Protein AF-0000000068007502 (afdb_homodimer)

Nearest PDB structures (foldseek):
  5hoo-assembly1_A  TM=5.703E-01  e=1.582E-09  Drosophila mauritiana
  4u7b-assembly2_G-2  TM=5.783E-01  e=4.873E-09  Drosophila mauritiana
  3hot-assembly1_B  TM=5.689E-01  e=5.722E-09  Drosophila mauritiana
  4r79-assembly1_B  TM=4.985E-01  e=1.031E-09  Drosophila mauritiana
  3hot-assembly1_A  TM=5.523E-01  e=9.776E-09  Drosophila mauritiana

InterPro domains:
  IPR004875 DDE superfamily endonuclease domain [PF03184] (246-371)
  IPR007889 DNA binding HTH domain, Psq-type [PF05225] (48-89)
  IPR009057 Homedomain-like superfamily [SSF46689] (43-99)
  IPR013083 Zinc finger, RING/FYVE/PHD-type [G3DSA:3.30.40.10] (518-594)
  IPR036397 Ribonuclease H superfamily [G3DSA:3.30.420.10] (182-373)
  IPR050863 Centromere and Transposable Element-Derived Protein [PTHR19303] (55-436)

Sequence (1198 aa):
MSMSTQSLTQSFSCLSQRRTCRFISKELEVQPQMPRNYKRKSTRGNWTPQQLTQAKDAVDSGISLKAASKTFGIPRSTLRDHVLGKVAKSKLGSRETVFTPEQEAELLLHLHDLEARFYGVTMDDARALAFELAEQNKITHPFNKKKKKAGREWLTGFLKRNPTLSFRKPEPTSAARARGFNKVSVNSFFDMYEVAIEQKRFRPERIYNVDETAISTVPPNKKKIAARKGKKQVGIISSAERGETTTVVMSMSASGRYLPPFVVFPRTRMSDALKQGAPTGTKFACNPSGYMTVEMFDTFFDHFIEHAHASESDPVLLLVDGHSSHTKNLAVTTKARKNNVTILSLPPHCSNKLQPLDVSFMAPFKANYSNAADVFLRSNPGQVIGQYNTMQLMGTAFEKTATISTAVNGFKKCGLWPCDRTVFDENSFAPSLVTDQELPNATTESTPASQENIADPSTASGAINGSMDESQKSAESSFTIPPSSILPLPKMTGPRVTKRKRRVEKAEDITSDDYRQSLIDAKATKDIASIKKSKKAATKRTSKRQKVESALEDSLCDRCGDCFSNSCNGDGWIICTTCKKWIHNQCYEGSDLICFFCSMSMSTQSLTQSFSCLSQRRTCRFISKELEVQPQMPRNYKRKSTRGNWTPQQLTQAKDAVDSGISLKAASKTFGIPRSTLRDHVLGKVAKSKLGSRETVFTPEQEAELLLHLHDLEARFYGVTMDDARALAFELAEQNKITHPFNKKKKKAGREWLTGFLKRNPTLSFRKPEPTSAARARGFNKVSVNSFFDMYEVAIEQKRFRPERIYNVDETAISTVPPNKKKIAARKGKKQVGIISSAERGETTTVVMSMSASGRYLPPFVVFPRTRMSDALKQGAPTGTKFACNPSGYMTVEMFDTFFDHFIEHAHASESDPVLLLVDGHSSHTKNLAVTTKARKNNVTILSLPPHCSNKLQPLDVSFMAPFKANYSNAADVFLRSNPGQVIGQYNTMQLMGTAFEKTATISTAVNGFKKCGLWPCDRTVFDENSFAPSLVTDQELPNATTESTPASQENIADPSTASGAINGSMDESQKSAESSFTIPPSSILPLPKMTGPRVTKRKRRVEKAEDITSDDYRQSLIDAKATKDIASIKKSKKAATKRTSKRQKVESALEDSLCDRCGDCFSNSCNGDGWIICTTCKKWIHNQCYEGSDLICFFCS

Solvent-accessible surface area (backbone atoms only — not comparable to full-atom values): 67661 Å² total; per-residue (Å²): 139,82,81,74,80,74,76,80,73,79,74,79,76,76,74,74,78,76,73,77,72,73,75,69,74,70,68,71,68,66,63,74,71,67,64,90,71,79,69,81,80,65,76,72,82,72,60,50,71,64,43,49,52,50,32,44,50,42,39,73,74,67,44,51,61,65,59,35,18,66,73,54,66,38,59,48,71,58,49,50,33,53,66,69,60,64,49,59,82,64,67,84,64,86,77,67,74,74,60,52,73,62,39,47,51,52,50,50,51,49,46,44,52,29,21,47,43,23,56,37,43,34,70,67,50,51,24,28,49,52,32,49,48,30,59,75,52,68,44,78,67,90,51,42,73,88,79,46,25,38,51,69,64,56,53,52,51,53,37,68,77,37,67,53,45,40,73,41,72,46,42,79,34,23,49,62,37,37,49,38,36,26,67,67,55,53,48,53,39,46,55,53,49,53,50,54,39,62,74,69,59,63,48,50,76,32,33,34,41,46,52,76,46,74,46,47,39,39,57,84,68,68,70,44,20,40,35,58,57,85,60,89,75,50,48,27,66,31,26,48,88,69,60,55,52,31,27,38,36,46,40,37,15,42,63,27,50,69,53,58,40,37,36,27,36,53,27,85,71,89,56,74,66,43,55,44,53,43,54,78,77,50,45,80,48,58,30,67,81,9,62,89,44,53,69,52,46,45,54,47,49,53,55,47,47,66,72,66,58,45,29,86,92,48,46,29,40,39,39,33,59,57,48,57,55,64,66,72,29,65,69,48,35,53,52,26,57,75,41,35,33,46,38,38,30,37,45,43,56,29,49,76,60,60,29,32,57,59,61,43,41,49,61,57,28,52,52,38,28,27,49,42,49,51,54,48,41,68,74,35,41,86,54,64,54,44,71,58,48,45,25,37,31,46,24,54,12,46,66,73,48,72,40,44,64,39,32,30,50,13,24,38,69,36,15,65,41,73,76,32,88,73,68,66,56,73,62,70,33,35,31,19,58,30,64,64,66,81,73,74,77,74,74,75,74,77,66,82,72,77,78,80,78,86,70,83,83,74,88,76,76,76,72,76,72,73,62,76,66,76,65,63,67,75,58,77,54,75,40,90,57,43,65,57,76,77,57,56,73,68,53,44,87,65,79,76,82,70,78,76,89,66,78,78,73,59,49,41,54,49,52,38,69,68,47,46,50,51,50,52,50,49,52,48,48,50,52,47,47,50,50,48,47,52,49,46,47,50,50,41,47,55,44,40,50,44,45,60,50,50,60,72,47,50,33,43,16,88,80,79,63,47,42,49,73,78,42,76,92,55,64,57,52,41,56,14,78,75,80,62,48,50,32,43,41,80,81,50,74,69,88,71,52,45,44,83,84,67,96,139,78,82,76,81,76,76,84,72,78,75,78,75,77,77,74,78,75,73,77,71,73,75,70,74,70,70,71,69,67,64,74,72,68,63,91,70,79,69,82,79,65,76,72,82,73,59,49,73,63,43,51,52,50,33,44,51,42,39,74,73,67,44,51,60,65,58,35,17,66,73,56,65,39,58,48,71,58,49,50,32,53,66,70,59,64,47,62,81,65,68,83,65,85,76,67,72,73,61,52,74,64,39,47,51,52,51,48,52,50,46,44,51,29,22,47,42,23,57,36,43,33,70,68,51,49,23,28,49,50,34,49,49,31,60,75,52,68,43,79,68,91,49,42,74,88,78,46,25,39,51,71,63,56,54,54,50,53,37,68,78,36,69,54,47,40,72,43,70,45,43,79,34,24,49,62,38,37,48,37,36,28,68,65,56,52,50,54,40,45,55,54,48,51,48,54,38,61,74,69,60,63,50,50,76,32,32,32,40,47,50,75,46,75,47,48,40,39,58,83,69,65,69,44,20,40,33,58,57,86,59,88,76,51,48,26,66,31,27,47,87,69,59,56,51,30,28,38,37,46,38,38,16,42,62,28,52,68,54,58,40,38,37,28,37,51,27,83,69,87,55,74,67,44,55,45,54,44,54,79,77,49,44,79,49,59,31,66,82,10,62,90,44,53,69,52,45,45,56,48,49,54,55,46,47,66,73,67,58,45,29,85,93,47,48,30,39,38,38,35,59,57,48,56,56,65,66,72,30,65,70,48,34,53,51,25,57,75,42,34,33,46,37,37,31,38,44,44,54,28,49,75,58,59,30,30,56,60,60,42,42,48,61,57,29,51,52,38,28,26,50,41,48,51,52,48,41,69,75,35,41,85,56,64,55,45,73,58,46,46,24,36,32,46,25,55,12,45,66,73,47,71,39,44,65,39,31,31,49,13,22,38,67,36,16,65,40,74,74,33,89,72,67,65,56,73,63,71,32,36,32,16,59,28,64,62,66,80,70,74,77,73,76,75,74,76,66,79,72,75,74,81,71,83,70,85,81,75,88,75,75,77,74,76,72,74,63,75,65,77,66,63,69,75,59,74,55,76,39,91,58,42,65,56,75,78,57,55,72,67,52,42,90,66,79,76,83,68,80,74,88,64,78,78,73,61,48,41,52,48,50,36,70,67,46,46,50,51,51,52,50,50,52,50,48,49,52,49,46,50,51,48,47,52,48,47,46,48,50,41,43,52,43,39,48,46,43,57,51,50,59,72,44,50,32,42,16,87,81,79,62,47,42,50,75,78,42,75,91,55,64,58,52,40,55,12,78,75,79,62,45,52,32,42,41,79,82,50,74,68,89,70,52,45,44,84,86,66,96

Organism: Aedes aegypti (NCBI:txid7159)

Structure (mmCIF, N/CA/C/O backbone):
data_AF-0000000068007502-model_v1
#
loop_
_entity.id
_entity.type
_entity.pdbx_description
1 polymer 'Uncharacterized protein'
#
loop_
_atom_site.group_PDB
_atom_site.id
_atom_site.type_symbol
_atom_site.label_atom_id
_atom_site.label_alt_id
_atom_site.label_comp_id
_atom_site.label_asym_id
_atom_site.label_entity_id
_atom_site.label_seq_id
_atom_site.pdbx_PDB_ins_code
_atom_site.Cartn_x
_atom_site.Cartn_y
_atom_site.Cartn_z
_atom_site.occupancy
_atom_site.B_iso_or_equiv
_atom_site.auth_seq_id
_atom_site.auth_comp_id
_atom_site.auth_asym_id
_atom_site.auth_atom_id
_atom_site.pdbx_PDB_model_num
ATOM 1 N N . MET A 1 1 ? 44.062 75.938 18.203 1 22.42 1 MET A N 1
ATOM 2 C CA . MET A 1 1 ? 43.594 76.25 16.859 1 22.42 1 MET A CA 1
ATOM 3 C C . MET A 1 1 ? 42.281 75.625 16.547 1 22.42 1 MET A C 1
ATOM 5 O O . MET A 1 1 ? 42 74.5 17.016 1 22.42 1 MET A O 1
ATOM 9 N N . SER A 1 2 ? 41.25 76.375 16.062 1 23.06 2 SER A N 1
ATOM 10 C CA . SER A 1 2 ? 39.812 76.688 15.945 1 23.06 2 SER A CA 1
ATOM 11 C C . SER A 1 2 ? 39.125 75.75 14.922 1 23.06 2 SER A C 1
ATOM 13 O O . SER A 1 2 ? 38.031 76.062 14.484 1 23.06 2 SER A O 1
ATOM 15 N N . MET A 1 3 ? 39.906 74.688 14.461 1 25.66 3 MET A N 1
ATOM 16 C CA . MET A 1 3 ? 39.562 74.188 13.148 1 25.66 3 MET A CA 1
ATOM 17 C C . MET A 1 3 ? 38.125 73.688 13.109 1 25.66 3 MET A C 1
ATOM 19 O O . MET A 1 3 ? 37.688 72.938 13.984 1 25.66 3 MET A O 1
ATOM 23 N N . SER A 1 4 ? 37.312 74.438 12.453 1 24.44 4 SER A N 1
ATOM 24 C CA . SER A 1 4 ? 35.906 74.688 12.172 1 24.44 4 SER A CA 1
ATOM 25 C C . SER A 1 4 ? 35.219 73.438 11.57 1 24.44 4 SER A C 1
ATOM 27 O O . SER A 1 4 ? 35.656 72.938 10.57 1 24.44 4 SER A O 1
ATOM 29 N N . THR A 1 5 ? 34.656 72.5 12.422 1 25.56 5 THR A N 1
ATOM 30 C CA . THR A 1 5 ? 34.031 71.188 12.414 1 25.56 5 THR A CA 1
ATOM 31 C C . THR A 1 5 ? 32.812 71.188 11.484 1 25.56 5 THR A C 1
ATOM 33 O O . THR A 1 5 ? 31.688 71.25 11.945 1 25.56 5 THR A O 1
ATOM 36 N N . GLN A 1 6 ? 32.844 72.062 10.359 1 22.16 6 GLN A N 1
ATOM 37 C CA . GLN A 1 6 ? 31.625 72.438 9.664 1 22.16 6 GLN A CA 1
ATOM 38 C C . GLN A 1 6 ? 30.953 71.188 9.047 1 22.16 6 GLN A C 1
ATOM 40 O O . GLN A 1 6 ? 31.391 70.688 8.008 1 22.16 6 GLN A O 1
ATOM 45 N N . SER A 1 7 ? 30.859 70.062 9.742 1 23.52 7 SER A N 1
ATOM 46 C CA . SER A 1 7 ? 30.5 68.812 9.156 1 23.52 7 SER A CA 1
ATOM 47 C C . SER A 1 7 ? 29.156 68.875 8.438 1 23.52 7 SER A C 1
ATOM 49 O O . SER A 1 7 ? 28.188 69.438 8.977 1 23.52 7 SER A O 1
ATOM 51 N N . LEU A 1 8 ? 29.125 68.875 7.039 1 23.27 8 LEU A N 1
ATOM 52 C CA . LEU A 1 8 ? 28.297 69.062 5.855 1 23.27 8 LEU A CA 1
ATOM 53 C C . LEU A 1 8 ? 27.031 68.188 5.922 1 23.27 8 LEU A C 1
ATOM 55 O O . LEU A 1 8 ? 27.125 67 6.027 1 23.27 8 LEU A O 1
ATOM 59 N N . THR A 1 9 ? 25.875 68.625 6.512 1 23.88 9 THR A N 1
ATOM 60 C CA . THR A 1 9 ? 24.516 68.188 6.781 1 23.88 9 THR A CA 1
ATOM 61 C C . THR A 1 9 ? 23.781 67.875 5.484 1 23.88 9 THR A C 1
ATOM 63 O O . THR A 1 9 ? 22.562 67.688 5.48 1 23.88 9 THR A O 1
ATOM 66 N N . GLN A 1 10 ? 24.531 67.625 4.34 1 21.27 10 GLN A N 1
ATOM 67 C CA . GLN A 1 10 ? 23.766 67.75 3.113 1 21.27 10 GLN A CA 1
ATOM 68 C C . GLN A 1 10 ? 22.531 66.875 3.148 1 21.27 10 GLN A C 1
ATOM 70 O O . GLN A 1 10 ? 22.641 65.688 3.424 1 21.27 10 GLN A O 1
ATOM 75 N N . SER A 1 11 ? 21.359 67.438 3.408 1 23.36 11 SER A N 1
ATOM 76 C CA . SER A 1 11 ? 19.953 67.062 3.49 1 23.36 11 SER A CA 1
ATOM 77 C C . SER A 1 11 ? 19.484 66.375 2.207 1 23.36 11 SER A C 1
ATOM 79 O O . SER A 1 11 ? 19.469 67 1.144 1 23.36 11 SER A O 1
ATOM 81 N N . PHE A 1 12 ? 20.016 65.188 1.856 1 22.59 12 PHE A N 1
ATOM 82 C CA . PHE A 1 12 ? 19.734 64.438 0.621 1 22.59 12 PHE A CA 1
ATOM 83 C C . PHE A 1 12 ? 18.234 64.312 0.39 1 22.59 12 PHE A C 1
ATOM 85 O O . PHE A 1 12 ? 17.516 63.75 1.215 1 22.59 12 PHE A O 1
ATOM 92 N N . SER A 1 13 ? 17.578 65.375 -0.09 1 22.84 13 SER A N 1
ATOM 93 C CA . SER A 1 13 ? 16.188 65.5 -0.505 1 22.84 13 SER A CA 1
ATOM 94 C C . SER A 1 13 ? 15.742 64.438 -1.443 1 22.84 13 SER A C 1
ATOM 96 O O . SER A 1 13 ? 16.109 64.375 -2.621 1 22.84 13 SER A O 1
ATOM 98 N N . CYS A 1 14 ? 16.016 63.156 -1.185 1 21.91 14 CYS A N 1
ATOM 99 C CA . CYS A 1 14 ? 15.672 62.125 -2.137 1 21.91 14 CYS A CA 1
ATOM 100 C C . CYS A 1 14 ? 14.195 62.188 -2.51 1 21.91 14 CYS A C 1
ATOM 102 O O . CYS A 1 14 ? 13.328 62.031 -1.647 1 21.91 14 CYS A O 1
ATOM 104 N N . LEU A 1 15 ? 13.797 63.062 -3.408 1 21.83 15 LEU A N 1
ATOM 105 C CA . LEU A 1 15 ? 12.531 63.281 -4.098 1 21.83 15 LEU A CA 1
ATOM 106 C C . LEU A 1 15 ? 11.859 61.969 -4.441 1 21.83 15 LEU A C 1
ATOM 108 O O . LEU A 1 15 ? 12.523 61.031 -4.898 1 21.83 15 LEU A O 1
ATOM 112 N N . SER A 1 16 ? 10.648 61.688 -3.873 1 22.89 16 SER A N 1
ATOM 113 C CA . SER A 1 16 ? 9.641 60.625 -3.812 1 22.89 16 SER A CA 1
ATOM 114 C C . SER A 1 16 ? 9.117 60.281 -5.203 1 22.89 16 SER A C 1
ATOM 116 O O . SER A 1 16 ? 8.008 59.781 -5.348 1 22.89 16 SER A O 1
ATOM 118 N N . GLN A 1 17 ? 9.852 60.531 -6.289 1 22.55 17 GLN A N 1
ATOM 119 C CA . GLN A 1 17 ? 9.148 60.406 -7.559 1 22.55 17 GLN A CA 1
ATOM 120 C C . GLN A 1 17 ? 8.391 59.094 -7.633 1 22.55 17 GLN A C 1
ATOM 122 O O . GLN A 1 17 ? 8.977 58.031 -7.469 1 22.55 17 GLN A O 1
ATOM 127 N N . ARG A 1 18 ? 7.059 59.125 -7.449 1 24.48 18 ARG A N 1
ATOM 128 C CA . ARG A 1 18 ? 5.953 58.156 -7.543 1 24.48 18 ARG A CA 1
ATOM 129 C C . ARG A 1 18 ? 5.93 57.5 -8.906 1 24.48 18 ARG A C 1
ATOM 131 O O . ARG A 1 18 ? 5.336 58 -9.859 1 24.48 18 ARG A O 1
ATOM 138 N N . ARG A 1 19 ? 7.074 57.188 -9.555 1 23.41 19 ARG A N 1
ATOM 139 C CA . ARG A 1 19 ? 6.965 56.688 -10.922 1 23.41 19 ARG A CA 1
ATOM 140 C C . ARG A 1 19 ? 5.953 55.562 -11.008 1 23.41 19 ARG A C 1
ATOM 142 O O . ARG A 1 19 ? 6.012 54.594 -10.227 1 23.41 19 ARG A O 1
ATOM 149 N N . THR A 1 20 ? 4.754 55.875 -11.508 1 25.44 20 THR A N 1
ATOM 150 C CA . THR A 1 20 ? 3.613 55.062 -11.891 1 25.44 20 THR A CA 1
ATOM 151 C C . THR A 1 20 ? 4.07 53.844 -12.688 1 25.44 20 THR A C 1
ATOM 153 O O . THR A 1 20 ? 4.543 53.969 -13.812 1 25.44 20 THR A O 1
ATOM 156 N N . CYS A 1 21 ? 4.848 53 -12.164 1 23.77 21 CYS A N 1
ATOM 157 C CA . CYS A 1 21 ? 5.27 51.812 -12.867 1 23.77 21 CYS A CA 1
ATOM 158 C C . CYS A 1 21 ? 4.078 51.094 -13.492 1 23.77 21 CYS A C 1
ATOM 160 O O . CYS A 1 21 ? 3.17 50.656 -12.789 1 23.77 21 CYS A O 1
ATOM 162 N N . ARG A 1 22 ? 3.631 51.594 -14.68 1 25.83 22 ARG A N 1
ATOM 163 C CA . ARG A 1 22 ? 2.699 50.875 -15.539 1 25.83 22 ARG A CA 1
ATOM 164 C C . ARG A 1 22 ? 3.014 49.406 -15.555 1 25.83 22 ARG A C 1
ATOM 166 O O . ARG A 1 22 ? 4.121 49 -15.914 1 25.83 22 ARG A O 1
ATOM 173 N N . PHE A 1 23 ? 2.521 48.719 -14.594 1 26.5 23 PHE A N 1
ATOM 174 C CA . PHE A 1 23 ? 2.475 47.281 -14.609 1 26.5 23 PHE A CA 1
ATOM 175 C C . PHE A 1 23 ? 2.092 46.75 -15.992 1 26.5 23 PHE A C 1
ATOM 177 O O . PHE A 1 23 ? 0.934 46.875 -16.406 1 26.5 23 PHE A O 1
ATOM 184 N N . ILE A 1 24 ? 2.854 47.156 -17.016 1 27.59 24 ILE A N 1
ATOM 185 C CA . ILE A 1 24 ? 2.582 46.469 -18.297 1 27.59 24 ILE A CA 1
ATOM 186 C C . ILE A 1 24 ? 2.316 45 -18.047 1 27.59 24 ILE A C 1
ATOM 188 O O . ILE A 1 24 ? 3.162 44.281 -17.5 1 27.59 24 ILE A O 1
ATOM 192 N N . SER A 1 25 ? 1.088 44.656 -17.859 1 27.97 25 SER A N 1
ATOM 193 C CA . SER A 1 25 ? 0.561 43.281 -17.938 1 27.97 25 SER A CA 1
ATOM 194 C C . SER A 1 25 ? 1.24 42.5 -19.062 1 27.97 25 SER A C 1
ATOM 196 O O . SER A 1 25 ? 0.93 42.688 -20.234 1 27.97 25 SER A O 1
ATOM 198 N N . LYS A 1 26 ? 2.555 42.562 -19.109 1 28.31 26 LYS A N 1
ATOM 199 C CA . LYS A 1 26 ? 3.152 41.656 -20.109 1 28.31 26 LYS A CA 1
ATOM 200 C C . LYS A 1 26 ? 2.4 40.344 -20.188 1 28.31 26 LYS A C 1
ATOM 202 O O . LYS A 1 26 ? 2.414 39.562 -19.234 1 28.31 26 LYS A O 1
ATOM 207 N N . GLU A 1 27 ? 1.25 40.344 -20.859 1 30.41 27 GLU A N 1
ATOM 208 C CA . GLU A 1 27 ? 0.673 39.156 -21.438 1 30.41 27 GLU A CA 1
ATOM 209 C C . GLU A 1 27 ? 1.761 38.156 -21.859 1 30.41 27 GLU A C 1
ATOM 211 O O . GLU A 1 27 ? 2.592 38.469 -22.719 1 30.41 27 GLU A O 1
ATOM 216 N N . LEU A 1 28 ? 2.494 37.625 -20.891 1 31.62 28 LEU A N 1
ATOM 217 C CA . LEU A 1 28 ? 3.279 36.469 -21.25 1 31.62 28 LEU A CA 1
ATOM 218 C C . LEU A 1 28 ? 2.674 35.75 -22.469 1 31.62 28 LEU A C 1
ATOM 220 O O . LEU A 1 28 ? 1.565 35.219 -22.375 1 31.62 28 LEU A O 1
ATOM 224 N N . GLU A 1 29 ? 2.787 36.375 -23.625 1 31.05 29 GLU A N 1
ATOM 225 C CA . GLU A 1 29 ? 2.486 35.656 -24.844 1 31.05 29 GLU A CA 1
ATOM 226 C C . GLU A 1 29 ? 2.854 34.188 -24.719 1 31.05 29 GLU A C 1
ATOM 228 O O . GLU A 1 29 ? 4.027 33.844 -24.547 1 31.05 29 GLU A O 1
ATOM 233 N N . VAL A 1 30 ? 2.074 33.5 -23.922 1 32.78 30 VAL A N 1
ATOM 234 C CA . VAL A 1 30 ? 2.156 32.062 -24.062 1 32.78 30 VAL A CA 1
ATOM 235 C C . VAL A 1 30 ? 2.484 31.703 -25.516 1 32.78 30 VAL A C 1
ATOM 237 O O . VAL A 1 30 ? 1.77 32.094 -26.438 1 32.78 30 VAL A O 1
ATOM 240 N N . GLN A 1 31 ? 3.764 31.891 -25.938 1 33.91 31 GLN A N 1
ATOM 241 C CA . GLN A 1 31 ? 4.074 31.312 -27.234 1 33.91 31 GLN A CA 1
ATOM 242 C C . GLN A 1 31 ? 3.117 30.172 -27.578 1 33.91 31 GLN A C 1
ATOM 244 O O . GLN A 1 31 ? 2.787 29.359 -26.719 1 33.91 31 GLN A O 1
ATOM 249 N N . PRO A 1 32 ? 2.207 30.453 -28.438 1 34.75 32 PRO A N 1
ATOM 250 C CA . PRO A 1 32 ? 1.321 29.344 -28.812 1 34.75 32 PRO A CA 1
ATOM 251 C C . PRO A 1 32 ? 2.023 28 -28.766 1 34.75 32 PRO A C 1
ATOM 253 O O . PRO A 1 32 ? 3.156 27.859 -29.234 1 34.75 32 PRO A O 1
ATOM 256 N N . GLN A 1 33 ? 2.031 27.391 -27.609 1 37.78 33 GLN A N 1
ATOM 257 C CA . GLN A 1 33 ? 2.508 26.016 -27.641 1 37.78 33 GLN A CA 1
ATOM 258 C C . GLN A 1 33 ? 2.189 25.344 -28.969 1 37.78 33 GLN A C 1
ATOM 260 O O . GLN A 1 33 ? 1.07 25.453 -29.484 1 37.78 33 GLN A O 1
ATOM 265 N N . MET A 1 34 ? 3.072 25.453 -29.938 1 41.28 34 MET A N 1
ATOM 266 C CA . MET A 1 34 ? 2.934 24.719 -31.203 1 41.28 34 MET A CA 1
ATOM 267 C C . MET A 1 34 ? 2.062 23.484 -31.031 1 41.28 34 MET A C 1
ATOM 269 O O . MET A 1 34 ? 2.199 22.766 -30.031 1 41.28 34 MET A O 1
ATOM 273 N N . PRO A 1 35 ? 0.931 23.5 -31.594 1 46.41 35 PRO A N 1
ATOM 274 C CA . PRO A 1 35 ? 0.066 22.328 -31.438 1 46.41 35 PRO A CA 1
ATOM 275 C C . PRO A 1 35 ? 0.836 21 -31.516 1 46.41 35 PRO A C 1
ATOM 277 O O . PRO A 1 35 ? 1.831 20.906 -32.25 1 46.41 35 PRO A O 1
ATOM 280 N N . ARG A 1 36 ? 0.896 20.312 -30.438 1 50.56 36 ARG A N 1
ATOM 281 C CA . ARG A 1 36 ? 1.545 19 -30.375 1 50.56 36 ARG A CA 1
ATOM 282 C C . ARG A 1 36 ? 1.3 18.203 -31.656 1 50.56 36 ARG A C 1
ATOM 284 O O . ARG A 1 36 ? 2.203 17.547 -32.156 1 50.56 36 ARG A O 1
ATOM 291 N N . ASN A 1 37 ? 0 18.234 -32.156 1 49.97 37 ASN A N 1
ATOM 292 C CA . ASN A 1 37 ? -0.343 17.547 -33.406 1 49.97 37 ASN A CA 1
ATOM 293 C C . ASN A 1 37 ? -0.608 18.547 -34.531 1 49.97 37 ASN A C 1
ATOM 295 O O . ASN A 1 37 ? -1.548 19.328 -34.438 1 49.97 37 ASN A O 1
ATOM 299 N N . TYR A 1 38 ? 0.324 18.797 -35.281 1 52.78 38 TYR A N 1
ATOM 300 C CA . TYR A 1 38 ? 0.161 19.719 -36.406 1 52.78 38 TYR A CA 1
ATOM 301 C C . TYR A 1 38 ? -0.867 19.188 -37.375 1 52.78 38 TYR A C 1
ATOM 303 O O . TYR A 1 38 ? -0.76 18.047 -37.844 1 52.78 38 TYR A O 1
ATOM 311 N N . LYS A 1 39 ? -2.002 19.734 -37.438 1 53.47 39 LYS A N 1
ATOM 312 C CA . LYS A 1 39 ? -2.939 19.453 -38.531 1 53.47 39 LYS A CA 1
ATOM 313 C C . LYS A 1 39 ? -2.709 20.375 -39.719 1 53.47 39 LYS A C 1
ATOM 315 O O . LYS A 1 39 ? -2.613 21.594 -39.562 1 53.47 39 LYS A O 1
ATOM 320 N N . ARG A 1 40 ? -2.395 19.703 -40.781 1 54 40 ARG A N 1
ATOM 321 C CA . ARG A 1 40 ? -2.172 20.453 -42 1 54 40 ARG A CA 1
ATOM 322 C C . ARG A 1 40 ? -3.342 21.391 -42.281 1 54 40 ARG A C 1
ATOM 324 O O . ARG A 1 40 ? -4.5 20.969 -42.25 1 54 40 ARG A O 1
ATOM 331 N N . LYS A 1 41 ? -3.055 22.516 -42.281 1 55.84 41 LYS A N 1
ATOM 332 C CA . LYS A 1 41 ? -4.086 23.516 -42.531 1 55.84 41 LYS A CA 1
ATOM 333 C C . LYS A 1 41 ? -4.277 23.75 -44.031 1 55.84 41 LYS A C 1
ATOM 335 O O . LYS A 1 41 ? -5.328 24.234 -44.438 1 55.84 41 LYS A O 1
ATOM 340 N N . SER A 1 42 ? -3.205 23.453 -44.781 1 53.28 42 SER A N 1
ATOM 341 C CA . SER A 1 42 ? -3.334 23.797 -46.188 1 53.28 42 SER A CA 1
ATOM 342 C C . SER A 1 42 ? -3.691 22.562 -47 1 53.28 42 SER A C 1
ATOM 344 O O . SER A 1 42 ? -3.32 21.438 -46.656 1 53.28 42 SER A O 1
ATOM 346 N N . THR A 1 43 ? -4.695 22.625 -47.781 1 54.66 43 THR A N 1
ATOM 347 C CA . THR A 1 43 ? -5.055 21.594 -48.719 1 54.66 43 THR A CA 1
ATOM 348 C C . THR A 1 43 ? -4.078 21.562 -49.906 1 54.66 43 THR A C 1
ATOM 350 O O . THR A 1 43 ? -4.324 20.906 -50.906 1 54.66 43 THR A O 1
ATOM 353 N N . ARG A 1 44 ? -3.061 22.266 -49.719 1 56.69 44 ARG A N 1
ATOM 354 C CA . ARG A 1 44 ? -2.102 22.312 -50.812 1 56.69 44 ARG A CA 1
ATOM 355 C C . ARG A 1 44 ? -1.274 21.031 -50.875 1 56.69 44 ARG A C 1
ATOM 357 O O . ARG A 1 44 ? -0.864 20.5 -49.812 1 56.69 44 ARG A O 1
ATOM 364 N N . GLY A 1 45 ? -1.106 20.406 -51.969 1 60.47 45 GLY A N 1
ATOM 365 C CA . GLY A 1 45 ? -0.355 19.188 -52.219 1 60.47 45 GLY A CA 1
ATOM 366 C C . GLY A 1 45 ? -1.111 17.938 -51.812 1 60.47 45 GLY A C 1
ATOM 367 O O . GLY A 1 45 ? -0.507 16.938 -51.375 1 60.47 45 GLY A O 1
ATOM 368 N N . ASN A 1 46 ? -2.361 18.094 -51.688 1 62.81 46 ASN A N 1
ATOM 369 C CA . ASN A 1 46 ? -3.223 17 -51.25 1 62.81 46 ASN A CA 1
ATOM 370 C C . ASN A 1 46 ? -3.424 15.969 -52.344 1 62.81 46 ASN A C 1
ATOM 372 O O . ASN A 1 46 ? -4.402 15.219 -52.344 1 62.81 46 ASN A O 1
ATOM 376 N N . TRP A 1 47 ? -2.594 15.836 -53.312 1 71.44 47 TRP A N 1
ATOM 377 C CA . TRP A 1 47 ? -2.764 14.805 -54.344 1 71.44 47 TRP A CA 1
ATOM 378 C C . TRP A 1 47 ? -2.064 13.516 -53.938 1 71.44 47 TRP A C 1
ATOM 380 O O . TRP A 1 47 ? -1.124 13.539 -53.125 1 71.44 47 TRP A O 1
ATOM 390 N N . THR A 1 48 ? -2.598 12.398 -54.281 1 71.06 48 THR A N 1
ATOM 391 C CA . THR A 1 48 ? -2.047 11.078 -53.969 1 71.06 48 THR A CA 1
ATOM 392 C C . THR A 1 48 ? -0.875 10.758 -54.906 1 71.06 48 THR A C 1
ATOM 394 O O . THR A 1 48 ? -0.77 11.312 -56 1 71.06 48 THR A O 1
ATOM 397 N N . PRO A 1 49 ? -0.033 9.992 -54.375 1 75.75 49 PRO A N 1
ATOM 398 C CA . PRO A 1 49 ? 1.055 9.578 -55.25 1 75.75 49 PRO A CA 1
ATOM 399 C C . PRO A 1 49 ? 0.551 8.922 -56.562 1 75.75 49 PRO A C 1
ATOM 401 O O . PRO A 1 49 ? 1.168 9.078 -57.594 1 75.75 49 PRO A O 1
ATOM 404 N N . GLN A 1 50 ? -0.519 8.359 -56.406 1 79 50 GLN A N 1
ATOM 405 C CA . GLN A 1 50 ? -1.094 7.73 -57.594 1 79 50 GLN A CA 1
ATOM 406 C C . GLN A 1 50 ? -1.563 8.781 -58.625 1 79 50 GLN A C 1
ATOM 408 O O . GLN A 1 50 ? -1.354 8.625 -59.812 1 79 50 GLN A O 1
ATOM 413 N N . GLN A 1 51 ? -2.104 9.805 -58.156 1 80.44 51 GLN A N 1
ATOM 414 C CA . GLN A 1 51 ? -2.545 10.898 -59 1 80.44 51 GLN A CA 1
ATOM 415 C C . GLN A 1 51 ? -1.361 11.555 -59.719 1 80.44 51 GLN A C 1
ATOM 417 O O . GLN A 1 51 ? -1.448 11.898 -60.906 1 80.44 51 GLN A O 1
ATOM 422 N N . LEU A 1 52 ? -0.349 11.57 -59 1 80.62 52 LEU A N 1
ATOM 423 C CA . LEU A 1 52 ? 0.853 12.172 -59.562 1 80.62 52 LEU A CA 1
ATOM 424 C C . LEU A 1 52 ? 1.439 11.281 -60.656 1 80.62 52 LEU A C 1
ATOM 426 O O . LEU A 1 52 ? 1.838 11.773 -61.719 1 80.62 52 LEU A O 1
ATOM 430 N N . THR A 1 53 ? 1.476 10.039 -60.312 1 84.69 53 THR A N 1
ATOM 431 C CA . THR A 1 53 ? 1.99 9.102 -61.312 1 84.69 53 THR A CA 1
ATOM 432 C C . THR A 1 53 ? 1.114 9.102 -62.562 1 84.69 53 THR A C 1
ATOM 434 O O . THR A 1 53 ? 1.625 9.078 -63.688 1 84.69 53 THR A O 1
ATOM 437 N N . GLN A 1 54 ? -0.112 9.18 -62.344 1 86 54 GLN A N 1
ATOM 438 C CA . GLN A 1 54 ? -1.04 9.203 -63.469 1 86 54 GLN A CA 1
ATOM 439 C C . GLN A 1 54 ? -0.911 10.5 -64.25 1 86 54 GLN A C 1
ATOM 441 O O . GLN A 1 54 ? -0.965 10.492 -65.5 1 86 54 GLN A O 1
ATOM 446 N N . ALA A 1 55 ? -0.664 11.531 -63.594 1 87.25 55 ALA A N 1
ATOM 447 C CA . ALA A 1 55 ? -0.49 12.828 -64.25 1 87.25 55 ALA A CA 1
ATOM 448 C C . ALA A 1 55 ? 0.808 12.875 -65.062 1 87.25 55 ALA A C 1
ATOM 450 O O . ALA A 1 55 ? 0.838 13.391 -66.188 1 87.25 55 ALA A O 1
ATOM 451 N N . LYS A 1 56 ? 1.755 12.25 -64.438 1 86.06 56 LYS A N 1
ATOM 452 C CA . LYS A 1 56 ? 3.031 12.164 -65.188 1 86.06 56 LYS A CA 1
ATOM 453 C C . LYS A 1 56 ? 2.91 11.297 -66.438 1 86.06 56 LYS A C 1
ATOM 455 O O . LYS A 1 56 ? 3.439 11.648 -67.5 1 86.06 56 LYS A O 1
ATOM 460 N N . ASP A 1 57 ? 2.277 10.211 -66.188 1 87 57 ASP A N 1
ATOM 461 C CA . ASP A 1 57 ? 2.074 9.305 -67.312 1 87 57 ASP A CA 1
ATOM 462 C C . ASP A 1 57 ? 1.248 9.961 -68.375 1 87 57 ASP A C 1
ATOM 464 O O . ASP A 1 57 ? 1.522 9.781 -69.562 1 87 57 ASP A O 1
ATOM 468 N N . ALA A 1 58 ? 0.317 10.742 -68.125 1 87.44 58 ALA A N 1
ATOM 469 C CA . ALA A 1 58 ? -0.515 11.461 -69.062 1 87.44 58 ALA A CA 1
ATOM 470 C C . ALA A 1 58 ? 0.301 12.5 -69.812 1 87.44 58 ALA A C 1
ATOM 472 O O . ALA A 1 58 ? 0.154 12.648 -71.062 1 87.44 58 ALA A O 1
ATOM 473 N N . VAL A 1 59 ? 1.187 13.102 -69.188 1 88.44 59 VAL A N 1
ATOM 474 C CA . VAL A 1 59 ? 2.041 14.086 -69.812 1 88.44 59 VAL A CA 1
ATOM 475 C C . VAL A 1 59 ? 3.018 13.383 -70.75 1 88.44 59 VAL A C 1
ATOM 477 O O . VAL A 1 59 ? 3.264 13.852 -71.875 1 88.44 59 VAL A O 1
ATOM 480 N N . ASP A 1 60 ? 3.447 12.273 -70.312 1 87.06 60 ASP A N 1
ATOM 481 C CA . ASP A 1 60 ? 4.363 11.484 -71.125 1 87.06 60 ASP A CA 1
ATOM 482 C C . ASP A 1 60 ? 3.654 10.93 -72.375 1 87.06 60 ASP A C 1
ATOM 484 O O . ASP A 1 60 ? 4.281 10.711 -73.438 1 87.06 60 ASP A O 1
ATOM 488 N N . SER A 1 61 ? 2.385 10.766 -72.25 1 85.25 61 SER A N 1
ATOM 489 C CA . SER A 1 61 ? 1.602 10.242 -73.375 1 85.25 61 SER A CA 1
ATOM 490 C C . SER A 1 61 ? 1.123 11.359 -74.312 1 85.25 61 SER A C 1
ATOM 492 O O . SER A 1 61 ? 0.41 11.109 -75.312 1 85.25 61 SER A O 1
ATOM 494 N N . GLY A 1 62 ? 1.502 12.656 -74 1 86.44 62 GLY A N 1
ATOM 495 C CA . GLY A 1 62 ? 1.294 13.711 -74.938 1 86.44 62 GLY A CA 1
ATOM 496 C C . GLY A 1 62 ? 0.327 14.781 -74.5 1 86.44 62 GLY A C 1
ATOM 497 O O . GLY A 1 62 ? 0.06 15.742 -75.188 1 86.44 62 GLY A O 1
ATOM 498 N N . ILE A 1 63 ? -0.264 14.578 -73.375 1 84.56 63 ILE A N 1
ATOM 499 C CA . ILE A 1 63 ? -1.205 15.562 -72.875 1 84.56 63 ILE A CA 1
ATOM 500 C C . ILE A 1 63 ? -0.441 16.766 -72.312 1 84.56 63 ILE A C 1
ATOM 502 O O . ILE A 1 63 ? 0.633 16.609 -71.75 1 84.56 63 ILE A O 1
ATOM 506 N N . SER A 1 64 ? -0.933 17.891 -72.625 1 86 64 SER A N 1
ATOM 507 C CA . SER A 1 64 ? -0.242 19.109 -72.188 1 86 64 SER A CA 1
ATOM 508 C C . SER A 1 64 ? -0.232 19.219 -70.688 1 86 64 SER A C 1
ATOM 510 O O . SER A 1 64 ? -1.129 18.703 -70 1 86 64 SER A O 1
ATOM 512 N N . LEU A 1 65 ? 0.702 19.875 -70.062 1 86.88 65 LEU A N 1
ATOM 513 C CA . LEU A 1 65 ? 0.881 20.078 -68.625 1 86.88 65 LEU A CA 1
ATOM 514 C C . LEU A 1 65 ? -0.348 20.734 -68.062 1 86.88 65 LEU A C 1
ATOM 516 O O . LEU A 1 65 ? -0.771 20.359 -66.938 1 86.88 65 LEU A O 1
ATOM 520 N N . LYS A 1 66 ? -0.852 21.688 -68.75 1 85.31 66 LYS A N 1
ATOM 521 C CA . LYS A 1 66 ? -2.031 22.422 -68.25 1 85.31 66 LYS A CA 1
ATOM 522 C C . LYS A 1 66 ? -3.252 21.516 -68.188 1 85.31 66 LYS A C 1
ATOM 524 O O . LYS A 1 66 ? -4.008 21.547 -67.25 1 85.31 66 LYS A O 1
ATOM 529 N N . ALA A 1 67 ? -3.418 20.75 -69.188 1 85.5 67 ALA A N 1
ATOM 530 C CA . ALA A 1 67 ? -4.551 19.828 -69.25 1 85.5 67 ALA A CA 1
ATOM 531 C C . ALA A 1 67 ? -4.43 18.75 -68.188 1 85.5 67 ALA A C 1
ATOM 533 O O . ALA A 1 67 ? -5.414 18.406 -67.562 1 85.5 67 ALA A O 1
ATOM 534 N N . ALA A 1 68 ? -3.279 18.25 -68 1 90.38 68 ALA A N 1
ATOM 535 C CA . ALA A 1 68 ? -3.023 17.234 -67 1 90.38 68 ALA A CA 1
ATOM 536 C C . ALA A 1 68 ? -3.232 17.797 -65.562 1 90.38 68 ALA A C 1
ATOM 538 O O . ALA A 1 68 ? -3.777 17.109 -64.688 1 90.38 68 ALA A O 1
ATOM 539 N N . SER A 1 69 ? -2.801 18.953 -65.375 1 87.94 69 SER A N 1
ATOM 540 C CA . SER A 1 69 ? -2.963 19.656 -64.062 1 87.94 69 SER A CA 1
ATOM 541 C C . SER A 1 69 ? -4.434 19.766 -63.688 1 87.94 69 SER A C 1
ATOM 543 O O . SER A 1 69 ? -4.805 19.516 -62.562 1 87.94 69 SER A O 1
ATOM 545 N N . LYS A 1 70 ? -5.184 20.109 -64.625 1 83.19 70 LYS A N 1
ATOM 546 C CA . LYS A 1 70 ? -6.617 20.266 -64.375 1 83.19 70 LYS A CA 1
ATOM 547 C C . LYS A 1 70 ? -7.305 18.922 -64.188 1 83.19 70 LYS A C 1
ATOM 549 O O . LYS A 1 70 ? -8.172 18.797 -63.312 1 83.19 70 LYS A O 1
ATOM 554 N N . THR A 1 71 ? -6.891 18.016 -64.938 1 84.75 71 THR A N 1
ATOM 555 C CA . THR A 1 71 ? -7.535 16.703 -64.938 1 84.75 71 THR A CA 1
ATOM 556 C C . THR A 1 71 ? -7.273 15.984 -63.625 1 84.75 71 THR A C 1
ATOM 558 O O . THR A 1 71 ? -8.164 15.336 -63.094 1 84.75 71 THR A O 1
ATOM 561 N N . PHE A 1 72 ? -6.086 16.125 -63.094 1 86.88 72 PHE A N 1
ATOM 562 C CA . PHE A 1 72 ? -5.695 15.312 -61.938 1 86.88 72 PHE A CA 1
ATOM 563 C C . PHE A 1 72 ? -5.625 16.156 -60.688 1 86.88 72 PHE A C 1
ATOM 565 O O . PHE A 1 72 ? -5.25 15.656 -59.625 1 86.88 72 PHE A O 1
ATOM 572 N N . GLY A 1 73 ? -5.871 17.453 -60.812 1 80.75 73 GLY A N 1
ATOM 573 C CA . GLY A 1 73 ? -5.949 18.344 -59.656 1 80.75 73 GLY A CA 1
ATOM 574 C C . GLY A 1 73 ? -4.594 18.641 -59.062 1 80.75 73 GLY A C 1
ATOM 575 O O . GLY A 1 73 ? -4.469 18.734 -57.812 1 80.75 73 GLY A O 1
ATOM 576 N N . ILE A 1 74 ? -3.578 18.719 -59.781 1 80.56 74 ILE A N 1
ATOM 577 C CA . ILE A 1 74 ? -2.223 19.031 -59.344 1 80.56 74 ILE A CA 1
ATOM 578 C C . ILE A 1 74 ? -1.782 20.359 -59.938 1 80.56 74 ILE A C 1
ATOM 580 O O . ILE A 1 74 ? -1.889 20.578 -61.156 1 80.56 74 ILE A O 1
ATOM 584 N N . PRO A 1 75 ? -1.433 21.297 -59.125 1 80.94 75 PRO A N 1
ATOM 585 C CA . PRO A 1 75 ? -0.999 22.578 -59.656 1 80.94 75 PRO A CA 1
ATOM 586 C C . PRO A 1 75 ? 0.045 22.422 -60.781 1 80.94 75 PRO A C 1
ATOM 588 O O . PRO A 1 75 ? 0.939 21.578 -60.688 1 80.94 75 PRO A O 1
ATOM 591 N N . ARG A 1 76 ? -0.044 23.219 -61.812 1 84.12 76 ARG A N 1
ATOM 592 C CA . ARG A 1 76 ? 0.755 23.125 -63.031 1 84.12 76 ARG A CA 1
ATOM 593 C C . ARG A 1 76 ? 2.244 23.203 -62.688 1 84.12 76 ARG A C 1
ATOM 595 O O . ARG A 1 76 ? 3.039 22.438 -63.25 1 84.12 76 ARG A O 1
ATOM 602 N N . SER A 1 77 ? 2.58 24.094 -61.812 1 81.25 77 SER A N 1
ATOM 603 C CA . SER A 1 77 ? 3.992 24.25 -61.469 1 81.25 77 SER A CA 1
ATOM 604 C C . SER A 1 77 ? 4.531 22.984 -60.812 1 81.25 77 SER A C 1
ATOM 606 O O . SER A 1 77 ? 5.648 22.547 -61.094 1 81.25 77 SER A O 1
ATOM 608 N N . THR A 1 78 ? 3.68 22.328 -60 1 78.25 78 THR A N 1
ATOM 609 C CA . THR A 1 78 ? 4.062 21.109 -59.312 1 78.25 78 THR A CA 1
ATOM 610 C C . THR A 1 78 ? 4.23 19.938 -60.281 1 78.25 78 THR A C 1
ATOM 612 O O . THR A 1 78 ? 5.203 19.188 -60.188 1 78.25 78 THR A O 1
ATOM 615 N N . LEU A 1 79 ? 3.287 19.844 -61.125 1 82.69 79 LEU A N 1
ATOM 616 C CA . LEU A 1 79 ? 3.334 18.766 -62.125 1 82.69 79 LEU A CA 1
ATOM 617 C C . LEU A 1 79 ? 4.523 18.953 -63.062 1 82.69 79 LEU A C 1
ATOM 619 O O . LEU A 1 79 ? 5.199 17.984 -63.406 1 82.69 79 LEU A O 1
ATOM 623 N N . ARG A 1 80 ? 4.77 20.172 -63.438 1 82.31 80 ARG A N 1
ATOM 624 C CA . ARG A 1 80 ? 5.91 20.469 -64.312 1 82.31 80 ARG A CA 1
ATOM 625 C C . ARG A 1 80 ? 7.219 20.047 -63.625 1 82.31 80 ARG A C 1
ATOM 627 O O . ARG A 1 80 ? 8.062 19.406 -64.25 1 82.31 80 ARG A O 1
ATOM 634 N N . ASP A 1 81 ? 7.336 20.344 -62.375 1 79.5 81 ASP A N 1
ATOM 635 C CA . ASP A 1 81 ? 8.57 20.016 -61.656 1 79.5 81 ASP A CA 1
ATOM 636 C C . ASP A 1 81 ? 8.758 18.5 -61.562 1 79.5 81 ASP A C 1
ATOM 638 O O . ASP A 1 81 ? 9.883 18 -61.688 1 79.5 81 ASP A O 1
ATOM 642 N N . HIS A 1 82 ? 7.699 17.781 -61.406 1 78.88 82 HIS A N 1
ATOM 643 C CA . HIS A 1 82 ? 7.75 16.328 -61.281 1 78.88 82 HIS A CA 1
ATOM 644 C C . HIS A 1 82 ? 8.078 15.672 -62.625 1 78.88 82 HIS A C 1
ATOM 646 O O . HIS A 1 82 ? 8.828 14.688 -62.656 1 78.88 82 HIS A O 1
ATOM 652 N N . VAL A 1 83 ? 7.555 16.281 -63.656 1 80.38 83 VAL A N 1
ATOM 653 C CA . VAL A 1 83 ? 7.797 15.758 -65 1 80.38 83 VAL A CA 1
ATOM 654 C C . VAL A 1 83 ? 9.242 16.016 -65.375 1 80.38 83 VAL A C 1
ATOM 656 O O . VAL A 1 83 ? 9.883 15.164 -66 1 80.38 83 VAL A O 1
ATOM 659 N N . LEU A 1 84 ? 9.664 17.188 -64.938 1 76.75 84 LEU A N 1
ATOM 660 C CA . LEU A 1 84 ? 11.039 17.531 -65.312 1 76.75 84 LEU A CA 1
ATOM 661 C C . LEU A 1 84 ? 12.031 16.859 -64.375 1 76.75 84 LEU A C 1
ATOM 663 O O . LEU A 1 84 ? 13.25 16.984 -64.562 1 76.75 84 LEU A O 1
ATOM 667 N N . GLY A 1 85 ? 11.516 16.016 -63.406 1 69.31 85 GLY A N 1
ATOM 668 C CA . GLY A 1 85 ? 12.359 15.281 -62.5 1 69.31 85 GLY A CA 1
ATOM 669 C C . GLY A 1 85 ? 13.008 16.156 -61.438 1 69.31 85 GLY A C 1
ATOM 670 O O . GLY A 1 85 ? 14.008 15.773 -60.844 1 69.31 85 GLY A O 1
ATOM 671 N N . LYS A 1 86 ? 12.711 17.391 -61.5 1 60.62 86 LYS A N 1
ATOM 672 C CA . LYS A 1 86 ? 13.328 18.344 -60.594 1 60.62 86 LYS A CA 1
ATOM 673 C C . LYS A 1 86 ? 12.797 18.156 -59.156 1 60.62 86 LYS A C 1
ATOM 675 O O . LYS A 1 86 ? 13.195 18.891 -58.25 1 60.62 86 LYS A O 1
ATOM 680 N N . VAL A 1 87 ? 11.797 17.547 -59.156 1 54.84 87 VAL A N 1
ATOM 681 C CA . VAL A 1 87 ? 11.188 17.484 -57.844 1 54.84 87 VAL A CA 1
ATOM 682 C C . VAL A 1 87 ? 11.938 16.453 -56.969 1 54.84 87 VAL A C 1
ATOM 684 O O . VAL A 1 87 ? 12.008 15.281 -57.312 1 54.84 87 VAL A O 1
ATOM 687 N N . ALA A 1 88 ? 12.984 16.906 -56.469 1 44.94 88 ALA A N 1
ATOM 688 C CA . ALA A 1 88 ? 13.516 16.062 -55.406 1 44.94 88 ALA A CA 1
ATOM 689 C C . ALA A 1 88 ? 12.398 15.57 -54.5 1 44.94 88 ALA A C 1
ATOM 691 O O . ALA A 1 88 ? 11.406 16.266 -54.281 1 44.94 88 ALA A O 1
ATOM 692 N N . LYS A 1 89 ? 12.086 14.344 -54.5 1 46.75 89 LYS A N 1
ATOM 693 C CA . LYS A 1 89 ? 11.188 13.797 -53.5 1 46.75 89 LYS A CA 1
ATOM 694 C C . LYS A 1 89 ? 11.133 14.711 -52.25 1 46.75 89 LYS A C 1
ATOM 696 O O . LYS A 1 89 ? 12.094 14.773 -51.5 1 46.75 89 LYS A O 1
ATOM 701 N N . SER A 1 90 ? 10.773 15.867 -52.406 1 39.94 90 SER A N 1
ATOM 702 C CA . SER A 1 90 ? 10.734 16.703 -51.219 1 39.94 90 SER A CA 1
ATOM 703 C C . SER A 1 90 ? 9.977 16.031 -50.094 1 39.94 90 SER A C 1
ATOM 705 O O . SER A 1 90 ? 8.836 15.594 -50.25 1 39.94 90 SER A O 1
ATOM 707 N N . LYS A 1 91 ? 10.578 15.062 -49.438 1 44.25 91 LYS A N 1
ATOM 708 C CA . LYS A 1 91 ? 10.008 14.602 -48.188 1 44.25 91 LYS A CA 1
ATOM 709 C C . LYS A 1 91 ? 9.266 15.727 -47.469 1 44.25 91 LYS A C 1
ATOM 711 O O . LYS A 1 91 ? 9.797 16.828 -47.312 1 44.25 91 LYS A O 1
ATOM 716 N N . LEU A 1 92 ? 8.031 15.961 -47.844 1 44.28 92 LEU A N 1
ATOM 717 C CA . LEU A 1 92 ? 7.191 17.062 -47.375 1 44.28 92 LEU A CA 1
ATOM 718 C C . LEU A 1 92 ? 7.758 17.656 -46.094 1 44.28 92 LEU A C 1
ATOM 720 O O . LEU A 1 92 ? 7.766 18.875 -45.906 1 44.28 92 LEU A O 1
ATOM 724 N N . GLY A 1 93 ? 7.641 17.047 -44.875 1 44.47 93 GLY A N 1
ATOM 725 C CA . GLY A 1 93 ? 7.98 17.516 -43.562 1 44.47 93 GLY A CA 1
ATOM 726 C C . GLY A 1 93 ? 9.398 17.156 -43.156 1 44.47 93 GLY A C 1
ATOM 727 O O . GLY A 1 93 ? 10.008 16.266 -43.719 1 44.47 93 GLY A O 1
ATOM 728 N N . SER A 1 94 ? 10.203 18.094 -42.906 1 48.28 94 SER A N 1
ATOM 729 C CA . SER A 1 94 ? 11.594 18.016 -42.469 1 48.28 94 SER A CA 1
ATOM 730 C C . SER A 1 94 ? 11.758 16.984 -41.344 1 48.28 94 SER A C 1
ATOM 732 O O . SER A 1 94 ? 12.883 16.625 -41 1 48.28 94 SER A O 1
ATOM 734 N N . ARG A 1 95 ? 10.75 16.719 -40.625 1 57.09 95 ARG A N 1
ATOM 735 C CA . ARG A 1 95 ? 11.086 15.992 -39.406 1 57.09 95 ARG A CA 1
ATOM 736 C C . ARG A 1 95 ? 10.875 14.492 -39.594 1 57.09 95 ARG A C 1
ATOM 738 O O . ARG A 1 95 ? 9.781 14.047 -39.969 1 57.09 95 ARG A O 1
ATOM 745 N N . GLU A 1 96 ? 11.828 13.812 -40.125 1 69 96 GLU A N 1
ATOM 746 C CA . GLU A 1 96 ? 11.836 12.352 -40.156 1 69 96 GLU A CA 1
ATOM 747 C C . GLU A 1 96 ? 12.07 11.758 -38.781 1 69 96 GLU A C 1
ATOM 749 O O . GLU A 1 96 ? 12.633 12.422 -37.906 1 69 96 GLU A O 1
ATOM 754 N N . THR A 1 97 ? 11.477 10.57 -38.656 1 85.31 97 THR A N 1
ATOM 755 C CA . THR A 1 97 ? 11.719 9.859 -37.406 1 85.31 97 THR A CA 1
ATOM 756 C C . THR A 1 97 ? 13.203 9.539 -37.25 1 85.31 97 THR A C 1
ATOM 758 O O . THR A 1 97 ? 13.898 9.289 -38.25 1 85.31 97 THR A O 1
ATOM 761 N N . VAL A 1 98 ? 13.68 9.656 -36.188 1 90.94 98 VAL A N 1
ATOM 762 C CA . VAL A 1 98 ? 15.094 9.438 -35.875 1 90.94 98 VAL A CA 1
ATOM 763 C C . VAL A 1 98 ? 15.469 7.992 -36.219 1 90.94 98 VAL A C 1
ATOM 765 O O . VAL A 1 98 ? 16.5 7.738 -36.844 1 90.94 98 VAL A O 1
ATOM 768 N N . PHE A 1 99 ? 14.656 7.062 -35.844 1 94.25 99 PHE A N 1
ATOM 769 C CA . PHE A 1 99 ? 14.93 5.648 -36.094 1 94.25 99 PHE A CA 1
ATOM 770 C C . PHE A 1 99 ? 14.062 5.117 -37.219 1 94.25 99 PHE A C 1
ATOM 772 O O . PHE A 1 99 ? 12.93 5.562 -37.406 1 94.25 99 PHE A O 1
ATOM 779 N N . THR A 1 100 ? 14.617 4.152 -37.969 1 92.25 100 THR A N 1
ATOM 780 C CA . THR A 1 100 ? 13.852 3.453 -38.969 1 92.25 100 THR A CA 1
ATOM 781 C C . THR A 1 100 ? 12.836 2.5 -38.344 1 92.25 100 THR A C 1
ATOM 783 O O . THR A 1 100 ? 12.945 2.174 -37.156 1 92.25 100 THR A O 1
ATOM 786 N N . PRO A 1 101 ? 11.867 2.086 -39.094 1 92.44 101 PRO A N 1
ATOM 787 C CA . PRO A 1 101 ? 10.883 1.147 -38.562 1 92.44 101 PRO A CA 1
ATOM 788 C C . PRO A 1 101 ? 11.523 -0.144 -38.062 1 92.44 101 PRO A C 1
ATOM 790 O O . PRO A 1 101 ? 11.062 -0.711 -37.062 1 92.44 101 PRO A O 1
ATOM 793 N N . GLU A 1 102 ? 12.5 -0.548 -38.75 1 93.25 102 GLU A N 1
ATOM 794 C CA . GLU A 1 102 ? 13.195 -1.756 -38.312 1 93.25 102 GLU A CA 1
ATOM 795 C C . GLU A 1 102 ? 13.938 -1.522 -37 1 93.25 102 GLU A C 1
ATOM 797 O O . GLU A 1 102 ? 13.938 -2.387 -36.125 1 93.25 102 GLU A O 1
ATOM 802 N N . GLN A 1 103 ? 14.539 -0.396 -36.969 1 93.94 103 GLN A N 1
ATOM 803 C CA . GLN A 1 103 ? 15.242 -0.023 -35.75 1 93.94 103 GLN A CA 1
ATOM 804 C C . GLN A 1 103 ? 14.273 0.128 -34.562 1 93.94 103 GLN A C 1
ATOM 806 O O . GLN A 1 103 ? 14.555 -0.327 -33.469 1 93.94 103 GLN A O 1
ATOM 811 N N . GLU A 1 104 ? 13.18 0.703 -34.781 1 95.19 104 GLU A N 1
ATOM 812 C CA . GLU A 1 104 ? 12.172 0.873 -33.75 1 95.19 104 GLU A CA 1
ATOM 813 C C . GLU A 1 104 ? 11.617 -0.474 -33.281 1 95.19 104 GLU A C 1
ATOM 815 O O . GLU A 1 104 ? 11.336 -0.667 -32.094 1 95.19 104 GLU A O 1
ATOM 820 N N . ALA A 1 105 ? 11.445 -1.362 -34.219 1 94.25 105 ALA A N 1
ATOM 821 C CA . ALA A 1 105 ? 10.961 -2.697 -33.875 1 94.25 105 ALA A CA 1
ATOM 822 C C . ALA A 1 105 ? 11.953 -3.43 -32.969 1 94.25 105 ALA A C 1
ATOM 824 O O . ALA A 1 105 ? 11.555 -4.145 -32.062 1 94.25 105 ALA A O 1
ATOM 825 N N . GLU A 1 106 ? 13.188 -3.285 -33.312 1 94.5 106 GLU A N 1
ATOM 826 C CA . GLU A 1 106 ? 14.219 -3.91 -32.5 1 94.5 106 GLU A CA 1
ATOM 827 C C . GLU A 1 106 ? 14.258 -3.307 -31.094 1 94.5 106 GLU A C 1
ATOM 829 O O . GLU A 1 106 ? 14.406 -4.027 -30.109 1 94.5 106 GLU A O 1
ATOM 834 N N . LEU A 1 107 ? 14.164 -2.023 -31.047 1 94.69 107 LEU A N 1
ATOM 835 C CA . LEU A 1 107 ? 14.117 -1.333 -29.75 1 94.69 107 LEU A CA 1
ATOM 836 C C . LEU A 1 107 ? 12.914 -1.793 -28.938 1 94.69 107 LEU A C 1
ATOM 838 O O . LEU A 1 107 ? 13.023 -2.033 -27.734 1 94.69 107 LEU A O 1
ATOM 842 N N . LEU A 1 108 ? 11.805 -1.923 -29.609 1 95.06 108 LEU A N 1
ATOM 843 C CA . LEU A 1 108 ? 10.578 -2.389 -28.969 1 95.06 108 LEU A CA 1
ATOM 844 C C . LEU A 1 108 ? 10.766 -3.779 -28.375 1 95.06 108 LEU A C 1
ATOM 846 O O . LEU A 1 108 ? 10.375 -4.027 -27.234 1 95.06 108 LEU A O 1
ATOM 850 N N . LEU A 1 109 ? 11.312 -4.641 -29.109 1 93.19 109 LEU A N 1
ATOM 851 C CA . LEU A 1 109 ? 11.539 -6.008 -28.656 1 93.19 109 LEU A CA 1
ATOM 852 C C . LEU A 1 109 ? 12.461 -6.031 -27.438 1 93.19 109 LEU A C 1
ATOM 854 O O . LEU A 1 109 ? 12.258 -6.824 -26.516 1 93.19 109 LEU A O 1
ATOM 858 N N . HIS A 1 110 ? 13.43 -5.18 -27.484 1 93.94 110 HIS A N 1
ATOM 859 C CA . HIS A 1 110 ? 14.367 -5.109 -26.375 1 93.94 110 HIS A CA 1
ATOM 860 C C . HIS A 1 110 ? 13.672 -4.637 -25.094 1 93.94 110 HIS A C 1
ATOM 862 O O . HIS A 1 110 ? 13.906 -5.176 -24.016 1 93.94 110 HIS A O 1
ATOM 868 N N . LEU A 1 111 ? 12.852 -3.652 -25.25 1 93.56 111 LEU A N 1
ATOM 869 C CA . LEU A 1 111 ? 12.102 -3.139 -24.109 1 93.56 111 LEU A CA 1
ATOM 870 C C . LEU A 1 111 ? 11.18 -4.211 -23.531 1 93.56 111 LEU A C 1
ATOM 872 O O . LEU A 1 111 ? 11.039 -4.336 -22.312 1 93.56 111 LEU A O 1
ATOM 876 N N . HIS A 1 112 ? 10.578 -4.969 -24.422 1 92.62 112 HIS A N 1
ATOM 877 C CA . HIS A 1 112 ? 9.719 -6.062 -24 1 92.62 112 HIS A CA 1
ATOM 878 C C . HIS A 1 112 ? 10.516 -7.133 -23.25 1 92.62 112 HIS A C 1
ATOM 880 O O . HIS A 1 112 ? 10.031 -7.703 -22.266 1 92.62 112 HIS A O 1
ATOM 886 N N . ASP A 1 113 ? 11.68 -7.359 -23.672 1 90.38 113 ASP A N 1
ATOM 887 C CA . ASP A 1 113 ? 12.516 -8.375 -23.047 1 90.38 113 ASP A CA 1
ATOM 888 C C . ASP A 1 113 ? 12.945 -7.953 -21.641 1 90.38 113 ASP A C 1
ATOM 890 O O . ASP A 1 113 ? 12.992 -8.781 -20.734 1 90.38 113 ASP A O 1
ATOM 894 N N . LEU A 1 114 ? 13.266 -6.742 -21.578 1 91.56 114 LEU A N 1
ATOM 895 C CA . LEU A 1 114 ? 13.617 -6.211 -20.266 1 91.56 114 LEU A CA 1
ATOM 896 C C . LEU A 1 114 ? 12.445 -6.328 -19.297 1 91.56 114 LEU A C 1
ATOM 898 O O . LEU A 1 114 ? 12.625 -6.734 -18.141 1 91.56 114 LEU A O 1
ATOM 902 N N . GLU A 1 115 ? 11.32 -5.941 -19.719 1 91.19 115 GLU A N 1
ATOM 903 C CA . GLU A 1 115 ? 10.117 -6.023 -18.906 1 91.19 115 GLU A CA 1
ATOM 904 C C . GLU A 1 115 ? 9.805 -7.469 -18.516 1 91.19 115 GLU A C 1
ATOM 906 O O . GLU A 1 115 ? 9.406 -7.746 -17.391 1 91.19 115 GLU A O 1
ATOM 911 N N . ALA A 1 116 ? 9.961 -8.344 -19.453 1 88.69 116 ALA A N 1
ATOM 912 C CA . ALA A 1 116 ? 9.68 -9.75 -19.219 1 88.69 116 ALA A CA 1
ATOM 913 C C . ALA A 1 116 ? 10.562 -10.312 -18.109 1 88.69 116 ALA A C 1
ATOM 915 O O . ALA A 1 116 ? 10.156 -11.227 -17.391 1 88.69 116 ALA A O 1
ATOM 916 N N . ARG A 1 117 ? 11.68 -9.727 -17.953 1 88.69 117 ARG A N 1
ATOM 917 C CA . ARG A 1 117 ? 12.641 -10.195 -16.953 1 88.69 117 ARG A CA 1
ATOM 918 C C . ARG A 1 117 ? 12.523 -9.383 -15.664 1 88.69 117 ARG A C 1
ATOM 920 O O . ARG A 1 117 ? 13.359 -9.508 -14.766 1 88.69 117 ARG A O 1
ATOM 927 N N . PHE A 1 118 ? 11.547 -8.516 -15.617 1 88.56 118 PHE A N 1
ATOM 928 C CA . PHE A 1 118 ? 11.203 -7.691 -14.461 1 88.56 118 PHE A CA 1
ATOM 929 C C . PHE A 1 118 ? 12.203 -6.547 -14.297 1 88.56 118 PHE A C 1
ATOM 931 O O . PHE A 1 118 ? 12.453 -6.098 -13.18 1 88.56 118 PHE A O 1
ATOM 938 N N . TYR A 1 119 ? 12.797 -6.145 -15.367 1 89.12 119 TYR A N 1
ATOM 939 C CA . TYR A 1 119 ? 13.703 -5.004 -15.383 1 89.12 119 TYR A CA 1
ATOM 940 C C . TYR A 1 119 ? 13.25 -3.959 -16.391 1 89.12 119 TYR A C 1
ATOM 942 O O . TYR A 1 119 ? 14.07 -3.385 -17.125 1 89.12 119 TYR A O 1
ATOM 950 N N . GLY A 1 120 ? 11.992 -3.791 -16.406 1 89.75 120 GLY A N 1
ATOM 951 C CA . GLY A 1 120 ? 11.422 -2.797 -17.297 1 89.75 120 GLY A CA 1
ATOM 952 C C . GLY A 1 120 ? 11.977 -1.404 -17.078 1 89.75 120 GLY A C 1
ATOM 953 O O . GLY A 1 120 ? 12.359 -1.056 -15.953 1 89.75 120 GLY A O 1
ATOM 954 N N . VAL A 1 121 ? 11.953 -0.599 -18.094 1 90.69 121 VAL A N 1
ATOM 955 C CA . VAL A 1 121 ? 12.578 0.718 -18.016 1 90.69 121 VAL A CA 1
ATOM 956 C C . VAL A 1 121 ? 11.5 1.788 -17.844 1 90.69 121 VAL A C 1
ATOM 958 O O . VAL A 1 121 ? 10.383 1.637 -18.328 1 90.69 121 VAL A O 1
ATOM 961 N N . THR A 1 122 ? 11.875 2.83 -17.156 1 91.56 122 THR A N 1
ATOM 962 C CA . THR A 1 122 ? 10.992 3.975 -16.984 1 91.56 122 THR A CA 1
ATOM 963 C C . THR A 1 122 ? 10.977 4.852 -18.234 1 91.56 122 THR A C 1
ATOM 965 O O . THR A 1 122 ? 11.742 4.609 -19.172 1 91.56 122 THR A O 1
ATOM 968 N N . MET A 1 123 ? 10.078 5.859 -18.203 1 92.62 123 MET A N 1
ATOM 969 C CA . MET A 1 123 ? 10 6.801 -19.328 1 92.62 123 MET A CA 1
ATOM 970 C C . MET A 1 123 ? 11.328 7.516 -19.531 1 92.62 123 MET A C 1
ATOM 972 O O . MET A 1 123 ? 11.805 7.645 -20.656 1 92.62 123 MET A O 1
ATOM 976 N N . ASP A 1 124 ? 11.898 7.887 -18.453 1 89.44 124 ASP A N 1
ATOM 977 C CA . ASP A 1 124 ? 13.172 8.602 -18.531 1 89.44 124 ASP A CA 1
ATOM 978 C C . ASP A 1 124 ? 14.289 7.695 -19.031 1 89.44 124 ASP A C 1
ATOM 980 O O . ASP A 1 124 ? 15.133 8.125 -19.812 1 89.44 124 ASP A O 1
ATOM 984 N N . ASP A 1 125 ? 14.25 6.465 -18.641 1 90.62 125 ASP A N 1
ATOM 985 C CA . ASP A 1 125 ? 15.258 5.504 -19.078 1 90.62 125 ASP A CA 1
ATOM 986 C C . ASP A 1 125 ? 15.125 5.207 -20.562 1 90.62 125 ASP A C 1
ATOM 988 O O . ASP A 1 125 ? 16.125 5.035 -21.266 1 90.62 125 ASP A O 1
ATOM 992 N N . ALA A 1 126 ? 13.93 5.047 -20.984 1 93.75 126 ALA A N 1
ATOM 993 C CA . ALA A 1 126 ? 13.688 4.793 -22.391 1 93.75 126 ALA A CA 1
ATOM 994 C C . ALA A 1 126 ? 14.203 5.945 -23.25 1 93.75 126 ALA A C 1
ATOM 996 O O . ALA A 1 126 ? 14.789 5.727 -24.312 1 93.75 126 ALA A O 1
ATOM 997 N N . ARG A 1 127 ? 13.984 7.176 -22.766 1 95.12 127 ARG A N 1
ATOM 998 C CA . ARG A 1 127 ? 14.461 8.367 -23.469 1 95.12 127 ARG A CA 1
ATOM 999 C C . ARG A 1 127 ? 15.984 8.438 -23.453 1 95.12 127 ARG A C 1
ATOM 1001 O O . ARG A 1 127 ? 16.594 8.812 -24.453 1 95.12 127 ARG A O 1
ATOM 1008 N N . ALA A 1 128 ? 16.578 8.094 -22.391 1 93.94 128 ALA A N 1
ATOM 1009 C CA . ALA A 1 128 ? 18.031 8.055 -22.297 1 93.94 128 ALA A CA 1
ATOM 1010 C C . ALA A 1 128 ? 18.609 6.988 -23.219 1 93.94 128 ALA A C 1
ATOM 1012 O O . ALA A 1 128 ? 19.641 7.203 -23.859 1 93.94 128 ALA A O 1
ATOM 1013 N N . LEU A 1 129 ? 17.969 5.836 -23.234 1 93.94 129 LEU A N 1
ATOM 1014 C CA . LEU A 1 129 ? 18.391 4.75 -24.109 1 93.94 129 LEU A CA 1
ATOM 1015 C C . LEU A 1 129 ? 18.328 5.176 -25.562 1 93.94 129 LEU A C 1
ATOM 1017 O O . LEU A 1 129 ? 19.234 4.867 -26.344 1 93.94 129 LEU A O 1
ATOM 1021 N N . ALA A 1 130 ? 17.281 5.863 -25.953 1 95.44 130 ALA A N 1
ATOM 1022 C CA . ALA A 1 130 ? 17.125 6.352 -27.312 1 95.44 130 ALA A CA 1
ATOM 1023 C C . ALA A 1 130 ? 18.281 7.293 -27.688 1 95.44 130 ALA A C 1
ATOM 1025 O O . ALA A 1 130 ? 18.812 7.215 -28.781 1 95.44 130 ALA A O 1
ATOM 1026 N N . PHE A 1 131 ? 18.562 8.164 -26.766 1 96.06 131 PHE A N 1
ATOM 1027 C CA . PHE A 1 131 ? 19.672 9.102 -27 1 96.06 131 PHE A CA 1
ATOM 1028 C C . PHE A 1 131 ? 20.984 8.359 -27.203 1 96.06 131 PHE A C 1
ATOM 1030 O O . PHE A 1 131 ? 21.703 8.633 -28.156 1 96.06 131 PHE A O 1
ATOM 1037 N N . GLU A 1 132 ? 21.266 7.41 -26.359 1 95.38 132 GLU A N 1
ATOM 1038 C CA . GLU A 1 132 ? 22.516 6.66 -26.438 1 95.38 132 GLU A CA 1
ATOM 1039 C C . GLU A 1 132 ? 22.578 5.844 -27.734 1 95.38 132 GLU A C 1
ATOM 1041 O O . GLU A 1 132 ? 23.656 5.711 -28.328 1 95.38 132 GLU A O 1
ATOM 1046 N N . LEU A 1 133 ? 21.469 5.273 -28.094 1 95.25 133 LEU A N 1
ATOM 1047 C CA . LEU A 1 133 ? 21.391 4.508 -29.328 1 95.25 133 LEU A CA 1
ATOM 1048 C C . LEU A 1 133 ? 21.703 5.387 -30.531 1 95.25 133 LEU A C 1
ATOM 1050 O O . LEU A 1 133 ? 22.422 4.965 -31.453 1 95.25 133 LEU A O 1
ATOM 1054 N N . ALA A 1 134 ? 21.172 6.574 -30.562 1 95.62 134 ALA A N 1
ATOM 1055 C CA . ALA A 1 134 ? 21.422 7.504 -31.656 1 95.62 134 ALA A CA 1
ATOM 1056 C C . ALA A 1 134 ? 22.875 7.938 -31.688 1 95.62 134 ALA A C 1
ATOM 1058 O O . ALA A 1 134 ? 23.5 7.969 -32.75 1 95.62 134 ALA A O 1
ATOM 1059 N N . GLU A 1 135 ? 23.406 8.227 -30.531 1 95 135 GLU A N 1
ATOM 1060 C CA . GLU A 1 135 ? 24.781 8.703 -30.438 1 95 135 GLU A CA 1
ATOM 1061 C C . GLU A 1 135 ? 25.781 7.617 -30.828 1 95 135 GLU A C 1
ATOM 1063 O O . GLU A 1 135 ? 26.703 7.863 -31.609 1 95 135 GLU A O 1
ATOM 1068 N N . GLN A 1 136 ? 25.609 6.484 -30.312 1 94.31 136 GLN A N 1
ATOM 1069 C CA . GLN A 1 136 ? 26.562 5.41 -30.531 1 94.31 136 GLN A CA 1
ATOM 1070 C C . GLN A 1 136 ? 26.484 4.883 -31.969 1 94.31 136 GLN A C 1
ATOM 1072 O O . GLN A 1 136 ? 27.469 4.414 -32.531 1 94.31 136 GLN A O 1
ATOM 1077 N N . ASN A 1 137 ? 25.344 4.938 -32.531 1 95.06 137 ASN A N 1
ATOM 1078 C CA . ASN A 1 137 ? 25.156 4.492 -33.906 1 95.06 137 ASN A CA 1
ATOM 1079 C C . ASN A 1 137 ? 25.344 5.637 -34.906 1 95.06 137 ASN A C 1
ATOM 1081 O O . ASN A 1 137 ? 25.094 5.477 -36.094 1 95.06 137 ASN A O 1
ATOM 1085 N N . LYS A 1 138 ? 25.703 6.805 -34.438 1 93.44 138 LYS A N 1
ATOM 1086 C CA . LYS A 1 138 ? 26 7.988 -35.25 1 93.44 138 LYS A CA 1
ATOM 1087 C C . LYS A 1 138 ? 24.797 8.367 -36.094 1 93.44 138 LYS A C 1
ATOM 1089 O O . LYS A 1 138 ? 24.953 8.633 -37.312 1 93.44 138 LYS A O 1
ATOM 1094 N N . ILE A 1 139 ? 23.688 8.242 -35.531 1 93.56 139 ILE A N 1
ATOM 1095 C CA . ILE A 1 139 ? 22.469 8.664 -36.219 1 93.56 139 ILE A CA 1
ATOM 1096 C C . ILE A 1 139 ? 22.203 10.141 -35.938 1 93.56 139 ILE A C 1
ATOM 1098 O O . ILE A 1 139 ? 22.297 10.578 -34.781 1 93.56 139 ILE A O 1
ATOM 1102 N N . THR A 1 140 ? 21.969 10.844 -36.938 1 90.75 140 THR A N 1
ATOM 1103 C CA . THR A 1 140 ? 21.641 12.25 -36.75 1 90.75 140 THR A CA 1
ATOM 1104 C C . THR A 1 140 ? 20.312 12.406 -36 1 90.75 140 THR A C 1
ATOM 1106 O O . THR A 1 140 ? 19.328 11.781 -36.375 1 90.75 140 THR A O 1
ATOM 1109 N N . HIS A 1 141 ? 20.328 13.156 -34.906 1 92 141 HIS A N 1
ATOM 1110 C CA . HIS A 1 141 ? 19.125 13.273 -34.094 1 92 141 HIS A CA 1
ATOM 1111 C C . HIS A 1 141 ? 19.031 14.656 -33.438 1 92 141 HIS A C 1
ATOM 1113 O O . HIS A 1 141 ? 20.047 15.305 -33.219 1 92 141 HIS A O 1
ATOM 1119 N N . PRO A 1 142 ? 17.812 15.078 -33.156 1 89.94 142 PRO A N 1
ATOM 1120 C CA . PRO A 1 142 ? 17.594 16.375 -32.531 1 89.94 142 PRO A CA 1
ATOM 1121 C C . PRO A 1 142 ? 17.5 16.281 -31 1 89.94 142 PRO A C 1
ATOM 1123 O O . PRO A 1 142 ? 17.016 17.203 -30.344 1 89.94 142 PRO A O 1
ATOM 1126 N N . PHE A 1 143 ? 17.953 15.164 -30.406 1 93.06 143 PHE A N 1
ATOM 1127 C CA . PHE A 1 143 ? 17.797 14.953 -28.969 1 93.06 143 PHE A CA 1
ATOM 1128 C C . PHE A 1 143 ? 18.672 15.898 -28.172 1 93.06 143 PHE A C 1
ATOM 1130 O O . PHE A 1 143 ? 19.609 16.484 -28.719 1 93.06 143 PHE A O 1
ATOM 1137 N N . ASN A 1 144 ? 18.312 16.078 -26.938 1 91.69 144 ASN A N 1
ATOM 1138 C CA . ASN A 1 144 ? 19.031 17 -26.062 1 91.69 144 ASN A CA 1
ATOM 1139 C C . ASN A 1 144 ? 20.375 16.438 -25.641 1 91.69 144 ASN A C 1
ATOM 1141 O O . ASN A 1 144 ? 20.453 15.484 -24.859 1 91.69 144 ASN A O 1
ATOM 1145 N N . LYS A 1 145 ? 21.391 17.031 -26.016 1 90.38 145 LYS A N 1
ATOM 1146 C CA . LYS A 1 145 ? 22.734 16.547 -25.734 1 90.38 145 LYS A CA 1
ATOM 1147 C C . LYS A 1 145 ? 23.156 16.891 -24.312 1 90.38 145 LYS A C 1
ATOM 1149 O O . LYS A 1 145 ? 23.938 16.156 -23.703 1 90.38 145 LYS A O 1
ATOM 1154 N N . LYS A 1 146 ? 22.625 17.922 -23.766 1 90.31 146 LYS A N 1
ATOM 1155 C CA . LYS A 1 146 ? 22.969 18.312 -22.406 1 90.31 146 LYS A CA 1
ATOM 1156 C C . LYS A 1 146 ? 22.359 17.344 -21.391 1 90.31 146 LYS A C 1
ATOM 1158 O O . LYS A 1 146 ? 23.047 16.859 -20.484 1 90.31 146 LYS A O 1
ATOM 1163 N N . LYS A 1 147 ? 21.125 17.016 -21.609 1 91.38 147 LYS A N 1
ATOM 1164 C CA . LYS A 1 147 ? 20.438 16.125 -20.672 1 91.38 147 LYS A CA 1
ATOM 1165 C C . LYS A 1 147 ? 20.656 14.656 -21.062 1 91.38 147 LYS A C 1
ATOM 1167 O O . LYS A 1 147 ? 20.359 13.75 -20.281 1 91.38 147 LYS A O 1
ATOM 1172 N N . LYS A 1 148 ? 21.172 14.484 -22.281 1 93.44 148 LYS A N 1
ATOM 1173 C CA . LYS A 1 148 ? 21.453 13.148 -22.812 1 93.44 148 LYS A CA 1
ATOM 1174 C C . LYS A 1 148 ? 20.203 12.281 -22.812 1 93.44 148 LYS A C 1
ATOM 1176 O O . LYS A 1 148 ? 20.219 11.148 -22.344 1 93.44 148 LYS A O 1
ATOM 1181 N N . LYS A 1 149 ? 19.109 12.836 -23.25 1 94.81 149 LYS A N 1
ATOM 1182 C CA . LYS A 1 149 ? 17.828 12.164 -23.328 1 94.81 149 LYS A CA 1
ATOM 1183 C C . LYS A 1 149 ? 17.031 12.633 -24.547 1 94.81 149 LYS A C 1
ATOM 1185 O O . LYS A 1 149 ? 17.172 13.781 -24.984 1 94.81 149 LYS A O 1
ATOM 1190 N N . ALA A 1 150 ? 16.234 11.766 -25.094 1 94.31 150 ALA A N 1
ATOM 1191 C CA . ALA A 1 150 ? 15.266 12.156 -26.125 1 94.31 150 ALA A CA 1
ATOM 1192 C C . ALA A 1 150 ? 14.125 12.961 -25.531 1 94.31 150 ALA A C 1
ATOM 1194 O O . ALA A 1 150 ? 13.828 12.844 -24.328 1 94.31 150 ALA A O 1
ATOM 1195 N N . GLY A 1 151 ? 13.531 13.805 -26.25 1 91.38 151 GLY A N 1
ATOM 1196 C CA . GLY A 1 151 ? 12.438 14.633 -25.766 1 91.38 151 GLY A CA 1
ATOM 1197 C C . GLY A 1 151 ? 11.172 13.844 -25.484 1 91.38 151 GLY A C 1
ATOM 1198 O O . GLY A 1 151 ? 11.016 12.719 -25.969 1 91.38 151 GLY A O 1
ATOM 1199 N N . ARG A 1 152 ? 10.281 14.344 -24.75 1 91.75 152 ARG A N 1
ATOM 1200 C CA . ARG A 1 152 ? 8.992 13.734 -24.453 1 91.75 152 ARG A CA 1
ATOM 1201 C C . ARG A 1 152 ? 8.164 13.547 -25.719 1 91.75 152 ARG A C 1
ATOM 1203 O O . ARG A 1 152 ? 7.402 12.578 -25.828 1 91.75 152 ARG A O 1
ATOM 1210 N N . GLU A 1 153 ? 8.32 14.406 -26.594 1 90.25 153 GLU A N 1
ATOM 1211 C CA . GLU A 1 153 ? 7.586 14.328 -27.844 1 90.25 153 GLU A CA 1
ATOM 1212 C C . GLU A 1 153 ? 8.016 13.109 -28.656 1 90.25 153 GLU A C 1
ATOM 1214 O O . GLU A 1 153 ? 7.191 12.477 -29.328 1 90.25 153 GLU A O 1
ATOM 1219 N N . TRP A 1 154 ? 9.281 12.906 -28.688 1 93.19 154 TRP A N 1
ATOM 1220 C CA . TRP A 1 154 ? 9.773 11.711 -29.359 1 93.19 154 TRP A CA 1
ATOM 1221 C C . TRP A 1 154 ? 9.117 10.461 -28.781 1 93.19 154 TRP A C 1
ATOM 1223 O O . TRP A 1 154 ? 8.672 9.586 -29.531 1 93.19 154 TRP A O 1
ATOM 1233 N N . LEU A 1 155 ? 9.102 10.359 -27.453 1 94.5 155 LEU A N 1
ATOM 1234 C CA . LEU A 1 155 ? 8.523 9.195 -26.781 1 94.5 155 LEU A CA 1
ATOM 1235 C C . LEU A 1 155 ? 7.043 9.055 -27.109 1 94.5 155 LEU A C 1
ATOM 1237 O O . LEU A 1 155 ? 6.562 7.949 -27.391 1 94.5 155 LEU A O 1
ATOM 1241 N N . THR A 1 156 ? 6.375 10.148 -27.062 1 92.69 156 THR A N 1
ATOM 1242 C CA . THR A 1 156 ? 4.957 10.133 -27.406 1 92.69 156 THR A CA 1
ATOM 1243 C C . THR A 1 156 ? 4.746 9.617 -28.828 1 92.69 156 THR A C 1
ATOM 1245 O O . THR A 1 156 ? 3.832 8.836 -29.094 1 92.69 156 THR A O 1
ATOM 1248 N N . GLY A 1 157 ? 5.488 10.125 -29.781 1 91.44 157 GLY A N 1
ATOM 1249 C CA . GLY A 1 157 ? 5.438 9.641 -31.156 1 91.44 157 GLY A CA 1
ATOM 1250 C C . GLY A 1 157 ? 5.781 8.164 -31.281 1 91.44 157 GLY A C 1
ATOM 1251 O O . GLY A 1 157 ? 5.113 7.426 -32 1 91.44 157 GLY A O 1
ATOM 1252 N N . PHE A 1 158 ? 6.863 7.754 -30.641 1 94.5 158 PHE A N 1
ATOM 1253 C CA . PHE A 1 158 ? 7.285 6.359 -30.641 1 94.5 158 PHE A CA 1
ATOM 1254 C C . PHE A 1 158 ? 6.152 5.453 -30.172 1 94.5 158 PHE A C 1
ATOM 1256 O O . PHE A 1 158 ? 5.906 4.402 -30.766 1 94.5 158 PHE A O 1
ATOM 1263 N N . LEU A 1 159 ? 5.426 5.855 -29.094 1 94.38 159 LEU A N 1
ATOM 1264 C CA . LEU A 1 159 ? 4.324 5.074 -28.531 1 94.38 159 LEU A CA 1
ATOM 1265 C C . LEU A 1 159 ? 3.156 5.008 -29.5 1 94.38 159 LEU A C 1
ATOM 1267 O O . LEU A 1 159 ? 2.479 3.982 -29.594 1 94.38 159 LEU A O 1
ATOM 1271 N N . LYS A 1 160 ? 2.898 6.059 -30.172 1 91.88 160 LYS A N 1
ATOM 1272 C CA . LYS A 1 160 ? 1.83 6.082 -31.172 1 91.88 160 LYS A CA 1
ATOM 1273 C C . LYS A 1 160 ? 2.121 5.113 -32.312 1 91.88 160 LYS A C 1
ATOM 1275 O O . LYS A 1 160 ? 1.215 4.441 -32.812 1 91.88 160 LYS A O 1
ATOM 1280 N N . ARG A 1 161 ? 3.385 5.07 -32.719 1 92.19 161 ARG A N 1
ATOM 1281 C CA . ARG A 1 161 ? 3.785 4.199 -33.812 1 92.19 161 ARG A CA 1
ATOM 1282 C C . ARG A 1 161 ? 3.885 2.748 -33.375 1 92.19 161 ARG A C 1
ATOM 1284 O O . ARG A 1 161 ? 3.824 1.828 -34.188 1 92.19 161 ARG A O 1
ATOM 1291 N N . ASN A 1 162 ? 4.102 2.512 -32.094 1 94.06 162 ASN A N 1
ATOM 1292 C CA . ASN A 1 162 ? 4.191 1.184 -31.5 1 94.06 162 ASN A CA 1
ATOM 1293 C C . ASN A 1 162 ? 3.135 0.984 -30.422 1 94.06 162 ASN A C 1
ATOM 1295 O O . ASN A 1 162 ? 3.457 0.949 -29.234 1 94.06 162 ASN A O 1
ATOM 1299 N N . PRO A 1 163 ? 1.937 0.679 -30.766 1 91.25 163 PRO A N 1
ATOM 1300 C CA . PRO A 1 163 ? 0.814 0.655 -29.828 1 91.25 163 PRO A CA 1
ATOM 1301 C C . PRO A 1 163 ? 0.873 -0.533 -28.859 1 91.25 163 PRO A C 1
ATOM 1303 O O . PRO A 1 163 ? 0.126 -0.577 -27.891 1 91.25 163 PRO A O 1
ATOM 1306 N N . THR A 1 164 ? 1.755 -1.406 -29.078 1 91.5 164 THR A N 1
ATOM 1307 C CA . THR A 1 164 ? 1.851 -2.57 -28.203 1 91.5 164 THR A CA 1
ATOM 1308 C C . THR A 1 164 ? 2.637 -2.232 -26.938 1 91.5 164 THR A C 1
ATOM 1310 O O . THR A 1 164 ? 2.695 -3.037 -26 1 91.5 164 THR A O 1
ATOM 1313 N N . LEU A 1 165 ? 3.158 -1.09 -26.938 1 92.69 165 LEU A N 1
ATOM 1314 C CA . LEU A 1 165 ? 3.951 -0.651 -25.781 1 92.69 165 LEU A CA 1
ATOM 1315 C C . LEU A 1 165 ? 3.215 0.425 -25 1 92.69 165 LEU A C 1
ATOM 1317 O O . LEU A 1 165 ? 2.625 1.336 -25.578 1 92.69 165 LEU A O 1
ATOM 1321 N N . SER A 1 166 ? 3.135 0.286 -23.75 1 92.62 166 SER A N 1
ATOM 1322 C CA . SER A 1 166 ? 2.543 1.293 -22.875 1 92.62 166 SER A CA 1
ATOM 1323 C C . SER A 1 166 ? 3.285 1.372 -21.547 1 92.62 166 SER A C 1
ATOM 1325 O O . SER A 1 166 ? 4.016 0.449 -21.188 1 92.62 166 SER A O 1
ATOM 1327 N N . PHE A 1 167 ? 3.188 2.477 -20.891 1 92.62 167 PHE A N 1
ATOM 1328 C CA . PHE A 1 167 ? 3.773 2.625 -19.562 1 92.62 167 PHE A CA 1
ATOM 1329 C C . PHE A 1 167 ? 2.723 2.412 -18.484 1 92.62 167 PHE A C 1
ATOM 1331 O O . PHE A 1 167 ? 1.679 3.066 -18.484 1 92.62 167 PHE A O 1
ATOM 1338 N N . ARG A 1 168 ? 2.979 1.438 -17.641 1 90.38 168 ARG A N 1
ATOM 1339 C CA . ARG A 1 168 ? 2.035 1.048 -16.594 1 90.38 168 ARG A CA 1
ATOM 1340 C C . ARG A 1 168 ? 2.74 0.881 -15.258 1 90.38 168 ARG A C 1
ATOM 1342 O O . ARG A 1 168 ? 3.951 0.654 -15.211 1 90.38 168 ARG A O 1
ATOM 1349 N N . LYS A 1 169 ? 1.948 1.062 -14.219 1 87.81 169 LYS A N 1
ATOM 1350 C CA . LYS A 1 169 ? 2.482 0.826 -12.883 1 87.81 169 LYS A CA 1
ATOM 1351 C C . LYS A 1 169 ? 2.723 -0.662 -12.641 1 87.81 169 LYS A C 1
ATOM 1353 O O . LYS A 1 169 ? 1.804 -1.474 -12.766 1 87.81 169 LYS A O 1
ATOM 1358 N N . PRO A 1 170 ? 3.926 -1.024 -12.359 1 88.88 170 PRO A N 1
ATOM 1359 C CA . PRO A 1 170 ? 4.234 -2.439 -12.148 1 88.88 170 PRO A CA 1
ATOM 1360 C C . PRO A 1 170 ? 3.938 -2.904 -10.727 1 88.88 170 PRO A C 1
ATOM 1362 O O . PRO A 1 170 ? 3.748 -2.078 -9.836 1 88.88 170 PRO A O 1
ATOM 1365 N N . GLU A 1 171 ? 3.812 -4.148 -10.555 1 86.62 171 GLU A N 1
ATOM 1366 C CA . GLU A 1 171 ? 3.725 -4.781 -9.25 1 86.62 171 GLU A CA 1
ATOM 1367 C C . GLU A 1 171 ? 5.082 -5.309 -8.797 1 86.62 171 GLU A C 1
ATOM 1369 O O . GLU A 1 171 ? 5.746 -6.039 -9.531 1 86.62 171 GLU A O 1
ATOM 1374 N N . PRO A 1 172 ? 5.465 -4.906 -7.68 1 86.56 172 PRO A N 1
ATOM 1375 C CA . PRO A 1 172 ? 6.766 -5.379 -7.199 1 86.56 172 PRO A CA 1
ATOM 1376 C C . PRO A 1 172 ? 6.789 -6.883 -6.938 1 86.56 172 PRO A C 1
ATOM 1378 O O . PRO A 1 172 ? 5.832 -7.434 -6.387 1 86.56 172 PRO A O 1
ATOM 1381 N N . THR A 1 173 ? 7.867 -7.551 -7.402 1 85.56 173 THR A N 1
ATOM 1382 C CA . THR A 1 173 ? 8.117 -8.969 -7.184 1 85.56 173 THR A CA 1
ATOM 1383 C C . THR A 1 173 ? 9.5 -9.188 -6.57 1 85.56 173 THR A C 1
ATOM 1385 O O . THR A 1 173 ? 10.5 -8.672 -7.082 1 85.56 173 THR A O 1
ATOM 1388 N N . SER A 1 174 ? 9.547 -9.945 -5.52 1 85 174 SER A N 1
ATOM 1389 C CA . SER A 1 174 ? 10.82 -10.172 -4.844 1 85 174 SER A CA 1
ATOM 1390 C C . SER A 1 174 ? 11.789 -10.945 -5.727 1 85 174 SER A C 1
ATOM 1392 O O . SER A 1 174 ? 11.367 -11.695 -6.613 1 85 174 SER A O 1
ATOM 1394 N N . ALA A 1 175 ? 13.016 -10.781 -5.434 1 82.5 175 ALA A N 1
ATOM 1395 C CA . ALA A 1 175 ? 14.055 -11.516 -6.152 1 82.5 175 ALA A CA 1
ATOM 1396 C C . ALA A 1 175 ? 13.875 -13.023 -5.988 1 82.5 175 ALA A C 1
ATOM 1398 O O . ALA A 1 175 ? 14.086 -13.781 -6.93 1 82.5 175 ALA A O 1
ATOM 1399 N N . ALA A 1 176 ? 13.461 -13.422 -4.852 1 82.44 176 ALA A N 1
ATOM 1400 C CA . ALA A 1 176 ? 13.258 -14.844 -4.574 1 82.44 176 ALA A CA 1
ATOM 1401 C C . ALA A 1 176 ? 12.125 -15.406 -5.426 1 82.44 176 ALA A C 1
ATOM 1403 O O . ALA A 1 176 ? 12.242 -16.516 -5.969 1 82.44 176 ALA A O 1
ATOM 1404 N N . ARG A 1 177 ? 11.117 -14.672 -5.527 1 83.25 177 ARG A N 1
ATOM 1405 C CA . ARG A 1 177 ? 9.977 -15.109 -6.332 1 83.25 177 ARG A CA 1
ATOM 1406 C C . ARG A 1 177 ? 10.336 -15.141 -7.812 1 83.25 177 ARG A C 1
ATOM 1408 O O . ARG A 1 177 ? 9.914 -16.047 -8.539 1 83.25 177 ARG A O 1
ATOM 1415 N N . ALA A 1 178 ? 11.047 -14.156 -8.203 1 85.19 178 ALA A N 1
ATOM 1416 C CA . ALA A 1 178 ? 11.484 -14.109 -9.594 1 85.19 178 ALA A CA 1
ATOM 1417 C C . ALA A 1 178 ? 12.336 -15.32 -9.945 1 85.19 178 ALA A C 1
ATOM 1419 O O . ALA A 1 178 ? 12.211 -15.883 -11.031 1 85.19 178 ALA A O 1
ATOM 1420 N N . ARG A 1 179 ? 13.094 -15.711 -9.039 1 84.62 179 ARG A N 1
ATOM 1421 C CA . ARG A 1 179 ? 13.984 -16.844 -9.234 1 84.62 179 ARG A CA 1
ATOM 1422 C C . ARG A 1 179 ? 13.242 -18.172 -9.047 1 84.62 179 ARG A C 1
ATOM 1424 O O . ARG A 1 179 ? 13.547 -19.156 -9.711 1 84.62 179 ARG A O 1
ATOM 1431 N N . GLY A 1 180 ? 12.398 -18.172 -8.133 1 85.44 180 GLY A N 1
ATOM 1432 C CA . GLY A 1 180 ? 11.734 -19.406 -7.707 1 85.44 180 GLY A CA 1
ATOM 1433 C C . GLY A 1 180 ? 10.875 -20.016 -8.789 1 85.44 180 GLY A C 1
ATOM 1434 O O . GLY A 1 180 ? 10.836 -21.25 -8.938 1 85.44 180 GLY A O 1
ATOM 1435 N N . PHE A 1 181 ? 10.203 -19.25 -9.555 1 89.38 181 PHE A N 1
ATOM 1436 C CA . PHE A 1 181 ? 9.352 -19.766 -10.625 1 89.38 181 PHE A CA 1
ATOM 1437 C C . PHE A 1 181 ? 10.164 -20.031 -11.883 1 89.38 181 PHE A C 1
ATOM 1439 O O . PHE A 1 181 ? 10.305 -19.156 -12.742 1 89.38 181 PHE A O 1
ATOM 1446 N N . ASN A 1 182 ? 10.641 -21.156 -11.984 1 89.5 182 ASN A N 1
ATOM 1447 C CA . ASN A 1 182 ? 11.43 -21.594 -13.133 1 89.5 182 ASN A CA 1
ATOM 1448 C C . ASN A 1 182 ? 10.969 -22.938 -13.656 1 89.5 182 ASN A C 1
ATOM 1450 O O . ASN A 1 182 ? 10.242 -23.672 -12.969 1 89.5 182 ASN A O 1
ATOM 1454 N N . LYS A 1 183 ? 11.398 -23.266 -14.812 1 89.25 183 LYS A N 1
ATOM 1455 C CA . LYS A 1 183 ? 10.914 -24.453 -15.508 1 89.25 183 LYS A CA 1
ATOM 1456 C C . LYS A 1 183 ? 11.266 -25.734 -14.742 1 89.25 183 LYS A C 1
ATOM 1458 O O . LYS A 1 183 ? 10.461 -26.656 -14.656 1 89.25 183 LYS A O 1
ATOM 1463 N N . VAL A 1 184 ? 12.367 -25.75 -14.172 1 88.88 184 VAL A N 1
ATOM 1464 C CA . VAL A 1 184 ? 12.844 -26.938 -13.477 1 88.88 184 VAL A CA 1
ATOM 1465 C C . VAL A 1 184 ? 11.977 -27.203 -12.25 1 88.88 184 VAL A C 1
ATOM 1467 O O . VAL A 1 184 ? 11.484 -28.312 -12.055 1 88.88 184 VAL A O 1
ATOM 1470 N N . SER A 1 185 ? 11.828 -26.188 -11.445 1 90.56 185 SER A N 1
ATOM 1471 C CA . SER A 1 185 ? 11.031 -26.312 -10.227 1 90.56 185 SER A CA 1
ATOM 1472 C C . SER A 1 185 ? 9.578 -26.656 -10.547 1 90.56 185 SER A C 1
ATOM 1474 O O . SER A 1 185 ? 8.977 -27.516 -9.898 1 90.56 185 SER A O 1
ATOM 1476 N N . VAL A 1 186 ? 9.023 -26.062 -11.547 1 93.25 186 VAL A N 1
ATOM 1477 C CA . VAL A 1 186 ? 7.625 -26.25 -11.914 1 93.25 186 VAL A CA 1
ATOM 1478 C C . VAL A 1 186 ? 7.438 -27.656 -12.492 1 93.25 186 VAL A C 1
ATOM 1480 O O . VAL A 1 186 ? 6.488 -28.359 -12.133 1 93.25 186 VAL A O 1
ATOM 1483 N N . ASN A 1 187 ? 8.336 -28.078 -13.297 1 93.06 187 ASN A N 1
ATOM 1484 C CA . ASN A 1 187 ? 8.242 -29.406 -13.875 1 93.06 187 ASN A CA 1
ATOM 1485 C C . ASN A 1 187 ? 8.391 -30.5 -12.812 1 93.06 187 ASN A C 1
ATOM 1487 O O . ASN A 1 187 ? 7.707 -31.516 -12.859 1 93.06 187 ASN A O 1
ATOM 1491 N N . SER A 1 188 ? 9.281 -30.266 -11.938 1 92.5 188 SER A N 1
ATOM 1492 C CA . SER A 1 188 ? 9.461 -31.203 -10.844 1 92.5 188 SER A CA 1
ATOM 1493 C C . SER A 1 188 ? 8.188 -31.344 -10.023 1 92.5 188 SER A C 1
ATOM 1495 O O . SER A 1 188 ? 7.832 -32.438 -9.602 1 92.5 188 SER A O 1
ATOM 1497 N N . PHE A 1 189 ? 7.559 -30.266 -9.805 1 95.69 189 PHE A N 1
ATOM 1498 C CA . PHE A 1 189 ? 6.293 -30.297 -9.078 1 95.69 189 PHE A CA 1
ATOM 1499 C C . PHE A 1 189 ? 5.246 -31.094 -9.844 1 95.69 189 PHE A C 1
ATOM 1501 O O . PHE A 1 189 ? 4.551 -31.938 -9.266 1 95.69 189 PHE A O 1
ATOM 1508 N N . PHE A 1 190 ? 5.117 -30.875 -11.117 1 96.31 190 PHE A N 1
ATOM 1509 C CA . PHE A 1 190 ? 4.09 -31.547 -11.906 1 96.31 190 PHE A CA 1
ATOM 1510 C C . PHE A 1 190 ? 4.387 -33.031 -12.031 1 96.31 190 PHE A C 1
ATOM 1512 O O . PHE A 1 190 ? 3.465 -33.844 -12.109 1 96.31 190 PHE A O 1
ATOM 1519 N N . ASP A 1 191 ? 5.691 -33.344 -11.992 1 94.81 191 ASP A N 1
ATOM 1520 C CA . ASP A 1 191 ? 6.047 -34.781 -11.961 1 94.81 191 ASP A CA 1
ATOM 1521 C C . ASP A 1 191 ? 5.438 -35.469 -10.742 1 94.81 191 ASP A C 1
ATOM 1523 O O . ASP A 1 191 ? 4.84 -36.531 -10.867 1 94.81 191 ASP A O 1
ATOM 1527 N N . MET A 1 192 ? 5.609 -34.844 -9.664 1 94.56 192 MET A N 1
ATOM 1528 C CA . MET A 1 192 ? 5.09 -35.375 -8.406 1 94.56 192 MET A CA 1
ATOM 1529 C C . MET A 1 192 ? 3.564 -35.312 -8.383 1 94.56 192 MET A C 1
ATOM 1531 O O . MET A 1 192 ? 2.91 -36.281 -7.965 1 94.56 192 MET A O 1
ATOM 1535 N N . TYR A 1 193 ? 3.016 -34.281 -8.805 1 96.5 193 TYR A N 1
ATOM 1536 C CA . TYR A 1 193 ? 1.578 -34.031 -8.797 1 96.5 193 TYR A CA 1
ATOM 1537 C C . TYR A 1 193 ? 0.848 -35.031 -9.68 1 96.5 193 TYR A C 1
ATOM 1539 O O . TYR A 1 193 ? -0.151 -35.625 -9.266 1 96.5 193 TYR A O 1
ATOM 1547 N N . GLU A 1 194 ? 1.355 -35.219 -10.875 1 96.06 194 GLU A N 1
ATOM 1548 C CA . GLU A 1 194 ? 0.739 -36.156 -11.82 1 96.06 194 GLU A CA 1
ATOM 1549 C C . GLU A 1 194 ? 0.788 -37.594 -11.297 1 96.06 194 GLU A C 1
ATOM 1551 O O . GLU A 1 194 ? -0.168 -38.344 -11.461 1 96.06 194 GLU A O 1
ATOM 1556 N N . VAL A 1 195 ? 1.864 -37.906 -10.68 1 94.25 195 VAL A N 1
ATOM 1557 C CA . VAL A 1 195 ? 2 -39.25 -10.094 1 94.25 195 VAL A CA 1
ATOM 1558 C C . VAL A 1 195 ? 0.963 -39.438 -8.984 1 94.25 195 VAL A C 1
ATOM 1560 O O . VAL A 1 195 ? 0.313 -40.469 -8.906 1 94.25 195 VAL A O 1
ATOM 1563 N N . ALA A 1 196 ? 0.808 -38.469 -8.148 1 94.38 196 ALA A N 1
ATOM 1564 C CA . ALA A 1 196 ? -0.148 -38.531 -7.047 1 94.38 196 ALA A CA 1
ATOM 1565 C C . ALA A 1 196 ? -1.574 -38.688 -7.566 1 94.38 196 ALA A C 1
ATOM 1567 O O . ALA A 1 196 ? -2.348 -39.5 -7.047 1 94.38 196 ALA A O 1
ATOM 1568 N N . ILE A 1 197 ? -1.929 -37.938 -8.562 1 95.25 197 ILE A N 1
ATOM 1569 C CA . ILE A 1 197 ? -3.271 -37.938 -9.133 1 95.25 197 ILE A CA 1
ATOM 1570 C C . ILE A 1 197 ? -3.557 -39.312 -9.727 1 95.25 197 ILE A C 1
ATOM 1572 O O . ILE A 1 197 ? -4.648 -39.875 -9.555 1 95.25 197 ILE A O 1
ATOM 1576 N N . GLU A 1 198 ? -2.607 -39.844 -10.406 1 93.19 198 GLU A N 1
ATOM 1577 C CA . GLU A 1 198 ? -2.777 -41.125 -11.086 1 93.19 198 GLU A CA 1
ATOM 1578 C C . GLU A 1 198 ? -2.842 -42.281 -10.094 1 93.19 198 GLU A C 1
ATOM 1580 O O . GLU A 1 198 ? -3.611 -43.219 -10.281 1 93.19 198 GLU A O 1
ATOM 1585 N N . GLN A 1 199 ? -2.047 -42.219 -9.125 1 92.44 199 GLN A N 1
ATOM 1586 C CA . GLN A 1 199 ? -1.954 -43.312 -8.156 1 92.44 199 GLN A CA 1
ATOM 1587 C C . GLN A 1 199 ? -3.283 -43.5 -7.434 1 92.44 199 GLN A C 1
ATOM 1589 O O . GLN A 1 199 ? -3.707 -44.656 -7.223 1 92.44 199 GLN A O 1
ATOM 1594 N N . LYS A 1 200 ? -3.955 -42.469 -7.051 1 92.75 200 LYS A N 1
ATOM 1595 C CA . LYS A 1 200 ? -5.184 -42.594 -6.273 1 92.75 200 LYS A CA 1
ATOM 1596 C C . LYS A 1 200 ? -6.398 -42.188 -7.086 1 92.75 200 LYS A C 1
ATOM 1598 O O . LYS A 1 200 ? -7.527 -42.188 -6.59 1 92.75 200 LYS A O 1
ATOM 1603 N N . ARG A 1 201 ? -6.16 -41.781 -8.32 1 93.25 201 ARG A N 1
ATOM 1604 C CA . ARG A 1 201 ? -7.215 -41.375 -9.242 1 93.25 201 ARG A CA 1
ATOM 1605 C C . ARG A 1 201 ? -8.125 -40.344 -8.602 1 93.25 201 ARG A C 1
ATOM 1607 O O . ARG A 1 201 ? -9.352 -40.5 -8.586 1 93.25 201 ARG A O 1
ATOM 1614 N N . PHE A 1 202 ? -7.586 -39.344 -8.164 1 96.12 202 PHE A N 1
ATOM 1615 C CA . PHE A 1 202 ? -8.336 -38.25 -7.512 1 96.12 202 PHE A CA 1
ATOM 1616 C C . PHE A 1 202 ? -9.258 -37.562 -8.5 1 96.12 202 PHE A C 1
ATOM 1618 O O . PHE A 1 202 ? -8.859 -37.25 -9.625 1 96.12 202 PHE A O 1
ATOM 1625 N N . ARG A 1 203 ? -10.484 -37.344 -8.078 1 96.5 203 ARG A N 1
ATOM 1626 C CA . ARG A 1 203 ? -11.445 -36.531 -8.82 1 96.5 203 ARG A CA 1
ATOM 1627 C C . ARG A 1 203 ? -11.344 -35.062 -8.406 1 96.5 203 ARG A C 1
ATOM 1629 O O . ARG A 1 203 ? -10.844 -34.75 -7.332 1 96.5 203 ARG A O 1
ATOM 1636 N N . PRO A 1 204 ? -11.766 -34.156 -9.242 1 97.12 204 PRO A N 1
ATOM 1637 C CA . PRO A 1 204 ? -11.633 -32.719 -8.938 1 97.12 204 PRO A CA 1
ATOM 1638 C C . PRO A 1 204 ? -12.32 -32.344 -7.637 1 97.12 204 PRO A C 1
ATOM 1640 O O . PRO A 1 204 ? -11.891 -31.406 -6.957 1 97.12 204 PRO A O 1
ATOM 1643 N N . GLU A 1 205 ? -13.305 -33 -7.246 1 97 205 GLU A N 1
ATOM 1644 C CA . GLU A 1 205 ? -14.031 -32.719 -6.012 1 97 205 GLU A CA 1
ATOM 1645 C C . GLU A 1 205 ? -13.188 -33.062 -4.785 1 97 205 GLU A C 1
ATOM 1647 O O . GLU A 1 205 ? -13.492 -32.625 -3.676 1 97 205 GLU A O 1
ATOM 1652 N N . ARG A 1 206 ? -12.133 -33.844 -5.02 1 97.94 206 ARG A N 1
ATOM 1653 C CA . ARG A 1 206 ? -11.336 -34.344 -3.904 1 97.94 206 ARG A CA 1
ATOM 1654 C C . ARG A 1 206 ? -9.945 -33.719 -3.895 1 97.94 206 ARG A C 1
ATOM 1656 O O . ARG A 1 206 ? -9.07 -34.156 -3.133 1 97.94 206 ARG A O 1
ATOM 1663 N N . ILE A 1 207 ? -9.727 -32.75 -4.723 1 98.44 207 ILE A N 1
ATOM 1664 C CA . ILE A 1 207 ? -8.484 -31.984 -4.75 1 98.44 207 ILE A CA 1
ATOM 1665 C C . ILE A 1 207 ? -8.727 -30.594 -4.148 1 98.44 207 ILE A C 1
ATOM 1667 O O . ILE A 1 207 ? -9.484 -29.797 -4.699 1 98.44 207 ILE A O 1
ATOM 1671 N N . TYR A 1 208 ? -8.062 -30.344 -3.012 1 98.62 208 TYR A N 1
ATOM 1672 C CA . TYR A 1 208 ? -8.289 -29.094 -2.303 1 98.62 208 TYR A CA 1
ATOM 1673 C C . TYR A 1 208 ? -7.012 -28.25 -2.246 1 98.62 208 TYR A C 1
ATOM 1675 O O . TYR A 1 208 ? -5.906 -28.797 -2.26 1 98.62 208 TYR A O 1
ATOM 1683 N N . ASN A 1 209 ? -7.133 -26.953 -2.258 1 98.5 209 ASN A N 1
ATOM 1684 C CA . ASN A 1 209 ? -6.094 -25.984 -1.955 1 98.5 209 ASN A CA 1
ATOM 1685 C C . ASN A 1 209 ? -6.426 -25.188 -0.694 1 98.5 209 ASN A C 1
ATOM 1687 O O . ASN A 1 209 ? -7.582 -24.812 -0.471 1 98.5 209 ASN A O 1
ATOM 1691 N N . VAL A 1 210 ? -5.43 -25.016 0.113 1 97.62 210 VAL A N 1
ATOM 1692 C CA . VAL A 1 210 ? -5.602 -24.234 1.339 1 97.62 210 VAL A CA 1
ATOM 1693 C C . VAL A 1 210 ? -4.566 -23.109 1.389 1 97.62 210 VAL A C 1
ATOM 1695 O O . VAL A 1 210 ? -3.426 -23.297 0.958 1 97.62 210 VAL A O 1
ATOM 1698 N N . ASP A 1 211 ? -4.969 -21.953 1.843 1 96.19 211 ASP A N 1
ATOM 1699 C CA . ASP A 1 211 ? -4.078 -20.812 2.027 1 96.19 211 ASP A CA 1
ATOM 1700 C C . ASP A 1 211 ? -4.617 -19.844 3.09 1 96.19 211 ASP A C 1
ATOM 1702 O O . ASP A 1 211 ? -5.797 -19.922 3.451 1 96.19 211 ASP A O 1
ATOM 1706 N N . GLU A 1 212 ? -3.705 -19.094 3.576 1 95.25 212 GLU A N 1
ATOM 1707 C CA . GLU A 1 212 ? -4.043 -18.125 4.609 1 95.25 212 GLU A CA 1
ATOM 1708 C C . GLU A 1 212 ? -4.059 -16.703 4.047 1 95.25 212 GLU A C 1
ATOM 1710 O O . GLU A 1 212 ? -3.297 -16.391 3.129 1 95.25 212 GLU A O 1
ATOM 1715 N N . THR A 1 213 ? -4.941 -15.898 4.535 1 95.06 213 THR A N 1
ATOM 1716 C CA . THR A 1 213 ? -4.953 -14.477 4.219 1 95.06 213 THR A CA 1
ATOM 1717 C C . THR A 1 213 ? -5.215 -13.641 5.473 1 95.06 213 THR A C 1
ATOM 1719 O O . THR A 1 213 ? -5.719 -14.156 6.473 1 95.06 213 THR A O 1
ATOM 1722 N N . ALA A 1 214 ? -4.758 -12.469 5.438 1 93.88 214 ALA A N 1
ATOM 1723 C CA . ALA A 1 214 ? -4.949 -11.547 6.555 1 93.88 214 ALA A CA 1
ATOM 1724 C C . ALA A 1 214 ? -5.977 -10.46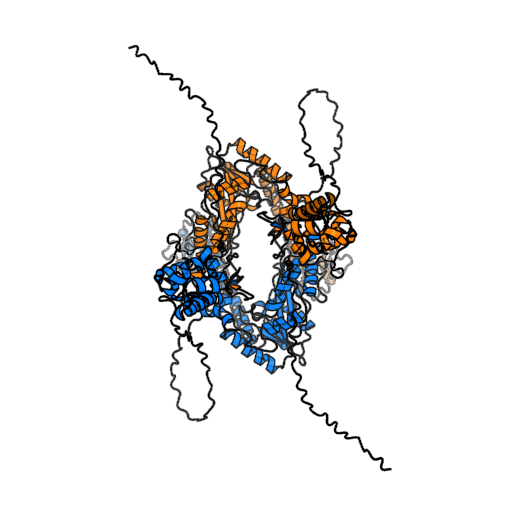9 6.211 1 93.88 214 ALA A C 1
ATOM 1726 O O . ALA A 1 214 ? -5.953 -9.914 5.109 1 93.88 214 ALA A O 1
ATOM 1727 N N . ILE A 1 215 ? -6.914 -10.281 7.066 1 94.56 215 ILE A N 1
ATOM 1728 C CA . ILE A 1 215 ? -7.844 -9.164 6.926 1 94.56 215 ILE A CA 1
ATOM 1729 C C . ILE A 1 215 ? -7.633 -8.172 8.062 1 94.56 215 ILE A C 1
ATOM 1731 O O . ILE A 1 215 ? -7.27 -8.562 9.18 1 94.56 215 ILE A O 1
ATOM 1735 N N . SER A 1 216 ? -7.82 -6.922 7.754 1 93.25 216 SER A N 1
ATOM 1736 C CA . SER A 1 216 ? -7.535 -5.855 8.711 1 93.25 216 SER A CA 1
ATOM 1737 C C . SER A 1 216 ? -8.781 -5.027 9 1 93.25 216 SER A C 1
ATOM 1739 O O . SER A 1 216 ? -9.688 -4.938 8.156 1 93.25 216 SER A O 1
ATOM 1741 N N . THR A 1 217 ? -8.828 -4.441 10.164 1 92.69 217 THR A N 1
ATOM 1742 C CA . THR A 1 217 ? -9.891 -3.508 10.508 1 92.69 217 THR A CA 1
ATOM 1743 C C . THR A 1 217 ? -9.75 -2.211 9.719 1 92.69 217 THR A C 1
ATOM 1745 O O . THR A 1 217 ? -10.656 -1.37 9.727 1 92.69 217 THR A O 1
ATOM 1748 N N . VAL A 1 218 ? -8.602 -2.074 9.086 1 90.81 218 VAL A N 1
ATOM 1749 C CA . VAL A 1 218 ? -8.375 -0.932 8.203 1 90.81 218 VAL A CA 1
ATOM 1750 C C . VAL A 1 218 ? -7.98 -1.421 6.812 1 90.81 218 VAL A C 1
ATOM 1752 O O . VAL A 1 218 ? -6.801 -1.419 6.457 1 90.81 218 VAL A O 1
ATOM 1755 N N . PRO A 1 219 ? -8.914 -1.729 6.039 1 85.31 219 PRO A N 1
ATOM 1756 C CA . PRO A 1 219 ? -8.562 -2.24 4.711 1 85.31 219 PRO A CA 1
ATOM 1757 C C . PRO A 1 219 ? -7.883 -1.19 3.834 1 85.31 219 PRO A C 1
ATOM 1759 O O . PRO A 1 219 ? -8.258 -0.016 3.869 1 85.31 219 PRO A O 1
ATOM 1762 N N . PRO A 1 220 ? -6.922 -1.626 3.08 1 76.31 220 PRO A N 1
ATOM 1763 C CA . PRO A 1 220 ? -6.086 -0.668 2.35 1 76.31 220 PRO A CA 1
ATOM 1764 C C . PRO A 1 220 ? -6.746 -0.171 1.064 1 76.31 220 PRO A C 1
ATOM 1766 O O . PRO A 1 220 ? -6.516 0.967 0.648 1 76.31 220 PRO A O 1
ATOM 1769 N N . ASN A 1 221 ? -7.453 -0.919 0.354 1 76.88 221 ASN A N 1
ATOM 1770 C CA . ASN A 1 221 ? -7.91 -0.59 -0.993 1 76.88 221 ASN A CA 1
ATOM 1771 C C . ASN A 1 221 ? -9.188 0.249 -0.964 1 76.88 221 ASN A C 1
ATOM 1773 O O . ASN A 1 221 ? -10.141 -0.088 -0.262 1 76.88 221 ASN A O 1
ATOM 1777 N N . LYS A 1 222 ? -9.039 1.397 -1.603 1 82 222 LYS A N 1
ATOM 1778 C CA . LYS A 1 222 ? -10.203 2.271 -1.729 1 82 222 LYS A CA 1
ATOM 1779 C C . LYS A 1 222 ? -10.57 2.484 -3.193 1 82 222 LYS A C 1
ATOM 1781 O O . LYS A 1 222 ? -9.695 2.553 -4.059 1 82 222 LYS A O 1
ATOM 1786 N N . LYS A 1 223 ? -11.805 2.551 -3.453 1 82 223 LYS A N 1
ATOM 1787 C CA . LYS A 1 223 ? -12.305 2.814 -4.801 1 82 223 LYS A CA 1
ATOM 1788 C C . LYS A 1 223 ? -12.211 4.301 -5.141 1 82 223 LYS A C 1
ATOM 1790 O O . LYS A 1 223 ? -12.078 5.141 -4.246 1 82 223 LYS A O 1
ATOM 1795 N N . LYS A 1 224 ? -12.258 4.562 -6.426 1 88.75 224 LYS A N 1
ATOM 1796 C CA . LYS A 1 224 ? -12.281 5.953 -6.875 1 88.75 224 LYS A CA 1
ATOM 1797 C C . LYS A 1 224 ? -13.57 6.648 -6.449 1 88.75 224 LYS A C 1
ATOM 1799 O O . LYS A 1 224 ? -14.648 6.047 -6.484 1 88.75 224 LYS A O 1
ATOM 1804 N N . ILE A 1 225 ? -13.469 7.852 -6.066 1 90.38 225 ILE A N 1
ATOM 1805 C CA . ILE A 1 225 ? -14.633 8.609 -5.605 1 90.38 225 ILE A CA 1
ATOM 1806 C C . ILE A 1 225 ? -14.727 9.922 -6.371 1 90.38 225 ILE A C 1
ATOM 1808 O O . ILE A 1 225 ? -13.75 10.375 -6.973 1 90.38 225 ILE A O 1
ATOM 1812 N N . ALA A 1 226 ? -15.906 10.477 -6.328 1 91.31 226 ALA A N 1
ATOM 1813 C CA . ALA A 1 226 ? -16.156 11.781 -6.93 1 91.31 226 ALA A CA 1
ATOM 1814 C C . ALA A 1 226 ? -15.461 12.891 -6.137 1 91.31 226 ALA A C 1
ATOM 1816 O O . ALA A 1 226 ? -15.625 12.984 -4.918 1 91.31 226 ALA A O 1
ATOM 1817 N N . ALA A 1 227 ? -14.672 13.625 -6.848 1 90.5 227 ALA A N 1
ATOM 1818 C CA . ALA A 1 227 ? -13.938 14.695 -6.191 1 90.5 227 ALA A CA 1
ATOM 1819 C C . ALA A 1 227 ? -13.82 15.914 -7.102 1 90.5 227 ALA A C 1
ATOM 1821 O O . ALA A 1 227 ? -13.945 15.805 -8.32 1 90.5 227 ALA A O 1
ATOM 1822 N N . ARG A 1 228 ? -13.672 17.016 -6.461 1 88.5 228 ARG A N 1
ATOM 1823 C CA . ARG A 1 228 ? -13.461 18.266 -7.195 1 88.5 228 ARG A CA 1
ATOM 1824 C C . ARG A 1 228 ? -12.148 18.234 -7.973 1 88.5 228 ARG A C 1
ATOM 1826 O O . ARG A 1 228 ? -11.109 17.844 -7.434 1 88.5 228 ARG A O 1
ATOM 1833 N N . LYS A 1 229 ? -12.242 18.656 -9.18 1 85.75 229 LYS A N 1
ATOM 1834 C CA . LYS A 1 229 ? -11.039 18.703 -10.008 1 85.75 229 LYS A CA 1
ATOM 1835 C C . LYS A 1 229 ? -10.07 19.766 -9.516 1 85.75 229 LYS A C 1
ATOM 1837 O O . LYS A 1 229 ? -10.484 20.875 -9.148 1 85.75 229 LYS A O 1
ATOM 1842 N N . GLY A 1 230 ? -8.797 19.484 -9.539 1 77.25 230 GLY A N 1
ATOM 1843 C CA . GLY A 1 230 ? -7.793 20.453 -9.133 1 77.25 230 GLY A CA 1
ATOM 1844 C C . GLY A 1 230 ? -7.371 20.297 -7.68 1 77.25 230 GLY A C 1
ATOM 1845 O O . GLY A 1 230 ? -6.359 20.859 -7.258 1 77.25 230 GLY A O 1
ATOM 1846 N N . LYS A 1 231 ? -8.234 19.578 -6.949 1 80.75 231 LYS A N 1
ATOM 1847 C CA . LYS A 1 231 ? -7.844 19.312 -5.57 1 80.75 231 LYS A CA 1
ATOM 1848 C C . LYS A 1 231 ? -6.602 18.422 -5.508 1 80.75 231 LYS A C 1
ATOM 1850 O O . LYS A 1 231 ? -6.523 17.406 -6.199 1 80.75 231 LYS A O 1
ATOM 1855 N N . LYS A 1 232 ? -5.668 18.875 -4.793 1 74.06 232 LYS A N 1
ATOM 1856 C CA . LYS A 1 232 ? -4.387 18.172 -4.746 1 74.06 232 LYS A CA 1
ATOM 1857 C C . LYS A 1 232 ? -4.52 16.828 -4.031 1 74.06 232 LYS A C 1
ATOM 1859 O O . LYS A 1 232 ? -3.982 15.812 -4.488 1 74.06 232 LYS A O 1
ATOM 1864 N N . GLN A 1 233 ? -5.25 16.812 -2.92 1 77.56 233 GLN A N 1
ATOM 1865 C CA . GLN A 1 233 ? -5.41 15.586 -2.156 1 77.56 233 GLN A CA 1
ATOM 1866 C C . GLN A 1 233 ? -6.883 15.305 -1.871 1 77.56 233 GLN A C 1
ATOM 1868 O O . GLN A 1 233 ? -7.594 16.156 -1.342 1 77.56 233 GLN A O 1
ATOM 1873 N N . VAL A 1 234 ? -7.301 14.148 -2.359 1 84 234 VAL A N 1
ATOM 1874 C CA . VAL A 1 234 ? -8.664 13.688 -2.113 1 84 234 VAL A CA 1
ATOM 1875 C C . VAL A 1 234 ? -8.672 12.672 -0.978 1 84 234 VAL A C 1
ATOM 1877 O O . VAL A 1 234 ? -7.906 11.703 -0.997 1 84 234 VAL A O 1
ATOM 1880 N N . GLY A 1 235 ? -9.492 12.969 0.01 1 83.69 235 GLY A N 1
ATOM 1881 C CA . GLY A 1 235 ? -9.5 12.094 1.169 1 83.69 235 GLY A CA 1
ATOM 1882 C C . GLY A 1 235 ? -10.781 11.281 1.291 1 83.69 235 GLY A C 1
ATOM 1883 O O . GLY A 1 235 ? -11.82 11.672 0.77 1 83.69 235 GLY A O 1
ATOM 1884 N N . ILE A 1 236 ? -10.648 10.148 1.941 1 87.06 236 ILE A N 1
ATOM 1885 C CA . ILE A 1 236 ? -11.781 9.305 2.307 1 87.06 236 ILE A CA 1
ATOM 1886 C C . ILE A 1 236 ? -11.586 8.758 3.717 1 87.06 236 ILE A C 1
ATOM 1888 O O . ILE A 1 236 ? -10.453 8.531 4.148 1 87.06 236 ILE A O 1
ATOM 1892 N N . ILE A 1 237 ? -12.664 8.602 4.363 1 84.88 237 ILE A N 1
ATOM 1893 C CA . ILE A 1 237 ? -12.609 8.148 5.75 1 84.88 237 ILE A CA 1
ATOM 1894 C C . ILE A 1 237 ? -12.148 6.695 5.793 1 84.88 237 ILE A C 1
ATOM 1896 O O . ILE A 1 237 ? -12.586 5.875 4.98 1 84.88 237 ILE A O 1
ATOM 1900 N N . SER A 1 238 ? -11.18 6.602 6.598 1 83.81 238 SER A N 1
ATOM 1901 C CA . SER A 1 238 ? -10.773 5.25 6.965 1 83.81 238 SER A CA 1
ATOM 1902 C C . SER A 1 238 ? -11 4.988 8.453 1 83.81 238 SER A C 1
ATOM 1904 O O . SER A 1 238 ? -11.242 5.922 9.219 1 83.81 238 SER A O 1
ATOM 1906 N N . SER A 1 239 ? -11.047 3.744 8.875 1 81.69 239 SER A N 1
ATOM 1907 C CA . SER A 1 239 ? -11.336 3.365 10.258 1 81.69 239 SER A CA 1
ATOM 1908 C C . SER A 1 239 ? -10.266 3.877 11.211 1 81.69 239 SER A C 1
ATOM 1910 O O . SER A 1 239 ? -10.047 5.086 11.312 1 81.69 239 SER A O 1
ATOM 1912 N N . ALA A 1 240 ? -9.414 3.068 11.672 1 79 240 ALA A N 1
ATOM 1913 C CA . ALA A 1 240 ? -8.391 3.438 12.648 1 79 240 ALA A CA 1
ATOM 1914 C C . ALA A 1 240 ? -7.066 3.754 11.961 1 79 240 ALA A C 1
ATOM 1916 O O . ALA A 1 240 ? -6.934 3.588 10.742 1 79 240 ALA A O 1
ATOM 1917 N N . GLU A 1 241 ? -6.219 4.41 12.688 1 74.81 241 GLU A N 1
ATOM 1918 C CA . GLU A 1 241 ? -4.887 4.707 12.18 1 74.81 241 GLU A CA 1
ATOM 1919 C C . GLU A 1 241 ? -4.09 3.428 11.938 1 74.81 241 GLU A C 1
ATOM 1921 O O . GLU A 1 241 ? -3.404 3.297 10.922 1 74.81 241 GLU A O 1
ATOM 1926 N N . ARG A 1 242 ? -4.199 2.561 12.898 1 78.56 242 ARG A N 1
ATOM 1927 C CA . ARG A 1 242 ? -3.57 1.248 12.781 1 78.56 242 ARG A CA 1
ATOM 1928 C C . ARG A 1 242 ? -4.609 0.135 12.844 1 78.56 242 ARG A C 1
ATOM 1930 O O . ARG A 1 242 ? -5.551 0.198 13.641 1 78.56 242 ARG A O 1
ATOM 1937 N N . GLY A 1 243 ? -4.406 -0.788 11.977 1 84.5 243 GLY A N 1
ATOM 1938 C CA . GLY A 1 243 ? -5.371 -1.877 11.938 1 84.5 243 GLY A CA 1
ATOM 1939 C C . GLY A 1 243 ? -4.926 -3.098 12.719 1 84.5 243 GLY A C 1
ATOM 1940 O O . GLY A 1 243 ? -3.748 -3.227 13.062 1 84.5 243 GLY A O 1
ATOM 1941 N N . GLU A 1 244 ? -5.934 -3.867 13.156 1 89.25 244 GLU A N 1
ATOM 1942 C CA . GLU A 1 244 ? -5.703 -5.199 13.711 1 89.25 244 GLU A CA 1
ATOM 1943 C C . GLU A 1 244 ? -5.891 -6.281 12.656 1 89.25 244 GLU A C 1
ATOM 1945 O O . GLU A 1 244 ? -6.848 -6.238 11.875 1 89.25 244 GLU A O 1
ATOM 1950 N N . THR A 1 245 ? -4.926 -7.176 12.719 1 92.19 245 THR A N 1
ATOM 1951 C CA . THR A 1 245 ? -4.918 -8.172 11.648 1 92.19 245 THR A CA 1
ATOM 1952 C C . THR A 1 245 ? -5.512 -9.484 12.133 1 92.19 245 THR A C 1
ATOM 1954 O O . THR A 1 245 ? -5.133 -9.992 13.195 1 92.19 245 THR A O 1
ATOM 1957 N N . THR A 1 246 ? -6.465 -9.969 11.469 1 95.19 246 THR A N 1
ATOM 1958 C CA . THR A 1 246 ? -7.07 -11.281 11.68 1 95.19 246 THR A CA 1
ATOM 1959 C C . THR A 1 246 ? -6.727 -12.227 10.531 1 95.19 246 THR A C 1
ATOM 1961 O O . THR A 1 246 ? -6.824 -11.852 9.359 1 95.19 246 THR A O 1
ATOM 1964 N N . THR A 1 247 ? -6.25 -13.445 10.883 1 96.88 247 THR A N 1
ATOM 1965 C CA . THR A 1 247 ? -5.906 -14.43 9.859 1 96.88 247 THR A CA 1
ATOM 1966 C C . THR A 1 247 ? -7.105 -15.312 9.539 1 96.88 247 THR A C 1
ATOM 1968 O O . THR A 1 247 ? -7.816 -15.766 10.438 1 96.88 247 THR A O 1
ATOM 1971 N N . VAL A 1 248 ? -7.348 -15.5 8.289 1 97.62 248 VAL A N 1
ATOM 1972 C CA . VAL A 1 248 ? -8.422 -16.375 7.824 1 97.62 248 VAL A CA 1
ATOM 1973 C C . VAL A 1 248 ? -7.855 -17.453 6.902 1 97.62 248 VAL A C 1
ATOM 1975 O O . VAL A 1 248 ? -7.121 -17.141 5.957 1 97.62 248 VAL A O 1
ATOM 1978 N N . VAL A 1 249 ? -8.164 -18.672 7.156 1 97.69 249 VAL A N 1
ATOM 1979 C CA . VAL A 1 249 ? -7.742 -19.797 6.32 1 97.69 249 VAL A CA 1
ATOM 1980 C C . VAL A 1 249 ? -8.883 -20.203 5.395 1 97.69 249 VAL A C 1
ATOM 1982 O O . VAL A 1 249 ? -10 -20.469 5.852 1 97.69 249 VAL A O 1
ATOM 1985 N N . MET A 1 250 ? -8.562 -20.234 4.117 1 97.94 250 MET A N 1
ATOM 1986 C CA . MET A 1 250 ? -9.547 -20.594 3.098 1 97.94 250 MET A CA 1
ATOM 1987 C C . MET A 1 250 ? -9.195 -21.922 2.436 1 97.94 250 MET A C 1
ATOM 1989 O O . MET A 1 250 ? -8.016 -22.234 2.256 1 97.94 250 MET A O 1
ATOM 1993 N N . SER A 1 251 ? -10.234 -22.703 2.129 1 98.25 251 SER A N 1
ATOM 1994 C CA . SER A 1 251 ? -10.078 -23.969 1.425 1 98.25 251 SER A CA 1
ATOM 1995 C C . SER A 1 251 ? -11.086 -24.094 0.291 1 98.25 251 SER A C 1
ATOM 1997 O O . SER A 1 251 ? -12.273 -23.797 0.467 1 98.25 251 SER A O 1
ATOM 1999 N N . MET A 1 252 ? -10.625 -24.5 -0.826 1 98.06 252 MET A N 1
ATOM 2000 C CA . MET A 1 252 ? -11.555 -24.719 -1.932 1 98.06 252 MET A CA 1
ATOM 2001 C C . MET A 1 252 ? -11.102 -25.906 -2.791 1 98.06 252 MET A C 1
ATOM 2003 O O . MET A 1 252 ? -9.914 -26.234 -2.824 1 98.06 252 MET A O 1
ATOM 2007 N N . SER A 1 253 ? -12.008 -26.562 -3.453 1 98.56 253 SER A N 1
ATOM 2008 C CA . SER A 1 253 ? -11.711 -27.719 -4.289 1 98.56 253 SER A CA 1
ATOM 2009 C C . SER A 1 253 ? -11.672 -27.344 -5.766 1 98.56 253 SER A C 1
ATOM 2011 O O . SER A 1 253 ? -12.133 -26.266 -6.148 1 98.56 253 SER A O 1
ATOM 2013 N N . ALA A 1 254 ? -11.164 -28.234 -6.551 1 98.44 254 ALA A N 1
ATOM 2014 C CA . ALA A 1 254 ? -11.055 -28.031 -7.992 1 98.44 254 ALA A CA 1
ATOM 2015 C C . ALA A 1 254 ? -12.43 -28.062 -8.656 1 98.44 254 ALA A C 1
ATOM 2017 O O . ALA A 1 254 ? -12.578 -27.609 -9.797 1 98.44 254 ALA A O 1
ATOM 2018 N N . SER A 1 255 ? -13.438 -28.594 -7.957 1 97.75 255 SER A N 1
ATOM 2019 C CA . SER A 1 255 ? -14.781 -28.656 -8.516 1 97.75 255 SER A CA 1
ATOM 2020 C C . SER A 1 255 ? -15.609 -27.438 -8.086 1 97.75 255 SER A C 1
ATOM 2022 O O . SER A 1 255 ? -16.734 -27.25 -8.562 1 97.75 255 SER A O 1
ATOM 2024 N N . GLY A 1 256 ? -15.078 -26.609 -7.141 1 97.44 256 GLY A N 1
ATOM 2025 C CA . GLY A 1 256 ? -15.781 -25.391 -6.785 1 97.44 256 GLY A CA 1
ATOM 2026 C C . GLY A 1 256 ? -16.422 -25.453 -5.41 1 97.44 256 GLY A C 1
ATOM 2027 O O . GLY A 1 256 ? -17.203 -24.562 -5.043 1 97.44 256 GLY A O 1
ATOM 2028 N N . ARG A 1 257 ? -16.094 -26.422 -4.664 1 97 257 ARG A N 1
ATOM 2029 C CA . ARG A 1 257 ? -16.594 -26.516 -3.297 1 97 257 ARG A CA 1
ATOM 2030 C C . ARG A 1 257 ? -15.711 -25.75 -2.33 1 97 257 ARG A C 1
ATOM 2032 O O . ARG A 1 257 ? -14.484 -25.859 -2.379 1 97 257 ARG A O 1
ATOM 2039 N N . TYR A 1 258 ? -16.391 -24.922 -1.522 1 98.25 258 TYR A N 1
ATOM 2040 C CA . TYR A 1 258 ? -15.672 -24.172 -0.487 1 98.25 258 TYR A CA 1
ATOM 2041 C C . TYR A 1 258 ? -15.961 -24.75 0.894 1 98.25 258 TYR A C 1
ATOM 2043 O O . TYR A 1 258 ? -17.109 -25.109 1.195 1 98.25 258 TYR A O 1
ATOM 2051 N N . LEU A 1 259 ? -14.961 -24.922 1.679 1 98.19 259 LEU A N 1
ATOM 2052 C CA . LEU A 1 259 ? -15.141 -25.344 3.062 1 98.19 259 LEU A CA 1
ATOM 2053 C C . LEU A 1 259 ? -15.297 -24.141 3.984 1 98.19 259 LEU A C 1
ATOM 2055 O O . LEU A 1 259 ? -14.859 -23.031 3.648 1 98.19 259 LEU A O 1
ATOM 2059 N N . PRO A 1 260 ? -15.969 -24.328 5.125 1 97.94 260 PRO A N 1
ATOM 2060 C CA . PRO A 1 260 ? -16.047 -23.219 6.082 1 97.94 260 PRO A CA 1
ATOM 2061 C C . PRO A 1 260 ? -14.68 -22.703 6.516 1 97.94 260 PRO A C 1
ATOM 2063 O O . PRO A 1 260 ? -13.758 -23.5 6.715 1 97.94 260 PRO A O 1
ATOM 2066 N N . PRO A 1 261 ? -14.555 -21.422 6.648 1 98.19 261 PRO A N 1
ATOM 2067 C CA . PRO A 1 261 ? -13.25 -20.828 6.984 1 98.19 261 PRO A CA 1
ATOM 2068 C C . PRO A 1 261 ? -12.805 -21.172 8.398 1 98.19 261 PRO A C 1
ATOM 2070 O O . PRO A 1 261 ? -13.586 -21.688 9.195 1 98.19 261 PRO A O 1
ATOM 2073 N N . PHE A 1 262 ? -11.555 -21.016 8.641 1 98.19 262 PHE A N 1
ATOM 2074 C CA . PHE A 1 262 ? -10.914 -21.047 9.953 1 98.19 262 PHE A CA 1
ATOM 2075 C C . PHE A 1 262 ? -10.297 -19.703 10.289 1 98.19 262 PHE A C 1
ATOM 2077 O O . PHE A 1 262 ? -9.523 -19.156 9.5 1 98.19 262 PHE A O 1
ATOM 2084 N N . VAL A 1 263 ? -10.641 -19.125 11.445 1 97.81 263 VAL A N 1
ATOM 2085 C CA . VAL A 1 263 ? -10.273 -17.75 11.75 1 97.81 263 VAL A CA 1
ATOM 2086 C C . VAL A 1 263 ? -9.414 -17.703 13.016 1 97.81 263 VAL A C 1
ATOM 2088 O O . VAL A 1 263 ? -9.727 -18.375 14.008 1 97.81 263 VAL A O 1
ATOM 2091 N N . VAL A 1 264 ? -8.336 -16.938 12.953 1 96.88 264 VAL A N 1
ATOM 2092 C CA . VAL A 1 264 ? -7.469 -16.719 14.102 1 96.88 264 VAL A CA 1
ATOM 2093 C C . VAL A 1 264 ? -7.496 -15.242 14.5 1 96.88 264 VAL A C 1
ATOM 2095 O O . VAL A 1 264 ? -6.922 -14.398 13.805 1 96.88 264 VAL A O 1
ATOM 2098 N N . PHE A 1 265 ? -8.055 -14.898 15.633 1 96.06 265 PHE A N 1
ATOM 2099 C CA . PHE A 1 265 ? -8.133 -13.531 16.125 1 96.06 265 PHE A CA 1
ATOM 2100 C C . PHE A 1 265 ? -6.863 -13.156 16.875 1 96.06 265 PHE A C 1
ATOM 2102 O O . PHE A 1 265 ? -6.27 -13.992 17.562 1 96.06 265 PHE A O 1
ATOM 2109 N N . PRO A 1 266 ? -6.473 -11.922 16.781 1 94.19 266 PRO A N 1
ATOM 2110 C CA . PRO A 1 266 ? -5.348 -11.445 17.594 1 94.19 266 PRO A CA 1
ATOM 2111 C C . PRO A 1 266 ? -5.742 -11.156 19.047 1 94.19 266 PRO A C 1
ATOM 2113 O O . PRO A 1 266 ? -5.637 -10.016 19.5 1 94.19 266 PRO A O 1
ATOM 2116 N N . ARG A 1 267 ? -6.105 -12.227 19.719 1 92.56 267 ARG A N 1
ATOM 2117 C CA . ARG A 1 267 ? -6.57 -12.133 21.094 1 92.56 267 ARG A CA 1
ATOM 2118 C C . ARG A 1 267 ? -6.086 -13.328 21.922 1 92.56 267 ARG A C 1
ATOM 2120 O O . ARG A 1 267 ? -5.641 -14.328 21.359 1 92.56 267 ARG A O 1
ATOM 2127 N N . THR A 1 268 ? -6.223 -13.102 23.219 1 90.31 268 THR A N 1
ATOM 2128 C CA . THR A 1 268 ? -5.875 -14.188 24.125 1 90.31 268 THR A CA 1
ATOM 2129 C C . THR A 1 268 ? -7.102 -15.039 24.453 1 90.31 268 THR A C 1
ATOM 2131 O O . THR A 1 268 ? -6.996 -16.266 24.594 1 90.31 268 THR A O 1
ATOM 2134 N N . ARG A 1 269 ? -8.258 -14.359 24.547 1 90.06 269 ARG A N 1
ATOM 2135 C CA . ARG A 1 269 ? -9.484 -15.055 24.906 1 90.06 269 ARG A CA 1
ATOM 2136 C C . ARG A 1 269 ? -10.562 -14.844 23.844 1 90.06 269 ARG A C 1
ATOM 2138 O O . ARG A 1 269 ? -10.664 -13.766 23.266 1 90.06 269 ARG A O 1
ATOM 2145 N N . MET A 1 270 ? -11.375 -15.844 23.766 1 92.06 270 MET A N 1
ATOM 2146 C CA . MET A 1 270 ? -12.445 -15.805 22.781 1 92.06 270 MET A CA 1
ATOM 2147 C C . MET A 1 270 ? -13.727 -15.242 23.375 1 92.06 270 MET A C 1
ATOM 2149 O O . MET A 1 270 ? -14.008 -15.445 24.562 1 92.06 270 MET A O 1
ATOM 2153 N N . SER A 1 271 ? -14.398 -14.438 22.547 1 92.38 271 SER A N 1
ATOM 2154 C CA . SER A 1 271 ? -15.734 -13.969 22.875 1 92.38 271 SER A CA 1
ATOM 2155 C C . SER A 1 271 ? -16.734 -14.352 21.797 1 92.38 271 SER A C 1
ATOM 2157 O O . SER A 1 271 ? -16.422 -14.312 20.609 1 92.38 271 SER A O 1
ATOM 2159 N N . ASP A 1 272 ? -17.891 -14.719 22.172 1 92.44 272 ASP A N 1
ATOM 2160 C CA . ASP A 1 272 ? -18.906 -15.141 21.234 1 92.44 272 ASP A CA 1
ATOM 2161 C C . ASP A 1 272 ? -19.328 -13.992 20.312 1 92.44 272 ASP A C 1
ATOM 2163 O O . ASP A 1 272 ? -19.719 -14.211 19.172 1 92.44 272 ASP A O 1
ATOM 2167 N N . ALA A 1 273 ? -19.25 -12.82 20.797 1 92.88 273 ALA A N 1
ATOM 2168 C CA . ALA A 1 273 ? -19.625 -11.648 20.031 1 92.88 273 ALA A CA 1
ATOM 2169 C C . ALA A 1 273 ? -18.734 -11.484 18.797 1 92.88 273 ALA A C 1
ATOM 2171 O O . ALA A 1 273 ? -19.141 -10.914 17.797 1 92.88 273 ALA A O 1
ATOM 2172 N N . LEU A 1 274 ? -17.562 -12.031 18.859 1 94.25 274 LEU A N 1
ATOM 2173 C CA . LEU A 1 274 ? -16.594 -11.93 17.781 1 94.25 274 LEU A CA 1
ATOM 2174 C C . LEU A 1 274 ? -17.016 -12.805 16.594 1 94.25 274 LEU A C 1
ATOM 2176 O O . LEU A 1 274 ? -16.609 -12.555 15.461 1 94.25 274 LEU A O 1
ATOM 2180 N N . LYS A 1 275 ? -17.844 -13.789 16.844 1 95.25 275 LYS A N 1
ATOM 2181 C CA . LYS A 1 275 ? -18.172 -14.812 15.859 1 95.25 275 LYS A CA 1
ATOM 2182 C C . LYS A 1 275 ? -19.344 -14.383 14.977 1 95.25 275 LYS A C 1
ATOM 2184 O O . LYS A 1 275 ? -19.609 -15 13.945 1 95.25 275 LYS A O 1
ATOM 2189 N N . GLN A 1 276 ? -19.969 -13.344 15.328 1 94 276 GLN A N 1
ATOM 2190 C CA . GLN A 1 276 ? -21.203 -12.953 14.68 1 94 276 GLN A CA 1
ATOM 2191 C C . GLN A 1 276 ? -20.969 -12.523 13.234 1 94 276 GLN A C 1
ATOM 2193 O O . GLN A 1 276 ? -20.094 -11.688 12.969 1 94 276 GLN A O 1
ATOM 2198 N N . GLY A 1 277 ? -21.734 -13.141 12.297 1 94.88 277 GLY A N 1
ATOM 2199 C CA . GLY A 1 277 ? -21.672 -12.75 10.898 1 94.88 277 GLY A CA 1
ATOM 2200 C C . GLY A 1 277 ? -20.797 -13.656 10.062 1 94.88 277 GLY A C 1
ATOM 2201 O O . GLY A 1 277 ? -20.781 -13.562 8.836 1 94.88 277 GLY A O 1
ATOM 2202 N N . ALA A 1 278 ? -20.047 -14.57 10.703 1 96.56 278 ALA A N 1
ATOM 2203 C CA . ALA A 1 278 ? -19.188 -15.492 9.977 1 96.56 278 ALA A CA 1
ATOM 2204 C C . ALA A 1 278 ? -20 -16.547 9.227 1 96.56 278 ALA A C 1
ATOM 2206 O O . ALA A 1 278 ? -21.109 -16.875 9.633 1 96.56 278 ALA A O 1
ATOM 2207 N N . PRO A 1 279 ? -19.484 -16.969 8.164 1 96.12 279 PRO A N 1
ATOM 2208 C CA . PRO A 1 279 ? -20.172 -18.078 7.48 1 96.12 279 PRO A CA 1
ATOM 2209 C C . PRO A 1 279 ? -20.422 -19.266 8.398 1 96.12 279 PRO A C 1
ATOM 2211 O O . PRO A 1 279 ? -19.609 -19.531 9.297 1 96.12 279 PRO A O 1
ATOM 2214 N N . THR A 1 280 ? -21.438 -19.984 8.07 1 95.38 280 THR A N 1
ATOM 2215 C CA . THR A 1 280 ? -21.828 -21.141 8.875 1 95.38 280 THR A CA 1
ATOM 2216 C C . THR A 1 280 ? -20.719 -22.203 8.867 1 95.38 280 THR A C 1
ATOM 2218 O O . THR A 1 280 ? -20.141 -22.484 7.82 1 95.38 280 THR A O 1
ATOM 2221 N N . GLY A 1 281 ? -20.375 -22.719 10.031 1 96.31 281 GLY A N 1
ATOM 2222 C CA . GLY A 1 281 ? -19.391 -23.781 10.148 1 96.31 281 GLY A CA 1
ATOM 2223 C C . GLY A 1 281 ? -17.984 -23.266 10.398 1 96.31 281 GLY A C 1
ATOM 2224 O O . GLY A 1 281 ? -17.062 -24.062 10.594 1 96.31 281 GLY A O 1
ATOM 2225 N N . THR A 1 282 ? -17.859 -21.938 10.414 1 97.56 282 THR A N 1
ATOM 2226 C CA . THR A 1 282 ? -16.547 -21.344 10.641 1 97.56 282 THR A CA 1
ATOM 2227 C C . THR A 1 282 ? -16.016 -21.75 12.016 1 97.56 282 THR A C 1
ATOM 2229 O O . THR A 1 282 ? -16.75 -21.75 13 1 97.56 282 THR A O 1
ATOM 2232 N N . LYS A 1 283 ? -14.773 -22.156 12.078 1 97.81 283 LYS A N 1
ATOM 2233 C CA . LYS A 1 283 ? -14.102 -22.422 13.344 1 97.81 283 LYS A CA 1
ATOM 2234 C C . LYS A 1 283 ? -13.18 -21.266 13.734 1 97.81 283 LYS A C 1
ATOM 2236 O O . LYS A 1 283 ? -12.617 -20.594 12.867 1 97.81 283 LYS A O 1
ATOM 2241 N N . PHE A 1 284 ? -13.047 -21.094 15.086 1 96.94 284 PHE A N 1
ATOM 2242 C CA . PHE A 1 284 ? -12.344 -19.906 15.555 1 96.94 284 PHE A CA 1
ATOM 2243 C C . PHE A 1 284 ? -11.234 -20.281 16.531 1 96.94 284 PHE A C 1
ATOM 2245 O O . PHE A 1 284 ? -11.367 -21.25 17.297 1 96.94 284 PHE A O 1
ATOM 2252 N N . ALA A 1 285 ? -10.141 -19.594 16.453 1 95.69 285 ALA A N 1
ATOM 2253 C CA . ALA A 1 285 ? -9.031 -19.688 17.391 1 95.69 285 ALA A CA 1
ATOM 2254 C C . ALA A 1 285 ? -8.484 -18.312 17.75 1 95.69 285 ALA A C 1
ATOM 2256 O O . ALA A 1 285 ? -8.82 -17.312 17.094 1 95.69 285 ALA A O 1
ATOM 2257 N N . CYS A 1 286 ? -7.715 -18.203 18.859 1 93.5 286 CYS A N 1
ATOM 2258 C CA . CYS A 1 286 ? -7.102 -16.953 19.297 1 93.5 286 CYS A CA 1
ATOM 2259 C C . CYS A 1 286 ? -5.602 -17.125 19.5 1 93.5 286 CYS A C 1
ATOM 2261 O O . CYS A 1 286 ? -5.148 -18.172 19.969 1 93.5 286 CYS A O 1
ATOM 2263 N N . ASN A 1 287 ? -4.926 -16.234 19.016 1 91.19 287 ASN A N 1
ATOM 2264 C CA . ASN A 1 287 ? -3.488 -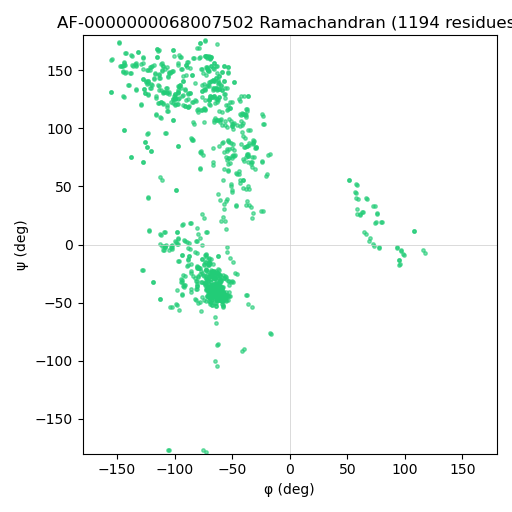16.062 19.219 1 91.19 287 ASN A CA 1
ATOM 2265 C C . ASN A 1 287 ? -3.102 -14.594 19.281 1 91.19 287 ASN A C 1
ATOM 2267 O O . ASN A 1 287 ? -3.473 -13.805 18.422 1 91.19 287 ASN A O 1
ATOM 2271 N N . PRO A 1 288 ? -2.389 -14.109 20.281 1 89.25 288 PRO A N 1
ATOM 2272 C CA . PRO A 1 288 ? -2.107 -12.68 20.469 1 89.25 288 PRO A CA 1
ATOM 2273 C C . PRO A 1 288 ? -1.483 -12.039 19.234 1 89.25 288 PRO A C 1
ATOM 2275 O O . PRO A 1 288 ? -1.69 -10.852 18.984 1 89.25 288 PRO A O 1
ATOM 2278 N N . SER A 1 289 ? -0.714 -12.781 18.469 1 86.69 289 SER A N 1
ATOM 2279 C CA . SER A 1 289 ? -0.087 -12.203 17.281 1 86.69 289 SER A CA 1
ATOM 2280 C C . SER A 1 289 ? -1.064 -12.148 16.125 1 86.69 289 SER A C 1
ATOM 2282 O O . SER A 1 289 ? -0.835 -11.422 15.148 1 86.69 289 SER A O 1
ATOM 2284 N N . GLY A 1 290 ? -2.131 -12.961 16.203 1 89.44 290 GLY A N 1
ATOM 2285 C CA . GLY A 1 290 ? -3.096 -13.031 15.125 1 89.44 290 GLY A CA 1
ATOM 2286 C C . GLY A 1 290 ? -2.611 -13.859 13.945 1 89.44 290 GLY A C 1
ATOM 2287 O O . GLY A 1 290 ? -3.332 -14.031 12.961 1 89.44 290 GLY A O 1
ATOM 2288 N N . TYR A 1 291 ? -1.373 -14.359 14.023 1 88.19 291 TYR A N 1
ATOM 2289 C CA . TYR A 1 291 ? -0.781 -15.141 12.945 1 88.19 291 TYR A CA 1
ATOM 2290 C C . TYR A 1 291 ? -0.975 -16.641 13.18 1 88.19 291 TYR A C 1
ATOM 2292 O O . TYR A 1 291 ? -1.215 -17.062 14.312 1 88.19 291 TYR A O 1
ATOM 2300 N N . MET A 1 292 ? -0.83 -17.359 12.141 1 90.25 292 MET A N 1
ATOM 2301 C CA . MET A 1 292 ? -0.947 -18.812 12.211 1 90.25 292 MET A CA 1
ATOM 2302 C C . MET A 1 292 ? 0.281 -19.438 12.867 1 90.25 292 MET A C 1
ATOM 2304 O O . MET A 1 292 ? 1.411 -19.031 12.578 1 90.25 292 MET A O 1
ATOM 2308 N N . THR A 1 293 ? 0.051 -20.344 13.773 1 88.19 293 THR A N 1
ATOM 2309 C CA . THR A 1 293 ? 1.114 -21.125 14.398 1 88.19 293 THR A CA 1
ATOM 2310 C C . THR A 1 293 ? 1.004 -22.594 14.016 1 88.19 293 THR A C 1
ATOM 2312 O O . THR A 1 293 ? 0.01 -23.016 13.414 1 88.19 293 THR A O 1
ATOM 2315 N N . VAL A 1 294 ? 2.02 -23.375 14.281 1 89.5 294 VAL A N 1
ATOM 2316 C CA . VAL A 1 294 ? 2.059 -24.797 13.984 1 89.5 294 VAL A CA 1
ATOM 2317 C C . VAL A 1 294 ? 0.893 -25.5 14.68 1 89.5 294 VAL A C 1
ATOM 2319 O O . VAL A 1 294 ? 0.21 -26.328 14.07 1 89.5 294 VAL A O 1
ATOM 2322 N N . GLU A 1 295 ? 0.652 -25.094 15.906 1 89.88 295 GLU A N 1
ATOM 2323 C CA . GLU A 1 295 ? -0.429 -25.703 16.672 1 89.88 295 GLU A CA 1
ATOM 2324 C C . GLU A 1 295 ? -1.792 -25.344 16.094 1 89.88 295 GLU A C 1
ATOM 2326 O O . GLU A 1 295 ? -2.691 -26.188 16.047 1 89.88 295 GLU A O 1
ATOM 2331 N N . MET A 1 296 ? -1.891 -24.172 15.695 1 91.94 296 MET A N 1
ATOM 2332 C CA . MET A 1 296 ? -3.162 -23.734 15.133 1 91.94 296 MET A CA 1
ATOM 2333 C C . MET A 1 296 ? -3.439 -24.422 13.805 1 91.94 296 MET A C 1
ATOM 2335 O O . MET A 1 296 ? -4.594 -24.719 13.477 1 91.94 296 MET A O 1
ATOM 2339 N N . PHE A 1 297 ? -2.4 -24.641 13.039 1 94.56 297 PHE A N 1
ATOM 2340 C CA . PHE A 1 297 ? -2.594 -25.328 11.773 1 94.56 297 PHE A CA 1
ATOM 2341 C C . PHE A 1 297 ? -3.059 -26.766 12.008 1 94.56 297 PHE A C 1
ATOM 2343 O O . PHE A 1 297 ? -3.842 -27.312 11.227 1 94.56 297 PHE A O 1
ATOM 2350 N N . ASP A 1 298 ? -2.529 -27.359 13.039 1 94.5 298 ASP A N 1
ATOM 2351 C CA . ASP A 1 298 ? -2.992 -28.688 13.43 1 94.5 298 ASP A CA 1
ATOM 2352 C C . ASP A 1 298 ? -4.488 -28.688 13.727 1 94.5 298 ASP A C 1
ATOM 2354 O O . ASP A 1 298 ? -5.215 -29.578 13.289 1 94.5 298 ASP A O 1
ATOM 2358 N N . THR A 1 299 ? -4.953 -27.656 14.461 1 95.25 299 THR A N 1
ATOM 2359 C CA . THR A 1 299 ? -6.371 -27.516 14.766 1 95.25 299 THR A CA 1
ATOM 2360 C C . THR A 1 299 ? -7.176 -27.281 13.484 1 95.25 299 THR A C 1
ATOM 2362 O O . THR A 1 299 ? -8.266 -27.828 13.32 1 95.25 299 THR A O 1
ATOM 2365 N N . PHE A 1 300 ? -6.707 -26.469 12.656 1 96.56 300 PHE A N 1
ATOM 2366 C CA . PHE A 1 300 ? -7.344 -26.25 11.367 1 96.56 300 PHE A CA 1
ATOM 2367 C C . PHE A 1 300 ? -7.469 -27.562 10.602 1 96.56 300 PHE A C 1
ATOM 2369 O O . PHE A 1 300 ? -8.5 -27.812 9.969 1 96.56 300 PHE A O 1
ATOM 2376 N N . PHE A 1 301 ? -6.379 -28.328 10.594 1 97.06 301 PHE A N 1
ATOM 2377 C CA . PHE A 1 301 ? -6.359 -29.562 9.82 1 97.06 301 PHE A CA 1
ATOM 2378 C C . PHE A 1 301 ? -7.473 -30.516 10.273 1 97.06 301 PHE A C 1
ATOM 2380 O O . PHE A 1 301 ? -8.086 -31.203 9.453 1 97.06 301 PHE A O 1
ATOM 2387 N N . ASP A 1 302 ? -7.742 -30.562 11.57 1 96.62 302 ASP A N 1
ATOM 2388 C CA . ASP A 1 302 ? -8.891 -31.312 12.07 1 96.62 302 ASP A CA 1
ATOM 2389 C C . ASP A 1 302 ? -10.188 -30.797 11.453 1 96.62 302 ASP A C 1
ATOM 2391 O O . ASP A 1 302 ? -11.055 -31.578 11.062 1 96.62 302 ASP A O 1
ATOM 2395 N N . HIS A 1 303 ? -10.289 -29.484 11.445 1 97.56 303 HIS A N 1
ATOM 2396 C CA . HIS A 1 303 ? -11.438 -28.828 10.828 1 97.56 303 HIS A CA 1
ATOM 2397 C C . HIS A 1 303 ? -11.562 -29.219 9.359 1 97.56 303 HIS A C 1
ATOM 2399 O O . HIS A 1 303 ? -12.664 -29.5 8.875 1 97.56 303 HIS A O 1
ATOM 2405 N N . PHE A 1 304 ? -10.492 -29.281 8.664 1 97.75 304 PHE A N 1
ATOM 2406 C CA . PHE A 1 304 ? -10.445 -29.641 7.25 1 97.75 304 PHE A CA 1
ATOM 2407 C C . PHE A 1 304 ? -10.922 -31.078 7.035 1 97.75 304 PHE A C 1
ATOM 2409 O O . PHE A 1 304 ? -11.75 -31.344 6.16 1 97.75 304 PHE A O 1
ATOM 2416 N N . ILE A 1 305 ? -10.375 -32.031 7.801 1 96.5 305 ILE A N 1
ATOM 2417 C CA . ILE A 1 305 ? -10.719 -33.438 7.684 1 96.5 305 ILE A CA 1
ATOM 2418 C C . ILE A 1 305 ? -12.219 -33.625 7.91 1 96.5 305 ILE A C 1
ATOM 2420 O O . ILE A 1 305 ? -12.875 -34.344 7.176 1 96.5 305 ILE A O 1
ATOM 2424 N N . GLU A 1 306 ? -12.711 -32.906 8.852 1 95.5 306 GLU A N 1
ATOM 2425 C CA . GLU A 1 306 ? -14.125 -33 9.203 1 95.5 306 GLU A CA 1
ATOM 2426 C C . GLU A 1 306 ? -15.016 -32.594 8.047 1 95.5 306 GLU A C 1
ATOM 2428 O O . GLU A 1 306 ? -16 -33.25 7.734 1 95.5 306 GLU A O 1
ATOM 2433 N N . HIS A 1 307 ? -14.656 -31.547 7.375 1 97.19 307 HIS A N 1
ATOM 2434 C CA . HIS A 1 307 ? -15.539 -30.969 6.367 1 97.19 307 HIS A CA 1
ATOM 2435 C C . HIS A 1 307 ? -15.266 -31.562 4.988 1 97.19 307 HIS A C 1
ATOM 2437 O O . HIS A 1 307 ? -16.156 -31.609 4.137 1 97.19 307 HIS A O 1
ATOM 2443 N N . ALA A 1 308 ? -14.062 -32 4.77 1 96.56 308 ALA A N 1
ATOM 2444 C CA . ALA A 1 308 ? -13.727 -32.625 3.494 1 96.56 308 ALA A CA 1
ATOM 2445 C C . ALA A 1 308 ? -14.211 -34.094 3.451 1 96.56 308 ALA A C 1
ATOM 2447 O O . ALA A 1 308 ? -14.273 -34.688 2.379 1 96.56 308 ALA A O 1
ATOM 2448 N N . HIS A 1 309 ? -14.445 -34.688 4.578 1 95.38 309 HIS A N 1
ATOM 2449 C CA . HIS A 1 309 ? -14.93 -36.062 4.703 1 95.38 309 HIS A CA 1
ATOM 2450 C C . HIS A 1 309 ? -13.984 -37.062 4.027 1 95.38 309 HIS A C 1
ATOM 2452 O O . HIS A 1 309 ? -14.406 -37.875 3.219 1 95.38 309 HIS A O 1
ATOM 2458 N N . ALA A 1 310 ? -12.75 -36.969 4.367 1 93.19 310 ALA A N 1
ATOM 2459 C CA . ALA A 1 310 ? -11.742 -37.875 3.818 1 93.19 310 ALA A CA 1
ATOM 2460 C C . ALA A 1 310 ? -11.906 -39.281 4.379 1 93.19 310 ALA A C 1
ATOM 2462 O O . ALA A 1 310 ? -12.18 -39.469 5.57 1 93.19 310 ALA A O 1
ATOM 2463 N N . SER A 1 311 ? -11.789 -40.281 3.506 1 92 311 SER A N 1
ATOM 2464 C CA . SER A 1 311 ? -11.883 -41.688 3.889 1 92 311 SER A CA 1
ATOM 2465 C C . SER A 1 311 ? -11 -42.562 3.008 1 92 311 SER A C 1
ATOM 2467 O O . SER A 1 311 ? -10.414 -42.094 2.035 1 92 311 SER A O 1
ATOM 2469 N N . GLU A 1 312 ? -10.93 -43.781 3.346 1 91.94 312 GLU A N 1
ATOM 2470 C CA . GLU A 1 312 ? -10.125 -44.719 2.572 1 91.94 312 GLU A CA 1
ATOM 2471 C C . GLU A 1 312 ? -10.703 -44.938 1.177 1 91.94 312 GLU A C 1
ATOM 2473 O O . GLU A 1 312 ? -9.961 -45.031 0.198 1 91.94 312 GLU A O 1
ATOM 2478 N N . SER A 1 313 ? -11.992 -45 1.141 1 92.88 313 SER A N 1
ATOM 2479 C CA . SER A 1 313 ? -12.664 -45.25 -0.133 1 92.88 313 SER A CA 1
ATOM 2480 C C . SER A 1 313 ? -12.727 -43.969 -0.973 1 92.88 313 SER A C 1
ATOM 2482 O O . SER A 1 313 ? -12.914 -44.031 -2.189 1 92.88 313 SER A O 1
ATOM 2484 N N . ASP A 1 314 ? -12.578 -42.875 -0.272 1 95.19 314 ASP A N 1
ATOM 2485 C CA . ASP A 1 314 ? -12.648 -41.562 -0.951 1 95.19 314 ASP A CA 1
ATOM 2486 C C . ASP A 1 314 ? -11.57 -40.625 -0.446 1 95.19 314 ASP A C 1
ATOM 2488 O O . ASP A 1 314 ? -11.859 -39.656 0.261 1 95.19 314 ASP A O 1
ATOM 2492 N N . PRO A 1 315 ? -10.32 -40.844 -0.872 1 96.25 315 PRO A N 1
ATOM 2493 C CA . PRO A 1 315 ? -9.188 -40.062 -0.365 1 96.25 315 PRO A CA 1
ATOM 2494 C C . PRO A 1 315 ? -9.156 -38.656 -0.901 1 96.25 315 PRO A C 1
ATOM 2496 O O . PRO A 1 315 ? -9.828 -38.344 -1.883 1 96.25 315 PRO A O 1
ATOM 2499 N N . VAL A 1 316 ? -8.406 -37.812 -0.227 1 97.62 316 VAL A N 1
ATOM 2500 C CA . VAL A 1 316 ? -8.352 -36.375 -0.566 1 97.62 316 VAL A CA 1
ATOM 2501 C C . VAL A 1 316 ? -6.902 -35.969 -0.833 1 97.62 316 VAL A C 1
ATOM 2503 O O . VAL A 1 316 ? -5.98 -36.469 -0.173 1 97.62 316 VAL A O 1
ATOM 2506 N N . LEU A 1 317 ? -6.734 -35.188 -1.832 1 98 317 LEU A N 1
ATOM 2507 C CA . LEU A 1 317 ? -5.449 -34.531 -2.1 1 98 317 LEU A CA 1
ATOM 2508 C C . LEU A 1 317 ? -5.469 -33.094 -1.658 1 98 317 LEU A C 1
ATOM 2510 O O . LEU A 1 317 ? -6.332 -32.312 -2.08 1 98 317 LEU A O 1
ATOM 2514 N N . LEU A 1 318 ? -4.582 -32.719 -0.779 1 97.88 318 LEU A N 1
ATOM 2515 C CA . LEU A 1 318 ? -4.492 -31.344 -0.259 1 97.88 318 LEU A CA 1
ATOM 2516 C C . LEU A 1 318 ? -3.211 -30.656 -0.735 1 97.88 318 LEU A C 1
ATOM 2518 O O . LEU A 1 318 ? -2.113 -31.188 -0.538 1 97.88 318 LEU A O 1
ATOM 2522 N N . LEU A 1 319 ? -3.375 -29.547 -1.393 1 97.69 319 LEU A N 1
ATOM 2523 C CA . LEU A 1 319 ? -2.254 -28.734 -1.841 1 97.69 319 LEU A CA 1
ATOM 2524 C C . LEU A 1 319 ? -2.025 -27.562 -0.894 1 97.69 319 LEU A C 1
ATOM 2526 O O . LEU A 1 319 ? -2.955 -26.812 -0.593 1 97.69 319 LEU A O 1
ATOM 2530 N N . VAL A 1 320 ? -0.799 -27.359 -0.432 1 94.94 320 VAL A N 1
ATOM 2531 C CA . VAL A 1 320 ? -0.443 -26.281 0.489 1 94.94 320 VAL A CA 1
ATOM 2532 C C . VAL A 1 320 ? 0.828 -25.578 0.008 1 94.94 320 VAL A C 1
ATOM 2534 O O . VAL A 1 320 ? 1.596 -26.156 -0.773 1 94.94 320 VAL A O 1
ATOM 2537 N N . ASP A 1 321 ? 0.998 -24.344 0.42 1 89.69 321 ASP A N 1
ATOM 2538 C CA . ASP A 1 321 ? 2.258 -23.672 0.096 1 89.69 321 ASP A CA 1
ATOM 2539 C C . ASP A 1 321 ? 3.398 -24.219 0.96 1 89.69 321 ASP A C 1
ATOM 2541 O O . ASP A 1 321 ? 3.18 -25.062 1.823 1 89.69 321 ASP A O 1
ATOM 2545 N N . GLY A 1 322 ? 4.578 -23.812 0.761 1 83.81 322 GLY A N 1
ATOM 2546 C CA . GLY A 1 322 ? 5.773 -24.359 1.387 1 83.81 322 GLY A CA 1
ATOM 2547 C C . GLY A 1 322 ? 6.074 -23.734 2.738 1 83.81 322 GLY A C 1
ATOM 2548 O O . GLY A 1 322 ? 7.199 -23.828 3.232 1 83.81 322 GLY A O 1
ATOM 2549 N N . HIS A 1 323 ? 5.176 -23.125 3.352 1 82.38 323 HIS A N 1
ATOM 2550 C CA . HIS A 1 323 ? 5.422 -22.516 4.656 1 82.38 323 HIS A CA 1
ATOM 2551 C C . HIS A 1 323 ? 5.762 -23.578 5.699 1 82.38 323 HIS A C 1
ATOM 2553 O O . HIS A 1 323 ? 5.168 -24.656 5.711 1 82.38 323 HIS A O 1
ATOM 2559 N N . SER A 1 324 ? 6.617 -23.25 6.527 1 78 324 SER A N 1
ATOM 2560 C CA . SER A 1 324 ? 7.145 -24.188 7.516 1 78 324 SER A CA 1
ATOM 2561 C C . SER A 1 324 ? 6.039 -24.703 8.43 1 78 324 SER A C 1
ATOM 2563 O O . SER A 1 324 ? 6.09 -25.859 8.883 1 78 324 SER A O 1
ATOM 2565 N N . SER A 1 325 ? 5.047 -23.875 8.711 1 78.94 325 SER A N 1
ATOM 2566 C CA . SER A 1 325 ? 3.941 -24.312 9.562 1 78.94 325 SER A CA 1
ATOM 2567 C C . SER A 1 325 ? 3.18 -25.469 8.93 1 78.94 325 SER A C 1
ATOM 2569 O O . SER A 1 325 ? 2.527 -26.25 9.633 1 78.94 325 SER A O 1
ATOM 2571 N N . HIS A 1 326 ? 3.303 -25.609 7.676 1 82.56 326 HIS A N 1
ATOM 2572 C CA . HIS A 1 326 ? 2.615 -26.672 6.945 1 82.56 326 HIS A CA 1
ATOM 2573 C C . HIS A 1 326 ? 3.502 -27.906 6.797 1 82.56 326 HIS A C 1
ATOM 2575 O O . HIS A 1 326 ? 3.051 -29.031 7.02 1 82.56 326 HIS A O 1
ATOM 2581 N N . THR A 1 327 ? 4.746 -27.578 6.469 1 79.62 327 THR A N 1
ATOM 2582 C CA . THR A 1 327 ? 5.613 -28.641 5.988 1 79.62 327 THR A CA 1
ATOM 2583 C C . THR A 1 327 ? 6.387 -29.281 7.145 1 79.62 327 THR A C 1
ATOM 2585 O O . THR A 1 327 ? 6.703 -30.469 7.109 1 79.62 327 THR A O 1
ATOM 2588 N N . LYS A 1 328 ? 6.703 -28.484 8.039 1 80.31 328 LYS A N 1
ATOM 2589 C CA . LYS A 1 328 ? 7.473 -29.016 9.164 1 80.31 328 LYS A CA 1
ATOM 2590 C C . LYS A 1 328 ? 6.57 -29.312 10.352 1 80.31 328 LYS A C 1
ATOM 2592 O O . LYS A 1 328 ? 6.863 -28.906 11.484 1 80.31 328 LYS A O 1
ATOM 2597 N N . ASN A 1 329 ? 5.52 -29.938 10.125 1 86.06 329 ASN A N 1
ATOM 2598 C CA . ASN A 1 329 ? 4.492 -30.25 11.109 1 86.06 329 ASN A CA 1
ATOM 2599 C C . ASN A 1 329 ? 4.23 -31.75 11.18 1 86.06 329 ASN A C 1
ATOM 2601 O O . ASN A 1 329 ? 3.428 -32.281 10.406 1 86.06 329 ASN A O 1
ATOM 2605 N N . LEU A 1 330 ? 4.848 -32.5 12.102 1 86.44 330 LEU A N 1
ATOM 2606 C CA . LEU A 1 330 ? 4.77 -33.938 12.219 1 86.44 330 LEU A CA 1
ATOM 2607 C C . LEU A 1 330 ? 3.357 -34.375 12.586 1 86.44 330 LEU A C 1
ATOM 2609 O O . LEU A 1 330 ? 2.879 -35.406 12.109 1 86.44 330 LEU A O 1
ATOM 2613 N N . ALA A 1 331 ? 2.762 -33.625 13.453 1 88.62 331 ALA A N 1
ATOM 2614 C CA . ALA A 1 331 ? 1.405 -33.969 13.883 1 88.62 331 ALA A CA 1
ATOM 2615 C C . ALA A 1 331 ? 0.448 -34 12.695 1 88.62 331 ALA A C 1
ATOM 2617 O O . ALA A 1 331 ? -0.355 -34.938 12.562 1 88.62 331 ALA A O 1
ATOM 2618 N N . VAL A 1 332 ? 0.561 -33.062 11.859 1 92.31 332 VAL A N 1
ATOM 2619 C CA . VAL A 1 332 ? -0.307 -32.969 10.688 1 92.31 332 VAL A CA 1
ATOM 2620 C C . VAL A 1 332 ? -0 -34.094 9.727 1 92.31 332 VAL A C 1
ATOM 2622 O O . VAL A 1 332 ? -0.913 -34.688 9.156 1 92.31 332 VAL A O 1
ATOM 2625 N N . THR A 1 333 ? 1.258 -34.375 9.508 1 91 333 THR A N 1
ATOM 2626 C CA . THR A 1 333 ? 1.675 -35.438 8.617 1 91 333 THR A CA 1
ATOM 2627 C C . THR A 1 333 ? 1.103 -36.781 9.078 1 91 333 THR A C 1
ATOM 2629 O O . THR A 1 333 ? 0.589 -37.562 8.273 1 91 333 THR A O 1
ATOM 2632 N N . THR A 1 334 ? 1.197 -37.062 10.328 1 90.88 334 THR A N 1
ATOM 2633 C CA . THR A 1 334 ? 0.688 -38.281 10.898 1 90.88 334 THR A CA 1
ATOM 2634 C C . THR A 1 334 ? -0.831 -38.375 10.758 1 90.88 334 THR A C 1
ATOM 2636 O O . THR A 1 334 ? -1.374 -39.406 10.367 1 90.88 334 THR A O 1
ATOM 2639 N N . LYS A 1 335 ? -1.453 -37.312 11.094 1 93.06 335 LYS A N 1
ATOM 2640 C CA . LYS A 1 335 ? -2.908 -37.25 10.992 1 93.06 335 LYS A CA 1
ATOM 2641 C C . LYS A 1 335 ? -3.363 -37.438 9.547 1 93.06 335 LYS A C 1
ATOM 2643 O O . LYS A 1 335 ? -4.379 -38.094 9.289 1 93.06 335 LYS A O 1
ATOM 2648 N N . ALA A 1 336 ? -2.664 -36.844 8.656 1 95.38 336 ALA A N 1
ATOM 2649 C CA . ALA A 1 336 ? -2.998 -36.969 7.242 1 95.38 336 ALA A CA 1
ATOM 2650 C C . ALA A 1 336 ? -2.938 -38.406 6.766 1 95.38 336 ALA A C 1
ATOM 2652 O O . ALA A 1 336 ? -3.85 -38.875 6.082 1 95.38 336 ALA A O 1
ATOM 2653 N N . ARG A 1 337 ? -1.91 -39.094 7.078 1 92.06 337 ARG A N 1
ATOM 2654 C CA . ARG A 1 337 ? -1.733 -40.469 6.688 1 92.06 337 ARG A CA 1
ATOM 2655 C C . ARG A 1 337 ? -2.834 -41.344 7.273 1 92.06 337 ARG A C 1
ATOM 2657 O O . ARG A 1 337 ? -3.381 -42.219 6.586 1 92.06 337 ARG A O 1
ATOM 2664 N N . LYS A 1 338 ? -3.125 -41.094 8.484 1 93.81 338 LYS A N 1
ATOM 2665 C CA . LYS A 1 338 ? -4.148 -41.844 9.172 1 93.81 338 LYS A CA 1
ATOM 2666 C C . LYS A 1 338 ? -5.523 -41.625 8.555 1 93.81 338 LYS A C 1
ATOM 2668 O O . LYS A 1 338 ? -6.359 -42.531 8.539 1 93.81 338 LYS A O 1
ATOM 2673 N N . ASN A 1 339 ? -5.75 -40.5 8.008 1 95.56 339 ASN A N 1
ATOM 2674 C CA . ASN A 1 339 ? -7.082 -40.156 7.523 1 95.56 339 ASN A CA 1
ATOM 2675 C C . ASN A 1 339 ? -7.145 -40.156 5.996 1 95.56 339 ASN A C 1
ATOM 2677 O O . ASN A 1 339 ? -8.078 -39.594 5.414 1 95.56 339 ASN A O 1
ATOM 2681 N N . ASN A 1 340 ? -6.125 -40.656 5.301 1 95.31 340 ASN A N 1
ATOM 2682 C CA . ASN A 1 340 ? -6.082 -40.844 3.854 1 95.31 340 ASN A CA 1
ATOM 2683 C C . ASN A 1 340 ? -6.09 -39.5 3.115 1 95.31 340 ASN A C 1
ATOM 2685 O O . ASN A 1 340 ? -6.863 -39.312 2.178 1 95.31 340 ASN A O 1
ATOM 2689 N N . VAL A 1 341 ? -5.41 -38.594 3.635 1 96 341 VAL A N 1
ATOM 2690 C CA . VAL A 1 341 ? -5.164 -37.312 2.979 1 96 341 VAL A CA 1
ATOM 2691 C C . VAL A 1 341 ? -3.721 -37.25 2.486 1 96 341 VAL A C 1
ATOM 2693 O O . VAL A 1 341 ? -2.785 -37.438 3.264 1 96 341 VAL A O 1
ATOM 2696 N N . THR A 1 342 ? -3.562 -37.094 1.209 1 96 342 THR A N 1
ATOM 2697 C CA . THR A 1 342 ? -2.244 -36.844 0.643 1 96 342 THR A CA 1
ATOM 2698 C C . THR A 1 342 ? -1.961 -35.344 0.585 1 96 342 THR A C 1
ATOM 2700 O O . THR A 1 342 ? -2.771 -34.594 0.069 1 96 342 THR A O 1
ATOM 2703 N N . ILE A 1 343 ? -0.864 -34.906 1.18 1 95.81 343 ILE A N 1
ATOM 2704 C CA . ILE A 1 343 ? -0.523 -33.469 1.202 1 95.81 343 ILE A CA 1
ATOM 2705 C C . ILE A 1 343 ? 0.689 -33.219 0.309 1 95.81 343 ILE A C 1
ATOM 2707 O O . ILE A 1 343 ? 1.746 -33.844 0.5 1 95.81 343 ILE A O 1
ATOM 2711 N N . LEU A 1 344 ? 0.554 -32.375 -0.671 1 95.5 344 LEU A N 1
ATOM 2712 C CA . LEU A 1 344 ? 1.66 -31.938 -1.509 1 95.5 344 LEU A CA 1
ATOM 2713 C C . LEU A 1 344 ? 1.946 -30.453 -1.283 1 95.5 344 LEU A C 1
ATOM 2715 O O . LEU A 1 344 ? 1.02 -29.656 -1.191 1 95.5 344 LEU A O 1
ATOM 2719 N N . SER A 1 345 ? 3.164 -30.109 -1.113 1 94.31 345 SER A N 1
ATOM 2720 C CA . SER A 1 345 ? 3.576 -28.719 -0.968 1 94.31 345 SER A CA 1
ATOM 2721 C C . SER A 1 345 ? 4.02 -28.125 -2.303 1 94.31 345 SER A C 1
ATOM 2723 O O . SER A 1 345 ? 4.715 -28.781 -3.078 1 94.31 345 SER A O 1
ATOM 2725 N N . LEU A 1 346 ? 3.611 -26.938 -2.562 1 94.31 346 LEU A N 1
ATOM 2726 C CA . LEU A 1 346 ? 4.027 -26.219 -3.762 1 94.31 346 LEU A CA 1
ATOM 2727 C C . LEU A 1 346 ? 5.48 -25.781 -3.65 1 94.31 346 LEU A C 1
ATOM 2729 O O . LEU A 1 346 ? 6.008 -25.625 -2.545 1 94.31 346 LEU A O 1
ATOM 2733 N N . PRO A 1 347 ? 6.113 -25.641 -4.797 1 91.12 347 PRO A N 1
ATOM 2734 C CA . PRO A 1 347 ? 7.469 -25.094 -4.727 1 91.12 347 PRO A CA 1
ATOM 2735 C C . PRO A 1 347 ? 7.512 -23.703 -4.082 1 91.12 347 PRO A C 1
ATOM 2737 O O . PRO A 1 347 ? 6.555 -22.938 -4.203 1 91.12 347 PRO A O 1
ATOM 2740 N N . PRO A 1 348 ? 8.609 -23.453 -3.43 1 87.12 348 PRO A N 1
ATOM 2741 C CA . PRO A 1 348 ? 8.711 -22.156 -2.758 1 87.12 348 PRO A CA 1
ATOM 2742 C C . PRO A 1 348 ? 8.641 -20.984 -3.732 1 87.12 348 PRO A C 1
ATOM 2744 O O . PRO A 1 348 ? 9.148 -21.078 -4.855 1 87.12 348 PRO A O 1
ATOM 2747 N N . HIS A 1 349 ? 8.047 -19.938 -3.295 1 85.56 349 HIS A N 1
ATOM 2748 C CA . HIS A 1 349 ? 8.008 -18.656 -3.99 1 85.56 349 HIS A CA 1
ATOM 2749 C C . HIS A 1 349 ? 7.285 -18.781 -5.328 1 85.56 349 HIS A C 1
ATOM 2751 O O . HIS A 1 349 ? 7.637 -18.094 -6.289 1 85.56 349 HIS A O 1
ATOM 2757 N N . CYS A 1 350 ? 6.371 -19.688 -5.469 1 90.44 350 CYS A N 1
ATOM 2758 C CA . CYS A 1 350 ? 5.621 -19.875 -6.707 1 90.44 350 CYS A CA 1
ATOM 2759 C C . CYS A 1 350 ? 4.125 -19.734 -6.469 1 90.44 350 CYS A C 1
ATOM 2761 O O . CYS A 1 350 ? 3.316 -20.078 -7.332 1 90.44 350 CYS A O 1
ATOM 2763 N N . SER A 1 351 ? 3.752 -19.25 -5.336 1 88.56 351 SER A N 1
ATOM 2764 C CA . SER A 1 351 ? 2.35 -19.203 -4.934 1 88.56 351 SER A CA 1
ATOM 2765 C C . SER A 1 351 ? 1.546 -18.266 -5.836 1 88.56 351 SER A C 1
ATOM 2767 O O . SER A 1 351 ? 0.35 -18.484 -6.047 1 88.56 351 SER A O 1
ATOM 2769 N N . ASN A 1 352 ? 2.117 -17.328 -6.402 1 86.75 352 ASN A N 1
ATOM 2770 C CA . ASN A 1 352 ? 1.409 -16.375 -7.238 1 86.75 352 ASN A CA 1
ATOM 2771 C C . ASN A 1 352 ? 0.989 -16.984 -8.57 1 86.75 352 ASN A C 1
ATOM 2773 O O . ASN A 1 352 ? 0.133 -16.438 -9.266 1 86.75 352 ASN A O 1
ATOM 2777 N N . LYS A 1 353 ? 1.584 -18.109 -8.875 1 92.06 353 LYS A N 1
ATOM 2778 C CA . LYS A 1 353 ? 1.271 -18.75 -10.156 1 92.06 353 LYS A CA 1
ATOM 2779 C C . LYS A 1 353 ? 0.659 -20.125 -9.953 1 92.06 353 LYS A C 1
ATOM 2781 O O . LYS A 1 353 ? -0.196 -20.562 -10.727 1 92.06 353 LYS A O 1
ATOM 2786 N N . LEU A 1 354 ? 1.054 -20.781 -8.914 1 95.5 354 LEU A N 1
ATOM 2787 C CA . LEU A 1 354 ? 0.699 -22.203 -8.789 1 95.5 354 LEU A CA 1
ATOM 2788 C C . LEU A 1 354 ? -0.327 -22.406 -7.68 1 95.5 354 LEU A C 1
ATOM 2790 O O . LEU A 1 354 ? -0.839 -23.516 -7.5 1 95.5 354 LEU A O 1
ATOM 2794 N N . GLN A 1 355 ? -0.684 -21.391 -6.938 1 96.44 355 GLN A N 1
ATOM 2795 C CA . GLN A 1 355 ? -1.639 -21.5 -5.84 1 96.44 355 GLN A CA 1
ATOM 2796 C C . GLN A 1 355 ? -3.014 -20.984 -6.254 1 96.44 355 GLN A C 1
ATOM 2798 O O . GLN A 1 355 ? -3.232 -19.781 -6.324 1 96.44 355 GLN A O 1
ATOM 2803 N N . PRO A 1 356 ? -3.922 -21.859 -6.434 1 97.94 356 PRO A N 1
ATOM 2804 C CA . PRO A 1 356 ? -5.242 -21.484 -6.941 1 97.94 356 PRO A CA 1
ATOM 2805 C C . PRO A 1 356 ? -5.895 -20.375 -6.133 1 97.94 356 PRO A C 1
ATOM 2807 O O . PRO A 1 356 ? -6.422 -19.406 -6.703 1 97.94 356 PRO A O 1
ATOM 2810 N N . LEU A 1 357 ? -5.848 -20.438 -4.801 1 98.06 357 LEU A N 1
ATOM 2811 C CA . LEU A 1 357 ? -6.469 -19.438 -3.953 1 98.06 357 LEU A CA 1
ATOM 2812 C C . LEU A 1 357 ? -5.848 -18.062 -4.199 1 98.06 357 LEU A C 1
ATOM 2814 O O . LEU A 1 357 ? -6.555 -17.047 -4.223 1 98.06 357 LEU A O 1
ATOM 2818 N N . ASP A 1 358 ? -4.578 -17.984 -4.43 1 94.88 358 ASP A N 1
ATOM 2819 C CA . ASP A 1 358 ? -3.887 -16.719 -4.672 1 94.88 358 ASP A CA 1
ATOM 2820 C C . ASP A 1 358 ? -4.199 -16.188 -6.066 1 94.88 358 ASP A C 1
ATOM 2822 O O . ASP A 1 358 ? -4.277 -14.969 -6.266 1 94.88 358 ASP A O 1
ATOM 2826 N N . VAL A 1 359 ? -4.387 -17.016 -6.98 1 95 359 VAL A N 1
ATOM 2827 C CA . VAL A 1 359 ? -4.531 -16.641 -8.383 1 95 359 VAL A CA 1
ATOM 2828 C C . VAL A 1 359 ? -5.961 -16.156 -8.641 1 95 359 VAL A C 1
ATOM 2830 O O . VAL A 1 359 ? -6.18 -15.258 -9.453 1 95 359 VAL A O 1
ATOM 2833 N N . SER A 1 360 ? -6.957 -16.719 -7.953 1 96.62 360 SER A N 1
ATOM 2834 C CA . SER A 1 360 ? -8.32 -16.453 -8.414 1 96.62 360 SER A CA 1
ATOM 2835 C C . SER A 1 360 ? -9.195 -15.93 -7.277 1 96.62 360 SER A C 1
ATOM 2837 O O . SER A 1 360 ? -10.172 -15.227 -7.523 1 96.62 360 SER A O 1
ATOM 2839 N N . PHE A 1 361 ? -8.883 -16.156 -6.074 1 97.88 361 PHE A N 1
ATOM 2840 C CA . PHE A 1 361 ? -9.852 -15.945 -5.004 1 97.88 361 PHE A CA 1
ATOM 2841 C C . PHE A 1 361 ? -9.43 -14.789 -4.109 1 97.88 361 PHE A C 1
ATOM 2843 O O . PHE A 1 361 ? -10.234 -13.914 -3.795 1 97.88 361 PHE A O 1
ATOM 2850 N N . MET A 1 362 ? -8.188 -14.719 -3.668 1 96.81 362 MET A N 1
ATOM 2851 C CA . MET A 1 362 ? -7.742 -13.828 -2.598 1 96.81 362 MET A CA 1
ATOM 2852 C C . MET A 1 362 ? -7.926 -12.367 -2.992 1 96.81 362 MET A C 1
ATOM 2854 O O . MET A 1 362 ? -8.391 -11.555 -2.188 1 96.81 362 MET A O 1
ATOM 2858 N N . ALA A 1 363 ? -7.594 -11.992 -4.203 1 93.31 363 ALA A N 1
ATOM 2859 C CA . ALA A 1 363 ? -7.703 -10.602 -4.633 1 93.31 363 ALA A CA 1
ATOM 2860 C C . ALA A 1 363 ? -9.156 -10.141 -4.629 1 93.31 363 ALA A C 1
ATOM 2862 O O . ALA A 1 363 ? -9.5 -9.133 -4 1 93.31 363 ALA A O 1
ATOM 2863 N N . PRO A 1 364 ? -10.078 -10.867 -5.289 1 95.25 364 PRO A N 1
ATOM 2864 C CA . PRO A 1 364 ? -11.484 -10.484 -5.227 1 95.25 364 PRO A CA 1
ATOM 2865 C C . PRO A 1 364 ? -12.039 -10.484 -3.803 1 95.25 364 PRO A C 1
ATOM 2867 O O . PRO A 1 364 ? -12.859 -9.633 -3.455 1 95.25 364 PRO A O 1
ATOM 2870 N N . PHE A 1 365 ? -11.625 -11.43 -2.988 1 97 365 PHE A N 1
ATOM 2871 C CA . PHE A 1 365 ? -12.07 -11.5 -1.602 1 97 365 PHE A CA 1
ATOM 2872 C C . PHE A 1 365 ? -11.68 -10.234 -0.844 1 97 365 PHE A C 1
ATOM 2874 O O . PHE A 1 365 ? -12.516 -9.641 -0.154 1 97 365 PHE A O 1
ATOM 2881 N N . LYS A 1 366 ? -10.438 -9.805 -0.982 1 95.5 366 LYS A N 1
ATOM 2882 C CA . LYS A 1 366 ? -9.961 -8.602 -0.306 1 95.5 366 LYS A CA 1
ATOM 2883 C C . LYS A 1 366 ? -10.672 -7.359 -0.83 1 95.5 366 LYS A C 1
ATOM 2885 O O . LYS A 1 366 ? -10.969 -6.434 -0.065 1 95.5 366 LYS A O 1
ATOM 2890 N N . ALA A 1 367 ? -10.891 -7.301 -2.123 1 93.19 367 ALA A N 1
ATOM 2891 C CA . ALA A 1 367 ? -11.633 -6.184 -2.709 1 93.19 367 ALA A CA 1
ATOM 2892 C C . ALA A 1 367 ? -13.047 -6.109 -2.145 1 93.1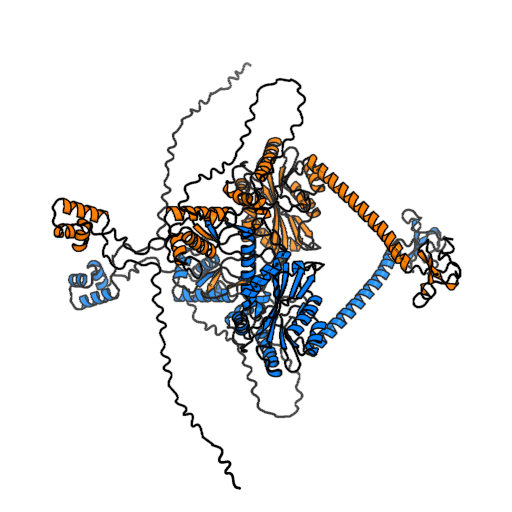9 367 ALA A C 1
ATOM 2894 O O . ALA A 1 367 ? -13.523 -5.031 -1.779 1 93.19 367 ALA A O 1
ATOM 2895 N N . ASN A 1 368 ? -13.703 -7.234 -2.076 1 95.25 368 ASN A N 1
ATOM 2896 C CA . ASN A 1 368 ? -15.055 -7.281 -1.538 1 95.25 368 ASN A CA 1
ATOM 2897 C C . ASN A 1 368 ? -15.078 -6.949 -0.049 1 95.25 368 ASN A C 1
ATOM 2899 O O . ASN A 1 368 ? -16.031 -6.348 0.442 1 95.25 368 ASN A O 1
ATOM 2903 N N . TYR A 1 369 ? -14.094 -7.395 0.656 1 96.12 369 TYR A N 1
ATOM 2904 C CA . TYR A 1 369 ? -13.977 -7.055 2.068 1 96.12 369 TYR A CA 1
ATOM 2905 C C . TYR A 1 369 ? -13.836 -5.547 2.256 1 96.12 369 TYR A C 1
ATOM 2907 O O . TYR A 1 369 ? -14.508 -4.957 3.105 1 96.12 369 TYR A O 1
ATOM 2915 N N . SER A 1 370 ? -12.961 -4.934 1.455 1 92.94 370 SER A N 1
ATOM 2916 C CA . SER A 1 370 ? -12.773 -3.486 1.502 1 92.94 370 SER A CA 1
ATOM 2917 C C . SER A 1 370 ? -14.07 -2.752 1.174 1 92.94 370 SER A C 1
ATOM 2919 O O . SER A 1 370 ? -14.391 -1.739 1.801 1 92.94 370 SER A O 1
ATOM 2921 N N . ASN A 1 371 ? -14.773 -3.232 0.213 1 89.62 371 ASN A N 1
ATOM 2922 C CA . ASN A 1 371 ? -16.062 -2.637 -0.147 1 89.62 371 ASN A CA 1
ATOM 2923 C C . ASN A 1 371 ? -17.062 -2.719 1.003 1 89.62 371 ASN A C 1
ATOM 2925 O O . ASN A 1 371 ? -17.781 -1.761 1.27 1 89.62 371 ASN A O 1
ATOM 2929 N N . ALA A 1 372 ? -17.094 -3.877 1.596 1 93.38 372 ALA A N 1
ATOM 2930 C CA . ALA A 1 372 ? -17.984 -4.043 2.742 1 93.38 372 ALA A CA 1
ATOM 2931 C C . ALA A 1 372 ? -17.625 -3.072 3.863 1 93.38 372 ALA A C 1
ATOM 2933 O O . ALA A 1 372 ? -18.516 -2.518 4.52 1 93.38 372 ALA A O 1
ATOM 2934 N N . ALA A 1 373 ? -16.391 -2.916 4.098 1 92.25 373 ALA A N 1
ATOM 2935 C CA . ALA A 1 373 ? -15.906 -1.986 5.113 1 92.25 373 ALA A CA 1
ATOM 2936 C C . ALA A 1 373 ? -16.312 -0.553 4.789 1 92.25 373 ALA A C 1
ATOM 2938 O O . ALA A 1 373 ? -16.75 0.193 5.668 1 92.25 373 ALA A O 1
ATOM 2939 N N . ASP A 1 374 ? -16.188 -0.184 3.539 1 88.12 374 ASP A N 1
ATOM 2940 C CA . ASP A 1 374 ? -16.562 1.159 3.104 1 88.12 374 ASP A CA 1
ATOM 2941 C C . ASP A 1 374 ? -18.047 1.413 3.312 1 88.12 374 ASP A C 1
ATOM 2943 O O . ASP A 1 374 ? -18.438 2.494 3.754 1 88.12 374 ASP A O 1
ATOM 2947 N N . VAL A 1 375 ? -18.812 0.47 2.941 1 86.31 375 VAL A N 1
ATOM 2948 C CA . VAL A 1 375 ? -20.25 0.577 3.115 1 86.31 375 VAL A CA 1
ATOM 2949 C C . VAL A 1 375 ? -20.594 0.736 4.598 1 86.31 375 VAL A C 1
ATOM 2951 O O . VAL A 1 375 ? -21.438 1.546 4.965 1 86.31 375 VAL A O 1
ATOM 2954 N N . PHE A 1 376 ? -19.938 -0.027 5.395 1 91.12 376 PHE A N 1
ATOM 2955 C CA . PHE A 1 376 ? -20.156 0.052 6.832 1 91.12 376 PHE A CA 1
ATOM 2956 C C . PHE A 1 376 ? -19.859 1.456 7.348 1 91.12 376 PHE A C 1
ATOM 2958 O O . PHE A 1 376 ? -20.656 2.029 8.094 1 91.12 376 PHE A O 1
ATOM 2965 N N . LEU A 1 377 ? -18.75 1.982 7.047 1 86.5 377 LEU A N 1
ATOM 2966 C CA . LEU A 1 377 ? -18.328 3.295 7.527 1 86.5 377 LEU A CA 1
ATOM 2967 C C . LEU A 1 377 ? -19.281 4.383 7.039 1 86.5 377 LEU A C 1
ATOM 2969 O O . LEU A 1 377 ? -19.562 5.336 7.77 1 86.5 377 LEU A O 1
ATOM 2973 N N . ARG A 1 378 ? -19.734 4.285 5.852 1 83.06 378 ARG A N 1
ATOM 2974 C CA . ARG A 1 378 ? -20.672 5.262 5.289 1 83.06 378 ARG A CA 1
ATOM 2975 C C . ARG A 1 378 ? -22.016 5.219 6.016 1 83.06 378 ARG A C 1
ATOM 2977 O O . ARG A 1 378 ? -22.641 6.258 6.227 1 83.06 378 ARG A O 1
ATOM 2984 N N . SER A 1 379 ? -22.375 4.051 6.336 1 85.94 379 SER A N 1
ATOM 2985 C CA . SER A 1 379 ? -23.672 3.867 6.98 1 85.94 379 SER A CA 1
ATOM 2986 C C . SER A 1 379 ? -23.594 4.207 8.469 1 85.94 379 SER A C 1
ATOM 2988 O O . SER A 1 379 ? -24.625 4.402 9.109 1 85.94 379 SER A O 1
ATOM 2990 N N . ASN A 1 380 ? -22.375 4.195 8.992 1 86.75 380 ASN A N 1
ATOM 2991 C CA . ASN A 1 380 ? -22.188 4.473 10.406 1 86.75 380 ASN A CA 1
ATOM 2992 C C . ASN A 1 380 ? -21.156 5.582 10.633 1 86.75 380 ASN A C 1
ATOM 2994 O O . ASN A 1 380 ? -20.109 5.352 11.219 1 86.75 380 ASN A O 1
ATOM 2998 N N . PRO A 1 381 ? -21.656 6.777 10.25 1 83.25 381 PRO A N 1
ATOM 2999 C CA . PRO A 1 381 ? -20.688 7.879 10.383 1 83.25 381 PRO A CA 1
ATOM 3000 C C . PRO A 1 381 ? -20.188 8.055 11.82 1 83.25 381 PRO A C 1
ATOM 3002 O O . PRO A 1 381 ? -20.984 7.98 12.766 1 83.25 381 PRO A O 1
ATOM 3005 N N . GLY A 1 382 ? -18.891 8.188 11.977 1 79.31 382 GLY A N 1
ATOM 3006 C CA . GLY A 1 382 ? -18.312 8.406 13.281 1 79.31 382 GLY A CA 1
ATOM 3007 C C . GLY A 1 382 ? -17.844 7.129 13.961 1 79.31 382 GLY A C 1
ATOM 3008 O O . GLY A 1 382 ? -17.125 7.172 14.953 1 79.31 382 GLY A O 1
ATOM 3009 N N . GLN A 1 383 ? -18.281 6.027 13.391 1 83.56 383 GLN A N 1
ATOM 3010 C CA . GLN A 1 383 ? -17.875 4.746 13.969 1 83.56 383 GLN A CA 1
ATOM 3011 C C . GLN A 1 383 ? -16.641 4.203 13.273 1 83.56 383 GLN A C 1
ATOM 3013 O O . GLN A 1 383 ? -16.359 4.547 12.117 1 83.56 383 GLN A O 1
ATOM 3018 N N . VAL A 1 384 ? -15.898 3.445 14.078 1 87.56 384 VAL A N 1
ATOM 3019 C CA . VAL A 1 384 ? -14.711 2.787 13.531 1 87.56 384 VAL A CA 1
ATOM 3020 C C . VAL A 1 384 ? -14.938 1.278 13.484 1 87.56 384 VAL A C 1
ATOM 3022 O O . VAL A 1 384 ? -15.734 0.736 14.25 1 87.56 384 VAL A O 1
ATOM 3025 N N . ILE A 1 385 ? -14.344 0.644 12.57 1 91.44 385 ILE A N 1
ATOM 3026 C CA . ILE A 1 385 ? -14.43 -0.808 12.445 1 91.44 385 ILE A CA 1
ATOM 3027 C C . ILE A 1 385 ? -13.531 -1.466 13.5 1 91.44 385 ILE A C 1
ATOM 3029 O O . ILE A 1 385 ? -12.32 -1.254 13.508 1 91.44 385 ILE A O 1
ATOM 3033 N N . GLY A 1 386 ? -14.141 -2.148 14.359 1 91.06 386 GLY A N 1
ATOM 3034 C CA . GLY A 1 386 ? -13.406 -2.922 15.344 1 91.06 386 GLY A CA 1
ATOM 3035 C C . GLY A 1 386 ? -13.406 -4.41 15.055 1 91.06 386 GLY A C 1
ATOM 3036 O O . GLY A 1 386 ? -13.953 -4.852 14.039 1 91.06 386 GLY A O 1
ATOM 3037 N N . GLN A 1 387 ? -12.828 -5.176 15.914 1 91.5 387 GLN A N 1
ATOM 3038 C CA . GLN A 1 387 ? -12.727 -6.621 15.742 1 91.5 387 GLN A CA 1
ATOM 3039 C C . GLN A 1 387 ? -14.109 -7.266 15.688 1 91.5 387 GLN A C 1
ATOM 3041 O O . GLN A 1 387 ? -14.297 -8.273 15 1 91.5 387 GLN A O 1
ATOM 3046 N N . TYR A 1 388 ? -15.023 -6.645 16.344 1 93.19 388 TYR A N 1
ATOM 3047 C CA . TYR A 1 388 ? -16.359 -7.227 16.453 1 93.19 388 TYR A CA 1
ATOM 3048 C C . TYR A 1 388 ? -17.141 -7.059 15.148 1 93.19 388 TYR A C 1
ATOM 3050 O O . TYR A 1 388 ? -18.172 -7.691 14.953 1 93.19 388 TYR A O 1
ATOM 3058 N N . ASN A 1 389 ? -16.625 -6.242 14.266 1 94.12 389 ASN A N 1
ATOM 3059 C CA . ASN A 1 389 ? -17.281 -6.016 12.984 1 94.12 389 ASN A CA 1
ATOM 3060 C C . ASN A 1 389 ? -16.672 -6.895 11.883 1 94.12 389 ASN A C 1
ATOM 3062 O O . ASN A 1 389 ? -17.266 -7.059 10.82 1 94.12 389 ASN A O 1
ATOM 3066 N N . THR A 1 390 ? -15.539 -7.488 12.109 1 95.25 390 THR A N 1
ATOM 3067 C CA . THR A 1 390 ? -14.711 -8.086 11.062 1 95.25 390 THR A CA 1
ATOM 3068 C C . THR A 1 390 ? -15.398 -9.32 10.477 1 95.25 390 THR A C 1
ATOM 3070 O O . THR A 1 390 ? -15.352 -9.547 9.266 1 95.25 390 THR A O 1
ATOM 3073 N N . MET A 1 391 ? -16.047 -10.117 11.297 1 97 391 MET A N 1
ATOM 3074 C CA . MET A 1 391 ? -16.625 -11.359 10.812 1 97 391 MET A CA 1
ATOM 3075 C C . MET A 1 391 ? -17.828 -11.086 9.922 1 97 391 MET A C 1
ATOM 3077 O O . MET A 1 391 ? -18.062 -11.805 8.953 1 97 391 MET A O 1
ATOM 3081 N N . GLN A 1 392 ? -18.562 -10.086 10.266 1 96.31 392 GLN A N 1
ATOM 3082 C CA . GLN A 1 392 ? -19.672 -9.703 9.406 1 96.31 392 GLN A CA 1
ATOM 3083 C C . GLN A 1 392 ? -19.172 -9.25 8.039 1 96.31 392 GLN A C 1
ATOM 3085 O O . GLN A 1 392 ? -19.734 -9.633 7.004 1 96.31 392 GLN A O 1
ATOM 3090 N N . LEU A 1 393 ? -18.219 -8.422 8.055 1 96.88 393 LEU A N 1
ATOM 3091 C CA . LEU A 1 393 ? -17.625 -7.945 6.812 1 96.88 393 LEU A CA 1
ATOM 3092 C C . LEU A 1 393 ? -17.016 -9.102 6.02 1 96.88 393 LEU A C 1
ATOM 3094 O O . LEU A 1 393 ? -17.219 -9.195 4.805 1 96.88 393 LEU A O 1
ATOM 3098 N N . MET A 1 394 ? -16.328 -9.977 6.746 1 97.62 394 MET A N 1
ATOM 3099 C CA . MET A 1 394 ? -15.695 -11.141 6.129 1 97.62 394 MET A CA 1
ATOM 3100 C C . MET A 1 394 ? -16.75 -12.078 5.535 1 97.62 394 MET A C 1
ATOM 3102 O O . MET A 1 394 ? -16.562 -12.609 4.438 1 97.62 394 MET A O 1
ATOM 3106 N N . GLY A 1 395 ? -17.828 -12.273 6.266 1 97.69 395 GLY A N 1
ATOM 3107 C CA . GLY A 1 395 ? -18.906 -13.109 5.762 1 97.69 395 GLY A CA 1
ATOM 3108 C C . GLY A 1 395 ? -19.5 -12.594 4.461 1 97.69 395 GLY A C 1
ATOM 3109 O O . GLY A 1 395 ? -19.719 -13.367 3.525 1 97.69 395 GLY A O 1
ATOM 3110 N N . THR A 1 396 ? -19.688 -11.32 4.391 1 96.56 396 THR A N 1
ATOM 3111 C CA . THR A 1 396 ? -20.219 -10.688 3.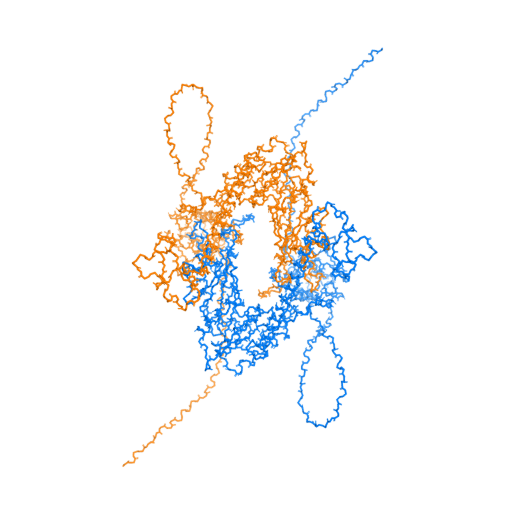188 1 96.56 396 THR A CA 1
ATOM 3112 C C . THR A 1 396 ? -19.25 -10.875 2.016 1 96.56 396 THR A C 1
ATOM 3114 O O . THR A 1 396 ? -19.672 -11.211 0.908 1 96.56 396 THR A O 1
ATOM 3117 N N . ALA A 1 397 ? -18.016 -10.648 2.275 1 97.19 397 ALA A N 1
ATOM 3118 C CA . ALA A 1 397 ? -16.984 -10.781 1.241 1 97.19 397 ALA A CA 1
ATOM 3119 C C . ALA A 1 397 ? -16.875 -12.227 0.754 1 97.19 397 ALA A C 1
ATOM 3121 O O . ALA A 1 397 ? -16.766 -12.469 -0.448 1 97.19 397 ALA A O 1
ATOM 3122 N N . PHE A 1 398 ? -16.938 -13.18 1.666 1 97.94 398 PHE A N 1
ATOM 3123 C CA . PHE A 1 398 ? -16.828 -14.602 1.351 1 97.94 398 PHE A CA 1
ATOM 3124 C C . PHE A 1 398 ? -17.984 -15.055 0.468 1 97.94 398 PHE A C 1
ATOM 3126 O O . PHE A 1 398 ? -17.766 -15.727 -0.542 1 97.94 398 PHE A O 1
ATOM 3133 N N . GLU A 1 399 ? -19.141 -14.641 0.812 1 96 399 GLU A N 1
ATOM 3134 C CA . GLU A 1 399 ? -20.344 -15.039 0.078 1 96 399 GLU A CA 1
ATOM 3135 C C . GLU A 1 399 ? -20.328 -14.492 -1.347 1 96 399 GLU A C 1
ATOM 3137 O O . GLU A 1 399 ? -20.75 -15.172 -2.285 1 96 399 GLU A O 1
ATOM 3142 N N . LYS A 1 400 ? -19.812 -13.359 -1.478 1 95.06 400 LYS A N 1
ATOM 3143 C CA . LYS A 1 400 ? -19.766 -12.727 -2.791 1 95.06 400 LYS A CA 1
ATOM 3144 C C . LYS A 1 400 ? -18.688 -13.336 -3.666 1 95.06 400 LYS A C 1
ATOM 3146 O O . LYS A 1 400 ? -18.812 -13.375 -4.891 1 95.06 400 LYS A O 1
ATOM 3151 N N . THR A 1 401 ? -17.594 -13.781 -3.092 1 97.25 401 THR A N 1
ATOM 3152 C CA . THR A 1 401 ? -16.422 -14.203 -3.844 1 97.25 401 THR A CA 1
ATOM 3153 C C . THR A 1 401 ? -16.453 -15.711 -4.098 1 97.25 401 THR A C 1
ATOM 3155 O O . THR A 1 401 ? -15.992 -16.172 -5.141 1 97.25 401 THR A O 1
ATOM 3158 N N . ALA A 1 402 ? -17.031 -16.5 -3.143 1 97.5 402 ALA A N 1
ATOM 3159 C CA . ALA A 1 402 ? -16.984 -17.953 -3.193 1 97.5 402 ALA A CA 1
ATOM 3160 C C . ALA A 1 402 ? -17.953 -18.516 -4.23 1 97.5 402 ALA A C 1
ATOM 3162 O O . ALA A 1 402 ? -18.984 -19.094 -3.877 1 97.5 402 ALA A O 1
ATOM 3163 N N . THR A 1 403 ? -17.562 -18.422 -5.484 1 97 403 THR A N 1
ATOM 3164 C CA . THR A 1 403 ? -18.359 -18.969 -6.582 1 97 403 THR A CA 1
ATOM 3165 C C . THR A 1 403 ? -17.656 -20.172 -7.211 1 97 403 THR A C 1
ATOM 3167 O O . THR A 1 403 ? -16.422 -20.281 -7.145 1 97 403 THR A O 1
ATOM 3170 N N . ILE A 1 404 ? -18.375 -21.031 -7.836 1 96.81 404 ILE A N 1
ATOM 3171 C CA . ILE A 1 404 ? -17.844 -22.219 -8.492 1 96.81 404 ILE A CA 1
ATOM 3172 C C . ILE A 1 404 ? -16.859 -21.797 -9.586 1 96.81 404 ILE A C 1
ATOM 3174 O O . ILE A 1 404 ? -15.766 -22.375 -9.695 1 96.81 404 ILE A O 1
ATOM 3178 N N . SER A 1 405 ? -17.188 -20.812 -10.25 1 97.12 405 SER A N 1
ATOM 3179 C CA . SER A 1 405 ? -16.359 -20.344 -11.359 1 97.12 405 SER A CA 1
ATOM 3180 C C . SER A 1 405 ? -15 -19.875 -10.867 1 97.12 405 SER A C 1
ATOM 3182 O O . SER A 1 405 ? -13.977 -20.125 -11.508 1 97.12 405 SER A O 1
ATOM 3184 N N . THR A 1 406 ? -14.977 -19.188 -9.75 1 97.31 406 THR A N 1
ATOM 3185 C CA . THR A 1 406 ? -13.727 -18.688 -9.188 1 97.31 406 THR A CA 1
ATOM 3186 C C . THR A 1 406 ? -12.789 -19.828 -8.852 1 97.31 406 THR A C 1
ATOM 3188 O O . THR A 1 406 ? -11.602 -19.797 -9.188 1 97.31 406 THR A O 1
ATOM 3191 N N . ALA A 1 407 ? -13.297 -20.859 -8.258 1 97.88 407 ALA A N 1
ATOM 3192 C CA . ALA A 1 407 ? -12.484 -22.016 -7.863 1 97.88 407 ALA A CA 1
ATOM 3193 C C . ALA A 1 407 ? -12 -22.797 -9.086 1 97.88 407 ALA A C 1
ATOM 3195 O O . ALA A 1 407 ? -10.812 -23.078 -9.219 1 97.88 407 ALA A O 1
ATOM 3196 N N . VAL A 1 408 ? -12.891 -23.109 -9.992 1 98 408 VAL A N 1
ATOM 3197 C CA . VAL A 1 408 ? -12.57 -23.906 -11.172 1 98 408 VAL A CA 1
ATOM 3198 C C . VAL A 1 408 ? -11.531 -23.188 -12.023 1 98 408 VAL A C 1
ATOM 3200 O O . VAL A 1 408 ? -10.555 -23.781 -12.469 1 98 408 VAL A O 1
ATOM 3203 N N . ASN A 1 409 ? -11.758 -21.922 -12.172 1 97.12 409 ASN A N 1
ATOM 3204 C CA . ASN A 1 409 ? -10.828 -21.141 -12.969 1 97.12 409 ASN A CA 1
ATOM 3205 C C . ASN A 1 409 ? -9.453 -21.047 -12.305 1 97.12 409 ASN A C 1
ATOM 3207 O O . ASN A 1 409 ? -8.43 -21 -12.992 1 97.12 409 ASN A O 1
ATOM 3211 N N . GLY A 1 410 ? -9.461 -20.953 -10.977 1 97.69 410 GLY A N 1
ATOM 3212 C CA . GLY A 1 410 ? -8.195 -20.922 -10.266 1 97.69 410 GLY A CA 1
ATOM 3213 C C . GLY A 1 410 ? -7.352 -22.156 -10.5 1 97.69 410 GLY A C 1
ATOM 3214 O O . GLY A 1 410 ? -6.168 -22.062 -10.836 1 97.69 410 GLY A O 1
ATOM 3215 N N . PHE A 1 411 ? -7.969 -23.344 -10.422 1 98.5 411 PHE A N 1
ATOM 3216 C CA . PHE A 1 411 ? -7.258 -24.594 -10.625 1 98.5 411 PHE A CA 1
ATOM 3217 C C . PHE A 1 411 ? -6.824 -24.75 -12.078 1 98.5 411 PHE A C 1
ATOM 3219 O O . PHE A 1 411 ? -5.73 -25.25 -12.359 1 98.5 411 PHE A O 1
ATOM 3226 N N . LYS A 1 412 ? -7.637 -24.266 -12.945 1 97.88 412 LYS A N 1
ATOM 3227 C CA . LYS A 1 412 ? -7.324 -24.344 -14.375 1 97.88 412 LYS A CA 1
ATOM 3228 C C . LYS A 1 412 ? -6.137 -23.453 -14.727 1 97.88 412 LYS A C 1
ATOM 3230 O O . LYS A 1 412 ? -5.219 -23.891 -15.43 1 97.88 412 LYS A O 1
ATOM 3235 N N . LYS A 1 413 ? -6.129 -22.266 -14.188 1 96.31 413 LYS A N 1
ATOM 3236 C CA . LYS A 1 413 ? -5.07 -21.312 -14.484 1 96.31 413 LYS A CA 1
ATOM 3237 C C . LYS A 1 413 ? -3.729 -21.781 -13.938 1 96.31 413 LYS A C 1
ATOM 3239 O O . LYS A 1 413 ? -2.676 -21.453 -14.484 1 96.31 413 LYS A O 1
ATOM 3244 N N . CYS A 1 414 ? -3.777 -22.594 -12.867 1 97.19 414 CYS A N 1
ATOM 3245 C CA . CYS A 1 414 ? -2.559 -23.094 -12.25 1 97.19 414 CYS A CA 1
ATOM 3246 C C . CYS A 1 414 ? -2.121 -24.406 -12.914 1 97.19 414 CYS A C 1
ATOM 3248 O O . CYS A 1 414 ? -1.068 -24.953 -12.578 1 97.19 414 CYS A O 1
ATOM 3250 N N . GLY A 1 415 ? -2.914 -24.875 -13.844 1 97.31 415 GLY A N 1
ATOM 3251 C CA . GLY A 1 415 ? -2.605 -26.125 -14.516 1 97.31 415 GLY A CA 1
ATOM 3252 C C . GLY A 1 415 ? -2.863 -27.344 -13.656 1 97.31 415 GLY A C 1
ATOM 3253 O O . GLY A 1 415 ? -2.361 -28.438 -13.945 1 97.31 415 GLY A O 1
ATOM 3254 N N . LEU A 1 416 ? -3.615 -27.234 -12.641 1 97.88 416 LEU A N 1
ATOM 3255 C CA . LEU A 1 416 ? -3.779 -28.312 -11.68 1 97.88 416 LEU A CA 1
ATOM 3256 C C . LEU A 1 416 ? -4.992 -29.172 -12.023 1 97.88 416 LEU A C 1
ATOM 3258 O O . LEU A 1 416 ? -5.027 -30.359 -11.719 1 97.88 416 LEU A O 1
ATOM 3262 N N . TRP A 1 417 ? -6.031 -28.562 -12.633 1 97.5 417 TRP A N 1
ATOM 3263 C CA . TRP A 1 417 ? -7.152 -29.359 -13.125 1 97.5 417 TRP A CA 1
ATOM 3264 C C . TRP A 1 417 ? -7.871 -28.641 -14.266 1 97.5 417 TRP A C 1
ATOM 3266 O O . TRP A 1 417 ? -8.383 -27.531 -14.078 1 97.5 417 TRP A O 1
ATOM 3276 N N . PRO A 1 418 ? -8.188 -29.234 -15.43 1 95.5 418 PRO A N 1
ATOM 3277 C CA . PRO A 1 418 ? -7.488 -30.469 -15.797 1 95.5 418 PRO A CA 1
ATOM 3278 C C . PRO A 1 418 ? -5.969 -30.328 -15.758 1 95.5 418 PRO A C 1
ATOM 3280 O O . PRO A 1 418 ? -5.449 -29.219 -15.914 1 95.5 418 PRO A O 1
ATOM 3283 N N . CYS A 1 419 ? -5.34 -31.359 -15.453 1 95 419 CYS A N 1
ATOM 3284 C CA . CYS A 1 419 ? -3.891 -31.328 -15.305 1 95 419 CYS A CA 1
ATOM 3285 C C . CYS A 1 419 ? -3.219 -30.938 -16.609 1 95 419 CYS A C 1
ATOM 3287 O O . CYS A 1 419 ? -3.42 -31.578 -17.641 1 95 419 CYS A O 1
ATOM 3289 N N . ASP A 1 420 ? -2.574 -29.766 -16.562 1 95.31 420 ASP A N 1
ATOM 3290 C CA . ASP A 1 420 ? -1.89 -29.234 -17.734 1 95.31 420 ASP A CA 1
ATOM 3291 C C . ASP A 1 420 ? -0.614 -28.5 -17.344 1 95.31 420 ASP A C 1
ATOM 3293 O O . ASP A 1 420 ? -0.657 -27.312 -17 1 95.31 420 ASP A O 1
ATOM 3297 N N . ARG A 1 421 ? 0.512 -29.156 -17.453 1 92.62 421 ARG A N 1
ATOM 3298 C CA . ARG A 1 421 ? 1.782 -28.562 -17.047 1 92.62 421 ARG A CA 1
ATOM 3299 C C . ARG A 1 421 ? 2.234 -27.5 -18.062 1 92.62 421 ARG A C 1
ATOM 3301 O O . ARG A 1 421 ? 3.135 -26.703 -17.766 1 92.62 421 ARG A O 1
ATOM 3308 N N . THR A 1 422 ? 1.587 -27.375 -19.203 1 93.25 422 THR A N 1
ATOM 3309 C CA . THR A 1 422 ? 2.01 -26.469 -20.266 1 93.25 422 THR A CA 1
ATOM 3310 C C . THR A 1 422 ? 1.215 -25.156 -20.219 1 93.25 422 THR A C 1
ATOM 3312 O O . THR A 1 422 ? 1.225 -24.391 -21.172 1 93.25 422 THR A O 1
ATOM 3315 N N . VAL A 1 423 ? 0.502 -24.953 -19.203 1 93.44 423 VAL A N 1
ATOM 3316 C CA . VAL A 1 423 ? -0.348 -23.781 -19.078 1 93.44 423 VAL A CA 1
ATOM 3317 C C . VAL A 1 423 ? 0.515 -22.516 -19.062 1 93.44 423 VAL A C 1
ATOM 3319 O O . VAL A 1 423 ? 0.074 -21.438 -19.484 1 93.44 423 VAL A O 1
ATOM 3322 N N . PHE A 1 424 ? 1.788 -22.578 -18.672 1 91.31 424 PHE A N 1
ATOM 3323 C CA . PHE A 1 424 ? 2.66 -21.406 -18.547 1 91.31 424 PHE A CA 1
ATOM 3324 C C . PHE A 1 424 ? 3.52 -21.234 -19.781 1 91.31 424 PHE A C 1
ATOM 3326 O O . PHE A 1 424 ? 4.145 -22.188 -20.25 1 91.31 424 PHE A O 1
ATOM 3333 N N . ASP A 1 425 ? 3.488 -20.031 -20.25 1 86.94 425 ASP A N 1
ATOM 3334 C CA . ASP A 1 425 ? 4.285 -19.719 -21.422 1 86.94 425 ASP A CA 1
ATOM 3335 C C . ASP A 1 425 ? 5.75 -19.5 -21.062 1 86.94 425 ASP A C 1
ATOM 3337 O O . ASP A 1 425 ? 6.086 -19.375 -19.875 1 86.94 425 ASP A O 1
ATOM 3341 N N . GLU A 1 426 ? 6.574 -19.438 -22.062 1 84.81 426 GLU A N 1
ATOM 3342 C CA . GLU A 1 426 ? 8.008 -19.266 -21.859 1 84.81 426 GLU A CA 1
ATOM 3343 C C . GLU A 1 426 ? 8.328 -17.922 -21.219 1 84.81 426 GLU A C 1
ATOM 3345 O O . GLU A 1 426 ? 9.266 -17.812 -20.422 1 84.81 426 GLU A O 1
ATOM 3350 N N . ASN A 1 427 ? 7.586 -16.969 -21.516 1 84.56 427 ASN A N 1
ATOM 3351 C CA . ASN A 1 427 ? 7.805 -15.641 -20.969 1 84.56 427 ASN A CA 1
ATOM 3352 C C . ASN A 1 427 ? 7.578 -15.609 -19.453 1 84.56 427 ASN A C 1
ATOM 3354 O O . ASN A 1 427 ? 8.141 -14.766 -18.766 1 84.56 427 ASN A O 1
ATOM 3358 N N . SER A 1 428 ? 6.789 -16.547 -18.969 1 86.56 428 SER A N 1
ATOM 3359 C CA . SER A 1 428 ? 6.516 -16.609 -17.547 1 86.56 428 SER A CA 1
ATOM 3360 C C . SER A 1 428 ? 7.766 -17 -16.75 1 86.56 428 SER A C 1
ATOM 3362 O O . SER A 1 428 ? 7.891 -16.656 -15.578 1 86.56 428 SER A O 1
ATOM 3364 N N . PHE A 1 429 ? 8.719 -17.656 -17.453 1 89.25 429 PHE A N 1
ATOM 3365 C CA . PHE A 1 429 ? 9.914 -18.125 -16.781 1 89.25 429 PHE A CA 1
ATOM 3366 C C . PHE A 1 429 ? 11.086 -17.172 -17.016 1 89.25 429 PHE A C 1
ATOM 3368 O O . PHE A 1 429 ? 12.18 -17.391 -16.5 1 89.25 429 PHE A O 1
ATOM 3375 N N . ALA A 1 430 ? 10.891 -16.078 -17.703 1 86.44 430 ALA A N 1
ATOM 3376 C CA . ALA A 1 430 ? 11.945 -15.156 -18.125 1 86.44 430 ALA A CA 1
ATOM 3377 C C . ALA A 1 430 ? 12.648 -14.547 -16.922 1 86.44 430 ALA A C 1
ATOM 3379 O O . ALA A 1 430 ? 13.875 -14.391 -16.922 1 86.44 430 ALA A O 1
ATOM 3380 N N . PRO A 1 431 ? 11.961 -14.219 -15.914 1 86.06 431 PRO A N 1
ATOM 3381 C CA . PRO A 1 431 ? 12.633 -13.609 -14.766 1 86.06 431 PRO A CA 1
ATOM 3382 C C . PRO A 1 431 ? 13.688 -14.516 -14.148 1 86.06 431 PRO A C 1
ATOM 3384 O O . PRO A 1 431 ? 14.672 -14.031 -13.578 1 86.06 431 PRO A O 1
ATOM 3387 N N . SER A 1 432 ? 13.5 -15.758 -14.219 1 86.62 432 SER A N 1
ATOM 3388 C CA . SER A 1 432 ? 14.438 -16.703 -13.609 1 86.62 432 SER A CA 1
ATOM 3389 C C . SER A 1 432 ? 15.719 -16.812 -14.422 1 86.62 432 SER A C 1
ATOM 3391 O O . SER A 1 432 ? 16.734 -17.312 -13.93 1 86.62 432 SER A O 1
ATOM 3393 N N . LEU A 1 433 ? 15.656 -16.375 -15.641 1 83.81 433 LEU A N 1
ATOM 3394 C CA . LEU A 1 433 ? 16.812 -16.438 -16.516 1 83.81 433 LEU A CA 1
ATOM 3395 C C . LEU A 1 433 ? 17.922 -15.516 -16.031 1 83.81 433 LEU A C 1
ATOM 3397 O O . LEU A 1 433 ? 19.094 -15.711 -16.375 1 83.81 433 LEU A O 1
ATOM 3401 N N . VAL A 1 434 ? 17.531 -14.547 -15.328 1 84.44 434 VAL A N 1
ATOM 3402 C CA . VAL A 1 434 ? 18.5 -13.578 -14.828 1 84.44 434 VAL A CA 1
ATOM 3403 C C . VAL A 1 434 ? 19.469 -14.266 -13.859 1 84.44 434 VAL A C 1
ATOM 3405 O O . VAL A 1 434 ? 20.656 -13.945 -13.836 1 84.44 434 VAL A O 1
ATOM 3408 N N . THR A 1 435 ? 19.016 -15.219 -13.109 1 77.44 435 THR A N 1
ATOM 3409 C CA . THR A 1 435 ? 19.812 -15.836 -12.07 1 77.44 435 THR A CA 1
ATOM 3410 C C . THR A 1 435 ? 20.219 -17.25 -12.469 1 77.44 435 THR A C 1
ATOM 3412 O O . THR A 1 435 ? 20.891 -17.953 -11.695 1 77.44 435 THR A O 1
ATOM 3415 N N . ASP A 1 436 ? 19.812 -17.688 -13.555 1 75.06 436 ASP A N 1
ATOM 3416 C CA . ASP A 1 436 ? 20.156 -19.031 -14 1 75.06 436 ASP A CA 1
ATOM 3417 C C . ASP A 1 436 ? 21.656 -19.188 -14.227 1 75.06 436 ASP A C 1
ATOM 3419 O O . ASP A 1 436 ? 22.281 -18.328 -14.859 1 75.06 436 ASP A O 1
ATOM 3423 N N . GLN A 1 437 ? 22.344 -19.953 -13.281 1 61.5 437 GLN A N 1
ATOM 3424 C CA . GLN A 1 437 ? 23.766 -20.219 -13.469 1 61.5 437 GLN A CA 1
ATOM 3425 C C . GLN A 1 437 ? 24 -21.609 -14.062 1 61.5 437 GLN A C 1
ATOM 3427 O O . GLN A 1 437 ? 23.25 -22.547 -13.773 1 61.5 437 GLN A O 1
ATOM 3432 N N . GLU A 1 438 ? 24.609 -21.672 -15.18 1 51.19 438 GLU A N 1
ATOM 3433 C CA . GLU A 1 438 ? 24.984 -22.938 -15.781 1 51.19 438 GLU A CA 1
ATOM 3434 C C . GLU A 1 438 ? 25.703 -23.844 -14.773 1 51.19 438 GLU A C 1
ATOM 3436 O O . GLU A 1 438 ? 26.578 -23.391 -14.047 1 51.19 438 GLU A O 1
ATOM 3441 N N . LEU A 1 439 ? 25.062 -24.844 -14.125 1 45.47 439 LEU A N 1
ATOM 3442 C CA . LEU A 1 439 ? 25.766 -25.812 -13.297 1 45.47 439 LEU A CA 1
ATOM 3443 C C . LEU A 1 439 ? 27.109 -26.172 -13.906 1 45.47 439 LEU A C 1
ATOM 3445 O O . LEU A 1 439 ? 27.203 -26.406 -15.117 1 45.47 439 LEU A O 1
ATOM 3449 N N . PRO A 1 440 ? 28.188 -25.875 -13.266 1 39.44 440 PRO A N 1
ATOM 3450 C CA . PRO A 1 440 ? 29.438 -26.406 -13.82 1 39.44 440 PRO A CA 1
ATOM 3451 C C . PRO A 1 440 ? 29.312 -27.875 -14.242 1 39.44 440 PRO A C 1
ATOM 3453 O O . PRO A 1 440 ? 28.531 -28.625 -13.656 1 39.44 440 PRO A O 1
ATOM 3456 N N . ASN A 1 441 ? 29.594 -28.266 -15.398 1 34.72 441 ASN A N 1
ATOM 3457 C CA . ASN A 1 441 ? 29.719 -29.641 -15.852 1 34.72 441 ASN A CA 1
ATOM 3458 C C . ASN A 1 441 ? 30.359 -30.531 -14.797 1 34.72 441 ASN A C 1
ATOM 3460 O O . ASN A 1 441 ? 31.516 -30.312 -14.414 1 34.72 441 ASN A O 1
ATOM 3464 N N . ALA A 1 442 ? 29.703 -31.125 -13.805 1 33.72 442 ALA A N 1
ATOM 3465 C CA . ALA A 1 442 ? 30.359 -32.188 -13.086 1 33.72 442 ALA A CA 1
ATOM 3466 C C . ALA A 1 442 ? 31.234 -33.031 -14.023 1 33.72 442 ALA A C 1
ATOM 3468 O O . ALA A 1 442 ? 30.766 -33.531 -15.047 1 33.72 442 ALA A O 1
ATOM 3469 N N . THR A 1 443 ? 32.438 -32.812 -14.07 1 32.88 443 THR A N 1
ATOM 3470 C CA . THR A 1 443 ? 33.375 -33.812 -14.586 1 32.88 443 THR A CA 1
ATOM 3471 C C . THR A 1 443 ? 33.031 -35.188 -14.078 1 32.88 443 THR A C 1
ATOM 3473 O O . THR A 1 443 ? 33.031 -35.438 -12.867 1 32.88 443 THR A O 1
ATOM 3476 N N . THR A 1 444 ? 32.125 -35.969 -14.719 1 30.91 444 THR A N 1
ATOM 3477 C CA . THR A 1 444 ? 31.969 -37.406 -14.531 1 30.91 444 THR A CA 1
ATOM 3478 C C . THR A 1 444 ? 33.344 -38.062 -14.312 1 30.91 444 THR A C 1
ATOM 3480 O O . THR A 1 444 ? 34.156 -38.125 -15.227 1 30.91 444 THR A O 1
ATOM 3483 N N . GLU A 1 445 ? 33.906 -37.812 -13.211 1 29.14 445 GLU A N 1
ATOM 3484 C CA . GLU A 1 445 ? 35 -38.719 -12.945 1 29.14 445 GLU A CA 1
ATOM 3485 C C . GLU A 1 445 ? 34.594 -40.156 -13.242 1 29.14 445 GLU A C 1
ATOM 3487 O O . GLU A 1 445 ? 33.594 -40.656 -12.727 1 29.14 445 GLU A O 1
ATOM 3492 N N . SER A 1 446 ? 35.031 -40.781 -14.414 1 29.55 446 SER A N 1
ATOM 3493 C CA . SER A 1 446 ? 35 -42.125 -14.961 1 29.55 446 SER A CA 1
ATOM 3494 C C . SER A 1 446 ? 35.438 -43.156 -13.922 1 29.55 446 SER A C 1
ATOM 3496 O O . SER A 1 446 ? 36.625 -43.219 -13.586 1 29.55 446 SER A O 1
ATOM 3498 N N . THR A 1 447 ? 34.75 -43.281 -12.852 1 2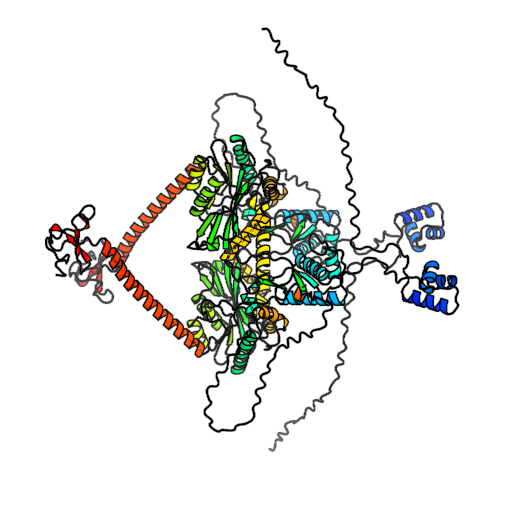7.75 447 THR A N 1
ATOM 3499 C CA . THR A 1 447 ? 35.188 -44.469 -12.141 1 27.75 447 THR A CA 1
ATOM 3500 C C . THR A 1 447 ? 35.188 -45.688 -13.07 1 27.75 447 THR A C 1
ATOM 3502 O O . THR A 1 447 ? 34.25 -45.875 -13.836 1 27.75 447 THR A O 1
ATOM 3505 N N . PRO A 1 448 ? 36.281 -46.344 -13.227 1 27.67 448 PRO A N 1
ATOM 3506 C CA . PRO A 1 448 ? 36.469 -47.5 -14.102 1 27.67 448 PRO A CA 1
ATOM 3507 C C . PRO A 1 448 ? 35.438 -48.594 -13.898 1 27.67 448 PRO A C 1
ATOM 3509 O O . PRO A 1 448 ? 35.219 -49.031 -12.766 1 27.67 448 PRO A O 1
ATOM 3512 N N . ALA A 1 449 ? 34.219 -48.5 -14.633 1 24.53 449 ALA A N 1
ATOM 3513 C CA . ALA A 1 449 ? 33.281 -49.594 -14.688 1 24.53 449 ALA A CA 1
ATOM 3514 C C . ALA A 1 449 ? 34 -50.938 -14.859 1 24.53 449 ALA A C 1
ATOM 3516 O O . ALA A 1 449 ? 34.906 -51.031 -15.672 1 24.53 449 ALA A O 1
ATOM 3517 N N . SER A 1 450 ? 34.094 -51.625 -13.82 1 24.64 450 SER A N 1
ATOM 3518 C CA . SER A 1 450 ? 34.312 -53.031 -14.047 1 24.64 450 SER A CA 1
ATOM 3519 C C . SER A 1 450 ? 33.438 -53.562 -15.172 1 24.64 450 SER A C 1
ATOM 3521 O O . SER A 1 450 ? 32.281 -53.125 -15.344 1 24.64 450 SER A O 1
ATOM 3523 N N . GLN A 1 451 ? 33.938 -54.25 -16.203 1 22.27 451 GLN A N 1
ATOM 3524 C CA . GLN A 1 451 ? 33.656 -54.781 -17.547 1 22.27 451 GLN A CA 1
ATOM 3525 C C . GLN A 1 451 ? 32.406 -55.656 -17.531 1 22.27 451 GLN A C 1
ATOM 3527 O O . GLN A 1 451 ? 32.094 -56.312 -18.531 1 22.27 451 GLN A O 1
ATOM 3532 N N . GLU A 1 452 ? 31.781 -55.969 -16.391 1 22.3 452 GLU A N 1
ATOM 3533 C CA . GLU A 1 452 ? 31.062 -57.219 -16.719 1 22.3 452 GLU A CA 1
ATOM 3534 C C . GLU A 1 452 ? 30.016 -56.969 -17.812 1 22.3 452 GLU A C 1
ATOM 3536 O O . GLU A 1 452 ? 29.594 -55.812 -18.016 1 22.3 452 GLU A O 1
ATOM 3541 N N . ASN A 1 453 ? 29.344 -58.031 -18.375 1 21.33 453 ASN A N 1
ATOM 3542 C CA . ASN A 1 453 ? 28.875 -58.531 -19.656 1 21.33 453 ASN A CA 1
ATOM 3543 C C . ASN A 1 453 ? 27.625 -57.812 -20.125 1 21.33 453 ASN A C 1
ATOM 3545 O O . ASN A 1 453 ? 27.5 -57.5 -21.312 1 21.33 453 ASN A O 1
ATOM 3549 N N . ILE A 1 454 ? 26.469 -57.781 -19.344 1 22.98 454 ILE A N 1
ATOM 3550 C CA . ILE A 1 454 ? 25.312 -58.281 -20.094 1 22.98 454 ILE A CA 1
ATOM 3551 C C . ILE A 1 454 ? 24.75 -57.156 -20.953 1 22.98 454 ILE A C 1
ATOM 3553 O O . ILE A 1 454 ? 24.656 -56 -20.516 1 22.98 454 ILE A O 1
ATOM 3557 N N . ALA A 1 455 ? 24.312 -57.344 -22.25 1 20.31 455 ALA A N 1
ATOM 3558 C CA . ALA A 1 455 ? 24 -56.781 -23.562 1 20.31 455 ALA A CA 1
ATOM 3559 C C . ALA A 1 455 ? 22.781 -55.875 -23.5 1 20.31 455 ALA A C 1
ATOM 3561 O O . ALA A 1 455 ? 22.547 -55.062 -24.406 1 20.31 455 ALA A O 1
ATOM 3562 N N . ASP A 1 456 ? 21.938 -55.812 -22.438 1 21.81 456 ASP A N 1
ATOM 3563 C CA . ASP A 1 456 ? 20.641 -55.688 -23.125 1 21.81 456 ASP A CA 1
ATOM 3564 C C . ASP A 1 456 ? 20.516 -54.312 -23.797 1 21.81 456 ASP A C 1
ATOM 3566 O O . ASP A 1 456 ? 21 -53.312 -23.281 1 21.81 456 ASP A O 1
ATOM 3570 N N . PRO A 1 457 ? 20.031 -54.125 -25.062 1 19.59 457 PRO A N 1
ATOM 3571 C CA . PRO A 1 457 ? 20.109 -53.188 -26.172 1 19.59 457 PRO A CA 1
ATOM 3572 C C . PRO A 1 457 ? 19.562 -51.812 -25.797 1 19.59 457 PRO A C 1
ATOM 3574 O O . PRO A 1 457 ? 20.25 -50.781 -26.016 1 19.59 457 PRO A O 1
ATOM 3577 N N . SER A 1 458 ? 18.234 -51.5 -25.906 1 19.03 458 SER A N 1
ATOM 3578 C CA . SER A 1 458 ? 17.594 -50.562 -26.859 1 19.03 458 SER A CA 1
ATOM 3579 C C . SER A 1 458 ? 17.344 -49.219 -26.234 1 19.03 458 SER A C 1
ATOM 3581 O O . SER A 1 458 ? 17.078 -48.25 -26.953 1 19.03 458 SER A O 1
ATOM 3583 N N . THR A 1 459 ? 16.922 -49.094 -24.953 1 20.36 459 THR A N 1
ATOM 3584 C CA . THR A 1 459 ? 15.922 -48.031 -24.781 1 20.36 459 THR A CA 1
ATOM 3585 C C . THR A 1 459 ? 16.578 -46.656 -24.844 1 20.36 459 THR A C 1
ATOM 3587 O O . THR A 1 459 ? 17.531 -46.375 -24.125 1 20.36 459 THR A O 1
ATOM 3590 N N . ALA A 1 460 ? 16.391 -45.938 -25.984 1 19.12 460 ALA A N 1
ATOM 3591 C CA . ALA A 1 460 ? 16.812 -44.625 -26.5 1 19.12 460 ALA A CA 1
ATOM 3592 C C . ALA A 1 460 ? 16.375 -43.5 -25.562 1 19.12 460 ALA A C 1
ATOM 3594 O O . ALA A 1 460 ? 15.18 -43.219 -25.438 1 19.12 460 ALA A O 1
ATOM 3595 N N . SER A 1 461 ? 16.844 -43.406 -24.406 1 21.39 461 SER A N 1
ATOM 3596 C CA . SER A 1 461 ? 16.438 -42.344 -23.5 1 21.39 461 SER A CA 1
ATOM 3597 C C . SER A 1 461 ? 16.703 -40.969 -24.125 1 21.39 461 SER A C 1
ATOM 3599 O O . SER A 1 461 ? 17.844 -40.625 -24.391 1 21.39 461 SER A O 1
ATOM 3601 N N . GLY A 1 462 ? 15.828 -40.5 -25.016 1 20.92 462 GLY A N 1
ATOM 3602 C CA . GLY A 1 462 ? 15.93 -39.219 -25.688 1 20.92 462 GLY A CA 1
ATOM 3603 C C . GLY A 1 462 ? 16.062 -38.031 -24.719 1 20.92 462 GLY A C 1
ATOM 3604 O O . GLY A 1 462 ? 15.156 -37.781 -23.922 1 20.92 462 GLY A O 1
ATOM 3605 N N . ALA A 1 463 ? 17.125 -37.875 -24.125 1 23.56 463 ALA A N 1
ATOM 3606 C CA . ALA A 1 463 ? 17.422 -36.656 -23.359 1 23.56 463 ALA A CA 1
ATOM 3607 C C . ALA A 1 463 ? 17.109 -35.406 -24.188 1 23.56 463 ALA A C 1
ATOM 3609 O O . ALA A 1 463 ? 17.75 -35.156 -25.203 1 23.56 463 ALA A O 1
ATOM 3610 N N . ILE A 1 464 ? 15.852 -35.094 -24.297 1 24.45 464 ILE A N 1
ATOM 3611 C CA . ILE A 1 464 ? 15.5 -33.812 -24.938 1 24.45 464 ILE A CA 1
ATOM 3612 C C . ILE A 1 464 ? 16.266 -32.688 -24.266 1 24.45 464 ILE A C 1
ATOM 3614 O O . ILE A 1 464 ? 16.094 -32.438 -23.078 1 24.45 464 ILE A O 1
ATOM 3618 N N . ASN A 1 465 ? 17.547 -32.562 -24.516 1 25.5 465 ASN A N 1
ATOM 3619 C CA . ASN A 1 465 ? 18.312 -31.344 -24.281 1 25.5 465 ASN A CA 1
ATOM 3620 C C . ASN A 1 465 ? 17.531 -30.125 -24.75 1 25.5 465 ASN A C 1
ATOM 3622 O O . ASN A 1 465 ? 17.406 -29.875 -25.953 1 25.5 465 ASN A O 1
ATOM 3626 N N . GLY A 1 466 ? 16.359 -29.938 -24.344 1 25.09 466 GLY A N 1
ATOM 3627 C CA . GLY A 1 466 ? 15.734 -28.703 -24.781 1 25.09 466 GLY A CA 1
ATOM 3628 C C . GLY A 1 466 ? 16.594 -27.484 -24.531 1 25.09 466 GLY A C 1
ATOM 3629 O O . GLY A 1 466 ? 16.641 -26.953 -23.422 1 25.09 466 GLY A O 1
ATOM 3630 N N . SER A 1 467 ? 17.844 -27.484 -24.969 1 27.31 467 SER A N 1
ATOM 3631 C CA . SER A 1 467 ? 18.578 -26.234 -25.156 1 27.31 467 SER A CA 1
ATOM 3632 C C . SER A 1 467 ? 17.672 -25.141 -25.688 1 27.31 467 SER A C 1
ATOM 3634 O O . SER A 1 467 ? 17.016 -25.312 -26.719 1 27.31 467 SER A O 1
ATOM 3636 N N . MET A 1 468 ? 16.906 -24.594 -24.906 1 29.58 468 MET A N 1
ATOM 3637 C CA . MET A 1 468 ? 16.484 -23.344 -25.516 1 29.58 468 MET A CA 1
ATOM 3638 C C . MET A 1 468 ? 17.625 -22.703 -26.297 1 29.58 468 MET A C 1
ATOM 3640 O O . MET A 1 468 ? 18.703 -22.438 -25.75 1 29.58 468 MET A O 1
ATOM 3644 N N . ASP A 1 469 ? 17.859 -23.25 -27.422 1 28.34 469 ASP A N 1
ATOM 3645 C CA . ASP A 1 469 ? 18.656 -22.609 -28.469 1 28.34 469 ASP A CA 1
ATOM 3646 C C . ASP A 1 469 ? 18.531 -21.078 -28.375 1 28.34 469 ASP A C 1
ATOM 3648 O O . ASP A 1 469 ? 17.438 -20.531 -28.391 1 28.34 469 ASP A O 1
ATOM 3652 N N . GLU A 1 470 ? 19.297 -20.5 -27.562 1 33.22 470 GLU A N 1
ATOM 3653 C CA . GLU A 1 470 ? 19.641 -19.109 -27.828 1 33.22 470 GLU A CA 1
ATOM 3654 C C . GLU A 1 470 ? 19.703 -18.844 -29.328 1 33.22 470 GLU A C 1
ATOM 3656 O O . GLU A 1 470 ? 20.766 -18.906 -29.938 1 33.22 470 GLU A O 1
ATOM 3661 N N . SER A 1 471 ? 19.047 -19.625 -30.109 1 31.83 471 SER A N 1
ATOM 3662 C CA . SER A 1 471 ? 18.906 -19.141 -31.469 1 31.83 471 SER A CA 1
ATOM 3663 C C . SER A 1 471 ? 18.688 -17.641 -31.5 1 31.83 471 SER A C 1
ATOM 3665 O O . SER A 1 471 ? 17.547 -17.172 -31.422 1 31.83 471 SER A O 1
ATOM 3667 N N . GLN A 1 472 ? 19.25 -16.969 -30.656 1 34.44 472 GLN A N 1
ATOM 3668 C CA . GLN A 1 472 ? 19.484 -15.602 -31.078 1 34.44 472 GLN A CA 1
ATOM 3669 C C . GLN A 1 472 ? 19.812 -15.531 -32.562 1 34.44 472 GLN A C 1
ATOM 3671 O O . GLN A 1 472 ? 20.906 -15.883 -33 1 34.44 472 GLN A O 1
ATOM 3676 N N . LYS A 1 473 ? 19.078 -16.109 -33.406 1 34.25 473 LYS A N 1
ATOM 3677 C CA . LYS A 1 473 ? 19.188 -15.602 -34.781 1 34.25 473 LYS A CA 1
ATOM 3678 C C . LYS A 1 473 ? 19.844 -14.227 -34.812 1 34.25 473 LYS A C 1
ATOM 3680 O O . LYS A 1 473 ? 19.328 -13.281 -34.188 1 34.25 473 LYS A O 1
ATOM 3685 N N . SER A 1 474 ? 21.047 -14.18 -34.688 1 41.59 474 SER A N 1
ATOM 3686 C CA . SER A 1 474 ? 21.844 -13.023 -35.062 1 41.59 474 SER A CA 1
ATOM 3687 C C . SER A 1 474 ? 21.141 -12.164 -36.094 1 41.59 474 SER A C 1
ATOM 3689 O O . SER A 1 474 ? 21.391 -12.305 -37.312 1 41.59 474 SER A O 1
ATOM 3691 N N . ALA A 1 475 ? 19.906 -12.141 -36.125 1 47.28 475 ALA A N 1
ATOM 3692 C CA . ALA A 1 475 ? 19.297 -11.203 -37.062 1 47.28 475 ALA A CA 1
ATOM 3693 C C . ALA A 1 475 ? 20.078 -9.891 -37.094 1 47.28 475 ALA A C 1
ATOM 3695 O O . ALA A 1 475 ? 20.562 -9.414 -36.094 1 47.28 475 ALA A O 1
ATOM 3696 N N . GLU A 1 476 ? 20.594 -9.711 -3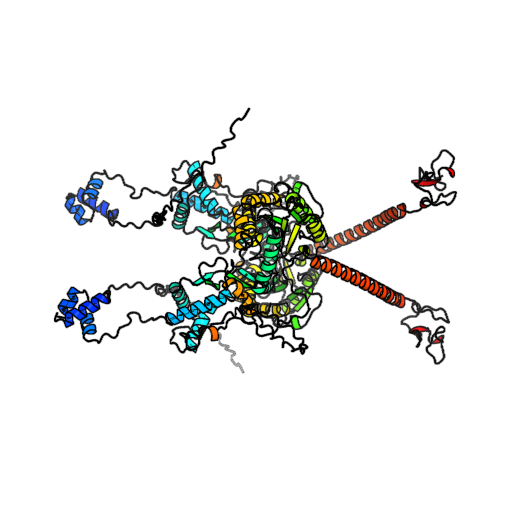8.062 1 72.56 476 GLU A N 1
ATOM 3697 C CA . GLU A 1 476 ? 21.312 -8.492 -38.406 1 72.56 476 GLU A CA 1
ATOM 3698 C C . GLU A 1 476 ? 20.656 -7.262 -37.812 1 72.56 476 GLU A C 1
ATOM 3700 O O . GLU A 1 476 ? 19.453 -7.047 -37.969 1 72.56 476 GLU A O 1
ATOM 3705 N N . SER A 1 477 ? 21.156 -7.016 -36.469 1 85.56 477 SER A N 1
ATOM 3706 C CA . SER A 1 477 ? 20.656 -5.793 -35.875 1 85.56 477 SER A CA 1
ATOM 3707 C C . SER A 1 477 ? 20.5 -4.676 -36.875 1 85.56 477 SER A C 1
ATOM 3709 O O . SER A 1 477 ? 21.297 -4.562 -37.812 1 85.56 477 SER A O 1
ATOM 3711 N N . SER A 1 478 ? 19.375 -4.211 -36.812 1 89.69 478 SER A N 1
ATOM 3712 C CA . SER A 1 478 ? 19.125 -3.043 -37.656 1 89.69 478 SER A CA 1
ATOM 3713 C C . SER A 1 478 ? 20.031 -1.883 -37.25 1 89.69 478 SER A C 1
ATOM 3715 O O . SER A 1 478 ? 20.172 -0.914 -38 1 89.69 478 SER A O 1
ATOM 3717 N N . PHE A 1 479 ? 20.719 -2.119 -36.062 1 93.06 479 PHE A N 1
ATOM 3718 C CA . PHE A 1 479 ? 21.688 -1.14 -35.594 1 93.06 479 PHE A CA 1
ATOM 3719 C C . PHE A 1 479 ? 23.109 -1.661 -35.75 1 93.06 479 PHE A C 1
ATOM 3721 O O . PHE A 1 479 ? 23.328 -2.871 -35.844 1 93.06 479 PHE A O 1
ATOM 3728 N N . THR A 1 480 ? 24 -0.757 -35.938 1 91.88 480 THR A N 1
ATOM 3729 C CA . THR A 1 480 ? 25.391 -1.164 -35.844 1 91.88 480 THR A CA 1
ATOM 3730 C C . THR A 1 480 ? 25.719 -1.644 -34.438 1 91.88 480 THR A C 1
ATOM 3732 O O . THR A 1 480 ? 26.359 -2.688 -34.25 1 91.88 480 THR A O 1
ATOM 3735 N N . ILE A 1 481 ? 25.234 -0.851 -33.5 1 93.88 481 ILE A N 1
ATOM 3736 C CA . ILE A 1 481 ? 25.312 -1.228 -32.094 1 93.88 481 ILE A CA 1
ATOM 3737 C C . ILE A 1 481 ? 23.906 -1.497 -31.562 1 93.88 481 ILE A C 1
ATOM 3739 O O . ILE A 1 481 ? 23.109 -0.567 -31.375 1 93.88 481 ILE A O 1
ATOM 3743 N N . PRO A 1 482 ? 23.641 -2.682 -31.312 1 93.56 482 PRO A N 1
ATOM 3744 C CA . PRO A 1 482 ? 22.266 -3.018 -30.906 1 93.56 482 PRO A CA 1
ATOM 3745 C C . PRO A 1 482 ? 21.922 -2.486 -29.516 1 93.56 482 PRO A C 1
ATOM 3747 O O . PRO A 1 482 ? 22.828 -2.162 -28.734 1 93.56 482 PRO A O 1
ATOM 3750 N N . PRO A 1 483 ? 20.656 -2.375 -29.188 1 93.5 483 PRO A N 1
ATOM 3751 C CA . PRO A 1 483 ? 20.219 -1.896 -27.875 1 93.5 483 PRO A CA 1
ATOM 3752 C C . PRO A 1 483 ? 20.734 -2.771 -26.734 1 93.5 483 PRO A C 1
ATOM 3754 O O . PRO A 1 483 ? 20.984 -2.27 -25.625 1 93.5 483 PRO A O 1
ATOM 3757 N N . SER A 1 484 ? 20.922 -4.055 -26.938 1 91.62 484 SER A N 1
ATOM 3758 C CA . SER A 1 484 ? 21.375 -4.992 -25.906 1 91.62 484 SER A CA 1
ATOM 3759 C C . SER A 1 484 ? 22.797 -4.684 -25.469 1 91.62 484 SER A C 1
ATOM 3761 O O . SER A 1 484 ? 23.219 -5.055 -24.375 1 91.62 484 SER A O 1
ATOM 3763 N N . SER A 1 485 ? 23.5 -4.008 -26.344 1 90 485 SER A N 1
ATOM 3764 C CA . SER A 1 485 ? 24.859 -3.623 -26.016 1 90 485 SER A CA 1
ATOM 3765 C C . SER A 1 485 ? 24.891 -2.369 -25.141 1 90 485 SER A C 1
ATOM 3767 O O . SER A 1 485 ? 25.812 -2.18 -24.344 1 90 485 SER A O 1
ATOM 3769 N N . ILE A 1 486 ? 24 -1.561 -25.297 1 90.38 486 ILE A N 1
ATOM 3770 C CA . ILE A 1 486 ? 23.906 -0.319 -24.547 1 90.38 486 ILE A CA 1
ATOM 3771 C C . ILE A 1 486 ? 23.281 -0.592 -23.172 1 90.38 486 ILE A C 1
ATOM 3773 O O . ILE A 1 486 ? 23.781 -0.145 -22.156 1 90.38 486 ILE A O 1
ATOM 3777 N N . LEU A 1 487 ? 22.188 -1.318 -23.188 1 90.38 487 LEU A N 1
ATOM 3778 C CA . LEU A 1 487 ? 21.5 -1.777 -22 1 90.38 487 LEU A CA 1
ATOM 3779 C C . LEU A 1 487 ? 21.312 -3.291 -22.016 1 90.38 487 LEU A C 1
ATOM 3781 O O . LEU A 1 487 ? 20.281 -3.787 -22.469 1 90.38 487 LEU A O 1
ATOM 3785 N N . PRO A 1 488 ? 22.297 -3.902 -21.516 1 87.12 488 PRO A N 1
ATOM 3786 C CA . PRO A 1 488 ? 22.25 -5.363 -21.578 1 87.12 488 PRO A CA 1
ATOM 3787 C C . PRO A 1 488 ? 21.125 -5.953 -20.734 1 87.12 488 PRO A C 1
ATOM 3789 O O . PRO A 1 488 ? 20.688 -5.332 -19.766 1 87.12 488 PRO A O 1
ATOM 3792 N N . LEU A 1 489 ? 20.688 -7.059 -21.172 1 88.75 489 LEU A N 1
ATOM 3793 C CA . LEU A 1 489 ? 19.75 -7.801 -20.344 1 88.75 489 LEU A CA 1
ATOM 3794 C C . LEU A 1 489 ? 20.375 -8.18 -19.016 1 88.75 489 LEU A C 1
ATOM 3796 O O . LEU A 1 489 ? 21.562 -8.5 -18.938 1 88.75 489 LEU A O 1
ATOM 3800 N N . PRO A 1 490 ? 19.625 -8.055 -18.016 1 86.19 490 PRO A N 1
ATOM 3801 C CA . PRO A 1 490 ? 20.172 -8.32 -16.672 1 86.19 490 PRO A CA 1
ATOM 3802 C C . PRO A 1 490 ? 20.656 -9.758 -16.5 1 86.19 490 PRO A C 1
ATOM 3804 O O . PRO A 1 490 ? 19.953 -10.695 -16.906 1 86.19 490 PRO A O 1
ATOM 3807 N N . LYS A 1 491 ? 21.828 -9.953 -16.094 1 83.75 491 LYS A N 1
ATOM 3808 C CA . LYS A 1 491 ? 22.406 -11.25 -15.797 1 83.75 491 LYS A CA 1
ATOM 3809 C C . LYS A 1 491 ? 23.281 -11.188 -14.539 1 83.75 491 LYS A C 1
ATOM 3811 O O . LYS A 1 491 ? 24.016 -10.219 -14.336 1 83.75 491 LYS A O 1
ATOM 3816 N N . MET A 1 492 ? 23.141 -12.172 -13.75 1 82.44 492 MET A N 1
ATOM 3817 C CA . MET A 1 492 ? 23.938 -12.219 -12.531 1 82.44 492 MET A CA 1
ATOM 3818 C C . MET A 1 492 ? 25.391 -12.578 -12.836 1 82.44 492 MET A C 1
ATOM 3820 O O . MET A 1 492 ? 25.641 -13.492 -13.617 1 82.44 492 MET A O 1
ATOM 3824 N N . THR A 1 493 ? 26.359 -11.859 -12.617 1 69.06 493 THR A N 1
ATOM 3825 C CA . THR A 1 493 ? 27.75 -12.102 -12.969 1 69.06 493 THR A CA 1
ATOM 3826 C C . THR A 1 493 ? 28.453 -12.938 -11.906 1 69.06 493 THR A C 1
ATOM 3828 O O . THR A 1 493 ? 29.375 -13.703 -12.211 1 69.06 493 THR A O 1
ATOM 3831 N N . GLY A 1 494 ? 28.062 -13.047 -10.594 1 63.75 494 GLY A N 1
ATOM 3832 C CA . GLY A 1 494 ? 28.781 -13.758 -9.555 1 63.75 494 GLY A CA 1
ATOM 3833 C C . GLY A 1 494 ? 27.969 -14.859 -8.906 1 63.75 494 GLY A C 1
ATOM 3834 O O . GLY A 1 494 ? 26.766 -14.969 -9.156 1 63.75 494 GLY A O 1
ATOM 3835 N N . PRO A 1 495 ? 28.906 -15.938 -8.453 1 60.94 495 PRO A N 1
ATOM 3836 C CA . PRO A 1 495 ? 28.188 -17.031 -7.77 1 60.94 495 PRO A CA 1
ATOM 3837 C C . PRO A 1 495 ? 27.328 -16.531 -6.621 1 60.94 495 PRO A C 1
ATOM 3839 O O . PRO A 1 495 ? 27.609 -15.484 -6.027 1 60.94 495 PRO A O 1
ATOM 3842 N N . ARG A 1 496 ? 26.266 -17.047 -6.688 1 59.19 496 ARG A N 1
ATOM 3843 C CA . ARG A 1 496 ? 25.375 -16.703 -5.582 1 59.19 496 ARG A CA 1
ATOM 3844 C C . ARG A 1 496 ? 26.062 -16.922 -4.238 1 59.19 496 ARG A C 1
ATOM 3846 O O . ARG A 1 496 ? 26.641 -17.984 -4.004 1 59.19 496 ARG A O 1
ATOM 3853 N N . VAL A 1 497 ? 26.453 -15.93 -3.533 1 52.28 497 VAL A N 1
ATOM 3854 C CA . VAL A 1 497 ? 27.062 -16.062 -2.217 1 52.28 497 VAL A CA 1
ATOM 3855 C C . VAL A 1 497 ? 26.172 -16.922 -1.319 1 52.28 497 VAL A C 1
ATOM 3857 O O . VAL A 1 497 ? 25.047 -16.562 -1.02 1 52.28 497 VAL A O 1
ATOM 3860 N N . THR A 1 498 ? 26.031 -18.172 -1.519 1 47.97 498 THR A N 1
ATOM 3861 C CA . THR A 1 498 ? 25.234 -18.953 -0.572 1 47.97 498 THR A CA 1
ATOM 3862 C C . THR A 1 498 ? 25.922 -19 0.792 1 47.97 498 THR A C 1
ATOM 3864 O O . THR A 1 498 ? 26.938 -19.672 0.953 1 47.97 498 THR A O 1
ATOM 3867 N N . LYS A 1 499 ? 26.078 -18.094 1.568 1 45.84 499 LYS A N 1
ATOM 3868 C CA . LYS A 1 499 ? 26.688 -18.344 2.873 1 45.84 499 LYS A CA 1
ATOM 3869 C C . LYS A 1 499 ? 26.156 -19.656 3.473 1 45.84 499 LYS A C 1
ATOM 3871 O O . LYS A 1 499 ? 26.938 -20.5 3.916 1 45.84 499 LYS A O 1
ATOM 3876 N N . ARG A 1 500 ? 25.016 -19.719 4.344 1 43.88 500 ARG A N 1
ATOM 3877 C CA . ARG A 1 500 ? 24.594 -20.859 5.148 1 43.88 500 ARG A CA 1
ATOM 3878 C C . ARG A 1 500 ? 23.844 -21.891 4.297 1 43.88 500 ARG A C 1
ATOM 3880 O O . ARG A 1 500 ? 23.047 -21.516 3.439 1 43.88 500 ARG A O 1
ATOM 3887 N N . LYS A 1 501 ? 24.359 -23.062 4.156 1 41.22 501 LYS A N 1
ATOM 3888 C CA . LYS A 1 501 ? 23.844 -24.281 3.543 1 41.22 501 LYS A CA 1
ATOM 3889 C C . LYS A 1 501 ? 22.344 -24.422 3.771 1 41.22 501 LYS A C 1
ATOM 3891 O O . LYS A 1 501 ? 21.906 -25.156 4.656 1 41.22 501 LYS A O 1
ATOM 3896 N N . ARG A 1 502 ? 21.578 -23.406 3.82 1 47.97 502 ARG A N 1
ATOM 3897 C CA . ARG A 1 502 ? 20.156 -23.688 4.016 1 47.97 502 ARG A CA 1
ATOM 3898 C C . ARG A 1 502 ? 19.562 -24.422 2.812 1 47.97 502 ARG A C 1
ATOM 3900 O O . ARG A 1 502 ? 19.844 -24.047 1.666 1 47.97 502 ARG A O 1
ATOM 3907 N N . ARG A 1 503 ? 19.297 -25.641 2.984 1 46.59 503 ARG A N 1
ATOM 3908 C CA . ARG A 1 503 ? 18.609 -26.484 2.008 1 46.59 503 ARG A CA 1
ATOM 3909 C C . ARG A 1 503 ? 17.5 -25.719 1.304 1 46.59 503 ARG A C 1
ATOM 3911 O O . ARG A 1 503 ? 16.672 -25.078 1.953 1 46.59 503 ARG A O 1
ATOM 3918 N N . VAL A 1 504 ? 17.672 -25.422 0.051 1 60.09 504 VAL A N 1
ATOM 3919 C CA . VAL A 1 504 ? 16.641 -24.812 -0.792 1 60.09 504 VAL A CA 1
ATOM 3920 C C . VAL A 1 504 ? 15.359 -25.641 -0.731 1 60.09 504 VAL A C 1
ATOM 3922 O O . VAL A 1 504 ? 15.391 -26.859 -0.949 1 60.09 504 VAL A O 1
ATOM 3925 N N . GLU A 1 505 ? 14.305 -25.094 -0.228 1 70.56 505 GLU A N 1
ATOM 3926 C CA . GLU A 1 505 ? 13 -25.734 -0.127 1 70.56 505 GLU A CA 1
ATOM 3927 C C . GLU A 1 505 ? 12.438 -26.062 -1.508 1 70.56 505 GLU A C 1
ATOM 3929 O O . GLU A 1 505 ? 12.688 -25.344 -2.473 1 70.56 505 GLU A O 1
ATOM 3934 N N . LYS A 1 506 ? 12.102 -27.281 -1.778 1 74.88 506 LYS A N 1
ATOM 3935 C CA . LYS A 1 506 ? 11.477 -27.734 -3.018 1 74.88 506 LYS A CA 1
ATOM 3936 C C . LYS A 1 506 ? 10.07 -28.266 -2.762 1 74.88 506 LYS A C 1
ATOM 3938 O O . LYS A 1 506 ? 9.633 -28.359 -1.611 1 74.88 506 LYS A O 1
ATOM 3943 N N . ALA A 1 507 ? 9.391 -28.453 -3.809 1 83.62 507 ALA A N 1
ATOM 3944 C CA . ALA A 1 507 ? 8.102 -29.125 -3.686 1 83.62 507 ALA A CA 1
ATOM 3945 C C . ALA A 1 507 ? 8.273 -30.516 -3.092 1 83.62 507 ALA A C 1
ATOM 3947 O O . ALA A 1 507 ? 9.242 -31.219 -3.396 1 83.62 507 ALA A O 1
ATOM 3948 N N . GLU A 1 508 ? 7.391 -30.859 -2.158 1 83.12 508 GLU A N 1
ATOM 3949 C CA . GLU A 1 508 ? 7.539 -32.125 -1.471 1 83.12 508 GLU A CA 1
ATOM 3950 C C . GLU A 1 508 ? 6.184 -32.781 -1.205 1 83.12 508 GLU A C 1
ATOM 3952 O O . GLU A 1 508 ? 5.172 -32.094 -1.101 1 83.12 508 GLU A O 1
ATOM 3957 N N . ASP A 1 509 ? 6.23 -34.125 -1.224 1 86.81 509 ASP A N 1
ATOM 3958 C CA . ASP A 1 509 ? 5.117 -34.875 -0.667 1 86.81 509 ASP A CA 1
ATOM 3959 C C . ASP A 1 509 ? 5.254 -35.031 0.846 1 86.81 509 ASP A C 1
ATOM 3961 O O . ASP A 1 509 ? 5.992 -35.906 1.325 1 86.81 509 ASP A O 1
ATOM 3965 N N . ILE A 1 510 ? 4.5 -34.312 1.499 1 86.31 510 ILE A N 1
ATOM 3966 C CA . ILE A 1 510 ? 4.617 -34.188 2.947 1 86.31 510 ILE A CA 1
ATOM 3967 C C . ILE A 1 510 ? 4.188 -35.5 3.615 1 86.31 510 ILE A C 1
ATOM 3969 O O . ILE A 1 510 ? 4.637 -35.812 4.719 1 86.31 510 ILE A O 1
ATOM 3973 N N . THR A 1 511 ? 3.387 -36.281 2.965 1 85 511 THR A N 1
ATOM 3974 C CA . THR A 1 511 ? 2.832 -37.469 3.57 1 85 511 THR A CA 1
ATOM 3975 C C . THR A 1 511 ? 3.648 -38.688 3.176 1 85 511 THR A C 1
ATOM 3977 O O . THR A 1 511 ? 3.328 -39.812 3.576 1 85 511 THR A O 1
ATOM 3980 N N . SER A 1 512 ? 4.68 -38.531 2.412 1 86.12 512 SER A N 1
ATOM 3981 C CA . SER A 1 512 ? 5.543 -39.656 2.041 1 86.12 512 SER A CA 1
ATOM 3982 C C . SER A 1 512 ? 6.316 -40.156 3.246 1 86.12 512 SER A C 1
ATOM 3984 O O . SER A 1 512 ? 6.543 -39.438 4.211 1 86.12 512 SER A O 1
ATOM 3986 N N . ASP A 1 513 ? 6.664 -41.406 3.162 1 84.88 513 ASP A N 1
ATOM 3987 C CA . ASP A 1 513 ? 7.426 -42.031 4.242 1 84.88 513 ASP A CA 1
ATOM 3988 C C . ASP A 1 513 ? 8.781 -41.344 4.422 1 84.88 513 ASP A C 1
ATOM 3990 O O . ASP A 1 513 ? 9.227 -41.125 5.547 1 84.88 513 ASP A O 1
ATOM 3994 N N . ASP A 1 514 ? 9.344 -41.062 3.33 1 83.25 514 ASP A N 1
ATOM 3995 C CA . ASP A 1 514 ? 10.664 -40.438 3.371 1 83.25 514 ASP A CA 1
ATOM 3996 C C . ASP A 1 514 ? 10.602 -39.062 4.047 1 83.25 514 ASP A C 1
ATOM 3998 O O . ASP A 1 514 ? 11.461 -38.719 4.859 1 83.25 514 ASP A O 1
ATOM 4002 N N . TYR A 1 515 ? 9.68 -38.375 3.723 1 85.19 515 TYR A N 1
ATOM 4003 C CA . TYR A 1 515 ? 9.562 -37.031 4.297 1 85.19 515 TYR A CA 1
ATOM 4004 C C . TYR A 1 515 ? 9.219 -37.125 5.777 1 85.19 515 TYR A C 1
ATOM 4006 O O . TYR A 1 515 ? 9.781 -36.375 6.59 1 85.19 515 TYR A O 1
ATOM 4014 N N . ARG A 1 516 ? 8.328 -37.938 6.121 1 82.56 516 ARG A N 1
ATOM 4015 C CA . ARG A 1 516 ? 7.977 -38.156 7.523 1 82.56 516 ARG A CA 1
ATOM 4016 C C . ARG A 1 516 ? 9.203 -38.5 8.352 1 82.56 516 ARG A C 1
ATOM 4018 O O . ARG A 1 516 ? 9.406 -37.969 9.438 1 82.56 516 ARG A O 1
ATOM 4025 N N . GLN A 1 517 ? 9.945 -39.406 7.816 1 82.75 517 GLN A N 1
ATOM 4026 C CA . GLN A 1 517 ? 11.156 -39.844 8.508 1 82.75 517 GLN A CA 1
ATOM 4027 C C . GLN A 1 517 ? 12.125 -38.688 8.68 1 82.75 517 GLN A C 1
ATOM 4029 O O . GLN A 1 517 ? 12.773 -38.562 9.727 1 82.75 517 GLN A O 1
ATOM 4034 N N . SER A 1 518 ? 12.203 -37.875 7.664 1 83.81 518 SER A N 1
ATOM 4035 C CA . SER A 1 518 ? 13.078 -36.719 7.758 1 83.81 518 SER A CA 1
ATOM 4036 C C . SER A 1 518 ? 12.641 -35.781 8.883 1 83.81 518 SER A C 1
ATOM 4038 O O . SER A 1 518 ? 13.477 -35.188 9.555 1 83.81 518 SER A O 1
ATOM 4040 N N . LEU A 1 519 ? 11.383 -35.625 9.047 1 81.31 519 LEU A N 1
ATOM 4041 C CA . LEU A 1 519 ? 10.852 -34.781 10.117 1 81.31 519 LEU A CA 1
ATOM 4042 C C . LEU A 1 519 ? 11.164 -35.375 11.484 1 81.31 519 LEU A C 1
ATOM 4044 O O . LEU A 1 519 ? 11.5 -34.625 12.422 1 81.31 519 LEU A O 1
ATOM 4048 N N . ILE A 1 520 ? 10.977 -36.688 11.586 1 78.81 520 ILE A N 1
ATOM 4049 C CA . ILE A 1 520 ? 11.273 -37.375 12.836 1 78.81 520 ILE A CA 1
ATOM 4050 C C . ILE A 1 520 ? 12.75 -37.188 13.18 1 78.81 520 ILE A C 1
ATOM 4052 O O . ILE A 1 520 ? 13.094 -36.906 14.328 1 78.81 520 ILE A O 1
ATOM 4056 N N . ASP A 1 521 ? 13.562 -37.312 12.18 1 78.06 521 ASP A N 1
ATOM 4057 C CA . ASP A 1 521 ? 15 -37.156 12.375 1 78.06 521 ASP A CA 1
ATOM 4058 C C . ASP A 1 521 ? 15.352 -35.719 12.797 1 78.06 521 ASP A C 1
ATOM 4060 O O . ASP A 1 521 ? 16.203 -35.5 13.656 1 78.06 521 ASP A O 1
ATOM 4064 N N . ALA A 1 522 ? 14.773 -34.812 12.148 1 79.12 522 ALA A N 1
ATOM 4065 C CA . ALA A 1 522 ? 15.023 -33.438 12.469 1 79.12 522 ALA A CA 1
ATOM 4066 C C . ALA A 1 522 ? 14.609 -33.094 13.906 1 79.12 522 ALA A C 1
ATOM 4068 O O . ALA A 1 522 ? 15.297 -32.375 14.609 1 79.12 522 ALA A O 1
ATOM 4069 N N . LYS A 1 523 ? 13.422 -33.562 14.297 1 74.12 523 LYS A N 1
ATOM 4070 C CA . LYS A 1 523 ? 12.953 -33.375 15.664 1 74.12 523 LYS A CA 1
ATOM 4071 C C . LYS A 1 523 ? 13.914 -34.031 16.672 1 74.12 523 LYS A C 1
ATOM 4073 O O . LYS A 1 523 ? 14.219 -33.438 17.703 1 74.12 523 LYS A O 1
ATOM 4078 N N . ALA A 1 524 ? 14.297 -35.156 16.25 1 71.69 524 ALA A N 1
ATOM 4079 C CA . ALA A 1 524 ? 15.242 -35.875 17.109 1 71.69 524 ALA A CA 1
ATOM 4080 C C . ALA A 1 524 ? 16.547 -35.094 17.266 1 71.69 524 ALA A C 1
ATOM 4082 O O . ALA A 1 524 ? 17.094 -35 18.375 1 71.69 524 ALA A O 1
ATOM 4083 N N . THR A 1 525 ? 16.953 -34.562 16.203 1 72.06 525 THR A N 1
ATOM 4084 C CA . THR A 1 525 ? 18.188 -33.781 16.219 1 72.06 525 THR A CA 1
ATOM 4085 C C . THR A 1 525 ? 18.031 -32.531 17.062 1 72.06 525 THR A C 1
ATOM 4087 O O . THR A 1 525 ? 18.938 -32.125 17.812 1 72.06 525 THR A O 1
ATOM 4090 N N . LYS A 1 526 ? 16.938 -31.875 16.906 1 73.12 526 LYS A N 1
ATOM 4091 C CA . LYS A 1 526 ? 16.672 -30.672 17.688 1 73.12 526 LYS A CA 1
ATOM 4092 C C . LYS A 1 526 ? 16.578 -31 19.172 1 73.12 526 LYS A C 1
ATOM 4094 O O . LYS A 1 526 ? 17.078 -30.234 20.016 1 73.12 526 LYS A O 1
ATOM 4099 N N . ASP A 1 527 ? 15.891 -32.125 19.453 1 66.88 527 ASP A N 1
ATOM 4100 C CA . ASP A 1 527 ? 15.789 -32.531 20.844 1 66.88 527 ASP A CA 1
ATOM 4101 C C . ASP A 1 527 ? 17.156 -32.875 21.422 1 66.88 527 ASP A C 1
ATOM 4103 O O . ASP A 1 527 ? 17.469 -32.5 22.562 1 66.88 527 ASP A O 1
ATOM 4107 N N . ILE A 1 528 ? 17.906 -33.406 20.562 1 60.88 528 ILE A N 1
ATOM 4108 C CA . ILE A 1 528 ? 19.266 -33.719 20.969 1 60.88 528 ILE A CA 1
ATOM 4109 C C . ILE A 1 528 ? 20.062 -32.438 21.188 1 60.88 528 ILE A C 1
ATOM 4111 O O . ILE A 1 528 ? 20.781 -32.312 22.172 1 60.88 528 ILE A O 1
ATOM 4115 N N . ALA A 1 529 ? 19.844 -31.516 20.281 1 67.5 529 ALA A N 1
ATOM 4116 C CA . ALA A 1 529 ? 20.547 -30.25 20.391 1 67.5 529 ALA A CA 1
ATOM 4117 C C . ALA A 1 529 ? 20.094 -29.484 21.641 1 67.5 529 ALA A C 1
ATOM 4119 O O . ALA A 1 529 ? 20.906 -28.859 22.312 1 67.5 529 ALA A O 1
ATOM 4120 N N . SER A 1 530 ? 18.828 -29.5 21.922 1 67.5 530 SER A N 1
ATOM 4121 C CA . SER A 1 530 ? 18.297 -28.844 23.094 1 67.5 530 SER A CA 1
ATOM 4122 C C . SER A 1 530 ? 18.828 -29.469 24.375 1 67.5 530 SER A C 1
ATOM 4124 O O . SER A 1 530 ? 19.141 -28.781 25.344 1 67.5 530 SER A O 1
ATOM 4126 N N . ILE A 1 531 ? 18.938 -30.75 24.344 1 59.41 531 ILE A N 1
ATOM 4127 C CA . ILE A 1 531 ? 19.484 -31.5 25.469 1 59.41 531 ILE A CA 1
ATOM 4128 C C . ILE A 1 531 ? 20.953 -31.156 25.656 1 59.41 531 ILE A C 1
ATOM 4130 O O . ILE A 1 531 ? 21.422 -30.922 26.781 1 59.41 531 ILE A O 1
ATOM 4134 N N . LYS A 1 532 ? 21.609 -31.016 24.516 1 62.03 532 LYS A N 1
ATOM 4135 C CA . LYS A 1 532 ? 23.016 -30.641 24.562 1 62.03 532 LYS A CA 1
ATOM 4136 C C . LYS A 1 532 ? 23.203 -29.219 25.062 1 62.03 532 LYS A C 1
ATOM 4138 O O . LYS A 1 532 ? 24.109 -28.938 25.844 1 62.03 532 LYS A O 1
ATOM 4143 N N . LYS A 1 533 ? 22.375 -28.359 24.562 1 67.81 533 LYS A N 1
ATOM 4144 C CA . LYS A 1 533 ? 22.422 -26.969 24.984 1 67.81 533 LYS A CA 1
ATOM 4145 C C . LYS A 1 533 ? 22.109 -26.828 26.469 1 67.81 533 LYS A C 1
ATOM 4147 O O . LYS A 1 533 ? 22.75 -26.047 27.172 1 67.81 533 LYS A O 1
ATOM 4152 N N . SER A 1 534 ? 21.078 -27.5 26.938 1 61.62 534 SER A N 1
ATOM 4153 C CA . SER A 1 534 ? 20.719 -27.484 28.344 1 61.62 534 SER A CA 1
ATOM 4154 C C . SER A 1 534 ? 21.844 -28.062 29.203 1 61.62 534 SER A C 1
ATOM 4156 O O . SER A 1 534 ? 22.125 -27.562 30.281 1 61.62 534 SER A O 1
ATOM 4158 N N . LYS A 1 535 ? 22.469 -29.016 28.703 1 57.38 535 LYS A N 1
ATOM 4159 C CA . LYS A 1 535 ? 23.609 -29.594 29.422 1 57.38 535 LYS A CA 1
ATOM 4160 C C . LYS A 1 535 ? 24.797 -28.641 29.422 1 57.38 535 LYS A C 1
ATOM 4162 O O . LYS A 1 535 ? 25.484 -28.516 30.438 1 57.38 535 LYS A O 1
ATOM 4167 N N . LYS A 1 536 ? 24.906 -28.016 28.312 1 62.66 536 LYS A N 1
ATOM 4168 C CA . LYS A 1 536 ? 25.984 -27.047 28.234 1 62.66 536 LYS A CA 1
ATOM 4169 C C . LYS A 1 536 ? 25.719 -25.844 29.125 1 62.66 536 LYS A C 1
ATOM 4171 O O . LYS A 1 536 ? 26.625 -25.312 29.781 1 62.66 536 LYS A O 1
ATOM 4176 N N . ALA A 1 537 ? 24.484 -25.359 29.031 1 63.81 537 ALA A N 1
ATOM 4177 C CA . ALA A 1 537 ? 24.094 -24.266 29.922 1 63.81 537 ALA A CA 1
ATOM 4178 C C . ALA A 1 537 ? 24.234 -24.672 31.391 1 63.81 537 ALA A C 1
ATOM 4180 O O . ALA A 1 537 ? 24.672 -23.891 32.219 1 63.81 537 ALA A O 1
ATOM 4181 N N . ALA A 1 538 ? 23.812 -25.859 31.734 1 57.84 538 ALA A N 1
ATOM 4182 C CA . ALA A 1 538 ? 23.953 -26.391 33.094 1 57.84 538 ALA A CA 1
ATOM 4183 C C . ALA A 1 538 ? 25.422 -26.5 33.469 1 57.84 538 ALA A C 1
ATOM 4185 O O . ALA A 1 538 ? 25.797 -26.188 34.594 1 57.84 538 ALA A O 1
ATOM 4186 N N . THR A 1 539 ? 26.156 -26.859 32.5 1 54.34 539 THR A N 1
ATOM 4187 C CA . THR A 1 539 ? 27.578 -26.953 32.75 1 54.34 539 THR A CA 1
ATOM 4188 C C . THR A 1 539 ? 28.203 -25.562 32.875 1 54.34 539 THR A C 1
ATOM 4190 O O . THR A 1 539 ? 29.078 -25.344 33.719 1 54.34 539 THR A O 1
ATOM 4193 N N . LYS A 1 540 ? 27.594 -24.656 32.062 1 55.34 540 LYS A N 1
ATOM 4194 C CA . LYS A 1 540 ? 28.094 -23.281 32.125 1 55.34 540 LYS A CA 1
ATOM 4195 C C . LYS A 1 540 ? 27.609 -22.609 33.438 1 55.34 540 LYS A C 1
ATOM 4197 O O . LYS A 1 540 ? 28.359 -21.859 34.031 1 55.34 540 LYS A O 1
ATOM 4202 N N . ARG A 1 541 ? 26.344 -22.766 33.688 1 52.69 541 ARG A N 1
ATOM 4203 C CA . ARG A 1 541 ? 25.828 -22.266 34.969 1 52.69 541 ARG A CA 1
ATOM 4204 C C . ARG A 1 541 ? 26.594 -22.875 36.125 1 52.69 541 ARG A C 1
ATOM 4206 O O . ARG A 1 541 ? 26.875 -22.188 37.125 1 52.69 541 ARG A O 1
ATOM 4213 N N . THR A 1 542 ? 26.828 -24.094 36.031 1 49.03 542 THR A N 1
ATOM 4214 C CA . THR A 1 542 ? 27.656 -24.734 37.031 1 49.03 542 THR A CA 1
ATOM 4215 C C . THR A 1 542 ? 29.078 -24.172 37 1 49.03 542 THR A C 1
ATOM 4217 O O . THR A 1 542 ? 29.719 -24.016 38.031 1 49.03 542 THR A O 1
ATOM 4220 N N . SER A 1 543 ? 29.281 -23.766 35.781 1 44.44 543 SER A N 1
ATOM 4221 C CA . SER A 1 543 ? 30.625 -23.203 35.688 1 44.44 543 SER A CA 1
ATOM 4222 C C . SER A 1 543 ? 30.641 -21.734 36.094 1 44.44 543 SER A C 1
ATOM 4224 O O . SER A 1 543 ? 31.594 -21.266 36.719 1 44.44 543 SER A O 1
ATOM 4226 N N . LYS A 1 544 ? 29.547 -20.984 35.625 1 43.53 544 LYS A N 1
ATOM 4227 C CA . LYS A 1 544 ? 29.469 -19.594 36.062 1 43.53 544 LYS A CA 1
ATOM 4228 C C . LYS A 1 544 ? 29.141 -19.516 37.562 1 43.53 544 LYS A C 1
ATOM 4230 O O . LYS A 1 544 ? 29.641 -18.625 38.25 1 43.53 544 LYS A O 1
ATOM 4235 N N . ARG A 1 545 ? 28.094 -20.219 37.969 1 39.38 545 ARG A N 1
ATOM 4236 C CA . ARG A 1 545 ? 27.922 -20.297 39.406 1 39.38 545 ARG A CA 1
ATOM 4237 C C . ARG A 1 545 ? 29.219 -20.688 40.094 1 39.38 545 ARG A C 1
ATOM 4239 O O . ARG A 1 545 ? 29.516 -20.234 41.219 1 39.38 545 ARG A O 1
ATOM 4246 N N . GLN A 1 546 ? 29.875 -21.438 39.344 1 36.28 546 GLN A N 1
ATOM 4247 C CA . GLN A 1 546 ? 31.172 -21.688 39.938 1 36.28 546 GLN A CA 1
ATOM 4248 C C . GLN A 1 546 ? 32.062 -20.453 39.844 1 36.28 546 GLN A C 1
ATOM 4250 O O . GLN A 1 546 ? 32.906 -20.219 40.688 1 36.28 546 GLN A O 1
ATOM 4255 N N . LYS A 1 547 ? 31.688 -19.609 38.688 1 35.97 547 LYS A N 1
ATOM 4256 C CA . LYS A 1 547 ? 32.531 -18.422 38.625 1 35.97 547 LYS A CA 1
ATOM 4257 C C . LYS A 1 547 ? 32.062 -17.359 39.594 1 35.97 547 LYS A C 1
ATOM 4259 O O . LYS A 1 547 ? 32.875 -16.641 40.219 1 35.97 547 LYS A O 1
ATOM 4264 N N . VAL A 1 548 ? 30.703 -17.016 39.562 1 35.66 548 VAL A N 1
ATOM 4265 C CA . VAL A 1 548 ? 30.25 -16.016 40.5 1 35.66 548 VAL A CA 1
ATOM 4266 C C . VAL A 1 548 ? 30.438 -16.531 41.938 1 35.66 548 VAL A C 1
ATOM 4268 O O . VAL A 1 548 ? 30.688 -15.75 42.844 1 35.66 548 VAL A O 1
ATOM 4271 N N . GLU A 1 549 ? 30.109 -17.781 42.062 1 34.66 549 GLU A N 1
ATOM 4272 C CA . GLU A 1 549 ? 30.422 -18.25 43.406 1 34.66 549 GLU A CA 1
ATOM 4273 C C . GLU A 1 549 ? 31.922 -18.188 43.688 1 34.66 549 GLU A C 1
ATOM 4275 O O . GLU A 1 549 ? 32.344 -18.25 44.844 1 34.66 549 GLU A O 1
ATOM 4280 N N . SER A 1 550 ? 32.625 -18.25 42.5 1 33.25 550 SER A N 1
ATOM 4281 C CA . SER A 1 550 ? 34.031 -18.156 42.875 1 33.25 550 SER A CA 1
ATOM 4282 C C . SER A 1 550 ? 34.406 -16.734 43.281 1 33.25 550 SER A C 1
ATOM 4284 O O . SER A 1 550 ? 35.531 -16.469 43.719 1 33.25 550 SER A O 1
ATOM 4286 N N . ALA A 1 551 ? 33.656 -15.75 42.719 1 32.03 551 ALA A N 1
ATOM 4287 C CA . ALA A 1 551 ? 34.188 -14.453 43.156 1 32.03 551 ALA A CA 1
ATOM 4288 C C . ALA A 1 551 ? 34.031 -14.281 44.688 1 32.03 551 ALA A C 1
ATOM 4290 O O . ALA A 1 551 ? 34.906 -13.758 45.344 1 32.03 551 ALA A O 1
ATOM 4291 N N . LEU A 1 552 ? 32.812 -14.164 45.125 1 34.31 552 LEU A N 1
ATOM 4292 C CA . LEU A 1 552 ? 32.781 -13.789 46.531 1 34.31 552 LEU A CA 1
ATOM 4293 C C . LEU A 1 552 ? 33.062 -14.984 47.438 1 34.31 552 LEU A C 1
ATOM 4295 O O . LEU A 1 552 ? 32.438 -15.156 48.469 1 34.31 552 LEU A O 1
ATOM 4299 N N . GLU A 1 553 ? 33.406 -16.156 46.781 1 37.03 553 GLU A N 1
ATOM 4300 C CA . GLU A 1 553 ? 33.844 -17.109 47.812 1 37.03 553 GLU A CA 1
ATOM 4301 C C . GLU A 1 553 ? 34.938 -16.516 48.688 1 37.03 553 GLU A C 1
ATOM 4303 O O . GLU A 1 553 ? 36 -16.141 48.156 1 37.03 553 GLU A O 1
ATOM 4308 N N . ASP A 1 554 ? 34.562 -15.859 49.75 1 49.56 554 ASP A N 1
ATOM 4309 C CA . ASP A 1 554 ? 35.438 -15.32 50.781 1 49.56 554 ASP A CA 1
ATOM 4310 C C . ASP A 1 554 ? 36.562 -16.297 51.094 1 49.56 554 ASP A C 1
ATOM 4312 O O . ASP A 1 554 ? 36.281 -17.453 51.469 1 49.56 554 ASP A O 1
ATOM 4316 N N . SER A 1 555 ? 37.531 -16.406 50.188 1 55.31 555 SER A N 1
ATOM 4317 C CA . SER A 1 555 ? 38.625 -17.359 50.438 1 55.31 555 SER A CA 1
ATOM 4318 C C . SER A 1 555 ? 39.094 -17.312 51.875 1 55.31 555 SER A C 1
ATOM 4320 O O . SER A 1 555 ? 39.25 -16.234 52.438 1 55.31 555 SER A O 1
ATOM 4322 N N . LEU A 1 556 ? 38.719 -18.359 52.656 1 63 556 LEU A N 1
ATOM 4323 C CA . LEU A 1 556 ? 39.125 -18.5 54.031 1 63 556 LEU A CA 1
ATOM 4324 C C . LEU A 1 556 ? 40.594 -18.969 54.125 1 63 556 LEU A C 1
ATOM 4326 O O . LEU A 1 556 ? 41 -19.859 53.375 1 63 556 LEU A O 1
ATOM 4330 N N . CYS A 1 557 ? 41.375 -18.266 54.844 1 68.44 557 CYS A N 1
ATOM 4331 C CA . CYS A 1 557 ? 42.688 -18.812 55.125 1 68.44 557 CYS A CA 1
ATOM 4332 C C . CYS A 1 557 ? 42.594 -20.125 55.875 1 68.44 557 CYS A C 1
ATOM 4334 O O . CYS A 1 557 ? 42 -20.172 56.969 1 68.44 557 CYS A O 1
ATOM 4336 N N . ASP A 1 558 ? 42.844 -21.219 55.188 1 65.75 558 ASP A N 1
ATOM 4337 C CA . ASP A 1 558 ? 42.688 -22.547 55.781 1 65.75 558 ASP A CA 1
ATOM 4338 C C . ASP A 1 558 ? 43.438 -22.672 57.094 1 65.75 558 ASP A C 1
ATOM 4340 O O . ASP A 1 558 ? 43.156 -23.594 57.875 1 65.75 558 ASP A O 1
ATOM 4344 N N . ARG A 1 559 ? 44.281 -21.734 57.406 1 71.88 559 ARG A N 1
ATOM 4345 C CA . ARG A 1 559 ? 45 -21.797 58.656 1 71.88 559 ARG A CA 1
ATOM 4346 C C . ARG A 1 559 ? 44.344 -20.922 59.719 1 71.88 559 ARG A C 1
ATOM 4348 O O . ARG A 1 559 ? 44.156 -21.359 60.844 1 71.88 559 ARG A O 1
ATOM 4355 N N . CYS A 1 560 ? 44.094 -19.703 59.375 1 70.75 560 CYS A N 1
ATOM 4356 C CA . CYS A 1 560 ? 43.594 -18.828 60.438 1 70.75 560 CYS A CA 1
ATOM 4357 C C . CYS A 1 560 ? 42.062 -18.625 60.281 1 70.75 560 CYS A C 1
ATOM 4359 O O . CYS A 1 560 ? 41.438 -18.047 61.188 1 70.75 560 CYS A O 1
ATOM 4361 N N . GLY A 1 561 ? 41.469 -19.266 59.188 1 69.56 561 GLY A N 1
ATOM 4362 C CA . GLY A 1 561 ? 40.031 -19.25 59 1 69.56 561 GLY A CA 1
ATOM 4363 C C . GLY A 1 561 ? 39.5 -17.875 58.625 1 69.56 561 GLY A C 1
ATOM 4364 O O . GLY A 1 561 ? 38.281 -17.656 58.594 1 69.56 561 GLY A O 1
ATOM 4365 N N . ASP A 1 562 ? 40.438 -16.906 58.406 1 70.81 562 ASP A N 1
ATOM 4366 C CA . ASP A 1 562 ? 39.969 -15.555 58.094 1 70.81 562 ASP A CA 1
ATOM 4367 C C . ASP A 1 562 ? 39.469 -15.484 56.656 1 70.81 562 ASP A C 1
ATOM 4369 O O . ASP A 1 562 ? 39.875 -16.266 55.812 1 70.81 562 ASP A O 1
ATOM 4373 N N . CYS A 1 563 ? 38.531 -14.688 56.438 1 70.38 563 CYS A N 1
ATOM 4374 C CA . CYS A 1 563 ? 37.875 -14.57 55.125 1 70.38 563 CYS A CA 1
ATOM 4375 C C . CYS A 1 563 ? 38.469 -13.422 54.312 1 70.38 563 CYS A C 1
ATOM 4377 O O . CYS A 1 563 ? 38.781 -12.367 54.875 1 70.38 563 CYS A O 1
ATOM 4379 N N . PHE A 1 564 ? 38.75 -13.617 52.969 1 68 564 PHE A N 1
ATOM 4380 C CA . PHE A 1 564 ? 39.406 -12.664 52.062 1 68 564 PHE A CA 1
ATOM 4381 C C . PHE A 1 564 ? 38.625 -11.352 52.031 1 68 564 PHE A C 1
ATOM 4383 O O . PHE A 1 564 ? 39.219 -10.273 51.969 1 68 564 PHE A O 1
ATOM 4390 N N . SER A 1 565 ? 37.406 -11.438 52.25 1 67.44 565 SER A N 1
ATOM 4391 C CA . SER A 1 565 ? 36.531 -10.266 52.188 1 67.44 565 SER A CA 1
ATOM 4392 C C . SER A 1 565 ? 36.781 -9.32 53.344 1 67.44 565 SER A C 1
ATOM 4394 O O . SER A 1 565 ? 36.469 -8.133 53.281 1 67.44 565 SER A O 1
ATOM 4396 N N . ASN A 1 566 ? 37.281 -9.844 54.562 1 65.31 566 ASN A N 1
ATOM 4397 C CA . ASN A 1 566 ? 37.531 -9.039 55.75 1 65.31 566 ASN A CA 1
ATOM 4398 C C . ASN A 1 566 ? 38.75 -8.156 55.594 1 65.31 566 ASN A C 1
ATOM 4400 O O . ASN A 1 566 ? 39 -7.277 56.406 1 65.31 566 ASN A O 1
ATOM 4404 N N . SER A 1 567 ? 39.688 -8.5 54.656 1 60.53 567 SER A N 1
ATOM 4405 C CA . SER A 1 567 ? 40.938 -7.762 54.562 1 60.53 567 SER A CA 1
ATOM 4406 C C . SER A 1 567 ? 40.812 -6.629 53.531 1 60.53 567 SER A C 1
ATOM 4408 O O . SER A 1 567 ? 40.062 -6.738 52.562 1 60.53 567 SER A O 1
ATOM 4410 N N . CYS A 1 568 ? 41 -5.375 53.938 1 55.5 568 CYS A N 1
ATOM 4411 C CA . CYS A 1 568 ? 41.094 -4.191 53.094 1 55.5 568 CYS A CA 1
ATOM 4412 C C . CYS A 1 568 ? 42.156 -4.367 52 1 55.5 568 CYS A C 1
ATOM 4414 O O . CYS A 1 568 ? 43.312 -4.578 52.312 1 55.5 568 CYS A O 1
ATOM 4416 N N . ASN A 1 569 ? 41.688 -4.262 50.531 1 59.84 569 ASN A N 1
ATOM 4417 C CA . ASN A 1 569 ? 42.406 -4.156 49.281 1 59.84 569 ASN A CA 1
ATOM 4418 C C . ASN A 1 569 ? 43.344 -5.352 49.094 1 59.84 569 ASN A C 1
ATOM 4420 O O . ASN A 1 569 ? 44.406 -5.219 48.469 1 59.84 569 ASN A O 1
ATOM 4424 N N . GLY A 1 570 ? 42.969 -6.656 49.688 1 60 570 GLY A N 1
ATOM 4425 C CA . GLY A 1 570 ? 43.688 -7.895 49.438 1 60 570 GLY A CA 1
ATOM 4426 C C . GLY A 1 570 ? 45.125 -7.871 49.969 1 60 570 GLY A C 1
ATOM 4427 O O . GLY A 1 570 ? 45.938 -8.727 49.625 1 60 570 GLY A O 1
ATOM 4428 N N . ASP A 1 571 ? 45.406 -6.895 50.719 1 69.44 571 ASP A N 1
ATOM 4429 C CA . ASP A 1 571 ? 46.719 -6.797 51.281 1 69.44 571 ASP A CA 1
ATOM 4430 C C . ASP A 1 571 ? 47 -7.941 52.25 1 69.44 571 ASP A C 1
ATOM 4432 O O . ASP A 1 571 ? 46.188 -8.203 53.125 1 69.44 571 ASP A O 1
ATOM 4436 N N . GLY A 1 572 ? 48 -8.797 52.125 1 73 572 GLY A N 1
ATOM 4437 C CA . GLY A 1 572 ? 48.469 -9.914 52.906 1 73 572 GLY A CA 1
ATOM 4438 C C . GLY A 1 572 ? 47.969 -11.258 52.406 1 73 572 GLY A C 1
ATOM 4439 O O . GLY A 1 572 ? 48.25 -12.289 53.031 1 73 572 GLY A O 1
ATOM 4440 N N . TRP A 1 573 ? 47.094 -11.234 51.406 1 73.88 573 TRP A N 1
ATOM 4441 C CA . TRP A 1 573 ? 46.594 -12.484 50.844 1 73.88 573 TRP A CA 1
ATOM 4442 C C . TRP A 1 573 ? 47.375 -12.875 49.594 1 73.88 573 TRP A C 1
ATOM 4444 O O . TRP A 1 573 ? 47.781 -12 48.812 1 73.88 573 TRP A O 1
ATOM 4454 N N . ILE A 1 574 ? 47.875 -14.086 49.406 1 77.5 574 ILE A N 1
ATOM 4455 C CA . ILE A 1 574 ? 48.562 -14.648 48.25 1 77.5 574 ILE A CA 1
ATOM 4456 C C . ILE A 1 574 ? 47.781 -15.82 47.688 1 77.5 574 ILE A C 1
ATOM 4458 O O . ILE A 1 574 ? 46.938 -16.406 48.375 1 77.5 574 ILE A O 1
ATOM 4462 N N . ILE A 1 575 ? 47.906 -16.172 46.406 1 75.81 575 ILE A N 1
ATOM 4463 C CA . ILE A 1 575 ? 47.188 -17.266 45.719 1 75.81 575 ILE A CA 1
ATOM 4464 C C . ILE A 1 575 ? 48.031 -18.531 45.75 1 75.81 575 ILE A C 1
ATOM 4466 O O . ILE A 1 575 ? 49.25 -18.469 45.5 1 75.81 575 ILE A O 1
ATOM 4470 N N . CYS A 1 576 ? 47.469 -19.672 46.219 1 73.44 576 CYS A N 1
ATOM 4471 C CA . CYS A 1 576 ? 48.125 -20.969 46.156 1 73.44 576 CYS A CA 1
ATOM 4472 C C . CYS A 1 576 ? 48.5 -21.328 44.719 1 73.44 576 CYS A C 1
ATOM 4474 O O . CYS A 1 576 ? 47.719 -21.172 43.781 1 73.44 576 CYS A O 1
ATOM 4476 N N . THR A 1 577 ? 49.719 -21.719 44.438 1 76 577 THR A N 1
ATOM 4477 C CA . THR A 1 577 ? 50.25 -22 43.094 1 76 577 THR A CA 1
ATOM 4478 C C . THR A 1 577 ? 49.562 -23.234 42.5 1 76 577 THR A C 1
ATOM 4480 O O . THR A 1 577 ? 49.562 -23.406 41.281 1 76 577 THR A O 1
ATOM 4483 N N . THR A 1 578 ? 48.844 -24.125 43.312 1 74.44 578 THR A N 1
ATOM 4484 C CA . THR A 1 578 ? 48.25 -25.359 42.812 1 74.44 578 THR A CA 1
ATOM 4485 C C . THR A 1 578 ? 46.75 -25.203 42.656 1 74.44 578 THR A C 1
ATOM 4487 O O . THR A 1 578 ? 46.219 -25.453 41.562 1 74.44 578 THR A O 1
ATOM 4490 N N . CYS A 1 579 ? 46.062 -24.797 43.656 1 68.12 579 CYS A N 1
ATOM 4491 C CA . CYS A 1 579 ? 44.594 -24.828 43.562 1 68.12 579 CYS A CA 1
ATOM 4492 C C . CYS A 1 579 ? 44.031 -23.438 43.281 1 68.12 579 CYS A C 1
ATOM 4494 O O . CYS A 1 579 ? 42.844 -23.266 43.094 1 68.12 579 CYS A O 1
ATOM 4496 N N . LYS A 1 580 ? 45 -22.391 43.219 1 76.38 580 LYS A N 1
ATOM 4497 C CA . LYS A 1 580 ? 44.781 -21 42.844 1 76.38 580 LYS A CA 1
ATOM 4498 C C . LYS A 1 580 ? 43.75 -20.328 43.75 1 76.38 580 LYS A C 1
ATOM 4500 O O . LYS A 1 580 ? 43.156 -19.312 43.406 1 76.38 580 LYS A O 1
ATOM 4505 N N . LYS A 1 581 ? 43.656 -20.875 45 1 72.31 581 LYS A N 1
ATOM 4506 C CA . LYS A 1 581 ? 42.812 -20.234 46.031 1 72.31 581 LYS A CA 1
ATOM 4507 C C . LYS A 1 581 ? 43.594 -19.172 46.781 1 72.31 581 LYS A C 1
ATOM 4509 O O . LYS A 1 581 ? 44.812 -19.25 46.938 1 72.31 581 LYS A O 1
ATOM 4514 N N . TRP A 1 582 ? 42.969 -18.094 47.344 1 72.81 582 TRP A N 1
ATOM 4515 C CA . TRP A 1 582 ? 43.594 -17 48.062 1 72.81 582 TRP A CA 1
ATOM 4516 C C . TRP A 1 582 ? 43.875 -17.375 49.5 1 72.81 582 TRP A C 1
ATOM 4518 O O . TRP A 1 582 ? 42.969 -17.906 50.188 1 72.81 582 TRP A O 1
ATOM 4528 N N . ILE A 1 583 ? 45.125 -17.312 50.062 1 76 583 ILE A N 1
ATOM 4529 C CA . ILE A 1 583 ? 45.562 -17.625 51.438 1 76 583 ILE A CA 1
ATOM 4530 C C . ILE A 1 583 ? 46.344 -16.438 52 1 76 583 ILE A C 1
ATOM 4532 O O . ILE A 1 583 ? 46.844 -15.594 51.219 1 76 583 ILE A O 1
ATOM 4536 N N . HIS A 1 584 ? 46.438 -16.25 53.375 1 74.69 584 HIS A N 1
ATOM 4537 C CA . HIS A 1 584 ? 47.188 -15.18 54 1 74.69 584 HIS A CA 1
ATOM 4538 C C . HIS A 1 584 ? 48.688 -15.406 53.812 1 74.69 584 HIS A C 1
ATOM 4540 O O . HIS A 1 584 ? 49.188 -16.5 54.094 1 74.69 584 HIS A O 1
ATOM 4546 N N . ASN A 1 585 ? 49.375 -14.492 53.312 1 75.38 585 ASN A N 1
ATOM 4547 C CA . ASN A 1 585 ? 50.844 -14.531 53.219 1 75.38 585 ASN A CA 1
ATOM 4548 C C . ASN A 1 585 ? 51.5 -14.758 54.562 1 75.38 585 ASN A C 1
ATOM 4550 O O . ASN A 1 585 ? 52.469 -15.531 54.688 1 75.38 585 ASN A O 1
ATOM 4554 N N . GLN A 1 586 ? 51.031 -14.148 55.656 1 74.69 586 GLN A N 1
ATOM 4555 C CA . GLN A 1 586 ? 51.625 -14.219 57 1 74.69 586 GLN A CA 1
ATOM 4556 C C . GLN A 1 586 ? 51.375 -15.594 57.625 1 74.69 586 GLN A C 1
ATOM 4558 O O . GLN A 1 586 ? 52.156 -16.031 58.469 1 74.69 586 GLN A O 1
ATOM 4563 N N . CYS A 1 587 ? 50.25 -16.312 57.281 1 72.25 587 CYS A N 1
ATOM 4564 C CA . CYS A 1 587 ? 49.938 -17.625 57.812 1 72.25 587 CYS A CA 1
ATOM 4565 C C . CYS A 1 587 ? 50.781 -18.703 57.188 1 72.25 587 CYS A C 1
ATOM 4567 O O . CYS A 1 587 ? 50.906 -19.812 57.719 1 72.25 587 CYS A O 1
ATOM 4569 N N . TYR A 1 588 ? 51.25 -18.453 55.938 1 66.62 588 TYR A N 1
ATOM 4570 C CA . TYR A 1 588 ? 52.125 -19.406 55.25 1 66.62 588 TYR A CA 1
ATOM 4571 C C . TYR A 1 588 ? 53.531 -18.844 55.062 1 66.62 588 TYR A C 1
ATOM 4573 O O . TYR A 1 588 ? 53.719 -17.938 54.25 1 66.62 588 TYR A O 1
ATOM 4581 N N . GLU A 1 589 ? 54.25 -18.469 56.031 1 60.03 589 GLU A N 1
ATOM 4582 C CA . GLU A 1 589 ? 55.594 -17.859 56.031 1 60.03 589 GLU A CA 1
ATOM 4583 C C . GLU A 1 589 ? 56.438 -18.391 54.875 1 60.03 589 GLU A C 1
ATOM 4585 O O . GLU A 1 589 ? 57.281 -17.688 54.344 1 60.03 589 GLU A O 1
ATOM 4590 N N . GLY A 1 590 ? 56.562 -19.766 54.781 1 52.41 590 GLY A N 1
ATOM 4591 C CA . GLY A 1 590 ? 57.625 -20.375 53.969 1 52.41 590 GLY A CA 1
ATOM 4592 C C . GLY A 1 590 ? 57.406 -20.266 52.5 1 52.41 590 GLY A C 1
ATOM 4593 O O . GLY A 1 590 ? 56.344 -19.766 52.062 1 52.41 590 GLY A O 1
ATOM 4594 N N . SER A 1 591 ? 58.312 -20.828 51.594 1 53.41 591 SER A N 1
ATOM 4595 C CA . SER A 1 591 ? 58.594 -20.734 50.156 1 53.41 591 SER A CA 1
ATOM 4596 C C . SER A 1 591 ? 57.375 -21.094 49.344 1 53.41 591 SER A C 1
ATOM 4598 O O . SER A 1 591 ? 57.156 -20.562 48.25 1 53.41 591 SER A O 1
ATOM 4600 N N . ASP A 1 592 ? 56.75 -22.219 49.562 1 56.56 592 ASP A N 1
ATOM 4601 C CA . ASP A 1 592 ? 55.875 -22.828 48.562 1 56.56 592 ASP A CA 1
ATOM 4602 C C . ASP A 1 592 ? 54.469 -22.266 48.625 1 56.56 592 ASP A C 1
ATOM 4604 O O . ASP A 1 592 ? 53.844 -22.266 49.688 1 56.56 592 ASP A O 1
ATOM 4608 N N . LEU A 1 593 ? 54 -21.25 47.969 1 66.56 593 LEU A N 1
ATOM 4609 C CA . LEU A 1 593 ? 52.719 -20.547 47.781 1 66.56 593 LEU A CA 1
ATOM 4610 C C . LEU A 1 593 ? 51.594 -21.516 47.531 1 66.56 593 LEU A C 1
ATOM 4612 O O . LEU A 1 593 ? 50.75 -21.281 46.656 1 66.56 593 LEU A O 1
ATOM 4616 N N . ILE A 1 594 ? 51.656 -22.766 48.188 1 74.19 594 ILE A N 1
ATOM 4617 C CA . ILE A 1 594 ? 50.656 -23.812 48.031 1 74.19 594 ILE A CA 1
ATOM 4618 C C . ILE A 1 594 ? 49.781 -23.859 49.281 1 74.19 594 ILE A C 1
ATOM 4620 O O . ILE A 1 594 ? 50.312 -23.891 50.406 1 74.19 594 ILE A O 1
ATOM 4624 N N . CYS A 1 595 ? 48.594 -23.844 49.219 1 69.19 595 CYS A N 1
ATOM 4625 C CA . CYS A 1 595 ? 47.625 -23.828 50.344 1 69.19 595 CYS A CA 1
ATOM 4626 C C . CYS A 1 595 ? 47.625 -25.172 51.062 1 69.19 595 CYS A C 1
ATOM 4628 O O . CYS A 1 595 ? 48.188 -26.156 50.562 1 69.19 595 CYS A O 1
ATOM 4630 N N . PHE A 1 596 ? 47.125 -25.359 52.312 1 72.38 596 PHE A N 1
ATOM 4631 C CA . PHE A 1 596 ? 47.094 -26.547 53.188 1 72.38 596 PHE A CA 1
ATOM 4632 C C . PHE A 1 596 ? 46.531 -27.75 52.438 1 72.38 596 PHE A C 1
ATOM 4634 O O . PHE A 1 596 ? 47.031 -28.875 52.594 1 72.38 596 PHE A O 1
ATOM 4641 N N . PHE A 1 597 ? 45.625 -27.516 51.531 1 69.5 597 PHE A N 1
ATOM 4642 C CA . PHE A 1 597 ? 44.969 -28.656 50.906 1 69.5 597 PHE A CA 1
ATOM 4643 C C . PHE A 1 597 ? 45.75 -29.125 49.688 1 69.5 597 PHE A C 1
ATOM 4645 O O . PHE A 1 597 ? 45.625 -30.281 49.281 1 69.5 597 PHE A O 1
ATOM 4652 N N . CYS A 1 598 ? 46.625 -28.281 49.188 1 68.12 598 CYS A N 1
ATOM 4653 C CA . CYS A 1 598 ? 47.406 -28.641 48.031 1 68.12 598 CYS A CA 1
ATOM 4654 C C . CYS A 1 598 ? 48.844 -28.984 48.438 1 68.12 598 CYS A C 1
ATOM 4656 O O . CYS A 1 598 ? 49.688 -29.312 47.594 1 68.12 598 CYS A O 1
ATOM 4658 N N . SER A 1 599 ? 49.156 -28.828 49.594 1 62.25 599 SER A N 1
ATOM 4659 C CA . SER A 1 599 ? 50.438 -29.266 50.094 1 62.25 599 SER A CA 1
ATOM 4660 C C . SER A 1 599 ? 50.5 -30.781 50.25 1 62.25 599 SER A C 1
ATOM 4662 O O . SER A 1 599 ? 49.5 -31.422 50.562 1 62.25 599 SER A O 1
ATOM 4664 N N . MET B 1 1 ? -47.094 -76.562 -20.812 1 21.84 1 MET B N 1
ATOM 4665 C CA . MET B 1 1 ? -47.312 -75.75 -22 1 21.84 1 MET B CA 1
ATOM 4666 C C . MET B 1 1 ? -46.156 -74.75 -22.172 1 21.84 1 MET B C 1
ATOM 4668 O O . MET B 1 1 ? -45.5 -74.375 -21.203 1 21.84 1 MET B O 1
ATOM 4672 N N . SER B 1 2 ? -45.656 -74.438 -23.438 1 22.09 2 SER B N 1
ATOM 4673 C CA . SER B 1 2 ? -44.594 -74.062 -24.359 1 22.09 2 SER B CA 1
ATOM 4674 C C . SER B 1 2 ? -44.312 -72.562 -24.328 1 22.09 2 SER B C 1
ATOM 4676 O O . SER B 1 2 ? -43.625 -72.062 -25.203 1 22.09 2 SER B O 1
ATOM 4678 N N . MET B 1 3 ? -44.812 -71.875 -23.328 1 25.19 3 MET B N 1
ATOM 4679 C CA . MET B 1 3 ? -45.062 -70.5 -23.625 1 25.19 3 MET B CA 1
ATOM 4680 C C . MET B 1 3 ? -43.75 -69.75 -24.016 1 25.19 3 MET B C 1
ATOM 4682 O O . MET B 1 3 ? -42.75 -69.875 -23.328 1 25.19 3 MET B O 1
ATOM 4686 N N . SER B 1 4 ? -43.594 -69.438 -25.266 1 23.8 4 SER B N 1
ATOM 4687 C CA . SER B 1 4 ? -42.656 -69 -26.312 1 23.8 4 SER B CA 1
ATOM 4688 C C . SER B 1 4 ? -42.062 -67.625 -25.984 1 23.8 4 SER B C 1
ATOM 4690 O O . SER B 1 4 ? -42.781 -66.688 -25.781 1 23.8 4 SER B O 1
ATOM 4692 N N . THR B 1 5 ? -40.969 -67.625 -25.156 1 25.44 5 THR B N 1
ATOM 4693 C CA . THR B 1 5 ? -40.156 -66.562 -24.5 1 25.44 5 THR B CA 1
ATOM 4694 C C . THR B 1 5 ? -39.594 -65.625 -25.516 1 25.44 5 THR B C 1
ATOM 4696 O O . THR B 1 5 ? -38.406 -65.688 -25.891 1 25.44 5 THR B O 1
ATOM 4699 N N . GLN B 1 6 ? -40.344 -65.312 -26.656 1 21.55 6 GLN B N 1
ATOM 4700 C CA . GLN B 1 6 ? -39.812 -64.688 -27.875 1 21.55 6 GLN B CA 1
ATOM 4701 C C . GLN B 1 6 ? -39.219 -63.344 -27.609 1 21.55 6 GLN B C 1
ATOM 4703 O O . GLN B 1 6 ? -39.938 -62.344 -27.547 1 21.55 6 GLN B O 1
ATOM 4708 N N . SER B 1 7 ? -38.531 -63.125 -26.5 1 23.27 7 SER B N 1
ATOM 4709 C CA . SER B 1 7 ? -38.219 -61.75 -26.062 1 23.27 7 SER B CA 1
ATOM 4710 C C . SER B 1 7 ? -37.469 -61 -27.156 1 23.27 7 SER B C 1
ATOM 4712 O O . SER B 1 7 ? -36.656 -61.562 -27.859 1 23.27 7 SER B O 1
ATOM 4714 N N . LEU B 1 8 ? -37.969 -59.75 -27.609 1 22.66 8 LEU B N 1
ATOM 4715 C CA . LEU B 1 8 ? -38 -58.75 -28.641 1 22.66 8 LEU B CA 1
ATOM 4716 C C . LEU B 1 8 ? -36.625 -58.062 -28.797 1 22.66 8 LEU B C 1
ATOM 4718 O O . LEU B 1 8 ? -36.125 -57.469 -27.844 1 22.66 8 LEU B O 1
ATOM 4722 N N . THR B 1 9 ? -35.656 -58.625 -29.531 1 23.16 9 THR B N 1
ATOM 4723 C CA . THR B 1 9 ? -34.281 -58.312 -29.953 1 23.16 9 THR B CA 1
ATOM 4724 C C . THR B 1 9 ? -34.219 -56.969 -30.656 1 23.16 9 THR B C 1
ATOM 4726 O O . THR B 1 9 ? -33.219 -56.594 -31.234 1 23.16 9 THR B O 1
ATOM 4729 N N . GLN B 1 10 ? -35.312 -56.125 -30.562 1 21.02 10 GLN B N 1
ATOM 4730 C CA . GLN B 1 10 ? -35.312 -55.156 -31.641 1 21.02 10 GLN B CA 1
ATOM 4731 C C . GLN B 1 10 ? -34.031 -54.344 -31.703 1 21.02 10 GLN B C 1
ATOM 4733 O O . GLN B 1 10 ? -33.594 -53.812 -30.672 1 21.02 10 GLN B O 1
ATOM 4738 N N . SER B 1 11 ? -33.156 -54.656 -32.625 1 23.38 11 SER B N 1
ATOM 4739 C CA . SER B 1 11 ? -31.844 -54.188 -33.125 1 23.38 11 SER B CA 1
ATOM 4740 C C . SER B 1 11 ? -31.891 -52.719 -33.469 1 23.38 11 SER B C 1
ATOM 4742 O O . SER B 1 11 ? -32.594 -52.344 -34.406 1 23.38 11 SER B O 1
ATOM 4744 N N . PHE B 1 12 ? -32.125 -51.781 -32.5 1 22.75 12 PHE B N 1
ATOM 4745 C CA . PHE B 1 12 ? -32.312 -50.375 -32.75 1 22.75 12 PHE B CA 1
ATOM 4746 C C . PHE B 1 12 ? -31.141 -49.812 -33.594 1 22.75 12 PHE B C 1
ATOM 4748 O O . PHE B 1 12 ? -29.984 -49.906 -33.188 1 22.75 12 PHE B O 1
ATOM 4755 N N . SER B 1 13 ? -31.156 -49.969 -34.875 1 22.5 13 SER B N 1
ATOM 4756 C CA . SER B 1 13 ? -30.281 -49.5 -35.969 1 22.5 13 SER B CA 1
ATOM 4757 C C . SER B 1 13 ? -30.031 -48 -35.875 1 22.5 13 SER B C 1
ATOM 4759 O O . SER B 1 13 ? -30.891 -47.188 -36.188 1 22.5 13 SER B O 1
ATOM 4761 N N . CYS B 1 14 ? -29.734 -47.438 -34.719 1 21.91 14 CYS B N 1
ATOM 4762 C CA . CYS B 1 14 ? -29.609 -46 -34.594 1 21.91 14 CYS B CA 1
ATOM 4763 C C . CYS B 1 14 ? -28.594 -45.469 -35.625 1 21.91 14 CYS B C 1
ATOM 4765 O O . CYS B 1 14 ? -27.422 -45.812 -35.562 1 21.91 14 CYS B O 1
ATOM 4767 N N . LEU B 1 15 ? -28.984 -45.25 -36.875 1 21.94 15 LEU B N 1
ATOM 4768 C CA . LEU B 1 15 ? -28.359 -44.656 -38.031 1 21.94 15 LEU B CA 1
ATOM 4769 C C . LEU B 1 15 ? -27.562 -43.406 -37.656 1 21.94 15 LEU B C 1
ATOM 4771 O O . LEU B 1 15 ? -28.047 -42.594 -36.844 1 21.94 15 LEU B O 1
ATOM 4775 N N . SER B 1 16 ? -26.203 -43.406 -37.781 1 23.02 16 SER B N 1
ATOM 4776 C CA . SER B 1 16 ? -25.031 -42.562 -37.562 1 23.02 16 SER B CA 1
ATOM 4777 C C . SER B 1 16 ? -25.156 -41.219 -38.312 1 23.02 16 SER B C 1
ATOM 4779 O O . SER B 1 16 ? -24.156 -40.594 -38.625 1 23.02 16 SER B O 1
ATOM 4781 N N . GLN B 1 17 ? -26.359 -40.781 -38.688 1 22.7 17 GLN B N 1
ATOM 4782 C CA . GLN B 1 17 ? -26.328 -39.656 -39.625 1 22.7 17 GLN B CA 1
ATOM 4783 C C . GLN B 1 17 ? -25.375 -38.562 -39.156 1 22.7 17 GLN B C 1
ATOM 4785 O O . GLN B 1 17 ? -25.516 -38.062 -38.031 1 22.7 17 GLN B O 1
ATOM 4790 N N . ARG B 1 18 ? -24.203 -38.438 -39.75 1 24.83 18 ARG B N 1
ATOM 4791 C CA . ARG B 1 18 ? -23.062 -37.531 -39.719 1 24.83 18 ARG B CA 1
ATOM 4792 C C . ARG B 1 18 ? -23.531 -36.094 -39.969 1 24.83 18 ARG B C 1
ATOM 4794 O O . ARG B 1 18 ? -23.641 -35.656 -41.125 1 24.83 18 ARG B O 1
ATOM 4801 N N . ARG B 1 19 ? -24.688 -35.656 -39.438 1 23.28 19 ARG B N 1
ATOM 4802 C CA . ARG B 1 19 ? -25.156 -34.312 -39.844 1 23.28 19 ARG B CA 1
ATOM 4803 C C . ARG B 1 19 ? -24.047 -33.281 -39.688 1 23.28 19 ARG B C 1
ATOM 4805 O O . ARG B 1 19 ? -23.406 -33.219 -38.656 1 23.28 19 ARG B O 1
ATOM 4812 N N . THR B 1 20 ? -23.453 -32.906 -40.844 1 25.56 20 THR B N 1
ATOM 4813 C CA . THR B 1 20 ? -22.5 -31.828 -41.125 1 25.56 20 THR B CA 1
ATOM 4814 C C . THR B 1 20 ? -22.922 -30.547 -40.438 1 25.56 20 THR B C 1
ATOM 4816 O O . THR B 1 20 ? -23.953 -29.953 -40.781 1 25.56 20 THR B O 1
ATOM 4819 N N . CYS B 1 21 ? -22.969 -30.484 -39.188 1 24.03 21 CYS B N 1
ATOM 4820 C CA . CYS B 1 21 ? -23.312 -29.266 -38.469 1 24.03 21 CYS B CA 1
ATOM 4821 C C . CYS B 1 21 ? -22.531 -28.078 -39 1 24.03 21 CYS B C 1
ATOM 4823 O O . CYS B 1 21 ? -21.297 -28.062 -38.938 1 24.03 21 CYS B O 1
ATOM 4825 N N . ARG B 1 22 ? -22.984 -27.562 -40.188 1 25.73 22 ARG B N 1
ATOM 4826 C CA . ARG B 1 22 ? -22.516 -26.266 -40.688 1 25.73 22 ARG B CA 1
ATOM 4827 C C . ARG B 1 22 ? -22.328 -25.281 -39.531 1 25.73 22 ARG B C 1
ATOM 4829 O O . ARG B 1 22 ? -23.281 -25 -38.781 1 25.73 22 ARG B O 1
ATOM 4836 N N . PHE B 1 23 ? -21.219 -25.344 -38.938 1 26.97 23 PHE B N 1
ATOM 4837 C CA . PHE B 1 23 ? -20.75 -24.297 -38.031 1 26.97 23 PHE B CA 1
ATOM 4838 C C . PHE B 1 23 ? -21.078 -22.906 -38.594 1 26.97 23 PHE B C 1
ATOM 4840 O O . PHE B 1 23 ? -20.438 -22.469 -39.562 1 26.97 23 PHE B O 1
ATOM 4847 N N . ILE B 1 24 ? -22.344 -22.625 -38.906 1 27.73 24 ILE B N 1
ATOM 4848 C CA . ILE B 1 24 ? -22.656 -21.25 -39.25 1 27.73 24 ILE B CA 1
ATOM 4849 C C . ILE B 1 24 ? -21.906 -20.297 -38.312 1 27.73 24 ILE B C 1
ATOM 4851 O O . ILE B 1 24 ? -22.062 -20.359 -37.094 1 27.73 24 ILE B O 1
ATOM 4855 N N . SER B 1 25 ? -20.75 -19.859 -38.719 1 28.5 25 SER B N 1
ATOM 4856 C CA . SER B 1 25 ? -20 -18.734 -38.156 1 28.5 25 SER B CA 1
ATOM 4857 C C . SER B 1 25 ? -20.922 -17.578 -37.812 1 28.5 25 SER B C 1
ATOM 4859 O O . SER B 1 25 ? -21.391 -16.859 -38.688 1 28.5 25 SER B O 1
ATOM 4861 N N . LYS B 1 26 ? -22 -17.875 -37.125 1 28.64 26 LYS B N 1
ATOM 4862 C CA . LYS B 1 26 ? -22.781 -16.719 -36.688 1 28.64 26 LYS B CA 1
ATOM 4863 C C . LYS B 1 26 ? -21.859 -15.555 -36.312 1 28.64 26 LYS B C 1
ATOM 4865 O O . LYS B 1 26 ? -21.141 -15.633 -35.312 1 28.64 26 LYS B O 1
ATOM 4870 N N . GLU B 1 27 ? -21.344 -14.844 -37.312 1 30.84 27 GLU B N 1
ATOM 4871 C CA . GLU B 1 27 ? -20.891 -13.469 -37.125 1 30.84 27 GLU B CA 1
ATOM 4872 C C . GLU B 1 27 ? -21.734 -12.742 -36.094 1 30.84 27 GLU B C 1
ATOM 4874 O O . GLU B 1 27 ? -22.938 -12.578 -36.25 1 30.84 27 GLU B O 1
ATOM 4879 N N . LEU B 1 28 ? -21.641 -13.18 -34.844 1 31.88 28 LEU B N 1
ATOM 4880 C CA . LEU B 1 28 ? -22.156 -12.305 -33.812 1 31.88 28 LEU B CA 1
ATOM 4881 C C . LEU B 1 28 ? -22.156 -10.852 -34.281 1 31.88 28 LEU B C 1
ATOM 4883 O O . LEU B 1 28 ? -21.094 -10.266 -34.5 1 31.88 28 LEU B O 1
ATOM 4887 N N . GLU B 1 29 ? -23.047 -10.531 -35.188 1 31.33 29 GLU B N 1
ATOM 4888 C CA . GLU B 1 29 ? -23.297 -9.125 -35.5 1 31.33 29 GLU B CA 1
ATOM 4889 C C . GLU B 1 29 ? -23.141 -8.258 -34.25 1 31.33 29 GLU B C 1
ATOM 4891 O O . GLU B 1 29 ? -23.922 -8.375 -33.312 1 31.33 29 GLU B O 1
ATOM 4896 N N . VAL B 1 30 ? -21.922 -8.125 -33.844 1 33.22 30 VAL B N 1
ATOM 4897 C CA . VAL B 1 30 ? -21.703 -7.012 -32.906 1 33.22 30 VAL B CA 1
ATOM 4898 C C . VAL B 1 30 ? -22.656 -5.863 -33.25 1 33.22 30 VAL B C 1
ATOM 4900 O O . VAL B 1 30 ? -22.656 -5.383 -34.406 1 33.22 30 VAL B O 1
ATOM 4903 N N . GLN B 1 31 ? -23.953 -5.984 -32.906 1 34.53 31 GLN B N 1
ATOM 4904 C CA . GLN B 1 31 ? -24.75 -4.773 -33.031 1 34.53 31 GLN B CA 1
ATOM 4905 C C . GLN B 1 31 ? -23.875 -3.525 -33 1 34.53 31 GLN B C 1
ATOM 4907 O O . GLN B 1 31 ? -22.938 -3.441 -32.188 1 34.53 31 GLN B O 1
ATOM 4912 N N . PRO B 1 32 ? -23.688 -2.963 -34.156 1 34.88 32 PRO B N 1
ATOM 4913 C CA . PRO B 1 32 ? -22.891 -1.741 -34.094 1 34.88 32 PRO B CA 1
ATOM 4914 C C . PRO B 1 32 ? -23.078 -0.953 -32.812 1 34.88 32 PRO B C 1
ATOM 4916 O O . PRO B 1 32 ? -24.203 -0.78 -32.344 1 34.88 32 PRO B O 1
ATOM 4919 N N . GLN B 1 33 ? -22.297 -1.283 -31.812 1 38.25 33 GLN B N 1
ATOM 4920 C CA . GLN B 1 33 ? -22.344 -0.38 -30.672 1 38.25 33 GLN B CA 1
ATOM 4921 C C . GLN B 1 33 ? -22.625 1.054 -31.109 1 38.25 33 GLN B C 1
ATOM 4923 O O . GLN B 1 33 ? -22.031 1.546 -32.062 1 38.25 33 GLN B O 1
ATOM 4928 N N . MET B 1 34 ? -23.891 1.452 -31.188 1 42.16 34 MET B N 1
ATOM 4929 C CA . MET B 1 34 ? -24.266 2.834 -31.453 1 42.16 34 MET B CA 1
ATOM 4930 C C . MET B 1 34 ? -23.156 3.797 -31.047 1 42.16 34 MET B C 1
ATOM 4932 O O . MET B 1 34 ? -22.547 3.635 -30 1 42.16 34 MET B O 1
ATOM 4936 N N . PRO B 1 35 ? -22.562 4.422 -31.969 1 47.03 35 PRO B N 1
ATOM 4937 C CA . PRO B 1 35 ? -21.484 5.348 -31.625 1 47.03 35 PRO B CA 1
ATOM 4938 C C . PRO B 1 35 ? -21.797 6.18 -30.375 1 47.03 35 PRO B C 1
ATOM 4940 O O . PRO B 1 35 ? -22.953 6.539 -30.141 1 47.03 35 PRO B O 1
ATOM 4943 N N . ARG B 1 36 ? -21.062 5.938 -29.328 1 51.19 36 ARG B N 1
ATOM 4944 C CA . ARG B 1 36 ? -21.203 6.695 -28.094 1 51.19 36 ARG B CA 1
ATOM 4945 C C . ARG B 1 36 ? -21.469 8.172 -28.375 1 51.19 36 ARG B C 1
ATOM 4947 O O . ARG B 1 36 ? -22.266 8.805 -27.703 1 51.19 36 ARG B O 1
ATOM 4954 N N . ASN B 1 37 ? -20.703 8.75 -29.375 1 50.69 37 ASN B N 1
ATOM 4955 C CA . ASN B 1 37 ? -20.891 10.141 -29.766 1 50.69 37 ASN B CA 1
ATOM 4956 C C . ASN B 1 37 ? -21.562 10.25 -31.141 1 50.69 37 ASN B C 1
ATOM 4958 O O . ASN B 1 37 ? -20.984 9.836 -32.156 1 50.69 37 ASN B O 1
ATOM 4962 N N . TYR B 1 38 ? -22.766 10.398 -31.156 1 53 38 TYR B N 1
ATOM 4963 C CA . TYR B 1 38 ? -23.484 10.531 -32.406 1 53 38 TYR B CA 1
ATOM 4964 C C . TYR B 1 38 ? -23.047 11.781 -33.156 1 53 38 TYR B C 1
ATOM 4966 O O . TYR B 1 38 ? -23.062 12.891 -32.625 1 53 38 TYR B O 1
ATOM 4974 N N . LYS B 1 39 ? -22.328 11.68 -34.188 1 54.25 39 LYS B N 1
ATOM 4975 C CA . LYS B 1 39 ? -22.078 12.797 -35.094 1 54.25 39 LYS B CA 1
ATOM 4976 C C . LYS B 1 39 ? -23.156 12.883 -36.188 1 54.25 39 LYS B C 1
ATOM 4978 O O . LYS B 1 39 ? -23.469 11.883 -36.812 1 54.25 39 LYS B O 1
ATOM 4983 N N . ARG B 1 40 ? -23.781 14.023 -36.094 1 53.91 40 ARG B N 1
ATOM 4984 C CA . ARG B 1 40 ? -24.828 14.25 -37.094 1 53.91 40 ARG B CA 1
ATOM 4985 C C . ARG B 1 40 ? -24.297 14.016 -38.5 1 53.91 40 ARG B C 1
ATOM 4987 O O . ARG B 1 40 ? -23.234 14.523 -38.875 1 53.91 40 ARG B O 1
ATOM 4994 N N . LYS B 1 41 ? -24.828 13.133 -39.062 1 55.69 41 LYS B N 1
ATOM 4995 C CA . LYS B 1 41 ? -24.422 12.789 -40.406 1 55.69 41 LYS B CA 1
ATOM 4996 C C . LYS B 1 41 ? -25.125 13.664 -41.438 1 55.69 41 LYS B C 1
ATOM 4998 O O . LYS B 1 41 ? -24.625 13.82 -42.562 1 55.69 41 LYS B O 1
ATOM 5003 N N . SER B 1 42 ? -26.312 14.133 -41.031 1 53.28 42 SER B N 1
ATOM 5004 C CA . SER B 1 42 ? -27.047 14.875 -42.062 1 53.28 42 SER B CA 1
ATOM 5005 C C . SER B 1 42 ? -26.891 16.391 -41.844 1 53.28 42 SER B C 1
ATOM 5007 O O . SER B 1 42 ? -26.75 16.859 -40.719 1 53.28 42 SER B O 1
ATOM 5009 N N . THR B 1 43 ? -26.5 17.062 -42.844 1 54.22 43 THR B N 1
ATOM 5010 C CA . THR B 1 43 ? -26.453 18.531 -42.844 1 54.22 43 THR B CA 1
ATOM 5011 C C . THR B 1 43 ? -27.859 19.109 -42.906 1 54.22 43 THR B C 1
ATOM 5013 O O . THR B 1 43 ? -28.031 20.312 -43.094 1 54.22 43 THR B O 1
ATOM 5016 N N . ARG B 1 44 ? -28.766 18.25 -42.719 1 56.38 44 ARG B N 1
ATOM 5017 C CA . ARG B 1 44 ? -30.141 18.75 -42.781 1 56.38 44 ARG B CA 1
ATOM 5018 C C . ARG B 1 44 ? -30.516 19.516 -41.5 1 56.38 44 ARG B C 1
ATOM 5020 O O . ARG B 1 44 ? -30.172 19.094 -40.406 1 56.38 44 ARG B O 1
ATOM 5027 N N . GLY B 1 45 ? -31.062 20.641 -41.594 1 60.66 45 GLY B N 1
ATOM 5028 C CA . GLY B 1 45 ? -31.484 21.516 -40.5 1 60.66 45 GLY B CA 1
ATOM 5029 C C . GLY B 1 45 ? -30.344 22.312 -39.906 1 60.66 45 GLY B C 1
ATOM 5030 O O . GLY B 1 45 ? -30.359 22.609 -38.719 1 60.66 45 GLY B O 1
ATOM 5031 N N . ASN B 1 46 ? -29.344 22.391 -40.656 1 62.84 46 ASN B N 1
ATOM 5032 C CA . ASN B 1 46 ? -28.141 23.078 -40.188 1 62.84 46 ASN B CA 1
ATOM 5033 C C . ASN B 1 46 ? -28.312 24.594 -40.219 1 62.84 46 ASN B C 1
ATOM 5035 O O . ASN B 1 46 ? -27.359 25.328 -40.438 1 62.84 46 ASN B O 1
ATOM 5039 N N . TRP B 1 47 ? -29.469 25.125 -40.125 1 71.12 47 TRP B N 1
ATOM 5040 C CA . TRP B 1 47 ? -29.625 26.578 -40.094 1 71.12 47 TRP B CA 1
ATOM 5041 C C . TRP B 1 47 ? -29.641 27.078 -38.656 1 71.12 47 TRP B C 1
ATOM 5043 O O . TRP B 1 47 ? -29.969 26.328 -37.719 1 71.12 47 TRP B O 1
ATOM 5053 N N . THR B 1 48 ? -29.109 28.219 -38.406 1 71.06 48 THR B N 1
ATOM 5054 C CA . THR B 1 48 ? -29.062 28.828 -37.094 1 71.06 48 THR B CA 1
ATOM 5055 C C . THR B 1 48 ? -30.406 29.422 -36.688 1 71.06 48 THR B C 1
ATOM 5057 O O . THR B 1 48 ? -31.219 29.734 -37.562 1 71.06 48 THR B O 1
ATOM 5060 N N . PRO B 1 49 ? -30.609 29.438 -35.469 1 75.62 49 PRO B N 1
ATOM 5061 C CA . PRO B 1 49 ? -31.859 30.094 -35.062 1 75.62 49 PRO B CA 1
ATOM 5062 C C . PRO B 1 49 ? -31.969 31.531 -35.562 1 75.62 49 PRO B C 1
ATOM 5064 O O . PRO B 1 49 ? -33.062 31.984 -35.875 1 75.62 49 PRO B O 1
ATOM 5067 N N . GLN B 1 50 ? -30.906 32.094 -35.75 1 78.88 50 GLN B N 1
ATOM 5068 C CA . GLN B 1 50 ? -30.906 33.438 -36.25 1 78.88 50 GLN B CA 1
ATOM 5069 C C . GLN B 1 50 ? -31.344 33.469 -37.719 1 78.88 50 GLN B C 1
ATOM 5071 O O . GLN B 1 50 ? -32.125 34.312 -38.125 1 78.88 50 GLN B O 1
ATOM 5076 N N . GLN B 1 51 ? -30.922 32.531 -38.469 1 80.31 51 GLN B N 1
ATOM 5077 C CA . GLN B 1 51 ? -31.312 32.406 -39.844 1 80.31 51 GLN B CA 1
ATOM 5078 C C . GLN B 1 51 ? -32.812 32.156 -40 1 80.31 51 GLN B C 1
ATOM 5080 O O . GLN B 1 51 ? -33.469 32.719 -40.875 1 80.31 51 GLN B O 1
ATOM 5085 N N . LEU B 1 52 ? -33.25 31.438 -39.062 1 80.5 52 LEU B N 1
ATOM 5086 C CA . LEU B 1 52 ? -34.656 31.125 -39.094 1 80.5 52 LEU B CA 1
ATOM 5087 C C . LEU B 1 52 ? -35.5 32.375 -38.75 1 80.5 52 LEU B C 1
ATOM 5089 O O . LEU B 1 52 ? -36.5 32.625 -39.406 1 80.5 52 LEU B O 1
ATOM 5093 N N . THR B 1 53 ? -35.031 33.031 -37.75 1 84.56 53 THR B N 1
ATOM 5094 C CA . THR B 1 53 ? -35.719 34.25 -37.375 1 84.56 53 THR B CA 1
ATOM 5095 C C . THR B 1 53 ? -35.688 35.281 -38.5 1 84.56 53 THR B C 1
ATOM 5097 O O . THR B 1 53 ? -36.719 35.906 -38.812 1 84.56 53 THR B O 1
ATOM 5100 N N . GLN B 1 54 ? -34.625 35.344 -39.125 1 85.88 54 GLN B N 1
ATOM 5101 C CA . GLN B 1 54 ? -34.5 36.281 -40.25 1 85.88 54 GLN B CA 1
ATOM 5102 C C . GLN B 1 54 ? -35.344 35.844 -41.438 1 85.88 54 GLN B C 1
ATOM 5104 O O . GLN B 1 54 ? -35.969 36.688 -42.094 1 85.88 54 GLN B O 1
ATOM 5109 N N . ALA B 1 55 ? -35.469 34.594 -41.625 1 87.19 55 ALA B N 1
ATOM 5110 C CA . ALA B 1 55 ? -36.281 34.062 -42.719 1 87.19 55 ALA B CA 1
ATOM 5111 C C . ALA B 1 55 ? -37.75 34.281 -42.438 1 87.19 55 ALA B C 1
ATOM 5113 O O . ALA B 1 55 ? -38.531 34.656 -43.344 1 87.19 55 ALA B O 1
ATOM 5114 N N . LYS B 1 56 ? -38.062 34.156 -41.188 1 86.06 56 LYS B N 1
ATOM 5115 C CA . LYS B 1 56 ? -39.438 34.406 -40.781 1 86.06 56 LYS B CA 1
ATOM 5116 C C . LYS B 1 56 ? -39.781 35.875 -40.938 1 86.06 56 LYS B C 1
ATOM 5118 O O . LYS B 1 56 ? -40.875 36.219 -41.438 1 86.06 56 LYS B O 1
ATOM 5123 N N . ASP B 1 57 ? -38.875 36.625 -40.469 1 86.94 57 ASP B N 1
ATOM 5124 C CA . ASP B 1 57 ? -39.094 38.062 -40.562 1 86.94 57 ASP B CA 1
ATOM 5125 C C . ASP B 1 57 ? -39.188 38.5 -42.031 1 86.94 57 ASP B C 1
ATOM 5127 O O . ASP B 1 57 ? -40 39.375 -42.375 1 86.94 57 ASP B O 1
ATOM 5131 N N . ALA B 1 58 ? -38.469 37.938 -42.906 1 87.56 58 ALA B N 1
ATOM 5132 C CA . ALA B 1 58 ? -38.5 38.25 -44.344 1 87.56 58 ALA B CA 1
ATOM 5133 C C . ALA B 1 58 ? -39.844 37.844 -44.969 1 87.56 58 ALA B C 1
ATOM 5135 O O . ALA B 1 58 ? -40.406 38.562 -45.75 1 87.56 58 ALA B O 1
ATOM 5136 N N . VAL B 1 59 ? -40.344 36.781 -44.5 1 88.5 59 VAL B N 1
ATOM 5137 C CA . VAL B 1 59 ? -41.656 36.312 -45 1 88.5 59 VAL B CA 1
ATOM 5138 C C . VAL B 1 59 ? -42.75 37.25 -44.5 1 88.5 59 VAL B C 1
ATOM 5140 O O . VAL B 1 59 ? -43.688 37.594 -45.25 1 88.5 59 VAL B O 1
ATOM 5143 N N . ASP B 1 60 ? -42.594 37.656 -43.312 1 87.06 60 ASP B N 1
ATOM 5144 C CA . ASP B 1 60 ? -43.562 38.562 -42.719 1 87.06 60 ASP B CA 1
ATOM 5145 C C . ASP B 1 60 ? -43.5 39.938 -43.406 1 87.06 60 ASP B C 1
ATOM 5147 O O . ASP B 1 60 ? -44.5 40.656 -43.438 1 87.06 60 ASP B O 1
ATOM 5151 N N . SER B 1 61 ? -42.406 40.25 -43.938 1 84.75 61 SER B N 1
ATOM 5152 C CA . SER B 1 61 ? -42.25 41.531 -44.625 1 84.75 61 SER B CA 1
ATOM 5153 C C . SER B 1 61 ? -42.625 41.438 -46.094 1 84.75 61 SER B C 1
ATOM 5155 O O . SER B 1 61 ? -42.531 42.438 -46.812 1 84.75 61 SER B O 1
ATOM 5157 N N . GLY B 1 62 ? -43.094 40.219 -46.562 1 86.44 62 GLY B N 1
ATOM 5158 C CA . GLY B 1 62 ? -43.719 40.156 -47.844 1 86.44 62 GLY B CA 1
ATOM 5159 C C . GLY B 1 62 ? -42.969 39.281 -48.844 1 86.44 62 GLY B C 1
ATOM 5160 O O . GLY B 1 62 ? -43.406 39.125 -50 1 86.44 62 GLY B O 1
ATOM 5161 N N . ILE B 1 63 ? -41.844 38.844 -48.469 1 84.56 63 ILE B N 1
ATOM 5162 C CA . ILE B 1 63 ? -41.094 38 -49.375 1 84.56 63 ILE B CA 1
ATOM 5163 C C . ILE B 1 63 ? -41.719 36.594 -49.438 1 84.56 63 ILE B C 1
ATOM 5165 O O . ILE B 1 63 ? -42.219 36.094 -48.406 1 84.56 63 ILE B O 1
ATOM 5169 N N . SER B 1 64 ? -41.781 36.094 -50.594 1 85.94 64 SER B N 1
ATOM 5170 C CA . SER B 1 64 ? -42.406 34.812 -50.781 1 85.94 64 SER B CA 1
ATOM 5171 C C . SER B 1 64 ? -41.625 33.719 -50.031 1 85.94 64 SER B C 1
ATOM 5173 O O . SER B 1 64 ? -40.406 33.844 -49.875 1 85.94 64 SER B O 1
ATOM 5175 N N . LEU B 1 65 ? -42.219 32.656 -49.625 1 87 65 LEU B N 1
ATOM 5176 C CA . LEU B 1 65 ? -41.625 31.516 -48.938 1 87 65 LEU B CA 1
ATOM 5177 C C . LEU B 1 65 ? -40.469 30.906 -49.719 1 87 65 LEU B C 1
ATOM 5179 O O . LEU B 1 65 ? -39.469 30.531 -49.156 1 87 65 LEU B O 1
ATOM 5183 N N . LYS B 1 66 ? -40.688 30.781 -50.969 1 85.56 66 LYS B N 1
ATOM 5184 C CA . LYS B 1 66 ? -39.688 30.219 -51.875 1 85.56 66 LYS B CA 1
ATOM 5185 C C . LYS B 1 66 ? -38.438 31.094 -51.938 1 85.56 66 LYS B C 1
ATOM 5187 O O . LYS B 1 66 ? -37.312 30.578 -51.875 1 85.56 66 LYS B O 1
ATOM 5192 N N . ALA B 1 67 ? -38.656 32.344 -52.031 1 85.62 67 ALA B N 1
ATOM 5193 C CA . ALA B 1 67 ? -37.531 33.281 -52.094 1 85.62 67 ALA B CA 1
ATOM 5194 C C . ALA B 1 67 ? -36.781 33.312 -50.781 1 85.62 67 ALA B C 1
ATOM 5196 O O . ALA B 1 67 ? -35.562 33.344 -50.75 1 85.62 67 ALA B O 1
ATOM 5197 N N . ALA B 1 68 ? -37.469 33.281 -49.719 1 90.25 68 ALA B N 1
ATOM 5198 C CA . ALA B 1 68 ? -36.875 33.281 -48.375 1 90.25 68 ALA B CA 1
ATOM 5199 C C . ALA B 1 68 ? -36.094 32 -48.125 1 90.25 68 ALA B C 1
ATOM 5201 O O . ALA B 1 68 ? -35 32.031 -47.562 1 90.25 68 ALA B O 1
ATOM 5202 N N . SER B 1 69 ? -36.594 30.938 -48.531 1 88 69 SER B N 1
ATOM 5203 C CA . SER B 1 69 ? -35.969 29.625 -48.438 1 88 69 SER B CA 1
ATOM 5204 C C . SER B 1 69 ? -34.594 29.609 -49.125 1 88 69 SER B C 1
ATOM 5206 O O . SER B 1 69 ? -33.625 29.109 -48.562 1 88 69 SER B O 1
ATOM 5208 N N . LYS B 1 70 ? -34.594 30.141 -50.219 1 83.31 70 LYS B N 1
ATOM 5209 C CA . LYS B 1 70 ? -33.344 30.172 -51.031 1 83.31 70 LYS B CA 1
ATOM 5210 C C . LYS B 1 70 ? -32.344 31.156 -50.438 1 83.31 70 LYS B C 1
ATOM 5212 O O . LYS B 1 70 ? -31.156 30.875 -50.375 1 83.31 70 LYS B O 1
ATOM 5217 N N . THR B 1 71 ? -32.875 32.219 -50 1 84.81 71 THR B N 1
ATOM 5218 C CA . THR B 1 71 ? -32 33.312 -49.5 1 84.81 71 THR B CA 1
ATOM 5219 C C . THR B 1 71 ? -31.328 32.906 -48.219 1 84.81 71 THR B C 1
ATOM 5221 O O . THR B 1 71 ? -30.156 33.188 -48 1 84.81 71 THR B O 1
ATOM 5224 N N . PHE B 1 72 ? -32.031 32.188 -47.375 1 86.81 72 PHE B N 1
ATOM 5225 C CA . PHE B 1 72 ? -31.516 31.922 -46.031 1 86.81 72 PHE B CA 1
ATOM 5226 C C . PHE B 1 72 ? -31.109 30.453 -45.875 1 86.81 72 PHE B C 1
ATOM 5228 O O . PHE B 1 72 ? -30.703 30.031 -44.781 1 86.81 72 PHE B O 1
ATOM 5235 N N . GLY B 1 73 ? -31.297 29.672 -46.938 1 80.62 73 GLY B N 1
ATOM 5236 C CA . GLY B 1 73 ? -30.844 28.297 -46.938 1 80.62 73 GLY B CA 1
ATOM 5237 C C . GLY B 1 73 ? -31.672 27.375 -46.062 1 80.62 73 GLY B C 1
ATOM 5238 O O . GLY B 1 73 ? -31.141 26.469 -45.438 1 80.62 73 GLY B O 1
ATOM 5239 N N . ILE B 1 74 ? -32.906 27.594 -45.938 1 80.31 74 ILE B N 1
ATOM 5240 C CA . ILE B 1 74 ? -33.844 26.781 -45.156 1 80.31 74 ILE B CA 1
ATOM 5241 C C . ILE B 1 74 ? -34.844 26.109 -46.062 1 80.31 74 ILE B C 1
ATOM 5243 O O . ILE B 1 74 ? -35.469 26.781 -46.906 1 80.31 74 ILE B O 1
ATOM 5247 N N . PRO B 1 75 ? -34.938 24.844 -46.062 1 80.88 75 PRO B N 1
ATOM 5248 C CA . PRO B 1 75 ? -35.906 24.172 -46.938 1 80.88 75 PRO B CA 1
ATOM 5249 C C . PRO B 1 75 ? -37.281 24.781 -46.844 1 80.88 75 PRO B C 1
ATOM 5251 O O . PRO B 1 75 ? -37.75 25.125 -45.75 1 80.88 75 PRO B O 1
ATOM 5254 N N . ARG B 1 76 ? -37.969 24.922 -47.938 1 83.88 76 ARG B N 1
ATOM 5255 C CA . ARG B 1 76 ? -39.25 25.625 -48.062 1 83.88 76 ARG B CA 1
ATOM 5256 C C . ARG B 1 76 ? -40.281 25.031 -47.125 1 83.88 76 ARG B C 1
ATOM 5258 O O . ARG B 1 76 ? -41.031 25.781 -46.469 1 83.88 76 ARG B O 1
ATOM 5265 N N . SER B 1 77 ? -40.312 23.734 -47.031 1 81.38 77 SER B N 1
ATOM 5266 C CA . SER B 1 77 ? -41.312 23.094 -46.188 1 81.38 77 SER B CA 1
ATOM 5267 C C . SER B 1 77 ? -41.062 23.438 -44.719 1 81.38 77 SER B C 1
ATOM 5269 O O . SER B 1 77 ? -42 23.688 -43.969 1 81.38 77 SER B O 1
ATOM 5271 N N . THR B 1 78 ? -39.781 23.578 -44.344 1 78.38 78 THR B N 1
ATOM 5272 C CA . THR B 1 78 ? -39.375 23.906 -43 1 78.38 78 THR B CA 1
ATOM 5273 C C . THR B 1 78 ? -39.75 25.344 -42.656 1 78.38 78 THR B C 1
ATOM 5275 O O . THR B 1 78 ? -40.281 25.609 -41.562 1 78.38 78 THR B O 1
ATOM 5278 N N . LEU B 1 79 ? -39.406 26.188 -43.531 1 82.38 79 LEU B N 1
ATOM 5279 C CA . LEU B 1 79 ? -39.719 27.594 -43.344 1 82.38 79 LEU B CA 1
ATOM 5280 C C . LEU B 1 79 ? -41.219 27.828 -43.281 1 82.38 79 LEU B C 1
ATOM 5282 O O . LEU B 1 79 ? -41.719 28.609 -42.469 1 82.38 79 LEU B O 1
ATOM 5286 N N . ARG B 1 80 ? -41.938 27.156 -44.125 1 82.25 80 ARG B N 1
ATOM 5287 C CA . ARG B 1 80 ? -43.406 27.25 -44.156 1 82.25 80 ARG B CA 1
ATOM 5288 C C . ARG B 1 80 ? -43.969 26.844 -42.812 1 82.25 80 ARG B C 1
ATOM 5290 O O . ARG B 1 80 ? -44.844 27.547 -42.25 1 82.25 80 ARG B O 1
ATOM 5297 N N . ASP B 1 81 ? -43.469 25.781 -42.25 1 79.62 81 ASP B N 1
ATOM 5298 C CA . ASP B 1 81 ? -44 25.266 -41 1 79.62 81 ASP B CA 1
ATOM 5299 C C . ASP B 1 81 ? -43.688 26.25 -39.844 1 79.62 81 ASP B C 1
ATOM 5301 O O . ASP B 1 81 ? -44.531 26.438 -38.969 1 79.62 81 ASP B O 1
ATOM 5305 N N . HIS B 1 82 ? -42.594 26.891 -39.906 1 78.81 82 HIS B N 1
ATOM 5306 C CA . HIS B 1 82 ? -42.188 27.828 -38.875 1 78.81 82 HIS B CA 1
ATOM 5307 C C . HIS B 1 82 ? -43 29.125 -38.938 1 78.81 82 HIS B C 1
ATOM 5309 O O . HIS B 1 82 ? -43.375 29.688 -37.938 1 78.81 82 HIS B O 1
ATOM 5315 N N . VAL B 1 83 ? -43.312 29.484 -40.188 1 80.25 83 VAL B N 1
ATOM 5316 C CA . VAL B 1 83 ? -44.094 30.688 -40.406 1 80.25 83 VAL B CA 1
ATOM 5317 C C . VAL B 1 83 ? -45.531 30.469 -39.969 1 80.25 83 VAL B C 1
ATOM 5319 O O . VAL B 1 83 ? -46.156 31.344 -39.375 1 80.25 83 VAL B O 1
ATOM 5322 N N . LEU B 1 84 ? -45.938 29.25 -40.281 1 76.75 84 LEU B N 1
ATOM 5323 C CA . LEU B 1 84 ? -47.344 28.938 -39.906 1 76.75 84 LEU B CA 1
ATOM 5324 C C . LEU B 1 84 ? -47.469 28.578 -38.438 1 76.75 84 LEU B C 1
ATOM 5326 O O . LEU B 1 84 ? -48.562 28.344 -37.938 1 76.75 84 LEU B O 1
ATOM 5330 N N . GLY B 1 85 ? -46.281 28.656 -37.688 1 69.12 85 GLY B N 1
ATOM 5331 C CA . GLY B 1 85 ? -46.281 28.375 -36.25 1 69.12 85 GLY B CA 1
ATOM 5332 C C . GLY B 1 85 ? -46.438 26.906 -35.938 1 69.12 85 GLY B C 1
ATOM 5333 O O . GLY B 1 85 ? -46.812 26.562 -34.812 1 69.12 85 GLY B O 1
ATOM 5334 N N . LYS B 1 86 ? -46.562 26.141 -36.906 1 60.56 86 LYS B N 1
ATOM 5335 C CA . LYS B 1 86 ? -46.812 24.719 -36.719 1 60.56 86 LYS B CA 1
ATOM 5336 C C . LYS B 1 86 ? -45.562 24.031 -36.156 1 60.56 86 LYS B C 1
ATOM 5338 O O . LYS B 1 86 ? -45.562 22.797 -35.969 1 60.56 86 LYS B O 1
ATOM 5343 N N . VAL B 1 87 ? -44.625 24.688 -36.281 1 54.91 87 VAL B N 1
ATOM 5344 C CA . VAL B 1 87 ? -43.375 24 -35.906 1 54.91 87 VAL B CA 1
ATOM 5345 C C . VAL B 1 87 ? -43.25 23.984 -34.375 1 54.91 87 VAL B C 1
ATOM 5347 O O . VAL B 1 87 ? -43.219 25.047 -33.75 1 54.91 87 VAL B O 1
ATOM 5350 N N . ALA B 1 88 ? -43.938 23.094 -33.812 1 44.84 88 ALA B N 1
ATOM 5351 C CA . ALA B 1 88 ? -43.594 22.875 -32.406 1 44.84 88 ALA B CA 1
ATOM 5352 C C . ALA B 1 88 ? -42.062 22.859 -32.25 1 44.84 88 ALA B C 1
ATOM 5354 O O . ALA B 1 88 ? -41.344 22.469 -33.156 1 44.84 88 ALA B O 1
ATOM 5355 N N . LYS B 1 89 ? -41.5 23.812 -31.609 1 46.97 89 LYS B N 1
ATOM 5356 C CA . LYS B 1 89 ? -40.094 23.719 -31.234 1 46.97 89 LYS B CA 1
ATOM 5357 C C . LYS B 1 89 ? -39.625 22.266 -31.25 1 46.97 89 LYS B C 1
ATOM 5359 O O . LYS B 1 89 ? -40 21.484 -30.375 1 46.97 89 LYS B O 1
ATOM 5364 N N . SER B 1 90 ? -39.688 21.641 -32.312 1 39.5 90 SER B N 1
ATOM 5365 C CA . SER B 1 90 ? -39.219 20.266 -32.281 1 39.5 90 SER B CA 1
ATOM 5366 C C . SER B 1 90 ? -37.844 20.156 -31.656 1 39.5 90 SER B C 1
ATOM 5368 O O . SER B 1 90 ? -36.906 20.844 -32.094 1 39.5 90 SER B O 1
ATOM 5370 N N . LYS B 1 91 ? -37.719 20.281 -30.359 1 44.34 91 LYS B N 1
ATOM 5371 C CA . LYS B 1 91 ? -36.469 19.891 -29.719 1 44.34 91 LYS B CA 1
ATOM 5372 C C . LYS B 1 91 ? -35.781 18.781 -30.5 1 44.34 91 LYS B C 1
ATOM 5374 O O . LYS B 1 91 ? -36.406 17.781 -30.844 1 44.34 91 LYS B O 1
ATOM 5379 N N . LEU B 1 92 ? -35.062 19.141 -31.516 1 44.09 92 LEU B N 1
ATOM 5380 C CA . LEU B 1 92 ? -34.375 18.25 -32.469 1 44.09 92 LEU B CA 1
ATOM 5381 C C . LEU B 1 92 ? -34.281 16.844 -31.875 1 44.09 92 LEU B C 1
ATOM 5383 O O . LEU B 1 92 ? -34.469 15.859 -32.594 1 44.09 92 LEU B O 1
ATOM 5387 N N . GLY B 1 93 ? -33.375 16.547 -30.922 1 44.72 93 GLY B N 1
ATOM 5388 C CA . GLY B 1 93 ? -33 15.25 -30.391 1 44.72 93 GLY B CA 1
ATOM 5389 C C . GLY B 1 93 ? -33.875 14.828 -29.203 1 44.72 93 GLY B C 1
ATOM 5390 O O . GLY B 1 93 ? -34.5 15.672 -28.562 1 44.72 93 GLY B O 1
ATOM 5391 N N . SER B 1 94 ? -34.562 13.805 -29.312 1 48.72 94 SER B N 1
ATOM 5392 C CA . SER B 1 94 ? -35.469 13.211 -28.344 1 48.72 94 SER B CA 1
ATOM 5393 C C . SER B 1 94 ? -34.812 13.109 -26.969 1 48.72 94 SER B C 1
ATOM 5395 O O . SER B 1 94 ? -35.469 12.867 -25.969 1 48.72 94 SER B O 1
ATOM 5397 N N . ARG B 1 95 ? -33.562 13.062 -26.922 1 57.72 95 ARG B N 1
ATOM 5398 C CA . ARG B 1 95 ? -33.031 12.672 -25.625 1 57.72 95 ARG B CA 1
ATOM 5399 C C . ARG B 1 95 ? -32.625 13.883 -24.797 1 57.72 95 ARG B C 1
ATOM 5401 O O . ARG B 1 95 ? -31.797 14.68 -25.25 1 57.72 95 ARG B O 1
ATOM 5408 N N . GLU B 1 96 ? -33.5 14.492 -24.109 1 69.69 96 GLU B N 1
ATOM 5409 C CA . GLU B 1 96 ? -33.219 15.539 -23.141 1 69.69 96 GLU B CA 1
ATOM 5410 C C . GLU B 1 96 ? -32.531 14.953 -21.906 1 69.69 96 GLU B C 1
ATOM 5412 O O . GLU B 1 96 ? -32.656 13.766 -21.609 1 69.69 96 GLU B O 1
ATOM 5417 N N . THR B 1 97 ? -31.703 15.867 -21.359 1 85.62 97 THR B N 1
ATOM 5418 C CA . THR B 1 97 ? -31.078 15.469 -20.109 1 85.62 97 THR B CA 1
ATOM 5419 C C . THR B 1 97 ? -32.125 15.227 -19.031 1 85.62 97 THR B C 1
ATOM 5421 O O . THR B 1 97 ? -33.156 15.891 -19 1 85.62 97 THR B O 1
ATOM 5424 N N . VAL B 1 98 ? -31.953 14.312 -18.281 1 91.06 98 VAL B N 1
ATOM 5425 C CA . VAL B 1 98 ? -32.875 13.938 -17.234 1 91.06 98 VAL B CA 1
ATOM 5426 C C . VAL B 1 98 ? -33.031 15.086 -16.234 1 91.06 98 VAL B C 1
ATOM 5428 O O . VAL B 1 98 ? -34.156 15.453 -15.859 1 91.06 98 VAL B O 1
ATOM 5431 N N . PHE B 1 99 ? -31.969 15.68 -15.844 1 94.31 99 PHE B N 1
ATOM 5432 C CA . PHE B 1 99 ? -31.969 16.766 -14.875 1 94.31 99 PHE B CA 1
ATOM 5433 C C . PHE B 1 99 ? -31.75 18.109 -15.562 1 94.31 99 PHE B C 1
ATOM 5435 O O . PHE B 1 99 ? -31.016 18.188 -16.562 1 94.31 99 PHE B O 1
ATOM 5442 N N . THR B 1 100 ? -32.344 19.141 -14.992 1 92.25 100 THR B N 1
ATOM 5443 C CA . THR B 1 100 ? -32.094 20.516 -15.461 1 92.25 100 THR B CA 1
ATOM 5444 C C . THR B 1 100 ? -30.719 20.984 -15.031 1 92.25 100 THR B C 1
ATOM 5446 O O . THR B 1 100 ? -30.094 20.391 -14.148 1 92.25 100 THR B O 1
ATOM 5449 N N . PRO B 1 101 ? -30.234 22.016 -15.656 1 92.5 101 PRO B N 1
ATOM 5450 C CA . PRO B 1 101 ? -28.922 22.531 -15.266 1 92.5 101 PRO B CA 1
ATOM 5451 C C . PRO B 1 101 ? -28.859 22.953 -13.797 1 92.5 101 PRO B C 1
ATOM 5453 O O . PRO B 1 101 ? -27.828 22.781 -13.141 1 92.5 101 PRO B O 1
ATOM 5456 N N . GLU B 1 102 ? -29.938 23.484 -13.375 1 93.25 102 GLU B N 1
ATOM 5457 C CA . GLU B 1 102 ? -29.984 23.875 -11.969 1 93.25 102 GLU B CA 1
ATOM 5458 C C . GLU B 1 102 ? -29.953 22.656 -11.055 1 93.25 102 GLU B C 1
ATOM 5460 O O . GLU B 1 102 ? -29.297 22.672 -10.016 1 93.25 102 GLU B O 1
ATOM 5465 N N . GLN B 1 103 ? -30.688 21.688 -11.477 1 93.94 103 GLN B N 1
ATOM 5466 C CA . GLN B 1 103 ? -30.703 20.453 -10.719 1 93.94 103 GLN B CA 1
ATOM 5467 C C . GLN B 1 103 ? -29.328 19.781 -10.727 1 93.94 103 GLN B C 1
ATOM 5469 O O . GLN B 1 103 ? -28.859 19.281 -9.695 1 93.94 103 GLN B O 1
ATOM 5474 N N . GLU B 1 104 ? -28.688 19.781 -11.797 1 95.25 104 GLU B N 1
ATOM 5475 C CA . GLU B 1 104 ? -27.359 19.188 -11.906 1 95.25 104 GLU B CA 1
ATOM 5476 C C . GLU B 1 104 ? -26.344 19.969 -11.055 1 95.25 104 GLU B C 1
ATOM 5478 O O . GLU B 1 104 ? -25.453 19.359 -10.453 1 95.25 104 GLU B O 1
ATOM 5483 N N . ALA B 1 105 ? -26.484 21.25 -11.023 1 94.19 105 ALA B N 1
ATOM 5484 C CA . ALA B 1 105 ? -25.594 22.062 -10.211 1 94.19 105 ALA B CA 1
ATOM 5485 C C . ALA B 1 105 ? -25.766 21.75 -8.727 1 94.19 105 ALA B C 1
ATOM 5487 O O . ALA B 1 105 ? -24.781 21.719 -7.977 1 94.19 105 ALA B O 1
ATOM 5488 N N . GLU B 1 106 ? -26.984 21.594 -8.344 1 94.5 106 GLU B N 1
ATOM 5489 C CA . GLU B 1 106 ? -27.25 21.25 -6.953 1 94.5 106 GLU B CA 1
ATOM 5490 C C . GLU B 1 106 ? -26.672 19.875 -6.613 1 94.5 106 GLU B C 1
ATOM 5492 O O . GLU B 1 106 ? -26.109 19.672 -5.539 1 94.5 106 GLU B O 1
ATOM 5497 N N . LEU B 1 107 ? -26.875 18.953 -7.496 1 94.56 107 LEU B N 1
ATOM 5498 C CA . LEU B 1 107 ? -26.312 17.609 -7.32 1 94.56 107 LEU B CA 1
ATOM 5499 C C . LEU B 1 107 ? -24.781 17.672 -7.223 1 94.56 107 LEU B C 1
ATOM 5501 O O . LEU B 1 107 ? -24.188 17 -6.375 1 94.56 107 LEU B O 1
ATOM 5505 N N . LEU B 1 108 ? -24.219 18.453 -8.062 1 95 108 LEU B N 1
ATOM 5506 C CA . LEU B 1 108 ? -22.766 18.641 -8.07 1 95 108 LEU B CA 1
ATOM 5507 C C . LEU B 1 108 ? -22.281 19.172 -6.727 1 95 108 LEU B C 1
ATOM 5509 O O . LEU B 1 108 ? -21.297 18.672 -6.172 1 95 108 LEU B O 1
ATOM 5513 N N . LEU B 1 109 ? -22.906 20.156 -6.242 1 93.06 109 LEU B N 1
ATOM 5514 C CA . LEU B 1 109 ? -22.547 20.766 -4.969 1 93.06 109 LEU B CA 1
ATOM 5515 C C . LEU B 1 109 ? -22.641 19.75 -3.834 1 93.06 109 LEU B C 1
ATOM 5517 O O . LEU B 1 109 ? -21.797 19.734 -2.932 1 93.06 109 LEU B O 1
ATOM 5521 N N . HIS B 1 110 ? -23.656 18.953 -3.92 1 93.62 110 HIS B N 1
ATOM 5522 C CA . HIS B 1 110 ? -23.844 17.938 -2.893 1 93.62 110 HIS B CA 1
ATOM 5523 C C . HIS B 1 110 ? -22.719 16.906 -2.922 1 93.62 110 HIS B C 1
ATOM 5525 O O . HIS B 1 110 ? -22.203 16.516 -1.871 1 93.62 110 HIS B O 1
ATOM 5531 N N . LEU B 1 111 ? -22.359 16.5 -4.094 1 93.44 111 LEU B N 1
ATOM 5532 C CA . LEU B 1 111 ? -21.266 15.547 -4.246 1 93.44 111 LEU B CA 1
ATOM 5533 C C . LEU B 1 111 ? -19.953 16.141 -3.723 1 93.44 111 LEU B C 1
ATOM 5535 O O . LEU B 1 111 ? -19.172 15.438 -3.076 1 93.44 111 LEU B O 1
ATOM 5539 N N . HIS B 1 112 ? -19.766 17.406 -3.988 1 92.38 112 HIS B N 1
ATOM 5540 C CA . HIS B 1 112 ? -18.578 18.094 -3.482 1 92.38 112 HIS B CA 1
ATOM 5541 C C . HIS B 1 112 ? -18.578 18.156 -1.959 1 92.38 112 HIS B C 1
ATOM 5543 O O . HIS B 1 112 ? -17.531 18.016 -1.32 1 92.38 112 HIS B O 1
ATOM 5549 N N . ASP B 1 113 ? -19.688 18.328 -1.404 1 90.12 113 ASP B N 1
ATOM 5550 C CA . ASP B 1 113 ? -19.812 18.422 0.047 1 90.12 113 ASP B CA 1
ATOM 5551 C C . ASP B 1 113 ? -19.516 17.078 0.715 1 90.12 113 ASP B C 1
ATOM 5553 O O . ASP B 1 113 ? -18.875 17.031 1.768 1 90.12 113 ASP B O 1
ATOM 5557 N N . LEU B 1 114 ? -20.031 16.109 0.102 1 91.38 114 LEU B N 1
ATOM 5558 C CA . LEU B 1 114 ? -19.75 14.773 0.616 1 91.38 114 LEU B CA 1
ATOM 5559 C C . LEU B 1 114 ? -18.266 14.477 0.572 1 91.38 114 LEU B C 1
ATOM 5561 O O . LEU B 1 114 ? -17.703 13.945 1.535 1 91.38 114 LEU B O 1
ATOM 5565 N N . GLU B 1 115 ? -17.656 14.75 -0.499 1 90.94 115 GLU B N 1
ATOM 5566 C CA . GLU B 1 115 ? -16.234 14.539 -0.658 1 90.94 115 GLU B CA 1
ATOM 5567 C C . GLU B 1 115 ? -15.43 15.367 0.343 1 90.94 115 GLU B C 1
ATOM 5569 O O . GLU B 1 115 ? -14.438 14.898 0.902 1 90.94 115 GLU B O 1
ATOM 5574 N N . ALA B 1 116 ? -15.844 16.578 0.536 1 88.38 116 ALA B N 1
ATOM 5575 C CA . ALA B 1 116 ? -15.148 17.484 1.457 1 88.38 116 ALA B CA 1
ATOM 5576 C C . ALA B 1 116 ? -15.156 16.922 2.877 1 88.38 116 ALA B C 1
ATOM 5578 O O . ALA B 1 116 ? -14.227 17.172 3.652 1 88.38 116 ALA B O 1
ATOM 5579 N N . ARG B 1 117 ? -16.125 16.141 3.16 1 88.5 117 ARG B N 1
ATOM 5580 C CA . ARG B 1 117 ? -16.266 15.562 4.496 1 88.5 117 ARG B CA 1
ATOM 5581 C C . ARG B 1 117 ? -15.68 14.156 4.555 1 88.5 117 ARG B C 1
ATOM 5583 O O . ARG B 1 117 ? -15.859 13.445 5.547 1 88.5 117 ARG B O 1
ATOM 5590 N N . PHE B 1 118 ? -15.07 13.742 3.48 1 88.5 118 PHE B N 1
ATOM 5591 C CA . PHE B 1 118 ? -14.375 12.469 3.342 1 88.5 118 PHE B CA 1
ATOM 5592 C C . PHE B 1 118 ? -15.359 11.328 3.189 1 88.5 118 PHE B C 1
ATOM 5594 O O . PHE B 1 118 ? -15.078 10.195 3.598 1 88.5 118 PHE B O 1
ATOM 5601 N N . TYR B 1 119 ? -16.516 11.625 2.678 1 89 119 TYR B N 1
ATOM 5602 C CA . TYR B 1 119 ? -17.531 10.617 2.387 1 89 119 TYR B CA 1
ATOM 5603 C C . TYR B 1 119 ? -17.938 10.664 0.92 1 89 119 TYR B C 1
ATOM 5605 O O . TYR B 1 119 ? -19.125 10.547 0.595 1 89 119 TYR B O 1
ATOM 5613 N N . GLY B 1 120 ? -16.953 10.844 0.143 1 89.56 120 GLY B N 1
ATOM 5614 C CA . GLY B 1 120 ? -17.188 10.883 -1.291 1 89.56 120 GLY B CA 1
ATOM 5615 C C . GLY B 1 120 ? -17.859 9.625 -1.815 1 89.56 120 GLY B C 1
ATOM 5616 O O . GLY B 1 120 ? -17.672 8.539 -1.264 1 89.56 120 GLY B O 1
ATOM 5617 N N . VAL B 1 121 ? -18.562 9.75 -2.904 1 90.5 121 VAL B N 1
ATOM 5618 C CA . VAL B 1 121 ? -19.344 8.633 -3.424 1 90.5 121 VAL B CA 1
ATOM 5619 C C . VAL B 1 121 ? -18.625 8.016 -4.625 1 90.5 121 VAL B C 1
ATOM 5621 O O . VAL B 1 121 ? -17.938 8.719 -5.367 1 90.5 121 VAL B O 1
ATOM 5624 N N . THR B 1 122 ? -18.797 6.738 -4.773 1 91.44 122 THR B N 1
ATOM 5625 C CA . THR B 1 122 ? -18.25 6.02 -5.918 1 91.44 122 THR B CA 1
ATOM 5626 C C . THR B 1 122 ? -19.109 6.25 -7.16 1 91.44 122 THR B C 1
ATOM 5628 O O . THR B 1 122 ? -20.172 6.871 -7.086 1 91.44 122 THR B O 1
ATOM 5631 N N . MET B 1 123 ? -18.594 5.738 -8.297 1 92.56 123 MET B N 1
ATOM 5632 C CA . MET B 1 123 ? -19.344 5.848 -9.555 1 92.56 123 MET B CA 1
ATOM 5633 C C . MET B 1 123 ? -20.703 5.168 -9.438 1 92.56 123 MET B C 1
ATOM 5635 O O . MET B 1 123 ? -21.719 5.727 -9.859 1 92.56 123 MET B O 1
ATOM 5639 N N . ASP B 1 124 ? -20.688 4.051 -8.828 1 89.31 124 ASP B N 1
ATOM 5640 C CA . ASP B 1 124 ? -21.938 3.295 -8.672 1 89.31 124 ASP B CA 1
ATOM 5641 C C . ASP B 1 124 ? -22.906 4.016 -7.742 1 89.31 124 ASP B C 1
ATOM 5643 O O . ASP B 1 124 ? -24.109 4.043 -7.992 1 89.31 124 ASP B O 1
ATOM 5647 N N . ASP B 1 125 ? -22.375 4.629 -6.734 1 90.38 125 ASP B N 1
ATOM 5648 C CA . ASP B 1 125 ? -23.203 5.355 -5.777 1 90.38 125 ASP B CA 1
ATOM 5649 C C . ASP B 1 125 ? -23.812 6.602 -6.418 1 90.38 125 ASP B C 1
ATOM 5651 O O . ASP B 1 125 ? -24.969 6.957 -6.125 1 90.38 125 ASP B O 1
ATOM 5655 N N . ALA B 1 126 ? -23.016 7.27 -7.152 1 93.69 126 ALA B N 1
ATOM 5656 C CA . ALA B 1 126 ? -23.516 8.453 -7.844 1 93.69 126 ALA B CA 1
ATOM 5657 C C . ALA B 1 126 ? -24.656 8.102 -8.789 1 93.69 126 ALA B C 1
ATOM 5659 O O . ALA B 1 126 ? -25.641 8.836 -8.875 1 93.69 126 ALA B O 1
ATOM 5660 N N . ARG B 1 127 ? -24.5 6.957 -9.477 1 95.12 127 ARG B N 1
ATOM 5661 C CA . ARG B 1 127 ? -25.531 6.488 -10.391 1 95.12 127 ARG B CA 1
ATOM 5662 C C . ARG B 1 127 ? -26.797 6.078 -9.633 1 95.12 127 ARG B C 1
ATOM 5664 O O . ARG B 1 127 ? -27.906 6.344 -10.078 1 95.12 127 ARG B O 1
ATOM 5671 N N . ALA B 1 128 ? -26.625 5.453 -8.547 1 93.69 128 ALA B N 1
ATOM 5672 C CA . ALA B 1 128 ? -27.766 5.078 -7.703 1 93.69 128 ALA B CA 1
ATOM 5673 C C . ALA B 1 128 ? -28.469 6.312 -7.156 1 93.69 128 ALA B C 1
ATOM 5675 O O . ALA B 1 128 ? -29.703 6.344 -7.082 1 93.69 128 ALA B O 1
ATOM 5676 N N . LEU B 1 129 ? -27.688 7.281 -6.723 1 93.81 129 LEU B N 1
ATOM 5677 C CA . LEU B 1 129 ? -28.234 8.539 -6.223 1 93.81 129 LEU B CA 1
ATOM 5678 C C . LEU B 1 129 ? -29.062 9.234 -7.301 1 93.81 129 LEU B C 1
ATOM 5680 O O . LEU B 1 129 ? -30.141 9.758 -7.016 1 93.81 129 LEU B O 1
ATOM 5684 N N . ALA B 1 130 ? -28.562 9.25 -8.516 1 95.44 130 ALA B N 1
ATOM 5685 C CA . ALA B 1 130 ? -29.281 9.859 -9.633 1 95.44 130 ALA B CA 1
ATOM 5686 C C . ALA B 1 130 ? -30.641 9.18 -9.852 1 95.44 130 ALA B C 1
ATOM 5688 O O . ALA B 1 130 ? -31.641 9.852 -10.086 1 95.44 130 ALA B O 1
ATOM 5689 N N . PHE B 1 131 ? -30.594 7.883 -9.805 1 95.94 131 PHE B N 1
ATOM 5690 C CA . PHE B 1 131 ? -31.828 7.117 -9.969 1 95.94 131 PHE B CA 1
ATOM 5691 C C . PHE B 1 131 ? -32.844 7.473 -8.883 1 95.94 131 PHE B C 1
ATOM 5693 O O . PHE B 1 131 ? -34 7.754 -9.172 1 95.94 131 PHE B O 1
ATOM 5700 N N . GLU B 1 132 ? -32.406 7.504 -7.664 1 95.25 132 GLU B N 1
ATOM 5701 C CA . GLU B 1 132 ? -33.281 7.797 -6.543 1 95.25 132 GLU B CA 1
ATOM 5702 C C . GLU B 1 132 ? -33.844 9.219 -6.625 1 95.25 132 GLU B C 1
ATOM 5704 O O . GLU B 1 132 ? -35 9.469 -6.285 1 95.25 132 GLU B O 1
ATOM 5709 N N . LEU B 1 133 ? -32.969 10.133 -7.016 1 95.19 133 LEU B N 1
ATOM 5710 C CA . LEU B 1 133 ? -33.375 11.516 -7.18 1 95.19 133 LEU B CA 1
ATOM 5711 C C . LEU B 1 133 ? -34.5 11.633 -8.227 1 95.19 133 LEU B C 1
ATOM 5713 O O . LEU B 1 133 ? -35.469 12.375 -8.039 1 95.19 133 LEU B O 1
ATOM 5717 N N . ALA B 1 134 ? -34.344 10.938 -9.32 1 95.56 134 ALA B N 1
ATOM 5718 C CA . ALA B 1 134 ? -35.344 10.969 -10.383 1 95.56 134 ALA B CA 1
ATOM 5719 C C . ALA B 1 134 ? -36.656 10.336 -9.914 1 95.56 134 ALA B C 1
ATOM 5721 O O . ALA B 1 134 ? -37.719 10.883 -10.164 1 95.56 134 ALA B O 1
ATOM 5722 N N . GLU B 1 135 ? -36.531 9.242 -9.234 1 94.94 135 GLU B N 1
ATOM 5723 C CA . GLU B 1 135 ? -37.719 8.516 -8.781 1 94.94 135 GLU B CA 1
ATOM 5724 C C . GLU B 1 135 ? -38.5 9.312 -7.727 1 94.94 135 GLU B C 1
ATOM 5726 O O . GLU B 1 135 ? -39.719 9.453 -7.82 1 94.94 135 GLU B O 1
ATOM 5731 N N . GLN B 1 136 ? -37.812 9.797 -6.785 1 94.19 136 GLN B N 1
ATOM 5732 C CA . GLN B 1 136 ? -38.469 10.484 -5.672 1 94.19 136 GLN B CA 1
ATOM 5733 C C . GLN B 1 136 ? -39.031 11.836 -6.109 1 94.19 136 GLN B C 1
ATOM 5735 O O . GLN B 1 136 ? -40.031 12.305 -5.559 1 94.19 136 GLN B O 1
ATOM 5740 N N . ASN B 1 137 ? -38.406 12.453 -7.055 1 95.06 137 ASN B N 1
ATOM 5741 C CA . ASN B 1 137 ? -38.875 13.734 -7.566 1 95.06 137 ASN B CA 1
ATOM 5742 C C . ASN B 1 137 ? -39.812 13.547 -8.75 1 95.06 137 ASN B C 1
ATOM 5744 O O . ASN B 1 137 ? -40.219 14.523 -9.398 1 95.06 137 ASN B O 1
ATOM 5748 N N . LYS B 1 138 ? -40.125 12.32 -9.094 1 93.44 138 LYS B N 1
ATOM 5749 C CA . LYS B 1 138 ? -41.062 11.961 -10.148 1 93.44 138 LYS B CA 1
ATOM 5750 C C . LYS B 1 138 ? -40.656 12.555 -11.492 1 93.44 138 LYS B C 1
ATOM 5752 O O . LYS B 1 138 ? -41.469 13.141 -12.203 1 93.44 138 LYS B O 1
ATOM 5757 N N . ILE B 1 139 ? -39.406 12.516 -11.695 1 93.62 139 ILE B N 1
ATOM 5758 C CA . ILE B 1 139 ? -38.875 12.961 -12.977 1 93.62 139 ILE B CA 1
ATOM 5759 C C . ILE B 1 139 ? -38.844 11.797 -13.961 1 93.62 139 ILE B C 1
ATOM 5761 O O . ILE B 1 139 ? -38.406 10.695 -13.617 1 93.62 139 ILE B O 1
ATOM 5765 N N . THR B 1 140 ? -39.375 12.031 -15.078 1 90.75 140 THR B N 1
ATOM 5766 C CA . THR B 1 140 ? -39.312 11 -16.109 1 90.75 140 THR B CA 1
ATOM 5767 C C . THR B 1 140 ? -37.875 10.703 -16.531 1 90.75 140 THR B C 1
ATOM 5769 O O . THR B 1 140 ? -37.125 11.617 -16.812 1 90.75 140 THR B O 1
ATOM 5772 N N . HIS B 1 141 ? -37.5 9.422 -16.438 1 92.06 141 HIS B N 1
ATOM 5773 C CA . HIS B 1 141 ? -36.125 9.078 -16.75 1 92.06 141 HIS B CA 1
ATOM 5774 C C . HIS B 1 141 ? -36 7.695 -17.391 1 92.06 141 HIS B C 1
ATOM 5776 O O . HIS B 1 141 ? -36.875 6.844 -17.172 1 92.06 141 HIS B O 1
ATOM 5782 N N . PRO B 1 142 ? -34.969 7.496 -18.172 1 90 142 PRO B N 1
ATOM 5783 C CA . PRO B 1 142 ? -34.75 6.203 -18.828 1 90 142 PRO B CA 1
ATOM 5784 C C . PRO B 1 142 ? -33.844 5.277 -18.016 1 90 142 PRO B C 1
ATOM 5786 O O . PRO B 1 142 ? -33.312 4.301 -18.562 1 90 142 PRO B O 1
ATOM 5789 N N . PHE B 1 143 ? -33.656 5.539 -16.719 1 93.12 143 PHE B N 1
ATOM 5790 C CA . PHE B 1 143 ? -32.688 4.766 -15.922 1 93.12 143 PHE B CA 1
ATOM 5791 C C . PHE B 1 143 ? -33.219 3.354 -15.68 1 93.12 143 PHE B C 1
ATOM 5793 O O . PHE B 1 143 ? -34.406 3.088 -15.867 1 93.12 143 PHE B O 1
ATOM 5800 N N . ASN B 1 144 ? -32.312 2.5 -15.352 1 91.81 144 ASN B N 1
ATOM 5801 C CA . ASN B 1 144 ? -32.656 1.098 -15.133 1 91.81 144 ASN B CA 1
ATOM 5802 C C . ASN B 1 144 ? -33.406 0.902 -13.82 1 91.81 144 ASN B C 1
ATOM 5804 O O . ASN B 1 144 ? -32.812 1.036 -12.742 1 91.81 144 ASN B O 1
ATOM 5808 N N . LYS B 1 145 ? -34.562 0.486 -13.891 1 90.62 145 LYS B N 1
ATOM 5809 C CA . LYS B 1 145 ? -35.406 0.332 -12.703 1 90.62 145 LYS B CA 1
ATOM 5810 C C . LYS B 1 145 ? -35.062 -0.964 -11.969 1 90.62 145 LYS B C 1
ATOM 5812 O O . LYS B 1 145 ? -35.25 -1.049 -10.75 1 90.62 145 LYS B O 1
ATOM 5817 N N . LYS B 1 146 ? -34.594 -1.922 -12.672 1 90.31 146 LYS B N 1
ATOM 5818 C CA . LYS B 1 146 ? -34.25 -3.193 -12.047 1 90.31 146 LYS B CA 1
ATOM 5819 C C . LYS B 1 146 ? -33 -3.057 -11.188 1 90.31 146 LYS B C 1
ATOM 5821 O O . LYS B 1 146 ? -32.969 -3.482 -10.031 1 90.31 146 LYS B O 1
ATOM 5826 N N . LYS B 1 147 ? -32.031 -2.396 -11.727 1 91.38 147 LYS B N 1
ATOM 5827 C CA . LYS B 1 147 ? -30.766 -2.234 -11.008 1 91.38 147 LYS B CA 1
ATOM 5828 C C . LYS B 1 147 ? -30.797 -1.002 -10.109 1 91.38 147 LYS B C 1
ATOM 5830 O O . LYS B 1 147 ? -29.938 -0.826 -9.25 1 91.38 147 LYS B O 1
ATOM 5835 N N . LYS B 1 148 ? -31.828 -0.176 -10.352 1 93.44 148 LYS B N 1
ATOM 5836 C CA . LYS B 1 148 ? -32.031 1.049 -9.578 1 93.44 148 LYS B CA 1
ATOM 5837 C C . LYS B 1 148 ? -30.812 1.96 -9.672 1 93.44 148 LYS B C 1
ATOM 5839 O O . LYS B 1 148 ? -30.312 2.434 -8.648 1 93.44 148 LYS B O 1
ATOM 5844 N N . LYS B 1 149 ? -30.281 2.115 -10.836 1 94.88 149 LYS B N 1
ATOM 5845 C CA . LYS B 1 149 ? -29.109 2.943 -11.109 1 94.88 149 LYS B CA 1
ATOM 5846 C C . LYS B 1 149 ? -29.219 3.625 -12.477 1 94.88 149 LYS B C 1
ATOM 5848 O O . LYS B 1 149 ? -29.828 3.078 -13.398 1 94.88 149 LYS B O 1
ATOM 5853 N N . ALA B 1 150 ? -28.641 4.793 -12.602 1 94.38 150 ALA B N 1
ATOM 5854 C CA . ALA B 1 150 ? -28.484 5.438 -13.906 1 94.38 150 ALA B CA 1
ATOM 5855 C C . ALA B 1 150 ? -27.438 4.73 -14.742 1 94.38 150 ALA B C 1
ATOM 5857 O O . ALA B 1 150 ? -26.531 4.078 -14.195 1 94.38 150 ALA B O 1
ATOM 5858 N N . GLY B 1 151 ? -27.531 4.758 -15.992 1 91.44 151 GLY B N 1
ATOM 5859 C CA . GLY B 1 151 ? -26.578 4.113 -16.875 1 91.44 151 GLY B CA 1
ATOM 5860 C C . GLY B 1 151 ? -25.219 4.773 -16.875 1 91.44 151 GLY B C 1
ATOM 5861 O O . GLY B 1 151 ? -25.078 5.918 -16.438 1 91.44 151 GLY B O 1
ATOM 5862 N N . ARG B 1 152 ? -24.219 4.121 -17.297 1 91.75 152 ARG B N 1
ATOM 5863 C CA . ARG B 1 152 ? -22.859 4.648 -17.406 1 91.75 152 ARG B CA 1
ATOM 5864 C C . ARG B 1 152 ? -22.797 5.828 -18.375 1 91.75 152 ARG B C 1
ATOM 5866 O O . ARG B 1 152 ? -22.016 6.762 -18.172 1 91.75 152 ARG B O 1
ATOM 5873 N N . GLU B 1 153 ? -23.594 5.789 -19.312 1 90.31 153 GLU B N 1
ATOM 5874 C CA . GLU B 1 153 ? -23.641 6.863 -20.297 1 90.31 153 GLU B CA 1
ATOM 5875 C C . GLU B 1 153 ? -24.141 8.164 -19.688 1 90.31 153 GLU B C 1
ATOM 5877 O O . GLU B 1 153 ? -23.672 9.25 -20.031 1 90.31 153 GLU B O 1
ATOM 5882 N N . TRP B 1 154 ? -25.141 8.016 -18.891 1 93.19 154 TRP B N 1
ATOM 5883 C CA . TRP B 1 154 ? -25.609 9.195 -18.172 1 93.19 154 TRP B CA 1
ATOM 5884 C C . TRP B 1 154 ? -24.469 9.836 -17.375 1 93.19 154 TRP B C 1
ATOM 5886 O O . TRP B 1 154 ? -24.297 11.062 -17.422 1 93.19 154 TRP B O 1
ATOM 5896 N N . LEU B 1 155 ? -23.734 9.016 -16.641 1 94.5 155 LEU B N 1
ATOM 5897 C CA . LEU B 1 155 ? -22.641 9.523 -15.812 1 94.5 155 LEU B CA 1
ATOM 5898 C C . LEU B 1 155 ? -21.578 10.188 -16.672 1 94.5 155 LEU B C 1
ATOM 5900 O O . LEU B 1 155 ? -21.062 11.258 -16.328 1 94.5 155 LEU B O 1
ATOM 5904 N N . THR B 1 156 ? -21.266 9.547 -17.734 1 92.62 156 THR B N 1
ATOM 5905 C CA . THR B 1 156 ? -20.281 10.117 -18.656 1 92.62 156 THR B CA 1
ATOM 5906 C C . THR B 1 156 ? -20.75 11.484 -19.156 1 92.62 156 THR B C 1
ATOM 5908 O O . THR B 1 156 ? -19.953 12.422 -19.25 1 92.62 156 THR B O 1
ATOM 5911 N N . GLY B 1 157 ? -21.969 11.594 -19.609 1 91.44 157 GLY B N 1
ATOM 5912 C CA . GLY B 1 157 ? -22.547 12.867 -20.016 1 91.44 157 GLY B CA 1
ATOM 5913 C C . GLY B 1 157 ? -22.547 13.906 -18.906 1 91.44 157 GLY B C 1
ATOM 5914 O O . GLY B 1 157 ? -22.219 15.062 -19.141 1 91.44 157 GLY B O 1
ATOM 5915 N N . PHE B 1 158 ? -23.016 13.516 -17.734 1 94.62 158 PHE B N 1
ATOM 5916 C CA . PHE B 1 158 ? -23.016 14.391 -16.562 1 94.62 158 PHE B CA 1
ATOM 5917 C C . PHE B 1 158 ? -21.641 14.977 -16.312 1 94.62 158 PHE B C 1
ATOM 5919 O O . PHE B 1 158 ? -21.5 16.172 -16.047 1 94.62 158 PHE B O 1
ATOM 5926 N N . LEU B 1 159 ? -20.547 14.141 -16.406 1 94.31 159 LEU B N 1
ATOM 5927 C CA . LEU B 1 159 ? -19.172 14.57 -16.172 1 94.31 159 LEU B CA 1
ATOM 5928 C C . LEU B 1 159 ? -18.719 15.547 -17.25 1 94.31 159 LEU B C 1
ATOM 5930 O O . LEU B 1 159 ? -17.984 16.484 -16.969 1 94.31 159 LEU B O 1
ATOM 5934 N N . LYS B 1 160 ? -19.109 15.32 -18.438 1 91.81 160 LYS B N 1
ATOM 5935 C CA . LYS B 1 160 ? -18.766 16.219 -19.547 1 91.81 160 LYS B CA 1
ATOM 5936 C C . LYS B 1 160 ? -19.375 17.594 -19.328 1 91.81 160 LYS B C 1
ATOM 5938 O O . LYS B 1 160 ? -18.75 18.609 -19.625 1 91.81 160 LYS B O 1
ATOM 5943 N N . ARG B 1 161 ? -20.625 17.609 -18.844 1 92.25 161 ARG B N 1
ATOM 5944 C CA . ARG B 1 161 ? -21.312 18.875 -18.625 1 92.25 161 ARG B CA 1
ATOM 5945 C C . ARG B 1 161 ? -20.828 19.562 -17.359 1 92.25 161 ARG B C 1
ATOM 5947 O O . ARG B 1 161 ? -21 20.766 -17.188 1 92.25 161 ARG B O 1
ATOM 5954 N N . ASN B 1 162 ? -20.266 18.828 -16.422 1 94 162 ASN B N 1
ATOM 5955 C CA . ASN B 1 162 ? -19.719 19.328 -15.18 1 94 162 ASN B CA 1
ATOM 5956 C C . ASN B 1 162 ? -18.25 19 -15.039 1 94 162 ASN B C 1
ATOM 5958 O O . ASN B 1 162 ? -17.875 18.156 -14.219 1 94 162 ASN B O 1
ATOM 5962 N N . PRO B 1 163 ? -17.359 19.719 -15.641 1 91.06 163 PRO B N 1
ATOM 5963 C CA . PRO B 1 163 ? -15.945 19.359 -15.727 1 91.06 163 PRO B CA 1
ATOM 5964 C C . PRO B 1 163 ? -15.219 19.531 -14.391 1 91.06 163 PRO B C 1
ATOM 5966 O O . PRO B 1 163 ? -14.078 19.078 -14.25 1 91.06 163 PRO B O 1
ATOM 5969 N N . THR B 1 164 ? -15.844 20.109 -13.453 1 91.31 164 THR B N 1
ATOM 5970 C CA . THR B 1 164 ? -15.188 20.312 -12.164 1 91.31 164 THR B CA 1
ATOM 5971 C C . THR B 1 164 ? -15.234 19.031 -11.32 1 91.31 164 THR B C 1
ATOM 5973 O O . THR B 1 164 ? -14.594 18.953 -10.273 1 91.31 164 THR B O 1
ATOM 5976 N N . LEU B 1 165 ? -15.938 18.109 -11.812 1 92.5 165 LEU B N 1
ATOM 5977 C CA . LEU B 1 165 ? -16.078 16.844 -11.094 1 92.5 165 LEU B CA 1
ATOM 5978 C C . LEU B 1 165 ? -15.312 15.727 -11.797 1 92.5 165 LEU B C 1
ATOM 5980 O O . LEU B 1 165 ? -15.352 15.617 -13.023 1 92.5 165 LEU B O 1
ATOM 5984 N N . SER B 1 166 ? -14.555 15.008 -11.102 1 92.62 166 SER B N 1
ATOM 5985 C CA . SER B 1 166 ? -13.844 13.844 -11.633 1 92.62 166 SER B CA 1
ATOM 5986 C C . SER B 1 166 ? -13.758 12.727 -10.602 1 92.62 166 SER B C 1
ATOM 5988 O O . SER B 1 166 ? -13.953 12.953 -9.406 1 92.62 166 SER B O 1
ATOM 5990 N N . PHE B 1 167 ? -13.602 11.531 -11.07 1 92.5 167 PHE B N 1
ATOM 5991 C CA . PHE B 1 167 ? -13.414 10.391 -10.172 1 92.5 167 PHE B CA 1
ATOM 5992 C C . PHE B 1 167 ? -11.93 10.062 -10.016 1 92.5 167 PHE B C 1
ATOM 5994 O O . PHE B 1 167 ? -11.234 9.844 -11.008 1 92.5 167 PHE B O 1
ATOM 6001 N N . ARG B 1 168 ? -11.469 10.117 -8.781 1 90.38 168 ARG B N 1
ATOM 6002 C CA . ARG B 1 168 ? -10.055 9.906 -8.477 1 90.38 168 ARG B CA 1
ATOM 6003 C C . ARG B 1 168 ? -9.883 8.961 -7.297 1 90.38 168 ARG B C 1
ATOM 6005 O O . ARG B 1 168 ? -10.797 8.805 -6.48 1 90.38 168 ARG B O 1
ATOM 6012 N N . LYS B 1 169 ? -8.742 8.305 -7.297 1 87.75 169 LYS B N 1
ATOM 6013 C CA . LYS B 1 169 ? -8.422 7.449 -6.16 1 87.75 169 LYS B CA 1
ATOM 6014 C C . LYS B 1 169 ? -8.141 8.273 -4.91 1 87.75 169 LYS B C 1
ATOM 6016 O O . LYS B 1 169 ? -7.266 9.141 -4.914 1 87.75 169 LYS B O 1
ATOM 6021 N N . PRO B 1 170 ? -8.891 8.07 -3.895 1 88.69 170 PRO B N 1
ATOM 6022 C CA . PRO B 1 170 ? -8.695 8.852 -2.67 1 88.69 170 PRO B CA 1
ATOM 6023 C C . PRO B 1 170 ? -7.59 8.289 -1.781 1 88.69 170 PRO B C 1
ATOM 6025 O O . PRO B 1 170 ? -7.164 7.145 -1.969 1 88.69 170 PRO B O 1
ATOM 6028 N N . GLU B 1 171 ? -7.105 9.07 -0.926 1 86.56 171 GLU B N 1
ATOM 6029 C CA . GLU B 1 171 ? -6.195 8.656 0.135 1 86.56 171 GLU B CA 1
ATOM 6030 C C . GLU B 1 171 ? -6.945 8.406 1.44 1 86.56 171 GLU B C 1
ATOM 6032 O O . GLU B 1 171 ? -7.707 9.258 1.897 1 86.56 171 GLU B O 1
ATOM 6037 N N . PRO B 1 172 ? -6.754 7.293 1.955 1 86.56 172 PRO B N 1
ATOM 6038 C CA . PRO B 1 172 ? -7.453 6.996 3.209 1 86.56 172 PRO B CA 1
ATOM 6039 C C . PRO B 1 172 ? -6.98 7.867 4.367 1 86.56 172 PRO B C 1
ATOM 6041 O O . PRO B 1 172 ? -5.781 8.117 4.512 1 86.56 172 PRO B O 1
ATOM 6044 N N . THR B 1 173 ? -7.953 8.406 5.145 1 85.5 173 THR B N 1
ATOM 6045 C CA . THR B 1 173 ? -7.711 9.188 6.352 1 85.5 173 THR B CA 1
ATOM 6046 C C . THR B 1 173 ? -8.469 8.602 7.539 1 85.5 173 THR B C 1
ATOM 6048 O O . THR B 1 173 ? -9.672 8.352 7.457 1 85.5 173 THR B O 1
ATOM 6051 N N . SER B 1 174 ? -7.77 8.414 8.617 1 85.06 174 SER B N 1
ATOM 6052 C CA . SER B 1 174 ? -8.398 7.812 9.789 1 85.06 174 SER B CA 1
ATOM 6053 C C . SER B 1 174 ? -9.477 8.727 10.367 1 85.06 174 SER B C 1
ATOM 6055 O O . SER B 1 174 ? -9.422 9.945 10.188 1 85.06 174 SER B O 1
ATOM 6057 N N . ALA B 1 175 ? -10.367 8.141 11.055 1 82.56 175 ALA B N 1
ATOM 6058 C CA . ALA B 1 175 ? -11.422 8.898 11.727 1 82.56 175 ALA B CA 1
ATOM 6059 C C . ALA B 1 175 ? -10.836 9.883 12.734 1 82.56 175 ALA B C 1
ATOM 6061 O O . ALA B 1 175 ? -11.328 11.008 12.867 1 82.56 175 ALA B O 1
ATOM 6062 N N . ALA B 1 176 ? -9.805 9.492 13.375 1 82.31 176 ALA B N 1
ATOM 6063 C CA . ALA B 1 176 ? -9.156 10.352 14.359 1 82.31 176 ALA B CA 1
ATOM 6064 C C . ALA B 1 176 ? -8.555 11.586 13.703 1 82.31 176 ALA B C 1
ATOM 6066 O O . ALA B 1 176 ? -8.68 12.695 14.227 1 82.31 176 ALA B O 1
ATOM 6067 N N . ARG B 1 177 ? -7.953 11.375 12.633 1 83.31 177 ARG B N 1
ATOM 6068 C CA . ARG B 1 177 ? -7.348 12.492 11.914 1 83.31 177 ARG B CA 1
ATOM 6069 C C . ARG B 1 177 ? -8.414 13.43 11.352 1 83.31 177 ARG B C 1
ATOM 6071 O O . ARG B 1 177 ? -8.234 14.648 11.359 1 83.31 177 ARG B O 1
ATOM 6078 N N . ALA B 1 178 ? -9.422 12.836 10.852 1 85.19 178 ALA B N 1
ATOM 6079 C CA . ALA B 1 178 ? -10.523 13.641 10.328 1 85.19 178 ALA B CA 1
ATOM 6080 C C . ALA B 1 178 ? -11.125 14.523 11.422 1 85.19 178 ALA B C 1
ATOM 6082 O O . ALA B 1 178 ? -11.461 15.68 11.164 1 85.19 178 ALA B O 1
ATOM 6083 N N . ARG B 1 179 ? -11.172 14.008 12.547 1 84.62 179 ARG B N 1
ATOM 6084 C CA . ARG B 1 179 ? -11.734 14.734 13.688 1 84.62 179 ARG B CA 1
ATOM 6085 C C . ARG B 1 179 ? -10.719 15.711 14.273 1 84.62 179 ARG B C 1
ATOM 6087 O O . ARG B 1 179 ? -11.086 16.781 14.758 1 84.62 179 ARG B O 1
ATOM 6094 N N . GLY B 1 180 ? -9.547 15.297 14.305 1 85.38 180 GLY B N 1
ATOM 6095 C CA . GLY B 1 180 ? -8.5 16.031 15 1 85.38 180 GLY B CA 1
ATOM 6096 C C . GLY B 1 180 ? -8.219 17.391 14.398 1 85.38 180 GLY B C 1
ATOM 6097 O O . GLY B 1 180 ? -7.977 18.359 15.125 1 85.38 180 GLY B O 1
ATOM 6098 N N . PHE B 1 181 ? -8.266 17.531 13.133 1 89.38 181 PHE B N 1
ATOM 6099 C CA . PHE B 1 181 ? -8.016 18.812 12.477 1 89.38 181 PHE B CA 1
ATOM 6100 C C . PHE B 1 181 ? -9.289 19.656 12.438 1 89.38 181 PHE B C 1
ATOM 6102 O O . PHE B 1 181 ? -10.055 19.578 11.477 1 89.38 181 PHE B O 1
ATOM 6109 N N . ASN B 1 182 ? -9.469 20.391 13.391 1 89.62 182 ASN B N 1
ATOM 6110 C CA . ASN B 1 182 ? -10.617 21.281 13.508 1 89.62 182 ASN B CA 1
ATOM 6111 C C . ASN B 1 182 ? -10.203 22.688 13.898 1 89.62 182 ASN B C 1
ATOM 6113 O O . ASN B 1 182 ? -9.078 22.906 14.359 1 89.62 182 ASN B O 1
ATOM 6117 N N . LYS B 1 183 ? -11.086 23.594 13.75 1 89.44 183 LYS B N 1
ATOM 6118 C CA . LYS B 1 183 ? -10.781 25.016 13.938 1 89.44 183 LYS B CA 1
ATOM 6119 C C . LYS B 1 183 ? -10.367 25.312 15.375 1 89.44 183 LYS B C 1
ATOM 6121 O O . LYS B 1 183 ? -9.453 26.094 15.609 1 89.44 183 LYS B O 1
ATOM 6126 N N . VAL B 1 184 ? -10.953 24.688 16.266 1 88.94 184 VAL B N 1
ATOM 6127 C CA . VAL B 1 184 ? -10.695 24.938 17.672 1 88.94 184 VAL B CA 1
ATOM 6128 C C . VAL B 1 184 ? -9.273 24.5 18.031 1 88.94 184 VAL B C 1
ATOM 6130 O O . VAL B 1 184 ? -8.516 25.266 18.625 1 88.94 184 VAL B O 1
ATOM 6133 N N . SER B 1 185 ? -8.969 23.281 17.688 1 90.56 185 SER B N 1
ATOM 6134 C CA . SER B 1 185 ? -7.645 22.734 17.984 1 90.56 185 SER B CA 1
ATOM 6135 C C . SER B 1 185 ? -6.555 23.547 17.281 1 90.56 185 SER B C 1
ATOM 6137 O O . SER B 1 185 ? -5.516 23.844 17.875 1 90.56 185 SER B O 1
ATOM 6139 N N . VAL B 1 186 ? -6.773 23.922 16.062 1 93.31 186 VAL B N 1
ATOM 6140 C CA . VAL B 1 186 ? -5.785 24.641 15.266 1 93.31 186 VAL B CA 1
ATOM 6141 C C . VAL B 1 186 ? -5.605 26.047 15.812 1 93.31 186 VAL B C 1
ATOM 6143 O O . VAL B 1 186 ? -4.477 26.531 15.969 1 93.31 186 VAL B O 1
ATOM 6146 N N . ASN B 1 187 ? -6.664 26.672 16.156 1 93.25 187 ASN B N 1
ATOM 6147 C CA . ASN B 1 187 ? -6.582 28.031 16.703 1 93.25 187 ASN B CA 1
ATOM 6148 C C . ASN B 1 187 ? -5.891 28.031 18.062 1 93.25 187 ASN B C 1
ATOM 6150 O O . ASN B 1 187 ? -5.117 28.953 18.359 1 93.25 187 ASN B O 1
ATOM 6154 N N . SER B 1 188 ? -6.203 27.062 18.828 1 92.56 188 SER B N 1
ATOM 6155 C CA . SER B 1 188 ? -5.547 26.953 20.125 1 92.56 188 SER B CA 1
ATOM 6156 C C . SER B 1 188 ? -4.039 26.797 19.969 1 92.56 188 SER B C 1
ATOM 6158 O O . SER B 1 188 ? -3.266 27.375 20.75 1 92.56 188 SER B O 1
ATOM 6160 N N . PHE B 1 189 ? -3.668 26.047 19.031 1 95.69 189 PHE B N 1
ATOM 6161 C CA . PHE B 1 189 ? -2.246 25.875 18.75 1 95.69 189 PHE B CA 1
ATOM 6162 C C . PHE B 1 189 ? -1.61 27.188 18.344 1 95.69 189 PHE B C 1
ATOM 6164 O O . PHE B 1 189 ? -0.541 27.562 18.828 1 95.69 189 PHE B O 1
ATOM 6171 N N . PHE B 1 190 ? -2.234 27.938 17.453 1 96.31 190 PHE B N 1
ATOM 6172 C CA . PHE B 1 190 ? -1.659 29.172 16.953 1 96.31 190 PHE B CA 1
ATOM 6173 C C . PHE B 1 190 ? -1.616 30.234 18.062 1 96.31 190 PHE B C 1
ATOM 6175 O O . PHE B 1 190 ? -0.713 31.062 18.078 1 96.31 190 PHE B O 1
ATOM 6182 N N . ASP B 1 191 ? -2.586 30.125 18.984 1 94.88 191 ASP B N 1
ATOM 6183 C CA . ASP B 1 191 ? -2.527 31.016 20.141 1 94.88 191 ASP B CA 1
ATOM 6184 C C . ASP B 1 191 ? -1.225 30.828 20.922 1 94.88 191 ASP B C 1
ATOM 6186 O O . ASP B 1 191 ? -0.553 31.797 21.266 1 94.88 191 ASP B O 1
ATOM 6190 N N . MET B 1 192 ? -0.933 29.609 21.141 1 94.56 192 MET B N 1
ATOM 6191 C CA . MET B 1 192 ? 0.28 29.266 21.875 1 94.56 192 MET B CA 1
ATOM 6192 C C . MET B 1 192 ? 1.524 29.562 21.047 1 94.56 192 MET B C 1
ATOM 6194 O O . MET B 1 192 ? 2.502 30.109 21.578 1 94.56 192 MET B O 1
ATOM 6198 N N . TYR B 1 193 ? 1.492 29.25 19.844 1 96.5 193 TYR B N 1
ATOM 6199 C CA . TYR B 1 193 ? 2.617 29.406 18.922 1 96.5 193 TYR B CA 1
ATOM 6200 C C . TYR B 1 193 ? 2.98 30.875 18.766 1 96.5 193 TYR B C 1
ATOM 6202 O O . TYR B 1 193 ? 4.156 31.25 18.844 1 96.5 193 TYR B O 1
ATOM 6210 N N . GLU B 1 194 ? 1.982 31.688 18.547 1 96.12 194 GLU B N 1
ATOM 6211 C CA . GLU B 1 194 ? 2.203 33.125 18.359 1 96.12 194 GLU B CA 1
ATOM 6212 C C . GLU B 1 194 ? 2.773 33.781 19.625 1 96.12 194 GLU B C 1
ATOM 6214 O O . GLU B 1 194 ? 3.641 34.625 19.547 1 96.12 194 GLU B O 1
ATOM 6219 N N . VAL B 1 195 ? 2.295 33.312 20.719 1 94.25 195 VAL B N 1
ATOM 6220 C CA . VAL B 1 195 ? 2.805 33.812 21.984 1 94.25 195 VAL B CA 1
ATOM 6221 C C . VAL B 1 195 ? 4.277 33.469 22.141 1 94.25 195 VAL B C 1
ATOM 6223 O O . VAL B 1 195 ? 5.094 34.281 22.547 1 94.25 195 VAL B O 1
ATOM 6226 N N . ALA B 1 196 ? 4.629 32.25 21.828 1 94.38 196 ALA B N 1
ATOM 6227 C CA . ALA B 1 196 ? 6.012 31.781 21.938 1 94.38 196 ALA B CA 1
ATOM 6228 C C . ALA B 1 196 ? 6.934 32.594 21.016 1 94.38 196 ALA B C 1
ATOM 6230 O O . ALA B 1 196 ? 8.031 32.969 21.422 1 94.38 196 ALA B O 1
ATOM 6231 N N . ILE B 1 197 ? 6.512 32.781 19.812 1 95.25 197 ILE B N 1
ATOM 6232 C CA . ILE B 1 197 ? 7.309 33.5 18.812 1 95.25 197 ILE B CA 1
ATOM 6233 C C . ILE B 1 197 ? 7.547 34.938 19.297 1 95.25 197 ILE B C 1
ATOM 6235 O O . ILE B 1 197 ? 8.656 35.469 19.172 1 95.25 197 ILE B O 1
ATOM 6239 N N . GLU B 1 198 ? 6.543 35.562 19.797 1 93.25 198 GLU B N 1
ATOM 6240 C CA . GLU B 1 198 ? 6.617 36.938 20.219 1 93.25 198 GLU B CA 1
ATOM 6241 C C . GLU B 1 198 ? 7.469 37.094 21.484 1 93.25 198 GLU B C 1
ATOM 6243 O O . GLU B 1 198 ? 8.219 38.062 21.609 1 93.25 198 GLU B O 1
ATOM 6248 N N . GLN B 1 199 ? 7.316 36.219 22.359 1 92.38 199 GLN B N 1
ATOM 6249 C CA . GLN B 1 199 ? 8.008 36.312 23.641 1 92.38 199 GLN B CA 1
ATOM 6250 C C . GLN B 1 199 ? 9.523 36.281 23.453 1 92.38 199 GLN B C 1
ATOM 6252 O O . GLN B 1 199 ? 10.242 37.031 24.109 1 92.38 199 GLN B O 1
ATOM 6257 N N . LYS B 1 200 ? 10.031 35.469 22.594 1 92.75 200 LYS B N 1
ATOM 6258 C CA . LYS B 1 200 ? 11.477 35.312 22.438 1 92.75 200 LYS B CA 1
ATOM 6259 C C . LYS B 1 200 ? 11.938 35.844 21.078 1 92.75 200 LYS B C 1
ATOM 6261 O O . LYS B 1 200 ? 13.125 35.781 20.75 1 92.75 200 LYS B O 1
ATOM 6266 N N . ARG B 1 201 ? 11 36.344 20.312 1 93.38 201 ARG B N 1
ATOM 6267 C CA . ARG B 1 201 ? 11.273 36.938 19 1 93.38 201 ARG B CA 1
ATOM 6268 C C . ARG B 1 201 ? 12.117 35.969 18.141 1 93.38 201 ARG B C 1
ATOM 6270 O O . ARG B 1 201 ? 13.156 36.375 17.625 1 93.38 201 ARG B O 1
ATOM 6277 N N . PHE B 1 202 ? 11.664 34.844 17.984 1 96.12 202 PHE B N 1
ATOM 6278 C CA . PHE B 1 202 ? 12.367 33.844 17.203 1 96.12 202 PHE B CA 1
ATOM 6279 C C . PHE B 1 202 ? 12.438 34.219 15.734 1 96.12 202 PHE B C 1
ATOM 6281 O O . PHE B 1 202 ? 11.445 34.688 15.156 1 96.12 202 PHE B O 1
ATOM 6288 N N . ARG B 1 203 ? 13.609 34.094 15.172 1 96.5 203 ARG B N 1
ATOM 6289 C CA . ARG B 1 203 ? 13.82 34.25 13.734 1 96.5 203 ARG B CA 1
ATOM 6290 C C . ARG B 1 203 ? 13.617 32.906 13.016 1 96.5 203 ARG B C 1
ATOM 6292 O O . ARG B 1 203 ? 13.695 31.844 13.625 1 96.5 203 ARG B O 1
ATOM 6299 N N . PRO B 1 204 ? 13.305 32.938 11.734 1 97.12 204 PRO B N 1
ATOM 6300 C CA . PRO B 1 204 ? 13.023 31.688 11.008 1 97.12 204 PRO B CA 1
ATOM 6301 C C . PRO B 1 204 ? 14.188 30.703 11.055 1 97.12 204 PRO B C 1
ATOM 6303 O O . PRO B 1 204 ? 13.969 29.484 11.008 1 97.12 204 PRO B O 1
ATOM 6306 N N . GLU B 1 205 ? 15.352 31.141 11.203 1 97 205 GLU B N 1
ATOM 6307 C CA . GLU B 1 205 ? 16.531 30.281 11.266 1 97 205 GLU B CA 1
ATOM 6308 C C . GLU B 1 205 ? 16.562 29.484 12.578 1 97 205 GLU B C 1
ATOM 6310 O O . GLU B 1 205 ? 17.281 28.5 12.695 1 97 205 GLU B O 1
ATOM 6315 N N . ARG B 1 206 ? 15.75 29.953 13.531 1 97.94 206 ARG B N 1
ATOM 6316 C CA . ARG B 1 206 ? 15.812 29.375 14.867 1 97.94 206 ARG B CA 1
ATOM 6317 C C . ARG B 1 206 ? 14.531 28.609 15.188 1 97.94 206 ARG B C 1
ATOM 6319 O O . ARG B 1 206 ? 14.312 28.188 16.328 1 97.94 206 ARG B O 1
ATOM 6326 N N . ILE B 1 207 ? 13.695 28.422 14.219 1 98.44 207 ILE B N 1
ATOM 6327 C CA . ILE B 1 207 ? 12.484 27.609 14.344 1 98.44 207 ILE B CA 1
ATOM 6328 C C . ILE B 1 207 ? 12.672 26.281 13.594 1 98.44 207 ILE B C 1
ATOM 6330 O O . ILE B 1 207 ? 12.82 26.266 12.375 1 98.44 207 ILE B O 1
ATOM 6334 N N . TYR B 1 208 ? 12.68 25.188 14.367 1 98.62 208 TYR B N 1
ATOM 6335 C CA . TYR B 1 208 ? 12.945 23.875 13.766 1 98.62 208 TYR B CA 1
ATOM 6336 C C . TYR B 1 208 ? 11.742 22.953 13.906 1 98.62 208 TYR B C 1
ATOM 6338 O O . TYR B 1 208 ? 10.961 23.094 14.852 1 98.62 208 TYR B O 1
ATOM 6346 N N . ASN B 1 209 ? 11.531 22.094 12.953 1 98.5 209 ASN B N 1
ATOM 6347 C CA . ASN B 1 209 ? 10.617 20.953 13 1 98.5 209 ASN B CA 1
ATOM 6348 C C . ASN B 1 209 ? 11.367 19.625 12.945 1 98.5 209 ASN B C 1
ATOM 6350 O O . ASN B 1 209 ? 12.336 19.484 12.195 1 98.5 209 ASN B O 1
ATOM 6354 N N . VAL B 1 210 ? 10.945 18.734 13.781 1 97.62 210 VAL B N 1
ATOM 6355 C CA . VAL B 1 210 ? 11.547 17.406 13.805 1 97.62 210 VAL B CA 1
ATOM 6356 C C . VAL B 1 210 ? 10.469 16.344 13.617 1 97.62 210 VAL B C 1
ATOM 6358 O O . VAL B 1 210 ? 9.352 16.484 14.117 1 97.62 210 VAL B O 1
ATOM 6361 N N . ASP B 1 211 ? 10.773 15.312 12.852 1 96.25 211 ASP B N 1
ATOM 6362 C CA . ASP B 1 211 ? 9.875 14.172 12.648 1 96.25 211 ASP B CA 1
ATOM 6363 C C . ASP B 1 211 ? 10.656 12.914 12.273 1 96.25 211 ASP B C 1
ATOM 6365 O O . ASP B 1 211 ? 11.82 13 11.891 1 96.25 211 ASP B O 1
ATOM 6369 N N . GLU B 1 212 ? 9.984 11.844 12.5 1 95.31 212 GLU B N 1
ATOM 6370 C CA . GLU B 1 212 ? 10.578 10.547 12.203 1 95.31 212 GLU B CA 1
ATOM 6371 C C . GLU B 1 212 ? 9.961 9.93 10.953 1 95.31 212 GLU B C 1
ATOM 6373 O O . GLU B 1 212 ? 8.781 10.148 10.664 1 95.31 212 GLU B O 1
ATOM 6378 N N . THR B 1 213 ? 10.75 9.242 10.188 1 95.12 213 THR B N 1
ATOM 6379 C CA . THR B 1 213 ? 10.266 8.461 9.062 1 95.12 213 THR B CA 1
ATOM 6380 C C . THR B 1 213 ? 10.945 7.094 9.016 1 95.12 213 THR B C 1
ATOM 6382 O O . THR B 1 213 ? 12 6.902 9.625 1 95.12 213 THR B O 1
ATOM 6385 N N . ALA B 1 214 ? 10.273 6.188 8.445 1 93.88 214 ALA B N 1
ATOM 6386 C CA . ALA B 1 214 ? 10.805 4.836 8.305 1 93.88 214 ALA B CA 1
ATOM 6387 C C . ALA B 1 214 ? 11.211 4.555 6.863 1 93.88 214 ALA B C 1
ATOM 6389 O O . ALA B 1 214 ? 10.484 4.898 5.93 1 93.88 214 ALA B O 1
ATOM 6390 N N . ILE B 1 215 ? 12.375 4.055 6.684 1 94.62 215 ILE B N 1
ATOM 6391 C CA . ILE B 1 215 ? 12.805 3.582 5.371 1 94.62 215 ILE B CA 1
ATOM 6392 C C . ILE B 1 215 ? 13 2.068 5.406 1 94.62 215 ILE B C 1
ATOM 6394 O O . ILE B 1 215 ? 13.375 1.508 6.441 1 94.62 215 ILE B O 1
ATOM 6398 N N . SER B 1 216 ? 12.711 1.448 4.309 1 93.38 216 SER B N 1
ATOM 6399 C CA . SER B 1 216 ? 12.727 -0.009 4.234 1 93.38 216 SER B CA 1
ATOM 6400 C C . SER B 1 216 ? 13.703 -0.494 3.168 1 93.38 216 SER B C 1
ATOM 6402 O O . SER B 1 216 ? 13.984 0.221 2.203 1 93.38 216 SER B O 1
ATOM 6404 N N . THR B 1 217 ? 14.211 -1.681 3.359 1 92.75 217 THR B N 1
ATOM 6405 C CA . THR B 1 217 ? 15.047 -2.32 2.348 1 92.75 217 THR B CA 1
ATOM 6406 C C . THR B 1 217 ? 14.211 -2.732 1.139 1 92.75 217 THR B C 1
ATOM 6408 O O . THR B 1 217 ? 14.758 -3.111 0.1 1 92.75 217 THR B O 1
ATOM 6411 N N . VAL B 1 218 ? 12.914 -2.682 1.325 1 90.94 218 VAL B N 1
ATOM 6412 C CA . VAL B 1 218 ? 11.992 -2.947 0.223 1 90.94 218 VAL B CA 1
ATOM 6413 C C . VAL B 1 218 ? 11.047 -1.759 0.038 1 90.94 218 VAL B C 1
ATOM 6415 O O . VAL B 1 218 ? 9.898 -1.798 0.478 1 90.94 218 VAL B O 1
ATOM 6418 N N . PRO B 1 219 ? 11.469 -0.802 -0.649 1 85.31 219 PRO B N 1
ATOM 6419 C CA . PRO B 1 219 ? 10.602 0.368 -0.805 1 85.31 219 PRO B CA 1
ATOM 6420 C C . PRO B 1 219 ? 9.336 0.062 -1.607 1 85.31 219 PRO B C 1
ATOM 6422 O O . PRO B 1 219 ? 9.383 -0.697 -2.578 1 85.31 219 PRO B O 1
ATOM 6425 N N . PRO B 1 220 ? 8.266 0.647 -1.195 1 76.31 220 PRO B N 1
ATOM 6426 C CA . PRO B 1 220 ? 6.973 0.271 -1.776 1 76.31 220 PRO B CA 1
ATOM 6427 C C . PRO B 1 220 ? 6.715 0.943 -3.123 1 76.31 220 PRO B C 1
ATOM 6429 O O . PRO B 1 220 ? 6.031 0.375 -3.979 1 76.31 220 PRO B O 1
ATOM 6432 N N . ASN B 1 221 ? 7.098 2.113 -3.357 1 77 221 ASN B N 1
ATOM 6433 C CA . ASN B 1 221 ? 6.68 2.895 -4.516 1 77 221 ASN B CA 1
ATOM 6434 C C . ASN B 1 221 ? 7.539 2.586 -5.738 1 77 221 ASN B C 1
ATOM 6436 O O . ASN B 1 221 ? 8.766 2.578 -5.652 1 77 221 ASN B O 1
ATOM 6440 N N . LYS B 1 222 ? 6.816 2.168 -6.762 1 82.25 222 LYS B N 1
ATOM 6441 C CA . LYS B 1 222 ? 7.496 1.91 -8.031 1 82.25 222 LYS B CA 1
ATOM 6442 C C . LYS B 1 222 ? 6.977 2.832 -9.125 1 82.25 222 LYS B C 1
ATOM 6444 O O . LYS B 1 222 ? 5.785 3.156 -9.164 1 82.25 222 LYS B O 1
ATOM 6449 N N . LYS B 1 223 ? 7.836 3.258 -9.961 1 82.06 223 LYS B N 1
ATOM 6450 C CA . LYS B 1 223 ? 7.469 4.094 -11.102 1 82.06 223 LYS B CA 1
ATOM 6451 C C . LYS B 1 223 ? 6.863 3.258 -12.219 1 82.06 223 LYS B C 1
ATOM 6453 O O . LYS B 1 223 ? 7.031 2.037 -12.25 1 82.06 223 LYS B O 1
ATOM 6458 N N . LYS B 1 224 ? 6.16 3.939 -13.094 1 89 224 LYS B N 1
ATOM 6459 C CA . LYS B 1 224 ? 5.617 3.27 -14.273 1 89 224 LYS B CA 1
ATOM 6460 C C . LYS B 1 224 ? 6.734 2.797 -15.203 1 89 224 LYS B C 1
ATOM 6462 O O . LYS B 1 224 ? 7.734 3.492 -15.383 1 89 224 LYS B O 1
ATOM 6467 N N . ILE B 1 225 ? 6.562 1.667 -15.758 1 90.56 225 ILE B N 1
ATOM 6468 C CA . ILE B 1 225 ? 7.582 1.098 -16.641 1 90.56 225 ILE B CA 1
ATOM 6469 C C . ILE B 1 225 ? 6.949 0.709 -17.969 1 90.56 225 ILE B C 1
ATOM 6471 O O . ILE B 1 225 ? 5.73 0.568 -18.062 1 90.56 225 ILE B O 1
ATOM 6475 N N . ALA B 1 226 ? 7.812 0.576 -18.938 1 91.62 226 ALA B N 1
ATOM 6476 C CA . ALA B 1 226 ? 7.391 0.122 -20.266 1 91.62 226 ALA B CA 1
ATOM 6477 C C . ALA B 1 226 ? 6.988 -1.35 -20.234 1 91.62 226 ALA B C 1
ATOM 6479 O O . ALA B 1 226 ? 7.746 -2.197 -19.75 1 91.62 226 ALA B O 1
ATOM 6480 N N . ALA B 1 227 ? 5.801 -1.577 -20.688 1 90.75 227 ALA B N 1
ATOM 6481 C CA . ALA B 1 227 ? 5.297 -2.947 -20.672 1 90.75 227 ALA B CA 1
ATOM 6482 C C . ALA B 1 227 ? 4.438 -3.221 -21.906 1 90.75 227 ALA B C 1
ATOM 6484 O O . ALA B 1 227 ? 3.914 -2.291 -22.531 1 90.75 227 ALA B O 1
ATOM 6485 N N . ARG B 1 228 ? 4.387 -4.461 -22.25 1 88.81 228 ARG B N 1
ATOM 6486 C CA . ARG B 1 228 ? 3.539 -4.887 -23.344 1 88.81 228 ARG B CA 1
ATOM 6487 C C . ARG B 1 228 ? 2.066 -4.652 -23.031 1 88.81 228 ARG B C 1
ATOM 6489 O O . ARG B 1 228 ? 1.599 -4.98 -21.938 1 88.81 228 ARG B O 1
ATOM 6496 N N . LYS B 1 229 ? 1.41 -4.125 -24 1 86.12 229 LYS B N 1
ATOM 6497 C CA . LYS B 1 229 ? -0.018 -3.875 -23.828 1 86.12 229 LYS B CA 1
ATOM 6498 C C . LYS B 1 229 ? -0.802 -5.184 -23.766 1 86.12 229 LYS B C 1
ATOM 6500 O O . LYS B 1 229 ? -0.529 -6.105 -24.547 1 86.12 229 LYS B O 1
ATOM 6505 N N . GLY B 1 230 ? -1.778 -5.266 -22.906 1 77.69 230 GLY B N 1
ATOM 6506 C CA . GLY B 1 230 ? -2.609 -6.457 -22.812 1 77.69 230 GLY B CA 1
ATOM 6507 C C . GLY B 1 230 ? -2.154 -7.414 -21.734 1 77.69 230 GLY B C 1
ATOM 6508 O O . GLY B 1 230 ? -2.887 -8.336 -21.359 1 77.69 230 GLY B O 1
ATOM 6509 N N . LYS B 1 231 ? -0.913 -7.199 -21.312 1 80.94 231 LYS B N 1
ATOM 6510 C CA . LYS B 1 231 ? -0.441 -8.031 -20.203 1 80.94 231 LYS B CA 1
ATOM 6511 C C . LYS B 1 231 ? -1.222 -7.738 -18.922 1 80.94 231 LYS B C 1
ATOM 6513 O O . LYS B 1 231 ? -1.41 -6.574 -18.562 1 80.94 231 LYS B O 1
ATOM 6518 N N . LYS B 1 232 ? -1.711 -8.75 -18.375 1 74.31 232 LYS B N 1
ATOM 6519 C CA . LYS B 1 232 ? -2.566 -8.586 -17.203 1 74.31 232 LYS B CA 1
ATOM 6520 C C . LYS B 1 232 ? -1.762 -8.102 -15.992 1 74.31 232 LYS B C 1
ATOM 6522 O O . LYS B 1 232 ? -2.203 -7.211 -15.266 1 74.31 232 LYS B O 1
ATOM 6527 N N . GLN B 1 233 ? -0.573 -8.672 -15.797 1 77.94 233 GLN B N 1
ATOM 6528 C CA . GLN B 1 233 ? 0.255 -8.289 -14.656 1 77.94 233 GLN B CA 1
ATOM 6529 C C . GLN B 1 233 ? 1.672 -7.938 -15.102 1 77.94 233 GLN B C 1
ATOM 6531 O O . GLN B 1 233 ? 2.326 -8.727 -15.789 1 77.94 233 GLN B O 1
ATOM 6536 N N . VAL B 1 234 ? 2.025 -6.695 -14.805 1 84.38 234 VAL B N 1
ATOM 6537 C CA . VAL B 1 234 ? 3.375 -6.223 -15.094 1 84.38 234 VAL B CA 1
ATOM 6538 C C . VAL B 1 234 ? 4.223 -6.27 -13.82 1 84.38 234 VAL B C 1
ATOM 6540 O O . VAL B 1 234 ? 3.812 -5.762 -12.773 1 84.38 234 VAL B O 1
ATOM 6543 N N . GLY B 1 235 ? 5.344 -6.961 -13.945 1 84 235 GLY B N 1
ATOM 6544 C CA . GLY B 1 235 ? 6.168 -7.121 -12.758 1 84 235 GLY B CA 1
ATOM 6545 C C . GLY B 1 235 ? 7.465 -6.332 -12.82 1 84 235 GLY B C 1
ATOM 6546 O O . GLY B 1 235 ? 7.953 -6.016 -13.906 1 84 235 GLY B O 1
ATOM 6547 N N . ILE B 1 236 ? 7.961 -5.992 -11.664 1 87.38 236 ILE B N 1
ATOM 6548 C CA . ILE B 1 236 ? 9.273 -5.379 -11.508 1 87.38 236 ILE B CA 1
ATOM 6549 C C . ILE B 1 236 ? 9.992 -5.992 -10.305 1 87.38 236 ILE B C 1
ATOM 6551 O O . ILE B 1 236 ? 9.352 -6.395 -9.328 1 87.38 236 ILE B O 1
ATOM 6555 N N . ILE B 1 237 ? 11.242 -6.062 -10.43 1 85.12 237 ILE B N 1
ATOM 6556 C CA . ILE B 1 237 ? 12.039 -6.684 -9.375 1 85.12 237 ILE B CA 1
ATOM 6557 C C . ILE B 1 237 ? 12.023 -5.801 -8.133 1 85.12 237 ILE B C 1
ATOM 6559 O O . ILE B 1 237 ? 12.133 -4.578 -8.227 1 85.12 237 ILE B O 1
ATOM 6563 N N . SER B 1 238 ? 11.68 -6.504 -7.145 1 84.12 238 SER B N 1
ATOM 6564 C CA . SER B 1 238 ? 11.859 -5.898 -5.828 1 84.12 238 SER B CA 1
ATOM 6565 C C . SER B 1 238 ? 12.891 -6.66 -5.008 1 84.12 238 SER B C 1
ATOM 6567 O O . SER B 1 238 ? 13.281 -7.777 -5.363 1 84.12 238 SER B O 1
ATOM 6569 N N . SER B 1 239 ? 13.445 -6.074 -3.967 1 81.88 239 SER B N 1
ATOM 6570 C CA . SER B 1 239 ? 14.508 -6.664 -3.16 1 81.88 239 SER B CA 1
ATOM 6571 C C . SER B 1 239 ? 14.023 -7.918 -2.439 1 81.88 239 SER B C 1
ATOM 6573 O O . SER B 1 239 ? 13.703 -8.922 -3.078 1 81.88 239 SER B O 1
ATOM 6575 N N . ALA B 1 240 ? 13.695 -7.832 -1.228 1 79.06 240 ALA B N 1
ATOM 6576 C CA . ALA B 1 240 ? 13.281 -8.984 -0.426 1 79.06 240 ALA B CA 1
ATOM 6577 C C . ALA B 1 240 ? 11.766 -9.047 -0.302 1 79.06 240 ALA B C 1
ATOM 6579 O O . ALA B 1 240 ? 11.055 -8.148 -0.752 1 79.06 240 ALA B O 1
ATOM 6580 N N . GLU B 1 241 ? 11.305 -10.211 0.072 1 74.88 241 GLU B N 1
ATOM 6581 C CA . GLU B 1 241 ? 9.875 -10.391 0.311 1 74.88 241 GLU B CA 1
ATOM 6582 C C . GLU B 1 241 ? 9.398 -9.516 1.467 1 74.88 241 GLU B C 1
ATOM 6584 O O . GLU B 1 241 ? 8.336 -8.898 1.387 1 74.88 241 GLU B O 1
ATOM 6589 N N . ARG B 1 242 ? 10.195 -9.516 2.496 1 78.81 242 ARG B N 1
ATOM 6590 C CA . ARG B 1 242 ? 9.922 -8.656 3.646 1 78.81 242 ARG B CA 1
ATOM 6591 C C . ARG B 1 242 ? 11.07 -7.684 3.885 1 78.81 242 ARG B C 1
ATOM 6593 O O . ARG B 1 242 ? 12.242 -8.047 3.762 1 78.81 242 ARG B O 1
ATOM 6600 N N . GLY B 1 243 ? 10.68 -6.504 4.168 1 84.56 243 GLY B N 1
ATOM 6601 C CA . GLY B 1 243 ? 11.711 -5.496 4.375 1 84.56 243 GLY B CA 1
ATOM 6602 C C . GLY B 1 243 ? 12.039 -5.273 5.84 1 84.56 243 GLY B C 1
ATOM 6603 O O . GLY B 1 243 ? 11.297 -5.699 6.723 1 84.56 243 GLY B O 1
ATOM 6604 N N . GLU B 1 244 ? 13.266 -4.773 6.047 1 89.44 244 GLU B N 1
ATOM 6605 C CA . GLU B 1 244 ? 13.68 -4.273 7.352 1 89.44 244 GLU B CA 1
ATOM 6606 C C . GLU B 1 244 ? 13.531 -2.756 7.438 1 89.44 244 GLU B C 1
ATOM 6608 O O . GLU B 1 244 ? 13.898 -2.039 6.504 1 89.44 244 GLU B O 1
ATOM 6613 N N . THR B 1 245 ? 12.992 -2.389 8.578 1 92.31 245 THR B N 1
ATOM 6614 C CA . THR B 1 245 ? 12.664 -0.973 8.703 1 92.31 245 THR B CA 1
ATOM 6615 C C . THR B 1 245 ? 13.711 -0.239 9.523 1 92.31 245 THR B C 1
ATOM 6617 O O . THR B 1 245 ? 14.078 -0.688 10.617 1 92.31 245 THR B O 1
ATOM 6620 N N . THR B 1 246 ? 14.25 0.772 9 1 95.31 246 THR B N 1
ATOM 6621 C CA . THR B 1 246 ? 15.164 1.688 9.68 1 95.31 246 THR B CA 1
ATOM 6622 C C . THR B 1 246 ? 14.5 3.045 9.906 1 95.31 246 THR B C 1
ATOM 6624 O O . THR B 1 246 ? 13.867 3.592 8.992 1 95.31 246 THR B O 1
ATOM 6627 N N . THR B 1 247 ? 14.586 3.559 11.156 1 96.94 247 THR B N 1
ATOM 6628 C CA . THR B 1 247 ? 14 4.855 11.469 1 96.94 247 THR B CA 1
ATOM 6629 C C . THR B 1 247 ? 15.016 5.977 11.266 1 96.94 247 THR B C 1
ATOM 6631 O O . THR B 1 247 ? 16.172 5.848 11.664 1 96.94 247 THR B O 1
ATOM 6634 N N . VAL B 1 248 ? 14.602 7.004 10.609 1 97.69 248 VAL B N 1
ATOM 6635 C CA . VAL B 1 248 ? 15.438 8.18 10.391 1 97.69 248 VAL B CA 1
ATOM 6636 C C . VAL B 1 248 ? 14.742 9.422 10.938 1 97.69 248 VAL B C 1
ATOM 6638 O O . VAL B 1 248 ? 13.57 9.664 10.641 1 97.69 248 VAL B O 1
ATOM 6641 N N . VAL B 1 249 ? 15.414 10.188 11.727 1 97.75 249 VAL B N 1
ATOM 6642 C CA . VAL B 1 249 ? 14.891 11.438 12.266 1 97.75 249 VAL B CA 1
ATOM 6643 C C . VAL B 1 249 ? 15.43 12.609 11.461 1 97.75 249 VAL B C 1
ATOM 6645 O O . VAL B 1 249 ? 16.641 12.75 11.289 1 97.75 249 VAL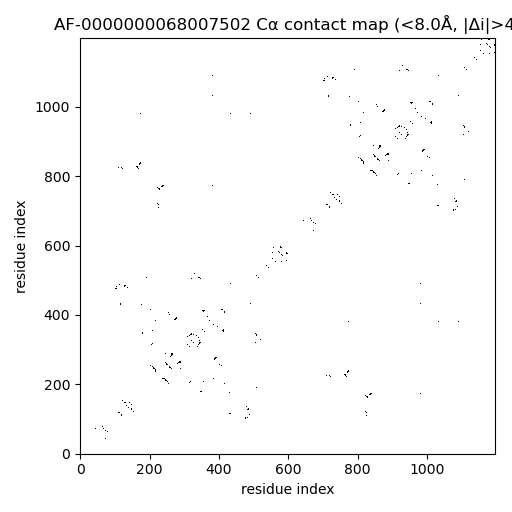 B O 1
ATOM 6648 N N . MET B 1 250 ? 14.5 13.414 10.992 1 98 250 MET B N 1
ATOM 6649 C CA . MET B 1 250 ? 14.852 14.578 10.18 1 98 250 MET B CA 1
ATOM 6650 C C . MET B 1 250 ? 14.523 15.875 10.914 1 98 250 MET B C 1
ATOM 6652 O O . MET B 1 250 ? 13.539 15.945 11.656 1 98 250 MET B O 1
ATOM 6656 N N . SER B 1 251 ? 15.391 16.875 10.734 1 98.25 251 SER B N 1
ATOM 6657 C CA . SER B 1 251 ? 15.188 18.203 11.312 1 98.25 251 SER B CA 1
ATOM 6658 C C . SER B 1 251 ? 15.445 19.297 10.281 1 98.25 251 SER B C 1
ATOM 6660 O O . SER B 1 251 ? 16.438 19.234 9.539 1 98.25 251 SER B O 1
ATOM 6662 N N . MET B 1 252 ? 14.57 20.219 10.211 1 98.06 252 MET B N 1
ATOM 6663 C CA . MET B 1 252 ? 14.797 21.344 9.297 1 98.06 252 MET B CA 1
ATOM 6664 C C . MET B 1 252 ? 14.25 22.641 9.883 1 98.06 252 MET B C 1
ATOM 6666 O O . MET B 1 252 ? 13.336 22.609 10.711 1 98.06 252 MET B O 1
ATOM 6670 N N . SER B 1 253 ? 14.789 23.75 9.508 1 98.56 253 SER B N 1
ATOM 6671 C CA . SER B 1 253 ? 14.375 25.062 10.008 1 98.56 253 SER B CA 1
ATOM 6672 C C . SER B 1 253 ? 13.484 25.781 9.008 1 98.56 253 SER B C 1
ATOM 6674 O O . SER B 1 253 ? 13.414 25.406 7.84 1 98.56 253 SER B O 1
ATOM 6676 N N . ALA B 1 254 ? 12.859 26.828 9.477 1 98.44 254 ALA B N 1
ATOM 6677 C CA . ALA B 1 254 ? 11.961 27.625 8.648 1 98.44 254 ALA B CA 1
ATOM 6678 C C . ALA B 1 254 ? 12.742 28.406 7.594 1 98.44 254 ALA B C 1
ATOM 6680 O O . ALA B 1 254 ? 12.164 28.891 6.621 1 98.44 254 ALA B O 1
ATOM 6681 N N . SER B 1 255 ? 14.062 28.547 7.789 1 97.81 255 SER B N 1
ATOM 6682 C CA . SER B 1 255 ? 14.883 29.281 6.832 1 97.81 255 SER B CA 1
ATOM 6683 C C . SER B 1 255 ? 15.492 28.344 5.797 1 97.81 255 SER B C 1
ATOM 6685 O O . SER B 1 255 ? 16.109 28.797 4.832 1 97.81 255 SER B O 1
ATOM 6687 N N . GLY B 1 256 ? 15.359 27 6.004 1 97.5 256 GLY B N 1
ATOM 6688 C CA . GLY B 1 256 ? 15.844 26.062 4.992 1 97.5 256 GLY B CA 1
ATOM 6689 C C . GLY B 1 256 ? 17.094 25.328 5.41 1 97.5 256 GLY B C 1
ATOM 6690 O O . GLY B 1 256 ? 17.719 24.656 4.594 1 97.5 256 GLY B O 1
ATOM 6691 N N . ARG B 1 257 ? 17.453 25.422 6.625 1 97.06 257 ARG B N 1
ATOM 6692 C CA . ARG B 1 257 ? 18.609 24.688 7.137 1 97.06 257 ARG B CA 1
ATOM 6693 C C . ARG B 1 257 ? 18.219 23.297 7.578 1 97.06 257 ARG B C 1
ATOM 6695 O O . ARG B 1 257 ? 17.203 23.109 8.273 1 97.06 257 ARG B O 1
ATOM 6702 N N . TYR B 1 258 ? 19 22.312 7.09 1 98.25 258 TYR B N 1
ATOM 6703 C CA . TYR B 1 258 ? 18.781 20.938 7.504 1 98.25 258 TYR B CA 1
ATOM 6704 C C . TYR B 1 258 ? 19.891 20.469 8.453 1 98.25 258 TYR B C 1
ATOM 6706 O O . TYR B 1 258 ? 21.062 20.781 8.242 1 98.25 258 TYR B O 1
ATOM 6714 N N . LEU B 1 259 ? 19.516 19.828 9.5 1 98.25 259 LEU B N 1
ATOM 6715 C CA . LEU B 1 259 ? 20.5 19.234 10.406 1 98.25 259 LEU B CA 1
ATOM 6716 C C . LEU B 1 259 ? 20.828 17.812 9.992 1 98.25 259 LEU B C 1
ATOM 6718 O O . LEU B 1 259 ? 20.031 17.156 9.305 1 98.25 259 LEU B O 1
ATOM 6722 N N . PRO B 1 260 ? 22.031 17.328 10.352 1 98 260 PRO B N 1
ATOM 6723 C CA . PRO B 1 260 ? 22.344 15.93 10.055 1 98 260 PRO B CA 1
ATOM 6724 C C . PRO B 1 260 ? 21.328 14.961 10.664 1 98 260 PRO B C 1
ATOM 6726 O O . PRO B 1 260 ? 20.875 15.172 11.789 1 98 260 PRO B O 1
ATOM 6729 N N . PRO B 1 261 ? 21 13.938 9.938 1 98.19 261 PRO B N 1
ATOM 6730 C CA . PRO B 1 261 ? 19.984 13 10.406 1 98.19 261 PRO B CA 1
ATOM 6731 C C . PRO B 1 261 ? 20.438 12.18 11.609 1 98.19 261 PRO B C 1
ATOM 6733 O O . PRO B 1 261 ? 21.625 12.195 11.961 1 98.19 261 PRO B O 1
ATOM 6736 N N . PHE B 1 262 ? 19.5 11.625 12.289 1 98.19 262 PHE B N 1
ATOM 6737 C CA . PHE B 1 262 ? 19.688 10.609 13.328 1 98.19 262 PHE B CA 1
ATOM 6738 C C . PHE B 1 262 ? 19.047 9.297 12.914 1 98.19 262 PHE B C 1
ATOM 6740 O O . PHE B 1 262 ? 17.859 9.258 12.547 1 98.19 262 PHE B O 1
ATOM 6747 N N . VAL B 1 263 ? 19.797 8.18 12.953 1 97.88 263 VAL B N 1
ATOM 6748 C CA . VAL B 1 263 ? 19.328 6.926 12.375 1 97.88 263 VAL B CA 1
ATOM 6749 C C . VAL B 1 263 ? 19.281 5.848 13.453 1 97.88 263 VAL B C 1
ATOM 6751 O O . VAL B 1 263 ? 20.219 5.715 14.25 1 97.88 263 VAL B O 1
ATOM 6754 N N . VAL B 1 264 ? 18.188 5.102 13.477 1 96.88 264 VAL B N 1
ATOM 6755 C CA . VAL B 1 264 ? 18.047 3.967 14.383 1 96.88 264 VAL B CA 1
ATOM 6756 C C . VAL B 1 264 ? 17.922 2.674 13.578 1 96.88 264 VAL B C 1
ATOM 6758 O O . VAL B 1 264 ? 16.891 2.412 12.953 1 96.88 264 VAL B O 1
ATOM 6761 N N . PHE B 1 265 ? 18.906 1.797 13.641 1 96.19 265 PHE B N 1
ATOM 6762 C CA . PHE B 1 265 ? 18.906 0.521 12.938 1 96.19 265 PHE B CA 1
ATOM 6763 C C . PHE B 1 265 ? 18.172 -0.547 13.742 1 96.19 265 PHE B C 1
ATOM 6765 O O . PHE B 1 265 ? 18.25 -0.557 14.977 1 96.19 265 PHE B O 1
ATOM 6772 N N . PRO B 1 266 ? 17.516 -1.434 13.07 1 94.38 266 PRO B N 1
ATOM 6773 C CA . PRO B 1 266 ? 16.906 -2.574 13.758 1 94.38 266 PRO B CA 1
ATOM 6774 C C . PRO B 1 266 ? 17.922 -3.66 14.109 1 94.38 266 PRO B C 1
ATOM 6776 O O . PRO B 1 266 ? 17.812 -4.793 13.641 1 94.38 266 PRO B O 1
ATOM 6779 N N . ARG B 1 267 ? 18.828 -3.287 14.977 1 92.81 267 ARG B N 1
ATOM 6780 C CA . ARG B 1 267 ? 19.906 -4.172 15.391 1 92.81 267 ARG B CA 1
ATOM 6781 C C . ARG B 1 267 ? 20.219 -4.004 16.875 1 92.81 267 ARG B C 1
ATOM 6783 O O . ARG B 1 267 ? 19.797 -3.027 17.5 1 92.81 267 ARG B O 1
ATOM 6790 N N . THR B 1 268 ? 20.953 -5 17.328 1 90.56 268 THR B N 1
ATOM 6791 C CA . THR B 1 268 ? 21.406 -4.934 18.719 1 90.56 268 THR B CA 1
ATOM 6792 C C . THR B 1 268 ? 22.781 -4.27 18.812 1 90.56 268 THR B C 1
ATOM 6794 O O . THR B 1 268 ? 23.047 -3.525 19.75 1 90.56 268 THR B O 1
ATOM 6797 N N . ARG B 1 269 ? 23.625 -4.559 17.781 1 90.12 269 ARG B N 1
ATOM 6798 C CA . ARG B 1 269 ? 24.969 -4.027 17.797 1 90.12 269 ARG B CA 1
ATOM 6799 C C . ARG B 1 269 ? 25.25 -3.207 16.531 1 90.12 269 ARG B C 1
ATOM 6801 O O . ARG B 1 269 ? 24.766 -3.543 15.453 1 90.12 269 ARG B O 1
ATOM 6808 N N . MET B 1 270 ? 26.109 -2.256 16.734 1 92.25 270 MET B N 1
ATOM 6809 C CA . MET B 1 270 ? 26.453 -1.362 15.625 1 92.25 270 MET B CA 1
ATOM 6810 C C . MET B 1 270 ? 27.688 -1.869 14.883 1 92.25 270 MET B C 1
ATOM 6812 O O . MET B 1 270 ? 28.578 -2.465 15.484 1 92.25 270 MET B O 1
ATOM 6816 N N . SER B 1 271 ? 27.609 -1.713 13.578 1 92.5 271 SER B N 1
ATOM 6817 C CA . SER B 1 271 ? 28.766 -1.95 12.727 1 92.5 271 SER B CA 1
ATOM 6818 C C . SER B 1 271 ? 29.109 -0.717 11.898 1 92.5 271 SER B C 1
ATOM 6820 O O . SER B 1 271 ? 28.219 -0.018 11.422 1 92.5 271 SER B O 1
ATOM 6822 N N . ASP B 1 272 ? 30.344 -0.446 11.734 1 92.5 272 ASP B N 1
ATOM 6823 C CA . ASP B 1 272 ? 30.781 0.731 10.992 1 92.5 272 ASP B CA 1
ATOM 6824 C C . ASP B 1 272 ? 30.375 0.638 9.523 1 92.5 272 ASP B C 1
ATOM 6826 O O . ASP B 1 272 ? 30.141 1.658 8.875 1 92.5 272 ASP B O 1
ATOM 6830 N N . ALA B 1 273 ? 30.281 -0.536 9.031 1 92.94 273 ALA B N 1
ATOM 6831 C CA . ALA B 1 273 ? 29.906 -0.741 7.637 1 92.94 273 ALA B CA 1
ATOM 6832 C C . ALA B 1 273 ? 28.484 -0.242 7.363 1 92.94 273 ALA B C 1
ATOM 6834 O O . ALA B 1 273 ? 28.172 0.146 6.238 1 92.94 273 ALA B O 1
ATOM 6835 N N . LEU B 1 274 ? 27.703 -0.172 8.383 1 94.44 274 LEU B N 1
ATOM 6836 C CA . LEU B 1 274 ? 26.312 0.267 8.258 1 94.44 274 LEU B CA 1
ATOM 6837 C C . LEU B 1 274 ? 26.234 1.769 8.008 1 94.44 274 LEU B C 1
ATOM 6839 O O . LEU B 1 274 ? 25.25 2.264 7.461 1 94.44 274 LEU B O 1
ATOM 6843 N N . LYS B 1 275 ? 27.281 2.496 8.367 1 95.38 275 LYS B N 1
ATOM 6844 C CA . LYS B 1 275 ? 27.266 3.955 8.375 1 95.38 275 LYS B CA 1
ATOM 6845 C C . LYS B 1 275 ? 27.656 4.516 7.008 1 95.38 275 LYS B C 1
ATOM 6847 O O . LYS B 1 275 ? 27.469 5.703 6.742 1 95.38 275 LYS B O 1
ATOM 6852 N N . GLN B 1 276 ? 28.109 3.691 6.16 1 94.19 276 GLN B N 1
ATOM 6853 C CA . GLN B 1 276 ? 28.688 4.141 4.898 1 94.19 276 GLN B CA 1
ATOM 6854 C C . GLN B 1 276 ? 27.625 4.758 3.992 1 94.19 276 GLN B C 1
ATOM 6856 O O . GLN B 1 276 ? 26.594 4.145 3.742 1 94.19 276 GLN B O 1
ATOM 6861 N N . GLY B 1 277 ? 27.922 6.012 3.52 1 95.06 277 GLY B N 1
ATOM 6862 C CA . GLY B 1 277 ? 27.047 6.664 2.562 1 95.06 277 GLY B CA 1
ATOM 6863 C C . GLY B 1 277 ? 26.094 7.656 3.205 1 95.06 277 GLY B C 1
ATOM 6864 O O . GLY B 1 277 ? 25.406 8.414 2.51 1 95.06 277 GLY B O 1
ATOM 6865 N N . ALA B 1 278 ? 26.031 7.699 4.543 1 96.69 278 ALA B N 1
ATOM 6866 C CA . ALA B 1 278 ? 25.156 8.633 5.242 1 96.69 278 ALA B CA 1
ATOM 6867 C C . ALA B 1 278 ? 25.672 10.062 5.121 1 96.69 278 ALA B C 1
ATOM 6869 O O . ALA B 1 278 ? 26.875 10.289 4.969 1 96.69 278 ALA B O 1
ATOM 6870 N N . PRO B 1 279 ? 24.797 10.961 5.137 1 96.19 279 PRO B N 1
ATOM 6871 C CA . PRO B 1 279 ? 25.25 12.352 5.168 1 96.19 279 PRO B CA 1
ATOM 6872 C C . PRO B 1 279 ? 26.219 12.633 6.316 1 96.19 279 PRO B C 1
ATOM 6874 O O . PRO B 1 279 ? 26.094 12.031 7.391 1 96.19 279 PRO B O 1
ATOM 6877 N N . THR B 1 280 ? 27.047 13.602 6.086 1 95.44 280 THR B N 1
ATOM 6878 C CA . THR B 1 280 ? 28.047 13.953 7.082 1 95.44 280 THR B CA 1
ATOM 6879 C C . THR B 1 280 ? 27.391 14.445 8.367 1 95.44 280 THR B C 1
ATOM 6881 O O . THR B 1 280 ? 26.438 15.227 8.328 1 95.44 280 THR B O 1
ATOM 6884 N N . GLY B 1 281 ? 27.844 13.953 9.5 1 96.38 281 GLY B N 1
ATOM 6885 C CA . GLY B 1 281 ? 27.359 14.391 10.797 1 96.38 281 GLY B CA 1
ATOM 6886 C C . GLY B 1 281 ? 26.219 13.531 11.32 1 96.38 281 GLY B C 1
ATOM 6887 O O . GLY B 1 281 ? 25.75 13.734 12.445 1 96.38 281 GLY B O 1
ATOM 6888 N N . THR B 1 282 ? 25.812 12.555 10.508 1 97.62 282 THR B N 1
ATOM 6889 C CA . THR B 1 282 ? 24.719 11.68 10.922 1 97.62 282 THR B CA 1
ATOM 6890 C C . THR B 1 282 ? 25.094 10.906 12.188 1 97.62 282 THR B C 1
ATOM 6892 O O . THR B 1 282 ? 26.219 10.422 12.312 1 97.62 282 THR B O 1
ATOM 6895 N N . LYS B 1 283 ? 24.203 10.859 13.133 1 97.81 283 LYS B N 1
ATOM 6896 C CA . LYS B 1 283 ? 24.391 10.039 14.328 1 97.81 283 LYS B CA 1
ATOM 6897 C C . LYS B 1 283 ? 23.578 8.75 14.242 1 97.81 283 LYS B C 1
ATOM 6899 O O . LYS B 1 283 ? 22.5 8.727 13.633 1 97.81 283 LYS B O 1
ATOM 6904 N N . PHE B 1 284 ? 24.141 7.691 14.898 1 97.06 284 PHE B N 1
ATOM 6905 C CA . PHE B 1 284 ? 23.547 6.375 14.711 1 97.06 284 PHE B CA 1
ATOM 6906 C C . PHE B 1 284 ? 23.234 5.723 16.047 1 97.06 284 PHE B C 1
ATOM 6908 O O . PHE B 1 284 ? 23.969 5.918 17.016 1 97.06 284 PHE B O 1
ATOM 6915 N N . ALA B 1 285 ? 22.125 5.027 16.109 1 95.81 285 ALA B N 1
ATOM 6916 C CA . ALA B 1 285 ? 21.75 4.203 17.25 1 95.81 285 ALA B CA 1
ATOM 6917 C C . ALA B 1 285 ? 21.156 2.871 16.797 1 95.81 285 ALA B C 1
ATOM 6919 O O . ALA B 1 285 ? 20.859 2.689 15.609 1 95.81 285 ALA B O 1
ATOM 6920 N N . CYS B 1 286 ? 21.094 1.868 17.719 1 93.75 286 CYS B N 1
ATOM 6921 C CA . CYS B 1 286 ? 20.531 0.555 17.422 1 93.75 286 CYS B CA 1
ATOM 6922 C C . CYS B 1 286 ? 19.453 0.187 18.438 1 93.75 286 CYS B C 1
ATOM 6924 O O . CYS B 1 286 ? 19.578 0.506 19.625 1 93.75 286 CYS B O 1
ATOM 6926 N N . ASN B 1 287 ? 18.422 -0.269 17.938 1 91.31 287 ASN B N 1
ATOM 6927 C CA . ASN B 1 287 ? 17.312 -0.858 18.688 1 91.31 287 ASN B CA 1
ATOM 6928 C C . ASN B 1 287 ? 16.688 -2.029 17.938 1 91.31 287 ASN B C 1
ATOM 6930 O O . ASN B 1 287 ? 16.344 -1.901 16.75 1 91.31 287 ASN B O 1
ATOM 6934 N N . PRO B 1 288 ? 16.531 -3.207 18.5 1 89.5 288 PRO B N 1
ATOM 6935 C CA . PRO B 1 288 ? 16.062 -4.395 17.781 1 89.5 288 PRO B CA 1
ATOM 6936 C C . PRO B 1 288 ? 14.742 -4.16 17.031 1 89.5 288 PRO B C 1
ATOM 6938 O O . PRO B 1 288 ? 14.5 -4.773 15.992 1 89.5 288 PRO B O 1
ATOM 6941 N N . SER B 1 289 ? 13.898 -3.314 17.547 1 86.94 289 SER B N 1
ATOM 6942 C CA . SER B 1 289 ? 12.625 -3.068 16.875 1 86.94 289 SER B CA 1
ATOM 6943 C C . SER B 1 289 ? 12.789 -2.096 15.719 1 86.94 289 SER B C 1
ATOM 6945 O O . SER B 1 289 ? 11.914 -2.004 14.844 1 86.94 289 SER B O 1
ATOM 6947 N N . GLY B 1 290 ? 13.898 -1.338 15.75 1 89.69 290 GLY B N 1
ATOM 6948 C CA . GLY B 1 290 ? 14.125 -0.333 14.727 1 89.69 290 GLY B CA 1
ATOM 6949 C C . GLY B 1 290 ? 13.312 0.929 14.93 1 89.69 290 GLY B C 1
ATOM 6950 O O . GLY B 1 290 ? 13.422 1.884 14.164 1 89.69 290 GLY B O 1
ATOM 6951 N N . TYR B 1 291 ? 12.453 0.938 15.977 1 88.19 291 TYR B N 1
ATOM 6952 C CA . TYR B 1 291 ? 11.586 2.076 16.25 1 88.19 291 TYR B CA 1
ATOM 6953 C C . TYR B 1 291 ? 12.219 3.01 17.281 1 88.19 291 TYR B C 1
ATOM 6955 O O . TYR B 1 291 ? 13.109 2.607 18.031 1 88.19 291 TYR B O 1
ATOM 6963 N N . MET B 1 292 ? 11.727 4.188 17.297 1 90.38 292 MET B N 1
ATOM 6964 C CA . MET B 1 292 ? 12.203 5.191 18.234 1 90.38 292 MET B CA 1
ATOM 6965 C C . MET B 1 292 ? 11.695 4.895 19.641 1 90.38 292 MET B C 1
ATOM 6967 O O . MET B 1 292 ? 10.523 4.547 19.828 1 90.38 292 MET B O 1
ATOM 6971 N N . THR B 1 293 ? 12.562 4.98 20.594 1 88.12 293 THR B N 1
ATOM 6972 C CA . THR B 1 293 ? 12.211 4.859 22.016 1 88.12 293 THR B CA 1
ATOM 6973 C C . THR B 1 293 ? 12.445 6.176 22.75 1 88.12 293 THR B C 1
ATOM 6975 O O . THR B 1 293 ? 13.039 7.105 22.188 1 88.12 293 THR B O 1
ATOM 6978 N N . VAL B 1 294 ? 11.938 6.305 23.953 1 89.44 294 VAL B N 1
ATOM 6979 C CA . VAL B 1 294 ? 12.086 7.496 24.781 1 89.44 294 VAL B CA 1
ATOM 6980 C C . VAL B 1 294 ? 13.57 7.793 25 1 89.44 294 VAL B C 1
ATOM 6982 O O . VAL B 1 294 ? 14 8.938 24.875 1 89.44 294 VAL B O 1
ATOM 6985 N N . GLU B 1 295 ? 14.32 6.746 25.234 1 89.81 295 GLU B N 1
ATOM 6986 C CA . GLU B 1 295 ? 15.75 6.895 25.469 1 89.81 295 GLU B CA 1
ATOM 6987 C C . GLU B 1 295 ? 16.469 7.359 24.203 1 89.81 295 GLU B C 1
ATOM 6989 O O . GLU B 1 295 ? 17.375 8.188 24.266 1 89.81 295 GLU B O 1
ATOM 6994 N N . MET B 1 296 ? 16.062 6.828 23.156 1 92 296 MET B N 1
ATOM 6995 C CA . MET B 1 296 ? 16.703 7.191 21.891 1 92 296 MET B CA 1
ATOM 6996 C C . MET B 1 296 ? 16.391 8.641 21.531 1 92 296 MET B C 1
ATOM 6998 O O . MET B 1 296 ? 17.234 9.328 20.953 1 92 296 MET B O 1
ATOM 7002 N N . PHE B 1 297 ? 15.195 9.055 21.828 1 94.56 297 PHE B N 1
ATOM 7003 C CA . PHE B 1 297 ? 14.852 10.438 21.547 1 94.56 297 PHE B CA 1
ATOM 7004 C C . PHE B 1 297 ? 15.695 11.391 22.391 1 94.56 297 PHE B C 1
ATOM 7006 O O . PHE B 1 297 ? 16.047 12.484 21.938 1 94.56 297 PHE B O 1
ATOM 7013 N N . ASP B 1 298 ? 15.953 10.992 23.594 1 94.5 298 ASP B N 1
ATOM 7014 C CA . ASP B 1 298 ? 16.844 11.773 24.453 1 94.5 298 ASP B CA 1
ATOM 7015 C C . ASP B 1 298 ? 18.219 11.922 23.797 1 94.5 298 ASP B C 1
ATOM 7017 O O . ASP B 1 298 ? 18.797 13.008 23.797 1 94.5 298 ASP B O 1
ATOM 7021 N N . THR B 1 299 ? 18.75 10.812 23.234 1 95.31 299 THR B N 1
ATOM 7022 C CA . THR B 1 299 ? 20.031 10.844 22.547 1 95.31 299 THR B CA 1
ATOM 7023 C C . THR B 1 299 ? 19.953 11.734 21.312 1 95.31 299 THR B C 1
ATOM 7025 O O . THR B 1 299 ? 20.891 12.484 21.016 1 95.31 299 THR B O 1
ATOM 7028 N N . PHE B 1 300 ? 18.938 11.602 20.578 1 96.62 300 PHE B N 1
ATOM 7029 C CA . PHE B 1 300 ? 18.719 12.469 19.438 1 96.62 300 PHE B CA 1
ATOM 7030 C C . PHE B 1 300 ? 18.734 13.938 19.859 1 96.62 300 PHE B C 1
ATOM 7032 O O . PHE B 1 300 ? 19.297 14.781 19.156 1 96.62 300 PHE B O 1
ATOM 7039 N N . PHE B 1 301 ? 18.016 14.234 20.953 1 97.12 301 PHE B N 1
ATOM 7040 C CA . PHE B 1 301 ? 17.891 15.617 21.391 1 97.12 301 PHE B CA 1
ATOM 7041 C C . PHE B 1 301 ? 19.25 16.234 21.672 1 97.12 301 PHE B C 1
ATOM 7043 O O . PHE B 1 301 ? 19.469 17.406 21.391 1 97.12 301 PHE B O 1
ATOM 7050 N N . ASP B 1 302 ? 20.172 15.453 22.234 1 96.56 302 ASP B N 1
ATOM 7051 C CA . ASP B 1 302 ? 21.547 15.914 22.391 1 96.56 302 ASP B CA 1
ATOM 7052 C C . ASP B 1 302 ? 22.156 16.266 21.047 1 96.56 302 ASP B C 1
ATOM 7054 O O . ASP B 1 302 ? 22.844 17.281 20.906 1 96.56 302 ASP B O 1
ATOM 7058 N N . HIS B 1 303 ? 21.938 15.383 20.094 1 97.56 303 HIS B N 1
ATOM 7059 C CA . HIS B 1 303 ? 22.391 15.609 18.734 1 97.56 303 HIS B CA 1
ATOM 7060 C C . HIS B 1 303 ? 21.812 16.906 18.156 1 97.56 303 HIS B C 1
ATOM 7062 O O . HIS B 1 303 ? 22.516 17.672 17.516 1 97.56 303 HIS B O 1
ATOM 7068 N N . PHE B 1 304 ? 20.578 17.172 18.422 1 97.81 304 PHE B N 1
ATOM 7069 C CA . PHE B 1 304 ? 19.875 18.359 17.953 1 97.81 304 PHE B CA 1
ATOM 7070 C C . PHE B 1 304 ? 20.484 19.625 18.562 1 97.81 304 PHE B C 1
ATOM 7072 O O . PHE B 1 304 ? 20.75 20.594 17.844 1 97.81 304 PHE B O 1
ATOM 7079 N N . ILE B 1 305 ? 20.656 19.641 19.875 1 96.5 305 ILE B N 1
ATOM 7080 C CA . ILE B 1 305 ? 21.203 20.797 20.578 1 96.5 305 ILE B CA 1
ATOM 7081 C C . ILE B 1 305 ? 22.594 21.125 20.031 1 96.5 305 ILE B C 1
ATOM 7083 O O . ILE B 1 305 ? 22.906 22.297 19.812 1 96.5 305 ILE B O 1
ATOM 7087 N N . GLU B 1 306 ? 23.328 20.109 19.781 1 95.5 306 GLU B N 1
ATOM 7088 C CA . GLU B 1 306 ? 24.703 20.266 19.281 1 95.5 306 GLU B CA 1
ATOM 7089 C C . GLU B 1 306 ? 24.719 20.953 17.922 1 95.5 306 GLU B C 1
ATOM 7091 O O . GLU B 1 306 ? 25.5 21.875 17.688 1 95.5 306 GLU B O 1
ATOM 7096 N N . HIS B 1 307 ? 23.828 20.594 17.062 1 97.19 307 HIS B N 1
ATOM 7097 C CA . HIS B 1 307 ? 23.891 21.062 15.695 1 97.19 307 HIS B CA 1
ATOM 7098 C C . HIS B 1 307 ? 23.062 22.344 15.523 1 97.19 307 HIS B C 1
ATOM 7100 O O . HIS B 1 307 ? 23.359 23.156 14.641 1 97.19 307 HIS B O 1
ATOM 7106 N N . ALA B 1 308 ? 22.062 22.531 16.344 1 96.62 308 ALA B N 1
ATOM 7107 C CA . ALA B 1 308 ? 21.266 23.75 16.281 1 96.62 308 ALA B CA 1
ATOM 7108 C C . ALA B 1 308 ? 21.969 24.906 16.984 1 96.62 308 ALA B C 1
ATOM 7110 O O . ALA B 1 308 ? 21.609 26.062 16.797 1 96.62 308 ALA B O 1
ATOM 7111 N N . HIS B 1 309 ? 22.906 24.625 17.844 1 95.38 309 HIS B N 1
ATOM 7112 C CA . HIS B 1 309 ? 23.688 25.625 18.594 1 95.38 309 HIS B CA 1
ATOM 7113 C C . HIS B 1 309 ? 22.781 26.531 19.406 1 95.38 309 HIS B C 1
ATOM 7115 O O . HIS B 1 309 ? 22.906 27.766 19.312 1 95.38 309 HIS B O 1
ATOM 7121 N N . ALA B 1 310 ? 21.938 25.953 20.172 1 93.12 310 ALA B N 1
ATOM 7122 C CA . ALA B 1 310 ? 21.031 26.719 21.031 1 93.12 310 ALA B CA 1
ATOM 7123 C C . ALA B 1 310 ? 21.797 27.359 22.188 1 93.12 310 ALA B C 1
ATOM 7125 O O . ALA B 1 310 ? 22.688 26.75 22.781 1 93.12 310 ALA B O 1
ATOM 7126 N N . SER B 1 311 ? 21.469 28.641 22.469 1 91.94 311 SER B N 1
ATOM 7127 C CA . SER B 1 311 ? 22.094 29.391 23.562 1 91.94 311 SER B CA 1
ATOM 7128 C C . SER B 1 311 ? 21.109 30.406 24.156 1 91.94 311 SER B C 1
ATOM 7130 O O . SER B 1 311 ? 20 30.578 23.641 1 91.94 311 SER B O 1
ATOM 7132 N N . GLU B 1 312 ? 21.516 31.016 25.188 1 91.81 312 GLU B N 1
ATOM 7133 C CA . GLU B 1 312 ? 20.672 32 25.844 1 91.81 312 GLU B CA 1
ATOM 7134 C C . GLU B 1 312 ? 20.469 33.219 24.953 1 91.81 312 GLU B C 1
ATOM 7136 O O . GLU B 1 312 ? 19.359 33.781 24.906 1 91.81 312 GLU B O 1
ATOM 7141 N N . SER B 1 313 ? 21.5 33.594 24.312 1 92.81 313 SER B N 1
ATOM 7142 C CA . SER B 1 313 ? 21.438 34.781 23.453 1 92.81 313 SER B CA 1
ATOM 7143 C C . SER B 1 313 ? 20.75 34.469 22.125 1 92.81 313 SER B C 1
ATOM 7145 O O . SER B 1 313 ? 20.281 35.375 21.438 1 92.81 313 SER B O 1
ATOM 7147 N N . ASP B 1 314 ? 20.734 33.188 21.828 1 95.12 314 ASP B N 1
ATOM 7148 C CA . ASP B 1 314 ? 20.141 32.75 20.562 1 95.12 314 ASP B CA 1
ATOM 7149 C C . ASP B 1 314 ? 19.297 31.484 20.766 1 95.12 314 ASP B C 1
ATOM 7151 O O . ASP B 1 314 ? 19.688 30.406 20.328 1 95.12 314 ASP B O 1
ATOM 7155 N N . PRO B 1 315 ? 18.109 31.641 21.344 1 96.25 315 PRO B N 1
ATOM 7156 C CA . PRO B 1 315 ? 17.266 30.5 21.688 1 96.25 315 PRO B CA 1
ATOM 7157 C C . PRO B 1 315 ? 16.625 29.844 20.453 1 96.25 315 PRO B C 1
ATOM 7159 O O . PRO B 1 315 ? 16.594 30.453 19.375 1 96.25 315 PRO B O 1
ATOM 7162 N N . VAL B 1 316 ? 16.172 28.625 20.641 1 97.62 316 VAL B N 1
ATOM 7163 C CA . VAL B 1 316 ? 15.609 27.844 19.547 1 97.62 316 VAL B CA 1
ATOM 7164 C C . VAL B 1 316 ? 14.195 27.406 19.891 1 97.62 316 VAL B C 1
ATOM 7166 O O . VAL B 1 316 ? 13.906 27.094 21.062 1 97.62 316 VAL B O 1
ATOM 7169 N N . LEU B 1 317 ? 13.344 27.484 18.922 1 98.06 317 LEU B N 1
ATOM 7170 C CA . LEU B 1 317 ? 12.008 26.906 19.031 1 98.06 317 LEU B CA 1
ATOM 7171 C C . LEU B 1 317 ? 11.914 25.594 18.266 1 98.06 317 LEU B C 1
ATOM 7173 O O . LEU B 1 317 ? 12.211 25.547 17.078 1 98.06 317 LEU B O 1
ATOM 7177 N N . LEU B 1 318 ? 11.562 24.531 18.938 1 97.88 318 LEU B N 1
ATOM 7178 C CA . LEU B 1 318 ? 11.445 23.203 18.344 1 97.88 318 LEU B CA 1
ATOM 7179 C C . LEU B 1 318 ? 9.992 22.75 18.312 1 97.88 318 LEU B C 1
ATOM 7181 O O . LEU B 1 318 ? 9.32 22.719 19.344 1 97.88 318 LEU B O 1
ATOM 7185 N N . LEU B 1 319 ? 9.523 22.453 17.141 1 97.69 319 LEU B N 1
ATOM 7186 C CA . LEU B 1 319 ? 8.18 21.906 16.953 1 97.69 319 LEU B CA 1
ATOM 7187 C C . LEU B 1 319 ? 8.219 20.406 16.766 1 97.69 319 LEU B C 1
ATOM 7189 O O . LEU B 1 319 ? 8.961 19.891 15.922 1 97.69 319 LEU B O 1
ATOM 7193 N N . VAL B 1 320 ? 7.418 19.656 17.516 1 95 320 VAL B N 1
ATOM 7194 C CA . VAL B 1 320 ? 7.363 18.203 17.453 1 95 320 VAL B CA 1
ATOM 7195 C C . VAL B 1 320 ? 5.91 17.734 17.422 1 95 320 VAL B C 1
ATOM 7197 O O . VAL B 1 320 ? 5.004 18.484 17.797 1 95 320 VAL B O 1
ATOM 7200 N N . ASP B 1 321 ? 5.703 16.547 16.875 1 89.62 321 ASP B N 1
ATOM 7201 C CA . ASP B 1 321 ? 4.348 16 16.922 1 89.62 321 ASP B CA 1
ATOM 7202 C C . ASP B 1 321 ? 3.996 15.531 18.328 1 89.62 321 ASP B C 1
ATOM 7204 O O . ASP B 1 321 ? 4.832 15.586 19.234 1 89.62 321 ASP B O 1
ATOM 7208 N N . GLY B 1 322 ? 2.832 15.109 18.578 1 83.69 322 GLY B N 1
ATOM 7209 C CA . GLY B 1 322 ? 2.314 14.789 19.906 1 83.69 322 GLY B CA 1
ATOM 7210 C C . GLY B 1 322 ? 2.637 13.375 20.344 1 83.69 322 GLY B C 1
ATOM 7211 O O . GLY B 1 322 ? 2.004 12.852 21.266 1 83.69 322 GLY B O 1
ATOM 7212 N N . HIS B 1 323 ? 3.553 12.742 19.781 1 82.31 323 HIS B N 1
ATOM 7213 C CA . HIS B 1 323 ? 3.896 11.383 20.172 1 82.31 323 HIS B CA 1
ATOM 7214 C C . HIS B 1 323 ? 4.422 11.344 21.609 1 82.31 323 HIS B C 1
ATOM 7216 O O . HIS B 1 323 ? 5.164 12.227 22.031 1 82.31 323 HIS B O 1
ATOM 7222 N N . SER B 1 324 ? 4.098 10.359 22.266 1 78 324 SER B N 1
ATOM 7223 C CA . SER B 1 324 ? 4.406 10.227 23.672 1 78 324 SER B CA 1
ATOM 7224 C C . SER B 1 324 ? 5.91 10.234 23.922 1 78 324 SER B C 1
ATOM 7226 O O . SER B 1 324 ? 6.379 10.727 24.953 1 78 324 SER B O 1
ATOM 7228 N N . SER B 1 325 ? 6.668 9.695 22.984 1 78.94 325 SER B N 1
ATOM 7229 C CA . SER B 1 325 ? 8.117 9.688 23.125 1 78.94 325 SER B CA 1
ATOM 7230 C C . SER B 1 325 ? 8.68 11.102 23.188 1 78.94 325 SER B C 1
ATOM 7232 O O . SER B 1 325 ? 9.758 11.328 23.734 1 78.94 325 SER B O 1
ATOM 7234 N N . HIS B 1 326 ? 7.949 12.016 22.688 1 82.56 326 HIS B N 1
ATOM 7235 C CA . HIS B 1 326 ? 8.375 13.406 22.656 1 82.56 326 HIS B CA 1
ATOM 7236 C C . HIS B 1 326 ? 7.859 14.164 23.875 1 82.56 326 HIS B C 1
ATOM 7238 O O . HIS B 1 326 ? 8.609 14.922 24.5 1 82.56 326 HIS B O 1
ATOM 7244 N N . THR B 1 327 ? 6.598 13.867 24.156 1 79.75 327 THR B N 1
ATOM 7245 C CA . THR B 1 327 ? 5.883 14.734 25.078 1 79.75 327 THR B CA 1
ATOM 7246 C C . THR B 1 327 ? 6.012 14.219 26.516 1 79.75 327 THR B C 1
ATOM 7248 O O . THR B 1 327 ? 6.012 15 27.469 1 79.75 327 THR B O 1
ATOM 7251 N N . LYS B 1 328 ? 6.043 12.992 26.609 1 80.19 328 LYS B N 1
ATOM 7252 C CA . LYS B 1 328 ? 6.125 12.422 27.953 1 80.19 328 LYS B CA 1
ATOM 7253 C C . LYS B 1 328 ? 7.562 12.039 28.297 1 80.19 328 LYS B C 1
ATOM 7255 O O . LYS B 1 328 ? 7.82 10.922 28.75 1 80.19 328 LYS B O 1
ATOM 7260 N N . ASN B 1 329 ? 8.43 12.875 28.047 1 85.88 329 ASN B N 1
ATOM 7261 C CA . ASN B 1 329 ? 9.867 12.68 28.234 1 85.88 329 ASN B CA 1
ATOM 7262 C C . ASN B 1 329 ? 10.461 13.75 29.141 1 85.88 329 ASN B C 1
ATOM 7264 O O . ASN B 1 329 ? 10.844 14.828 28.672 1 85.88 329 ASN B O 1
ATOM 7268 N N . LEU B 1 330 ? 10.625 13.5 30.438 1 86.25 330 LEU B N 1
ATOM 7269 C CA . LEU B 1 330 ? 11.086 14.461 31.438 1 86.25 330 LEU B CA 1
ATOM 7270 C C . LEU B 1 330 ? 12.539 14.859 31.188 1 86.25 330 LEU B C 1
ATOM 7272 O O . LEU B 1 330 ? 12.914 16.016 31.375 1 86.25 330 LEU B O 1
ATOM 7276 N N . ALA B 1 331 ? 13.312 13.883 30.812 1 88.56 331 ALA B N 1
ATOM 7277 C CA . ALA B 1 331 ? 14.727 14.148 30.547 1 88.56 331 ALA B CA 1
ATOM 7278 C C . ALA B 1 331 ? 14.883 15.195 29.453 1 88.56 331 ALA B C 1
ATOM 7280 O O . ALA B 1 331 ? 15.688 16.125 29.578 1 88.56 331 ALA B O 1
ATOM 7281 N N . VAL B 1 332 ? 14.117 15.07 28.438 1 92.19 332 VAL B N 1
ATOM 7282 C CA . VAL B 1 332 ? 14.188 15.992 27.312 1 92.19 332 VAL B CA 1
ATOM 7283 C C . VAL B 1 332 ? 13.695 17.375 27.734 1 92.19 332 VAL B C 1
ATOM 7285 O O . VAL B 1 332 ? 14.273 18.391 27.359 1 92.19 332 VAL B O 1
ATOM 7288 N N . THR B 1 333 ? 12.625 17.406 28.469 1 91 333 THR B N 1
ATOM 7289 C CA . THR B 1 333 ? 12.062 18.672 28.953 1 91 333 THR B CA 1
ATOM 7290 C C . THR B 1 333 ? 13.086 19.422 29.797 1 91 333 THR B C 1
ATOM 7292 O O . THR B 1 333 ? 13.266 20.641 29.625 1 91 333 THR B O 1
ATOM 7295 N N . THR B 1 334 ? 13.727 18.75 30.672 1 90.81 334 THR B N 1
ATOM 7296 C CA . THR B 1 334 ? 14.734 19.359 31.531 1 90.81 334 THR B CA 1
ATOM 7297 C C . THR B 1 334 ? 15.922 19.859 30.703 1 90.81 334 THR B C 1
ATOM 7299 O O . THR B 1 334 ? 16.406 20.969 30.922 1 90.81 334 THR B O 1
ATOM 7302 N N . LYS B 1 335 ? 16.359 19.047 29.844 1 93 335 LYS B N 1
ATOM 7303 C CA . LYS B 1 335 ? 17.484 19.406 28.984 1 93 335 LYS B CA 1
ATOM 7304 C C . LYS B 1 335 ? 17.141 20.625 28.125 1 93 335 LYS B C 1
ATOM 7306 O O . LYS B 1 335 ? 17.984 21.484 27.906 1 93 335 LYS B O 1
ATOM 7311 N N . ALA B 1 336 ? 15.945 20.641 27.641 1 95.31 336 ALA B N 1
ATOM 7312 C CA . ALA B 1 336 ? 15.492 21.75 26.797 1 95.31 336 ALA B CA 1
ATOM 7313 C C . ALA B 1 336 ? 15.531 23.062 27.547 1 95.31 336 ALA B C 1
ATOM 7315 O O . ALA B 1 336 ? 16.031 24.078 27.047 1 95.31 336 ALA B O 1
ATOM 7316 N N . ARG B 1 337 ? 15.016 23.094 28.719 1 92 337 ARG B N 1
ATOM 7317 C CA . ARG B 1 337 ? 14.984 24.281 29.547 1 92 337 ARG B CA 1
ATOM 7318 C C . ARG B 1 337 ? 16.406 24.766 29.859 1 92 337 ARG B C 1
ATOM 7320 O O . ARG B 1 337 ? 16.688 25.969 29.797 1 92 337 ARG B O 1
ATOM 7327 N N . LYS B 1 338 ? 17.219 23.828 30.156 1 93.75 338 LYS B N 1
ATOM 7328 C CA . LYS B 1 338 ? 18.594 24.141 30.5 1 93.75 338 LYS B CA 1
ATOM 7329 C C . LYS B 1 338 ? 19.344 24.734 29.297 1 93.75 338 LYS B C 1
ATOM 7331 O O . LYS B 1 338 ? 20.219 25.578 29.469 1 93.75 338 LYS B O 1
ATOM 7336 N N . ASN B 1 339 ? 18.969 24.375 28.141 1 95.5 339 ASN B N 1
ATOM 7337 C CA . ASN B 1 339 ? 19.734 24.766 26.953 1 95.5 339 ASN B CA 1
ATOM 7338 C C . ASN B 1 339 ? 18.969 25.797 26.125 1 95.5 339 ASN B C 1
ATOM 7340 O O . ASN B 1 339 ? 19.297 26.031 24.953 1 95.5 339 ASN B O 1
ATOM 7344 N N . ASN B 1 340 ? 17.891 26.375 26.625 1 95.25 340 ASN B N 1
ATOM 7345 C CA . ASN B 1 340 ? 17.125 27.469 26.031 1 95.25 340 ASN B CA 1
ATOM 7346 C C . ASN B 1 340 ? 16.438 27.031 24.734 1 95.25 340 ASN B C 1
ATOM 7348 O O . ASN B 1 340 ? 16.531 27.703 23.719 1 95.25 340 ASN B O 1
ATOM 7352 N N . VAL B 1 341 ? 15.945 25.875 24.75 1 96.06 341 VAL B N 1
ATOM 7353 C CA . VAL B 1 341 ? 15.102 25.359 23.672 1 96.06 341 VAL B CA 1
ATOM 7354 C C . VAL B 1 341 ? 13.648 25.312 24.141 1 96.06 341 VAL B C 1
ATOM 7356 O O . VAL B 1 341 ? 13.336 24.703 25.172 1 96.06 341 VAL B O 1
ATOM 7359 N N . THR B 1 342 ? 12.812 26.047 23.469 1 96 342 THR B N 1
ATOM 7360 C CA . THR B 1 342 ? 11.375 25.938 23.703 1 96 342 THR B CA 1
ATOM 7361 C C . THR B 1 342 ? 10.766 24.859 22.812 1 96 342 THR B C 1
ATOM 7363 O O . THR B 1 342 ? 10.977 24.859 21.594 1 96 342 THR B O 1
ATOM 7366 N N . ILE B 1 343 ? 10.07 23.891 23.391 1 95.81 343 ILE B N 1
ATOM 7367 C CA . ILE B 1 343 ? 9.477 22.797 22.641 1 95.81 343 ILE B CA 1
ATOM 7368 C C . ILE B 1 343 ? 7.953 22.938 22.641 1 95.81 343 ILE B C 1
ATOM 7370 O O . ILE B 1 343 ? 7.332 22.984 23.703 1 95.81 343 ILE B O 1
ATOM 7374 N N . LEU B 1 344 ? 7.355 23.047 21.484 1 95.56 344 LEU B N 1
ATOM 7375 C CA . LEU B 1 344 ? 5.906 23.031 21.328 1 95.56 344 LEU B CA 1
ATOM 7376 C C . LEU B 1 344 ? 5.445 21.766 20.609 1 95.56 344 LEU B C 1
ATOM 7378 O O . LEU B 1 344 ? 6.066 21.359 19.625 1 95.56 344 LEU B O 1
ATOM 7382 N N . SER B 1 345 ? 4.457 21.125 21.109 1 94.38 345 SER B N 1
ATOM 7383 C CA . SER B 1 345 ? 3.873 19.953 20.453 1 94.38 345 SER B CA 1
ATOM 7384 C C . SER B 1 345 ? 2.67 20.328 19.594 1 94.38 345 SER B C 1
ATOM 7386 O O . SER B 1 345 ? 1.849 21.156 20 1 94.38 345 SER B O 1
ATOM 7388 N N . LEU B 1 346 ? 2.598 19.766 18.453 1 94.31 346 LEU B N 1
ATOM 7389 C CA . LEU B 1 346 ? 1.457 19.969 17.562 1 94.31 346 LEU B CA 1
ATOM 7390 C C . LEU B 1 346 ? 0.226 19.234 18.094 1 94.31 346 LEU B C 1
ATOM 7392 O O . LEU B 1 346 ? 0.349 18.266 18.844 1 94.31 346 LEU B O 1
ATOM 7396 N N . PRO B 1 347 ? -0.931 19.781 17.734 1 91.06 347 PRO B N 1
ATOM 7397 C CA . PRO B 1 347 ? -2.127 19.016 18.125 1 91.06 347 PRO B CA 1
ATOM 7398 C C . PRO B 1 347 ? -2.143 17.609 17.547 1 91.06 347 PRO B C 1
ATOM 7400 O O . PRO B 1 347 ? -1.612 17.375 16.453 1 91.06 347 PRO B O 1
ATOM 7403 N N . PRO B 1 348 ? -2.744 16.734 18.312 1 87.06 348 PRO B N 1
ATOM 7404 C CA . PRO B 1 348 ? -2.775 15.352 17.828 1 87.06 348 PRO B CA 1
ATOM 7405 C C . PRO B 1 348 ? -3.516 15.203 16.5 1 87.06 348 PRO B C 1
ATOM 7407 O O . PRO B 1 348 ? -4.496 15.906 16.25 1 87.06 348 PRO B O 1
ATOM 7410 N N . HIS B 1 349 ? -3.045 14.32 15.703 1 85.56 349 HIS B N 1
ATOM 7411 C CA . HIS B 1 349 ? -3.684 13.898 14.469 1 85.56 349 HIS B CA 1
ATOM 7412 C C . HIS B 1 349 ? -3.777 15.055 13.477 1 85.56 349 HIS B C 1
ATOM 7414 O O . HIS B 1 349 ? -4.738 15.141 12.711 1 85.56 349 HIS B O 1
ATOM 7420 N N . CYS B 1 350 ? -2.889 16 13.531 1 90.44 350 CYS B N 1
ATOM 7421 C CA . CYS B 1 350 ? -2.891 17.141 12.617 1 90.44 350 CYS B CA 1
ATOM 7422 C C . CYS B 1 350 ? -1.578 17.219 11.852 1 90.44 350 CYS B C 1
ATOM 7424 O O . CYS B 1 350 ? -1.294 18.234 11.211 1 90.44 350 CYS B O 1
ATOM 7426 N N . SER B 1 351 ? -0.779 16.203 11.914 1 88.62 351 SER B N 1
ATOM 7427 C CA . SER B 1 351 ? 0.567 16.234 11.352 1 88.62 351 SER B CA 1
ATOM 7428 C C . SER B 1 351 ? 0.53 16.375 9.836 1 88.62 351 SER B C 1
ATOM 7430 O O . SER B 1 351 ? 1.441 16.953 9.234 1 88.62 351 SER B O 1
ATOM 7432 N N . ASN B 1 352 ? -0.472 15.969 9.211 1 86.75 352 ASN B N 1
ATOM 7433 C CA . ASN B 1 352 ? -0.563 16.016 7.758 1 86.75 352 ASN B CA 1
ATOM 7434 C C . ASN B 1 352 ? -0.781 17.438 7.258 1 86.75 352 ASN B C 1
ATOM 7436 O O . ASN B 1 352 ? -0.583 17.719 6.074 1 86.75 352 ASN B O 1
ATOM 7440 N N . LYS B 1 353 ? -1.156 18.312 8.172 1 92.06 353 LYS B N 1
ATOM 7441 C CA . LYS B 1 353 ? -1.426 19.688 7.77 1 92.06 353 LYS B CA 1
ATOM 7442 C C . LYS B 1 353 ? -0.493 20.656 8.484 1 92.06 353 LYS B C 1
ATOM 7444 O O . LYS B 1 353 ? -0.109 21.688 7.922 1 92.06 353 LYS B O 1
ATOM 7449 N N . LEU B 1 354 ? -0.115 20.344 9.672 1 95.56 354 LEU B N 1
ATOM 7450 C CA . LEU B 1 354 ? 0.572 21.328 10.5 1 95.56 354 LEU B CA 1
ATOM 7451 C C . LEU B 1 354 ? 2.043 20.969 10.672 1 95.56 354 LEU B C 1
ATOM 7453 O O . LEU B 1 354 ? 2.818 21.734 11.234 1 95.56 354 LEU B O 1
ATOM 7457 N N . GLN B 1 355 ? 2.496 19.828 10.18 1 96.56 355 GLN B N 1
ATOM 7458 C CA . GLN B 1 355 ? 3.881 19.391 10.32 1 96.56 355 GLN B CA 1
ATOM 7459 C C . GLN B 1 355 ? 4.668 19.625 9.031 1 96.56 355 GLN B C 1
ATOM 7461 O O . GLN B 1 355 ? 4.527 18.875 8.07 1 96.56 355 GLN B O 1
ATOM 7466 N N . PRO B 1 356 ? 5.52 20.594 9.047 1 97.94 356 PRO B N 1
ATOM 7467 C CA . PRO B 1 356 ? 6.242 20.969 7.836 1 97.94 356 PRO B CA 1
ATOM 7468 C C . PRO B 1 356 ? 6.941 19.797 7.164 1 97.94 356 PRO B C 1
ATOM 7470 O O . PRO B 1 356 ? 6.848 19.625 5.945 1 97.94 356 PRO B O 1
ATOM 7473 N N . LEU B 1 357 ? 7.617 18.938 7.934 1 98.12 357 LEU B N 1
ATOM 7474 C CA . LEU B 1 357 ? 8.336 17.797 7.367 1 98.12 357 LEU B CA 1
ATOM 7475 C C . LEU B 1 357 ? 7.383 16.859 6.645 1 98.12 357 LEU B C 1
ATOM 7477 O O . LEU B 1 357 ? 7.711 16.328 5.578 1 98.12 357 LEU B O 1
ATOM 7481 N N . ASP B 1 358 ? 6.199 16.656 7.141 1 94.94 358 ASP B N 1
ATOM 7482 C CA . ASP B 1 358 ? 5.215 15.773 6.527 1 94.94 358 ASP B CA 1
ATOM 7483 C C . ASP B 1 358 ? 4.609 16.406 5.277 1 94.94 358 ASP B C 1
ATOM 7485 O O . ASP B 1 358 ? 4.277 15.703 4.316 1 94.94 358 ASP B O 1
ATOM 7489 N N . VAL B 1 359 ? 4.48 17.656 5.273 1 95 359 VAL B N 1
ATOM 7490 C CA . VAL B 1 359 ? 3.771 18.359 4.215 1 95 359 VAL B CA 1
ATOM 7491 C C . VAL B 1 359 ? 4.688 18.547 3.008 1 95 359 VAL B C 1
ATOM 7493 O O . VAL B 1 359 ? 4.227 18.516 1.863 1 95 359 VAL B O 1
ATOM 7496 N N . SER B 1 360 ? 6 18.688 3.203 1 96.69 360 SER B N 1
ATOM 7497 C CA . SER B 1 360 ? 6.812 19.125 2.076 1 96.69 360 SER B CA 1
ATOM 7498 C C . SER B 1 360 ? 8 18.203 1.849 1 96.69 360 SER B C 1
ATOM 7500 O O . SER B 1 360 ? 8.508 18.094 0.731 1 96.69 360 SER B O 1
ATOM 7502 N N . PHE B 1 361 ? 8.43 17.484 2.789 1 97.88 361 PHE B N 1
ATOM 7503 C CA . PHE B 1 361 ? 9.742 16.844 2.691 1 97.88 361 PHE B CA 1
ATOM 7504 C C . PHE B 1 361 ? 9.594 15.336 2.605 1 97.88 361 PHE B C 1
ATOM 7506 O O . PHE B 1 361 ? 10.211 14.695 1.753 1 97.88 361 PHE B O 1
ATOM 7513 N N . MET B 1 362 ? 8.797 14.695 3.436 1 96.81 362 MET B N 1
ATOM 7514 C CA . MET B 1 362 ? 8.789 13.242 3.631 1 96.81 362 MET B CA 1
ATOM 7515 C C . MET B 1 362 ? 8.391 12.523 2.348 1 96.81 362 MET B C 1
ATOM 7517 O O . MET B 1 362 ? 9.008 11.523 1.973 1 96.81 362 MET B O 1
ATOM 7521 N N . ALA B 1 363 ? 7.391 12.992 1.641 1 93.31 363 ALA B N 1
ATOM 7522 C CA . ALA B 1 363 ? 6.926 12.328 0.426 1 93.31 363 ALA B CA 1
ATOM 7523 C C . ALA B 1 363 ? 8.008 12.344 -0.653 1 93.31 363 ALA B C 1
ATOM 7525 O O . ALA B 1 363 ? 8.375 11.289 -1.18 1 93.31 363 ALA B O 1
ATOM 7526 N N . PRO B 1 364 ? 8.578 13.516 -0.986 1 95.25 364 PRO B N 1
ATOM 7527 C CA . PRO B 1 364 ? 9.672 13.531 -1.959 1 95.25 364 PRO B CA 1
ATOM 7528 C C . PRO B 1 364 ? 10.875 12.703 -1.511 1 95.25 364 PRO B C 1
ATOM 7530 O O . PRO B 1 364 ? 11.531 12.062 -2.336 1 95.25 364 PRO B O 1
ATOM 7533 N N . PHE B 1 365 ? 11.188 12.719 -0.234 1 97 365 PHE B N 1
ATOM 7534 C CA . PHE B 1 365 ? 12.297 11.945 0.3 1 97 365 PHE B CA 1
ATOM 7535 C C . PHE B 1 365 ? 12.086 10.453 0.045 1 97 365 PHE B C 1
ATOM 7537 O O . PHE B 1 365 ? 12.992 9.766 -0.435 1 97 365 PHE B O 1
ATOM 7544 N N . LYS B 1 366 ? 10.906 9.953 0.334 1 95.44 366 LYS B N 1
ATOM 7545 C CA . LYS B 1 366 ? 10.594 8.539 0.127 1 95.44 366 LYS B CA 1
ATOM 7546 C C . LYS B 1 366 ? 10.609 8.188 -1.356 1 95.44 366 LYS B C 1
ATOM 7548 O O . LYS B 1 366 ? 11.031 7.094 -1.735 1 95.44 366 LYS B O 1
ATOM 7553 N N . ALA B 1 367 ? 10.078 9.07 -2.172 1 93.12 367 ALA B N 1
ATOM 7554 C CA . ALA B 1 367 ? 10.117 8.859 -3.617 1 93.12 367 ALA B CA 1
ATOM 7555 C C . ALA B 1 367 ? 11.555 8.758 -4.121 1 93.12 367 ALA B C 1
ATOM 7557 O O . ALA B 1 367 ? 11.883 7.863 -4.906 1 93.12 367 ALA B O 1
ATOM 7558 N N . ASN B 1 368 ? 12.391 9.664 -3.674 1 95.19 368 ASN B N 1
ATOM 7559 C CA . ASN B 1 368 ? 13.789 9.648 -4.078 1 95.19 368 ASN B CA 1
ATOM 7560 C C . ASN B 1 368 ? 14.516 8.422 -3.539 1 95.19 368 ASN B C 1
ATOM 7562 O O . ASN B 1 368 ? 15.414 7.887 -4.195 1 95.19 368 ASN B O 1
ATOM 7566 N N . TYR B 1 369 ? 14.188 8.016 -2.355 1 96.19 369 TYR B N 1
ATOM 7567 C CA . TYR B 1 369 ? 14.758 6.797 -1.791 1 96.19 369 TYR B CA 1
ATOM 7568 C C . TYR B 1 369 ? 14.391 5.582 -2.635 1 96.19 369 TYR B C 1
ATOM 7570 O O . TYR B 1 369 ? 15.242 4.75 -2.941 1 96.19 369 TYR B O 1
ATOM 7578 N N . SER B 1 370 ? 13.109 5.484 -3.006 1 92.94 370 SER B N 1
ATOM 7579 C CA . SER B 1 370 ? 12.648 4.395 -3.855 1 92.94 370 SER B CA 1
ATOM 7580 C C . SER B 1 370 ? 13.359 4.398 -5.203 1 92.94 370 SER B C 1
ATOM 7582 O O . SER B 1 370 ? 13.711 3.342 -5.73 1 92.94 370 SER B O 1
ATOM 7584 N N . ASN B 1 371 ? 13.539 5.555 -5.746 1 89.62 371 ASN B N 1
ATOM 7585 C CA . ASN B 1 371 ? 14.258 5.676 -7.012 1 89.62 371 ASN B CA 1
ATOM 7586 C C . ASN B 1 371 ? 15.695 5.191 -6.883 1 89.62 371 ASN B C 1
ATOM 7588 O O . ASN B 1 371 ? 16.203 4.508 -7.773 1 89.62 371 ASN B O 1
ATOM 7592 N N . ALA B 1 372 ? 16.328 5.621 -5.816 1 93.44 372 ALA B N 1
ATOM 7593 C CA . ALA B 1 372 ? 17.688 5.172 -5.578 1 93.44 372 ALA B CA 1
ATOM 7594 C C . ALA B 1 372 ? 17.75 3.65 -5.461 1 93.44 372 ALA B C 1
ATOM 7596 O O . ALA B 1 372 ? 18.703 3.023 -5.953 1 93.44 372 ALA B O 1
ATOM 7597 N N . ALA B 1 373 ? 16.828 3.088 -4.789 1 92.25 373 ALA B N 1
ATOM 7598 C CA . ALA B 1 373 ? 16.75 1.637 -4.633 1 92.25 373 ALA B CA 1
ATOM 7599 C C . ALA B 1 373 ? 16.578 0.946 -5.98 1 92.25 373 ALA B C 1
ATOM 7601 O O . ALA B 1 373 ? 17.219 -0.069 -6.254 1 92.25 373 ALA B O 1
ATOM 7602 N N . ASP B 1 374 ? 15.719 1.489 -6.809 1 88.06 374 ASP B N 1
ATOM 7603 C CA . ASP B 1 374 ? 15.484 0.925 -8.133 1 88.06 374 ASP B CA 1
ATOM 7604 C C . ASP B 1 374 ? 16.75 0.953 -8.984 1 88.06 374 ASP B C 1
ATOM 7606 O O . ASP B 1 374 ? 17.062 -0.013 -9.688 1 88.06 374 ASP B O 1
ATOM 7610 N N . VAL B 1 375 ? 17.406 2.051 -8.945 1 86.38 375 VAL B N 1
ATOM 7611 C CA . VAL B 1 375 ? 18.656 2.195 -9.688 1 86.38 375 VAL B CA 1
ATOM 7612 C C . VAL B 1 375 ? 19.672 1.164 -9.203 1 86.38 375 VAL B C 1
ATOM 7614 O O . VAL B 1 375 ? 20.375 0.548 -10.008 1 86.38 375 VAL B O 1
ATOM 7617 N N . PHE B 1 376 ? 19.75 1.012 -7.934 1 91.19 376 PHE B N 1
ATOM 7618 C CA . PHE B 1 376 ? 20.656 0.035 -7.352 1 91.19 376 PHE B CA 1
ATOM 7619 C C . PHE B 1 376 ? 20.359 -1.365 -7.875 1 91.19 376 PHE B C 1
ATOM 7621 O O . PHE B 1 376 ? 21.266 -2.088 -8.289 1 91.19 376 PHE B O 1
ATOM 7628 N N . LEU B 1 377 ? 19.172 -1.791 -7.809 1 86.56 377 LEU B N 1
ATOM 7629 C CA . LEU B 1 377 ? 18.766 -3.133 -8.219 1 86.56 377 LEU B CA 1
ATOM 7630 C C . LEU B 1 377 ? 19.047 -3.348 -9.703 1 86.56 377 LEU B C 1
ATOM 7632 O O . LEU B 1 377 ? 19.438 -4.441 -10.117 1 86.56 377 LEU B O 1
ATOM 7636 N N . ARG B 1 378 ? 18.812 -2.359 -10.5 1 83.06 378 ARG B N 1
ATOM 7637 C CA . ARG B 1 378 ? 19.047 -2.447 -11.938 1 83.06 378 ARG B CA 1
ATOM 7638 C C . ARG B 1 378 ? 20.531 -2.592 -12.234 1 83.06 378 ARG B C 1
ATOM 7640 O O . ARG B 1 378 ? 20.922 -3.311 -13.156 1 83.06 378 ARG B O 1
ATOM 7647 N N . SER B 1 379 ? 21.281 -1.915 -11.461 1 86 379 SER B N 1
ATOM 7648 C CA . SER B 1 379 ? 22.719 -1.914 -11.688 1 86 379 SER B CA 1
ATOM 7649 C C . SER B 1 379 ? 23.375 -3.168 -11.109 1 86 379 SER B C 1
ATOM 7651 O O . SER B 1 379 ? 24.516 -3.498 -11.445 1 86 379 SER B O 1
ATOM 7653 N N . ASN B 1 380 ? 22.641 -3.807 -10.195 1 86.69 380 ASN B N 1
ATOM 7654 C CA . ASN B 1 380 ? 23.172 -5.004 -9.547 1 86.69 380 ASN B CA 1
ATOM 7655 C C . ASN B 1 380 ? 22.188 -6.172 -9.641 1 86.69 380 ASN B C 1
ATOM 7657 O O . ASN B 1 380 ? 21.703 -6.652 -8.625 1 86.69 380 ASN B O 1
ATOM 7661 N N . PRO B 1 381 ? 22.109 -6.633 -10.898 1 83.12 381 PRO B N 1
ATOM 7662 C CA . PRO B 1 381 ? 21.141 -7.723 -11.062 1 83.12 381 PRO B CA 1
ATOM 7663 C C . PRO B 1 381 ? 21.453 -8.922 -10.18 1 83.12 381 PRO B C 1
ATOM 7665 O O . PRO B 1 381 ? 22.609 -9.328 -10.062 1 83.12 381 PRO B O 1
ATOM 7668 N N . GLY B 1 382 ? 20.453 -9.422 -9.508 1 79.12 382 GLY B N 1
ATOM 7669 C CA . GLY B 1 382 ? 20.609 -10.602 -8.664 1 79.12 382 GLY B CA 1
ATOM 7670 C C . GLY B 1 382 ? 20.875 -10.266 -7.215 1 79.12 382 GLY B C 1
ATOM 7671 O O . GLY B 1 382 ? 20.797 -11.133 -6.344 1 79.12 382 GLY B O 1
ATOM 7672 N N . GLN B 1 383 ? 21.203 -9.008 -6.992 1 83.56 383 GLN B N 1
ATOM 7673 C CA . GLN B 1 383 ? 21.484 -8.594 -5.621 1 83.56 383 GLN B CA 1
ATOM 7674 C C . GLN B 1 383 ? 20.219 -8.031 -4.957 1 83.56 383 GLN B C 1
ATOM 7676 O O . GLN B 1 383 ? 19.312 -7.574 -5.641 1 83.56 383 GLN B O 1
ATOM 7681 N N . VAL B 1 384 ? 20.219 -8.211 -3.639 1 87.56 384 VAL B N 1
ATOM 7682 C CA . VAL B 1 384 ? 19.125 -7.664 -2.852 1 87.56 384 VAL B CA 1
ATOM 7683 C C . VAL B 1 384 ? 19.625 -6.512 -1.982 1 87.56 384 VAL B C 1
ATOM 7685 O O . VAL B 1 384 ? 20.812 -6.457 -1.644 1 87.56 384 VAL B O 1
ATOM 7688 N N . ILE B 1 385 ? 18.797 -5.59 -1.717 1 91.56 385 ILE B N 1
ATOM 7689 C CA . ILE B 1 385 ? 19.141 -4.469 -0.846 1 91.56 385 ILE B CA 1
ATOM 7690 C C . ILE B 1 385 ? 19.109 -4.922 0.612 1 91.56 385 ILE B C 1
ATOM 7692 O O . ILE B 1 385 ? 18.078 -5.367 1.113 1 91.56 385 ILE B O 1
ATOM 7696 N N . GLY B 1 386 ? 20.219 -4.875 1.193 1 91.19 386 GLY B N 1
ATOM 7697 C CA . GLY B 1 386 ? 20.312 -5.168 2.613 1 91.19 386 GLY B CA 1
ATOM 7698 C C . GLY B 1 386 ? 20.516 -3.93 3.467 1 91.19 386 GLY B C 1
ATOM 7699 O O . GLY B 1 386 ? 20.516 -2.811 2.953 1 91.19 386 GLY B O 1
ATOM 7700 N N . GLN B 1 387 ? 20.672 -4.098 4.73 1 91.62 387 GLN B N 1
ATOM 7701 C CA . GLN B 1 387 ? 20.844 -2.994 5.672 1 91.62 387 GLN B CA 1
ATOM 7702 C C . GLN B 1 387 ? 22.078 -2.178 5.348 1 91.62 387 GLN B C 1
ATOM 7704 O O . GLN B 1 387 ? 22.109 -0.965 5.566 1 91.62 387 GLN B O 1
ATOM 7709 N N . TYR B 1 388 ? 23.031 -2.836 4.785 1 93.31 388 TYR B N 1
ATOM 7710 C CA . TYR B 1 388 ? 24.328 -2.191 4.531 1 93.31 388 TYR B CA 1
ATOM 7711 C C . TYR B 1 388 ? 24.234 -1.256 3.33 1 93.31 388 TYR B C 1
ATOM 7713 O O . TYR B 1 388 ? 25.125 -0.438 3.105 1 93.31 388 TYR B O 1
ATOM 7721 N N . ASN B 1 389 ? 23.156 -1.358 2.598 1 94.19 389 ASN B N 1
ATOM 7722 C CA . ASN B 1 389 ? 22.953 -0.499 1.435 1 94.19 389 ASN B CA 1
ATOM 7723 C C . ASN B 1 389 ? 22.094 0.714 1.774 1 94.19 389 ASN B C 1
ATOM 7725 O O . ASN B 1 389 ? 22.062 1.684 1.015 1 94.19 389 ASN B O 1
ATOM 7729 N N . THR B 1 390 ? 21.422 0.726 2.887 1 95.38 390 THR B N 1
ATOM 7730 C CA . THR B 1 390 ? 20.344 1.658 3.18 1 95.38 390 THR B CA 1
ATOM 7731 C C . THR B 1 390 ? 20.875 3.076 3.35 1 95.38 390 THR B C 1
ATOM 7733 O O . THR B 1 390 ? 20.266 4.039 2.898 1 95.38 390 THR B O 1
ATOM 7736 N N . MET B 1 391 ? 22.031 3.232 3.971 1 97.06 391 MET B N 1
ATOM 7737 C CA . MET B 1 391 ? 22.547 4.57 4.246 1 97.06 391 MET B CA 1
ATOM 7738 C C . MET B 1 391 ? 22.984 5.258 2.961 1 97.06 391 MET B C 1
ATOM 7740 O O . MET B 1 391 ? 22.844 6.473 2.818 1 97.06 391 MET B O 1
ATOM 7744 N N . GLN B 1 392 ? 23.531 4.492 2.076 1 96.38 392 GLN B N 1
ATOM 7745 C CA . GLN B 1 392 ? 23.891 5.066 0.786 1 96.38 392 GLN B CA 1
ATOM 7746 C C . GLN B 1 392 ? 22.656 5.551 0.032 1 96.38 392 GLN B C 1
ATOM 7748 O O . GLN B 1 392 ? 22.656 6.641 -0.538 1 96.38 392 GLN B O 1
ATOM 7753 N N . LEU B 1 393 ? 21.688 4.73 -0.001 1 96.94 393 LEU B N 1
ATOM 7754 C CA . LEU B 1 393 ? 20.438 5.09 -0.651 1 96.94 393 LEU B CA 1
ATOM 7755 C C . LEU B 1 393 ? 19.797 6.297 0.031 1 96.94 393 LEU B C 1
ATOM 7757 O O . LEU B 1 393 ? 19.344 7.223 -0.641 1 96.94 393 LEU B O 1
ATOM 7761 N N . MET B 1 394 ? 19.828 6.266 1.368 1 97.69 394 MET B N 1
ATOM 7762 C CA . MET B 1 394 ? 19.25 7.352 2.162 1 97.69 394 MET B CA 1
ATOM 7763 C C . MET B 1 394 ? 20.016 8.648 1.93 1 97.69 394 MET B C 1
ATOM 7765 O O . MET B 1 394 ? 19.406 9.719 1.815 1 97.69 394 MET B O 1
ATOM 7769 N N . GLY B 1 395 ? 21.328 8.555 1.868 1 97.69 395 GLY B N 1
ATOM 7770 C CA . GLY B 1 395 ? 22.141 9.734 1.594 1 97.69 395 GLY B CA 1
ATOM 7771 C C . GLY B 1 395 ? 21.812 10.383 0.263 1 97.69 395 GLY B C 1
ATOM 7772 O O . GLY B 1 395 ? 21.688 11.609 0.182 1 97.69 395 GLY B O 1
ATOM 7773 N N . THR B 1 396 ? 21.641 9.578 -0.731 1 96.62 396 THR B N 1
ATOM 7774 C CA . THR B 1 396 ? 21.281 10.062 -2.059 1 96.62 396 THR B CA 1
ATOM 7775 C C . THR B 1 396 ? 19.922 10.758 -2.035 1 96.62 396 THR B C 1
ATOM 7777 O O . THR B 1 396 ? 19.766 11.836 -2.609 1 96.62 396 THR B O 1
ATOM 7780 N N . ALA B 1 397 ? 18.984 10.141 -1.389 1 97.19 397 ALA B N 1
ATOM 7781 C CA . ALA B 1 397 ? 17.641 10.688 -1.296 1 97.19 397 ALA B CA 1
ATOM 7782 C C . ALA B 1 397 ? 17.641 12 -0.521 1 97.19 397 ALA B C 1
ATOM 7784 O O . ALA B 1 397 ? 16.969 12.953 -0.919 1 97.19 397 ALA B O 1
ATOM 7785 N N . PHE B 1 398 ? 18.391 12.078 0.564 1 98 398 PHE B N 1
ATOM 7786 C CA . PHE B 1 398 ? 18.469 13.258 1.416 1 98 398 PHE B CA 1
ATOM 7787 C C . PHE B 1 398 ? 19.047 14.438 0.653 1 98 398 PHE B C 1
ATOM 7789 O O . PHE B 1 398 ? 18.5 15.539 0.698 1 98 398 PHE B O 1
ATOM 7796 N N . GLU B 1 399 ? 20.078 14.195 -0.066 1 96.06 399 GLU B N 1
ATOM 7797 C CA . GLU B 1 399 ? 20.766 15.25 -0.81 1 96.06 399 GLU B CA 1
ATOM 7798 C C . GLU B 1 399 ? 19.875 15.82 -1.907 1 96.06 399 GLU B C 1
ATOM 7800 O O . GLU B 1 399 ? 19.891 17.031 -2.16 1 96.06 399 GLU B O 1
ATOM 7805 N N . LYS B 1 400 ? 19.109 14.992 -2.457 1 95.12 400 LYS B N 1
ATOM 7806 C CA . LYS B 1 400 ? 18.234 15.422 -3.549 1 95.12 400 LYS B CA 1
ATOM 7807 C C . LYS B 1 400 ? 17.031 16.188 -3.018 1 95.12 400 LYS B C 1
ATOM 7809 O O . LYS B 1 400 ? 16.5 17.062 -3.691 1 95.12 400 LYS B O 1
ATOM 7814 N N . THR B 1 401 ? 16.562 15.859 -1.847 1 97.31 401 THR B N 1
ATOM 7815 C CA . THR B 1 401 ? 15.297 16.391 -1.331 1 97.31 401 THR B CA 1
ATOM 7816 C C . THR B 1 401 ? 15.539 17.625 -0.467 1 97.31 401 THR B C 1
ATOM 7818 O O . THR B 1 401 ? 14.719 18.531 -0.452 1 97.31 401 THR B O 1
ATOM 7821 N N . ALA B 1 402 ? 16.703 17.672 0.25 1 97.5 402 ALA B N 1
ATOM 7822 C CA . ALA B 1 402 ? 16.969 18.703 1.234 1 97.5 402 ALA B CA 1
ATOM 7823 C C . ALA B 1 402 ? 17.359 20.016 0.552 1 97.5 402 ALA B C 1
ATOM 7825 O O . ALA B 1 402 ? 18.516 20.438 0.591 1 97.5 402 ALA B O 1
ATOM 7826 N N . THR B 1 403 ? 16.359 20.719 0.053 1 97 403 THR B N 1
ATOM 7827 C CA . THR B 1 403 ? 16.547 22.031 -0.566 1 97 403 THR B CA 1
ATOM 7828 C C . THR B 1 403 ? 15.922 23.125 0.288 1 97 403 THR B C 1
ATOM 7830 O O . THR B 1 403 ? 14.984 22.875 1.047 1 97 403 THR B O 1
ATOM 7833 N N . ILE B 1 404 ? 16.391 24.312 0.158 1 96.81 404 ILE B N 1
ATOM 7834 C CA . ILE B 1 404 ? 15.883 25.469 0.896 1 96.81 404 ILE B CA 1
ATOM 7835 C C . ILE B 1 404 ? 14.406 25.672 0.573 1 96.81 404 ILE B C 1
ATOM 7837 O O . ILE B 1 404 ? 13.586 25.891 1.474 1 96.81 404 ILE B O 1
ATOM 7841 N N . SER B 1 405 ? 14.086 25.5 -0.627 1 97.12 405 SER B N 1
ATOM 7842 C CA . SER B 1 405 ? 12.719 25.734 -1.073 1 97.12 405 SER B CA 1
ATOM 7843 C C . SER B 1 405 ? 11.75 24.75 -0.419 1 97.12 405 SER B C 1
ATOM 7845 O O . SER B 1 405 ? 10.641 25.125 -0.038 1 97.12 405 SER B O 1
ATOM 7847 N N . THR B 1 406 ? 12.172 23.516 -0.289 1 97.38 406 THR B N 1
ATOM 7848 C CA . THR B 1 406 ? 11.336 22.5 0.322 1 97.38 406 THR B CA 1
ATOM 7849 C C . THR B 1 406 ? 11.008 22.859 1.769 1 97.38 406 THR B C 1
ATOM 7851 O O . THR B 1 406 ? 9.852 22.766 2.189 1 97.38 406 THR B O 1
ATOM 7854 N N . ALA B 1 407 ? 11.977 23.297 2.504 1 97.88 407 ALA B N 1
ATOM 7855 C CA . ALA B 1 407 ? 11.789 23.656 3.91 1 97.88 407 ALA B CA 1
ATOM 7856 C C . ALA B 1 407 ? 10.93 24.906 4.055 1 97.88 407 ALA B C 1
ATOM 7858 O O . ALA B 1 407 ? 9.953 24.922 4.801 1 97.88 407 ALA B O 1
ATOM 7859 N N . VAL B 1 408 ? 11.25 25.953 3.32 1 98.06 408 VAL B N 1
ATOM 7860 C CA . VAL B 1 408 ? 10.555 27.234 3.416 1 98.06 408 VAL B CA 1
ATOM 7861 C C . VAL B 1 408 ? 9.086 27.047 3.031 1 98.06 408 VAL B C 1
ATOM 7863 O O . VAL B 1 408 ? 8.195 27.547 3.721 1 98.06 408 VAL B O 1
ATOM 7866 N N . ASN B 1 409 ? 8.898 26.312 1.996 1 97.19 409 ASN B N 1
ATOM 7867 C CA . ASN B 1 409 ? 7.535 26.078 1.541 1 97.19 409 ASN B CA 1
ATOM 7868 C C . ASN B 1 409 ? 6.742 25.25 2.547 1 97.19 409 ASN B C 1
ATOM 7870 O O . ASN B 1 409 ? 5.535 25.453 2.703 1 97.19 409 ASN B O 1
ATOM 7874 N N . GLY B 1 410 ? 7.43 24.297 3.164 1 97.75 410 GLY B N 1
ATOM 7875 C CA . GLY B 1 410 ? 6.762 23.5 4.18 1 97.75 410 GLY B CA 1
ATOM 7876 C C . GLY B 1 410 ? 6.242 24.328 5.34 1 97.75 410 GLY B C 1
ATOM 7877 O O . GLY B 1 410 ? 5.074 24.203 5.723 1 97.75 410 GLY B O 1
ATOM 7878 N N . PHE B 1 411 ? 7.062 25.25 5.852 1 98.5 411 PHE B N 1
ATOM 7879 C CA . PHE B 1 411 ? 6.672 26.109 6.969 1 98.5 411 PHE B CA 1
ATOM 7880 C C . PHE B 1 411 ? 5.582 27.078 6.547 1 98.5 411 PHE B C 1
ATOM 7882 O O . PHE B 1 411 ? 4.66 27.359 7.316 1 98.5 411 PHE B O 1
ATOM 7889 N N . LYS B 1 412 ? 5.672 27.531 5.344 1 97.94 412 LYS B N 1
ATOM 7890 C CA . LYS B 1 412 ? 4.684 28.469 4.828 1 97.94 412 LYS B CA 1
ATOM 7891 C C . LYS B 1 412 ? 3.318 27.812 4.672 1 97.94 412 LYS B C 1
ATOM 7893 O O . LYS B 1 412 ? 2.301 28.375 5.078 1 97.94 412 LYS B O 1
ATOM 7898 N N . LYS B 1 413 ? 3.326 26.609 4.148 1 96.38 413 LYS B N 1
ATOM 7899 C CA . LYS B 1 413 ? 2.08 25.875 3.91 1 96.38 413 LYS B CA 1
ATOM 7900 C C . LYS B 1 413 ? 1.386 25.531 5.223 1 96.38 413 LYS B C 1
ATOM 7902 O O . LYS B 1 413 ? 0.158 25.438 5.277 1 96.38 413 LYS B O 1
ATOM 7907 N N . CYS B 1 414 ? 2.17 25.375 6.285 1 97.19 414 CYS B N 1
ATOM 7908 C CA . CYS B 1 414 ? 1.625 25.047 7.594 1 97.19 414 CYS B CA 1
ATOM 7909 C C . CYS B 1 414 ? 1.222 26.297 8.359 1 97.19 414 CYS B C 1
ATOM 7911 O O . CYS B 1 414 ? 0.661 26.203 9.453 1 97.19 414 CYS B O 1
ATOM 7913 N N . GLY B 1 415 ? 1.486 27.438 7.789 1 97.38 415 GLY B N 1
ATOM 7914 C CA . GLY B 1 415 ? 1.17 28.703 8.445 1 97.38 415 GLY B CA 1
ATOM 7915 C C . GLY B 1 415 ? 2.123 29.031 9.578 1 97.38 415 GLY B C 1
ATOM 7916 O O . GLY B 1 415 ? 1.814 29.875 10.422 1 97.38 415 GLY B O 1
ATOM 7917 N N . LEU B 1 416 ? 3.254 28.438 9.617 1 97.94 416 LEU B N 1
ATOM 7918 C CA . LEU B 1 416 ? 4.152 28.594 10.758 1 97.94 416 LEU B CA 1
ATOM 7919 C C . LEU B 1 416 ? 5.16 29.703 10.508 1 97.94 416 LEU B C 1
ATOM 7921 O O . LEU B 1 416 ? 5.633 30.344 11.453 1 97.94 416 LEU B O 1
ATOM 7925 N N . TRP B 1 417 ? 5.535 29.938 9.242 1 97.56 417 TRP B N 1
ATOM 7926 C CA . TRP B 1 417 ? 6.375 31.094 8.93 1 97.56 417 TRP B CA 1
ATOM 7927 C C . TRP B 1 417 ? 6.191 31.531 7.48 1 97.56 417 TRP B C 1
ATOM 7929 O O . TRP B 1 417 ? 6.449 30.75 6.559 1 97.56 417 TRP B O 1
ATOM 7939 N N . PRO B 1 418 ? 5.973 32.812 7.109 1 95.5 418 PRO B N 1
ATOM 7940 C CA . PRO B 1 418 ? 5.5 33.75 8.125 1 95.5 418 PRO B CA 1
ATOM 7941 C C . PRO B 1 418 ? 4.246 33.281 8.844 1 95.5 418 PRO B C 1
ATOM 7943 O O . PRO B 1 418 ? 3.482 32.469 8.297 1 95.5 418 PRO B O 1
ATOM 7946 N N . CYS B 1 419 ? 4.133 33.625 10.031 1 95.06 419 CYS B N 1
ATOM 7947 C CA . CYS B 1 419 ? 3.02 33.188 10.859 1 95.06 419 CYS B CA 1
ATOM 7948 C C . CYS B 1 419 ? 1.687 33.625 10.266 1 95.06 419 CYS B C 1
ATOM 7950 O O . CYS B 1 419 ? 1.456 34.812 10.062 1 95.06 419 CYS B O 1
ATOM 7952 N N . ASP B 1 420 ? 0.908 32.625 9.844 1 95.44 420 ASP B N 1
ATOM 7953 C CA . ASP B 1 420 ? -0.395 32.875 9.234 1 95.44 420 ASP B CA 1
ATOM 7954 C C . ASP B 1 420 ? -1.399 31.797 9.625 1 95.44 420 ASP B C 1
ATOM 7956 O O . ASP B 1 420 ? -1.461 30.734 8.984 1 95.44 420 ASP B O 1
ATOM 7960 N N . ARG B 1 421 ? -2.217 32.062 10.594 1 92.75 421 ARG B N 1
ATOM 7961 C CA . ARG B 1 421 ? -3.18 31.094 11.086 1 92.75 421 ARG B CA 1
ATOM 7962 C C . ARG B 1 421 ? -4.324 30.906 10.094 1 92.75 421 ARG B C 1
ATOM 7964 O O . ARG B 1 421 ? -5.094 29.953 10.188 1 92.75 421 ARG B O 1
ATOM 7971 N N . THR B 1 422 ? -4.441 31.75 9.062 1 93.31 422 THR B N 1
ATOM 7972 C CA . THR B 1 422 ? -5.559 31.719 8.125 1 93.31 422 THR B CA 1
ATOM 7973 C C . THR B 1 422 ? -5.188 30.953 6.859 1 93.31 422 THR B C 1
ATOM 7975 O O . THR B 1 422 ? -5.883 31.062 5.844 1 93.31 422 THR B O 1
ATOM 7978 N N . VAL B 1 423 ? -4.129 30.297 6.867 1 93.5 423 VAL B N 1
ATOM 7979 C CA . VAL B 1 423 ? -3.641 29.578 5.691 1 93.5 423 VAL B CA 1
ATOM 7980 C C . VAL B 1 423 ? -4.625 28.484 5.309 1 93.5 423 VAL B C 1
ATOM 7982 O O . VAL B 1 423 ? -4.734 28.109 4.137 1 93.5 423 VAL B O 1
ATOM 7985 N N . PHE B 1 424 ? -5.449 27.969 6.223 1 91.44 424 PHE B N 1
ATOM 7986 C CA . PHE B 1 424 ? -6.363 26.859 5.965 1 91.44 424 PHE B CA 1
ATOM 7987 C C . PHE B 1 424 ? -7.766 27.375 5.656 1 91.44 424 PHE B C 1
ATOM 7989 O O . PHE B 1 424 ? -8.297 28.219 6.383 1 91.44 424 PHE B O 1
ATOM 7996 N N . ASP B 1 425 ? -8.273 26.844 4.605 1 87.06 425 ASP B N 1
ATOM 7997 C CA . ASP B 1 425 ? -9.625 27.234 4.207 1 87.06 425 ASP B CA 1
ATOM 7998 C C . ASP B 1 425 ? -10.672 26.484 5.023 1 87.06 425 ASP B C 1
ATOM 8000 O O . ASP B 1 425 ? -10.352 25.516 5.719 1 87.06 425 ASP B O 1
ATOM 8004 N N . GLU B 1 426 ? -11.883 26.922 4.887 1 84.94 426 GLU B N 1
ATOM 8005 C CA . GLU B 1 426 ? -12.992 26.344 5.633 1 84.94 426 GLU B CA 1
ATOM 8006 C C . GLU B 1 426 ? -13.227 24.891 5.23 1 84.94 426 GLU B C 1
ATOM 8008 O O . GLU B 1 426 ? -13.602 24.062 6.062 1 84.94 426 GLU B O 1
ATOM 8013 N N . ASN B 1 427 ? -13 24.609 4.039 1 84.62 427 ASN B N 1
ATOM 8014 C CA . ASN B 1 427 ? -13.203 23.25 3.539 1 84.62 427 ASN B CA 1
ATOM 8015 C C . ASN B 1 427 ? -12.227 22.266 4.176 1 84.62 427 ASN B C 1
ATOM 8017 O O . ASN B 1 427 ? -12.516 21.062 4.27 1 84.62 427 ASN B O 1
ATOM 8021 N N . SER B 1 428 ? -11.109 22.781 4.648 1 86.62 428 SER B N 1
ATOM 8022 C CA . SER B 1 428 ? -10.109 21.922 5.285 1 86.62 428 SER B CA 1
ATOM 8023 C C . SER B 1 428 ? -10.625 21.359 6.605 1 86.62 428 SER B C 1
ATOM 8025 O O . SER B 1 428 ? -10.188 20.297 7.051 1 86.62 428 SER B O 1
ATOM 8027 N N . PHE B 1 429 ? -11.617 22.078 7.191 1 89.38 429 PHE B N 1
ATOM 8028 C CA . PHE B 1 429 ? -12.133 21.672 8.492 1 89.38 429 PHE B CA 1
ATOM 8029 C C . PHE B 1 429 ? -13.422 20.891 8.352 1 89.38 429 PHE B C 1
ATOM 8031 O O . PHE B 1 429 ? -13.992 20.422 9.344 1 89.38 429 PHE B O 1
ATOM 8038 N N . ALA B 1 430 ? -13.891 20.625 7.148 1 86.5 430 ALA B N 1
ATOM 8039 C CA . ALA B 1 430 ? -15.188 20.016 6.863 1 86.5 430 ALA B CA 1
ATOM 8040 C C . ALA B 1 430 ? -15.266 18.609 7.449 1 86.5 430 ALA B C 1
ATOM 8042 O O . ALA B 1 430 ? -16.312 18.219 7.992 1 86.5 430 ALA B O 1
ATOM 8043 N N . PRO B 1 431 ? -14.242 17.859 7.391 1 86.12 431 PRO B N 1
ATOM 8044 C CA . PRO B 1 431 ? -14.328 16.5 7.93 1 86.12 431 PRO B CA 1
ATOM 8045 C C . PRO B 1 431 ? -14.656 16.484 9.422 1 86.12 431 PRO B C 1
ATOM 8047 O O . PRO B 1 431 ? -15.266 15.523 9.906 1 86.12 431 PRO B O 1
ATOM 8050 N N . SER B 1 432 ? -14.25 17.438 10.117 1 86.69 432 SER B N 1
ATOM 8051 C CA . SER B 1 432 ? -14.469 17.469 11.562 1 86.69 432 SER B CA 1
ATOM 8052 C C . SER B 1 432 ? -15.922 17.797 11.891 1 86.69 432 SER B C 1
ATOM 8054 O O . SER B 1 432 ? -16.375 17.562 13.016 1 86.69 432 SER B O 1
ATOM 8056 N N . LEU B 1 433 ? -16.625 18.312 10.938 1 83.88 433 LEU B N 1
ATOM 8057 C CA . LEU B 1 433 ? -18.016 18.688 11.141 1 83.88 433 LEU B CA 1
ATOM 8058 C C . LEU B 1 433 ? -18.891 17.453 11.352 1 83.88 433 LEU B C 1
ATOM 8060 O O . LEU B 1 433 ? -19.969 17.547 11.93 1 83.88 433 LEU B O 1
ATOM 8064 N N . VAL B 1 434 ? -18.406 16.391 10.859 1 84.5 434 VAL B N 1
ATOM 8065 C CA . VAL B 1 434 ? -19.172 15.148 10.977 1 84.5 434 VAL B CA 1
ATOM 8066 C C . VAL B 1 434 ? -19.281 14.742 12.445 1 84.5 434 VAL B C 1
ATOM 8068 O O . VAL B 1 434 ? -20.312 14.227 12.875 1 84.5 434 VAL B O 1
ATOM 8071 N N . THR B 1 435 ? -18.266 15.008 13.227 1 77.25 435 THR B N 1
ATOM 8072 C CA . THR B 1 435 ? -18.234 14.547 14.609 1 77.25 435 THR B CA 1
ATOM 8073 C C . THR B 1 435 ? -18.438 15.711 15.578 1 77.25 435 THR B C 1
ATOM 8075 O O . THR B 1 435 ? -18.406 15.523 16.797 1 77.25 435 THR B O 1
ATOM 8078 N N . ASP B 1 436 ? -18.594 16.844 15.078 1 75.25 436 ASP B N 1
ATOM 8079 C CA . ASP B 1 436 ? -18.781 18.016 15.938 1 75.25 436 ASP B CA 1
ATOM 8080 C C . ASP B 1 436 ? -20.078 17.922 16.719 1 75.25 436 ASP B C 1
ATOM 8082 O O . ASP B 1 436 ? -21.125 17.578 16.156 1 75.25 436 ASP B O 1
ATOM 8086 N N . GLN B 1 437 ? -19.953 17.688 18.094 1 61.78 437 GLN B N 1
ATOM 8087 C CA . GLN B 1 437 ? -21.141 17.656 18.938 1 61.78 437 GLN B CA 1
ATOM 8088 C C . GLN B 1 437 ? -21.328 18.984 19.672 1 61.78 437 GLN B C 1
ATOM 8090 O O . GLN B 1 437 ? -20.359 19.641 20.047 1 61.78 437 GLN B O 1
ATOM 8095 N N . GLU B 1 438 ? -22.422 19.625 19.438 1 51.66 438 GLU B N 1
ATOM 8096 C CA . GLU B 1 438 ? -22.734 20.844 20.188 1 51.66 438 GLU B CA 1
ATOM 8097 C C . GLU B 1 438 ? -22.594 20.625 21.688 1 51.66 438 GLU B C 1
ATOM 8099 O O . GLU B 1 438 ? -23.031 19.609 22.219 1 51.66 438 GLU B O 1
ATOM 8104 N N . LEU B 1 439 ? -21.5 21.062 22.359 1 45.59 439 LEU B N 1
ATOM 8105 C CA . LEU B 1 439 ? -21.438 21.031 23.812 1 45.59 439 LEU B CA 1
ATOM 8106 C C . LEU B 1 439 ? -22.781 21.359 24.422 1 45.59 439 LEU B C 1
ATOM 8108 O O . LEU B 1 439 ? -23.453 22.312 24 1 45.59 439 LEU B O 1
ATOM 8112 N N . PRO B 1 440 ? -23.375 20.453 25.094 1 39.75 440 PRO B N 1
ATOM 8113 C CA . PRO B 1 440 ? -24.578 20.906 25.812 1 39.75 440 PRO B CA 1
ATOM 8114 C C . PRO B 1 440 ? -24.375 22.25 26.5 1 39.75 440 PRO B C 1
ATOM 8116 O O . PRO B 1 440 ? -23.25 22.578 26.922 1 39.75 440 PRO B O 1
ATOM 8119 N N . ASN B 1 441 ? -25.109 23.234 26.266 1 34.84 441 ASN B N 1
ATOM 8120 C CA . ASN B 1 441 ? -25.141 24.484 27.031 1 34.84 441 ASN B CA 1
ATOM 8121 C C . ASN B 1 441 ? -24.906 24.234 28.516 1 34.84 441 ASN B C 1
ATOM 8123 O O . ASN B 1 441 ? -25.688 23.531 29.156 1 34.84 441 ASN B O 1
ATOM 8127 N N . ALA B 1 442 ? -23.688 24.156 29.078 1 33.69 442 ALA B N 1
ATOM 8128 C CA . ALA B 1 442 ? -23.625 24.281 30.531 1 33.69 442 ALA B CA 1
ATOM 8129 C C . ALA B 1 442 ? -24.672 25.25 31.047 1 33.69 442 ALA B C 1
ATOM 8131 O O . ALA B 1 442 ? -24.734 26.406 30.594 1 33.69 442 ALA B O 1
ATOM 8132 N N . THR B 1 443 ? -25.734 24.844 31.5 1 33 443 THR B N 1
ATOM 8133 C CA . THR B 1 443 ? -26.562 25.656 32.375 1 33 443 THR B CA 1
ATOM 8134 C C . THR B 1 443 ? -25.703 26.438 33.375 1 33 443 THR B C 1
ATOM 8136 O O . THR B 1 443 ? -24.969 25.828 34.156 1 33 443 THR B O 1
ATOM 8139 N N . THR B 1 444 ? -25.156 27.609 33.031 1 31.08 444 THR B N 1
ATOM 8140 C CA . THR B 1 444 ? -24.641 28.578 34 1 31.08 444 THR B CA 1
ATOM 8141 C C . THR B 1 444 ? -25.469 28.562 35.281 1 31.08 444 THR B C 1
ATOM 8143 O O . THR B 1 444 ? -26.641 28.984 35.281 1 31.08 444 THR B O 1
ATOM 8146 N N . GLU B 1 445 ? -25.359 27.5 36 1 28.91 445 GLU B N 1
ATOM 8147 C CA . GLU B 1 445 ? -25.906 27.703 37.344 1 28.91 445 GLU B CA 1
ATOM 8148 C C . GLU B 1 445 ? -25.484 29.062 37.906 1 28.91 445 GLU B C 1
ATOM 8150 O O . GLU B 1 445 ? -24.281 29.359 37.938 1 28.91 445 GLU B O 1
ATOM 8155 N N . SER B 1 446 ? -26.375 30.094 37.906 1 29.66 446 SER B N 1
ATOM 8156 C CA . SER B 1 446 ? -26.406 31.422 38.5 1 29.66 446 SER B CA 1
ATOM 8157 C C . SER B 1 446 ? -25.969 31.391 39.938 1 29.66 446 SER B C 1
ATOM 8159 O O . SER B 1 446 ? -26.719 30.906 40.812 1 29.66 446 SER B O 1
ATOM 8161 N N . THR B 1 447 ? -24.766 30.969 40.219 1 27.72 447 THR B N 1
ATOM 8162 C CA . THR B 1 447 ? -24.484 31.266 41.625 1 27.72 447 THR B CA 1
ATOM 8163 C C . THR B 1 447 ? -24.797 32.719 41.938 1 27.72 447 THR B C 1
ATOM 8165 O O . THR B 1 447 ? -24.438 33.625 41.156 1 27.72 447 THR B O 1
ATOM 8168 N N . PRO B 1 448 ? -25.656 32.969 42.875 1 27.58 448 PRO B N 1
ATOM 8169 C CA . PRO B 1 448 ? -26.078 34.312 43.312 1 27.58 448 PRO B CA 1
ATOM 8170 C C . PRO B 1 448 ? -24.891 35.25 43.594 1 27.58 448 PRO B C 1
ATOM 8172 O O . PRO B 1 448 ? -24 34.875 44.344 1 27.58 448 PRO B O 1
ATOM 8175 N N . ALA B 1 449 ? -24.375 35.969 42.5 1 25.3 449 ALA B N 1
ATOM 8176 C CA . ALA B 1 449 ? -23.422 37.062 42.719 1 25.3 449 ALA B CA 1
ATOM 8177 C C . ALA B 1 449 ? -23.828 37.906 43.906 1 25.3 449 ALA B C 1
ATOM 8179 O O . ALA B 1 449 ? -25 38.312 44.031 1 25.3 449 ALA B O 1
ATOM 8180 N N . SER B 1 450 ? -23.266 37.625 44.969 1 24.56 450 SER B N 1
ATOM 8181 C CA . SER B 1 450 ? -23.281 38.688 45.969 1 24.56 450 SER B CA 1
ATOM 8182 C C . SER B 1 450 ? -23.062 40.062 45.312 1 24.56 450 SER B C 1
ATOM 8184 O O . SER B 1 450 ? -22.328 40.156 44.344 1 24.56 450 SER B O 1
ATOM 8186 N N . GLN B 1 451 ? -23.922 41.062 45.562 1 22.34 451 GLN B N 1
ATOM 8187 C CA . GLN B 1 451 ? -24.281 42.406 45.125 1 22.34 451 GLN B CA 1
ATOM 8188 C C . GLN B 1 451 ? -23.062 43.344 45.156 1 22.34 451 GLN B C 1
ATOM 8190 O O . GLN B 1 451 ? -23.203 44.562 44.969 1 22.34 451 GLN B O 1
ATOM 8195 N N . GLU B 1 452 ? -21.875 42.875 45.594 1 22.33 452 GLU B N 1
ATOM 8196 C CA . GLU B 1 452 ? -21.172 44.125 45.906 1 22.33 452 GLU B CA 1
ATOM 8197 C C . GLU B 1 452 ? -20.969 44.969 44.656 1 22.33 452 GLU B C 1
ATOM 8199 O O . GLU B 1 452 ? -20.859 44.438 43.531 1 22.33 452 GLU B O 1
ATOM 8204 N N . ASN B 1 453 ? -20.969 46.344 44.75 1 21.59 453 ASN B N 1
ATOM 8205 C CA . ASN B 1 453 ? -21.25 47.625 44.094 1 21.59 453 ASN B CA 1
ATOM 8206 C C . ASN B 1 453 ? -20.266 47.906 42.969 1 21.59 453 ASN B C 1
ATOM 8208 O O . ASN B 1 453 ? -20.438 48.844 42.188 1 21.59 453 ASN B O 1
ATOM 8212 N N . ILE B 1 454 ? -18.984 47.375 43 1 23.08 454 ILE B N 1
ATOM 8213 C CA . ILE B 1 454 ? -18.172 48.469 42.469 1 23.08 454 ILE B CA 1
ATOM 8214 C C . ILE B 1 454 ? -18.375 48.594 40.969 1 23.08 454 ILE B C 1
ATOM 8216 O O . ILE B 1 454 ? -18.375 47.594 40.25 1 23.08 454 ILE B O 1
ATOM 8220 N N . ALA B 1 455 ? -18.609 49.75 40.312 1 20.05 455 ALA B N 1
ATOM 8221 C CA . ALA B 1 455 ? -19.141 50.438 39.156 1 20.05 455 ALA B CA 1
ATOM 8222 C C . ALA B 1 455 ? -18.281 50.156 37.906 1 20.05 455 ALA B C 1
ATOM 8224 O O . ALA B 1 455 ? -18.719 50.375 36.781 1 20.05 455 ALA B O 1
ATOM 8225 N N . ASP B 1 456 ? -17.031 49.625 37.969 1 21.84 456 ASP B N 1
ATOM 8226 C CA . ASP B 1 456 ? -16.375 50.375 36.906 1 21.84 456 ASP B CA 1
ATOM 8227 C C . ASP B 1 456 ? -16.891 49.969 35.531 1 21.84 456 ASP B C 1
ATOM 8229 O O . ASP B 1 456 ? -17.234 48.812 35.312 1 21.84 456 ASP B O 1
ATOM 8233 N N . PRO B 1 457 ? -17.125 50.844 34.531 1 19.25 457 PRO B N 1
ATOM 8234 C CA . PRO B 1 457 ? -17.953 50.969 33.312 1 19.25 457 PRO B CA 1
ATOM 8235 C C . PRO B 1 457 ? -17.609 49.906 32.281 1 19.25 457 PRO B C 1
ATOM 8237 O O . PRO B 1 457 ? -18.5 49.25 31.766 1 19.25 457 PRO B O 1
ATOM 8240 N N . SER B 1 458 ? -16.578 50.094 31.375 1 18.67 458 SER B N 1
ATOM 8241 C CA . SER B 1 458 ? -16.734 50.344 29.953 1 18.67 458 SER B CA 1
ATOM 8242 C C . SER B 1 458 ? -16.609 49.062 29.141 1 18.67 458 SER B C 1
ATOM 8244 O O . SER B 1 458 ? -17.281 48.906 28.109 1 18.67 458 SER B O 1
ATOM 8246 N N . THR B 1 459 ? -15.469 48.25 29.234 1 20.62 459 THR B N 1
ATOM 8247 C CA . THR B 1 459 ? -14.891 47.844 27.953 1 20.62 459 THR B CA 1
ATOM 8248 C C . THR B 1 459 ? -15.688 46.688 27.359 1 20.62 459 THR B C 1
ATOM 8250 O O . THR B 1 459 ? -15.984 45.688 28.047 1 20.62 459 THR B O 1
ATOM 8253 N N . ALA B 1 460 ? -16.375 46.875 26.219 1 19.12 460 ALA B N 1
ATOM 8254 C CA . ALA B 1 460 ? -17.281 46.188 25.297 1 19.12 460 ALA B CA 1
ATOM 8255 C C . ALA B 1 460 ? -16.641 44.906 24.734 1 19.12 460 ALA B C 1
ATOM 8257 O O . ALA B 1 460 ? -15.766 45 23.875 1 19.12 460 ALA B O 1
ATOM 8258 N N . SER B 1 461 ? -16.203 44 25.5 1 20.69 461 SER B N 1
ATOM 8259 C CA . SER B 1 461 ? -15.539 42.875 24.875 1 20.69 461 SER B CA 1
ATOM 8260 C C . SER B 1 461 ? -16.453 42.156 23.891 1 20.69 461 SER B C 1
ATOM 8262 O O . SER B 1 461 ? -17.547 41.719 24.266 1 20.69 461 SER B O 1
ATOM 8264 N N . GLY B 1 462 ? -16.5 42.594 22.641 1 20.44 462 GLY B N 1
ATOM 8265 C CA . GLY B 1 462 ? -17.281 42.062 21.531 1 20.44 462 GLY B CA 1
ATOM 8266 C C . GLY B 1 462 ? -17.062 40.594 21.297 1 20.44 462 GLY B C 1
ATOM 8267 O O . GLY B 1 462 ? -15.953 40.156 21 1 20.44 462 GLY B O 1
ATOM 8268 N N . ALA B 1 463 ? -17.562 39.781 22.062 1 23.17 463 ALA B N 1
ATOM 8269 C CA . ALA B 1 463 ? -17.578 38.344 21.812 1 23.17 463 ALA B CA 1
ATOM 8270 C C . ALA B 1 463 ? -18.109 38.062 20.406 1 23.17 463 ALA B C 1
ATOM 8272 O O . ALA B 1 463 ? -19.266 38.344 20.094 1 23.17 463 ALA B O 1
ATOM 8273 N N . ILE B 1 464 ? -17.25 38.156 19.422 1 23.98 464 ILE B N 1
ATOM 8274 C CA . ILE B 1 464 ? -17.609 37.781 18.062 1 23.98 464 ILE B CA 1
ATOM 8275 C C . ILE B 1 464 ? -18.125 36.344 18.062 1 23.98 464 ILE B C 1
ATOM 8277 O O . ILE B 1 464 ? -17.406 35.406 18.438 1 23.98 464 ILE B O 1
ATOM 8281 N N . ASN B 1 465 ? -19.328 36.125 18.516 1 24.97 465 ASN B N 1
ATOM 8282 C CA . ASN B 1 465 ? -20.094 34.906 18.234 1 24.97 465 ASN B CA 1
ATOM 8283 C C . ASN B 1 465 ? -19.984 34.5 16.781 1 24.97 465 ASN B C 1
ATOM 8285 O O . ASN B 1 465 ? -20.547 35.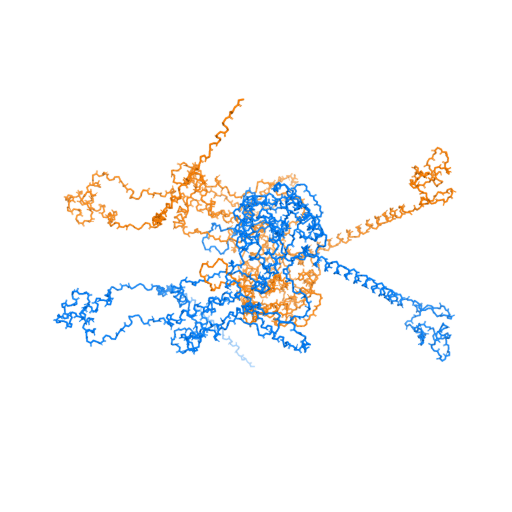125 15.891 1 24.97 465 ASN B O 1
ATOM 8289 N N . GLY B 1 466 ? -18.828 34.312 16.266 1 25.11 466 GLY B N 1
ATOM 8290 C CA . GLY B 1 466 ? -18.797 33.844 14.891 1 25.11 466 GLY B CA 1
ATOM 8291 C C . GLY B 1 466 ? -19.688 32.625 14.672 1 25.11 466 GLY B C 1
ATOM 8292 O O . GLY B 1 466 ? -19.281 31.484 14.953 1 25.11 466 GLY B O 1
ATOM 8293 N N . SER B 1 467 ? -20.938 32.656 15.094 1 26.91 467 SER B N 1
ATOM 8294 C CA . SER B 1 467 ? -21.938 31.719 14.57 1 26.91 467 SER B CA 1
ATOM 8295 C C . SER B 1 467 ? -21.734 31.484 13.078 1 26.91 467 SER B C 1
ATOM 8297 O O . SER B 1 467 ? -21.75 32.406 12.289 1 26.91 467 SER B O 1
ATOM 8299 N N . MET B 1 468 ? -20.812 30.781 12.727 1 28.75 468 MET B N 1
ATOM 8300 C CA . MET B 1 468 ? -21.047 30.344 11.352 1 28.75 468 MET B CA 1
ATOM 8301 C C . MET B 1 468 ? -22.531 30.078 11.102 1 28.75 468 MET B C 1
ATOM 8303 O O . MET B 1 468 ? -23.125 29.25 11.781 1 28.75 468 MET B O 1
ATOM 8307 N N . ASP B 1 469 ? -23.25 31.094 10.961 1 28.05 469 ASP B N 1
ATOM 8308 C CA . ASP B 1 469 ? -24.578 31.078 10.344 1 28.05 469 ASP B CA 1
ATOM 8309 C C . ASP B 1 469 ? -24.688 29.969 9.305 1 28.05 469 ASP B C 1
ATOM 8311 O O . ASP B 1 469 ? -23.875 29.891 8.383 1 28.05 469 ASP B O 1
ATOM 8315 N N . GLU B 1 470 ? -24.969 28.812 9.719 1 33.03 470 GLU B N 1
ATOM 8316 C CA . GLU B 1 470 ? -25.609 27.875 8.805 1 33.03 470 GLU B CA 1
ATOM 8317 C C . GLU B 1 470 ? -26.516 28.625 7.82 1 33.03 470 GLU B C 1
ATOM 8319 O O . GLU B 1 470 ? -27.719 28.797 8.078 1 33.03 470 GLU B O 1
ATOM 8324 N N . SER B 1 471 ? -26.234 29.828 7.539 1 31.83 471 SER B N 1
ATOM 8325 C CA . SER B 1 471 ? -26.938 30.375 6.387 1 31.83 471 SER B CA 1
ATOM 8326 C C . SER B 1 471 ? -27.109 29.344 5.285 1 31.83 471 SER B C 1
ATOM 8328 O O . SER B 1 471 ? -26.219 29.141 4.465 1 31.83 471 SER B O 1
ATOM 8330 N N . GLN B 1 472 ? -27.344 28.188 5.637 1 34.44 472 GLN B N 1
ATOM 8331 C CA . GLN B 1 472 ? -28.078 27.391 4.66 1 34.44 472 GLN B CA 1
ATOM 8332 C C . GLN B 1 472 ? -29.094 28.234 3.902 1 34.44 472 GLN B C 1
ATOM 8334 O O . GLN B 1 472 ? -30.141 28.578 4.445 1 34.44 472 GLN B O 1
ATOM 8339 N N . LYS B 1 473 ? -28.766 29.344 3.4 1 34.19 473 LYS B N 1
ATOM 8340 C CA . LYS B 1 473 ? -29.672 29.844 2.365 1 34.19 473 LYS B CA 1
ATOM 8341 C C . LYS B 1 473 ? -30.531 28.719 1.797 1 34.19 473 LYS B C 1
ATOM 8343 O O . LYS B 1 473 ? -30.016 27.75 1.223 1 34.19 473 LYS B O 1
ATOM 8348 N N . SER B 1 474 ? -31.469 28.328 2.451 1 41.78 474 SER B N 1
ATOM 8349 C CA . SER B 1 474 ? -32.594 27.547 1.935 1 41.78 474 SER B CA 1
ATOM 8350 C C . SER B 1 474 ? -32.781 27.781 0.441 1 41.78 474 SER B C 1
ATOM 8352 O O . SER B 1 474 ? -33.594 28.609 0.041 1 41.78 474 SER B O 1
ATOM 8354 N N . ALA B 1 475 ? -31.797 28.078 -0.257 1 47.53 475 ALA B N 1
ATOM 8355 C CA . ALA B 1 475 ? -32.031 28.188 -1.695 1 47.53 475 ALA B CA 1
ATOM 8356 C C . ALA B 1 475 ? -33 27.125 -2.184 1 47.53 475 ALA B C 1
ATOM 8358 O O . ALA B 1 475 ? -32.969 25.984 -1.714 1 47.53 475 ALA B O 1
ATOM 8359 N N . GLU B 1 476 ? -33.969 27.531 -2.502 1 73.12 476 GLU B N 1
ATOM 8360 C CA . GLU B 1 476 ? -35.031 26.766 -3.131 1 73.12 476 GLU B CA 1
ATOM 8361 C C . GLU B 1 476 ? -34.469 25.641 -3.994 1 73.12 476 GLU B C 1
ATOM 8363 O O . GLU B 1 476 ? -33.625 25.875 -4.852 1 73.12 476 GLU B O 1
ATOM 8368 N N . SER B 1 477 ? -34.25 24.484 -3.24 1 85.69 477 SER B N 1
ATOM 8369 C CA . SER B 1 477 ? -33.812 23.312 -4.008 1 85.69 477 SER B CA 1
ATOM 8370 C C . SER B 1 477 ? -34.5 23.266 -5.375 1 85.69 477 SER B C 1
ATOM 8372 O O . SER B 1 477 ? -35.656 23.641 -5.512 1 85.69 477 SER B O 1
ATOM 8374 N N . SER B 1 478 ? -33.625 23.141 -6.25 1 89.62 478 SER B N 1
ATOM 8375 C CA . SER B 1 478 ? -34.156 22.953 -7.602 1 89.62 478 SER B CA 1
ATOM 8376 C C . SER B 1 478 ? -34.969 21.672 -7.699 1 89.62 478 SER B C 1
ATOM 8378 O O . SER B 1 478 ? -35.688 21.453 -8.672 1 89.62 478 SER B O 1
ATOM 8380 N N . PHE B 1 479 ? -34.844 20.859 -6.57 1 93.12 479 PHE B N 1
ATOM 8381 C CA . PHE B 1 479 ? -35.625 19.641 -6.473 1 93.12 479 PHE B CA 1
ATOM 8382 C C . PHE B 1 479 ? -36.75 19.797 -5.465 1 93.12 479 PHE B C 1
ATOM 8384 O O . PHE B 1 479 ? -36.688 20.656 -4.582 1 93.12 479 PHE B O 1
ATOM 8391 N N . THR B 1 480 ? -37.781 19.047 -5.684 1 91.75 480 THR B N 1
ATOM 8392 C CA . THR B 1 480 ? -38.75 18.953 -4.621 1 91.75 480 THR B CA 1
ATOM 8393 C C . THR B 1 480 ? -38.188 18.266 -3.393 1 91.75 480 THR B C 1
ATOM 8395 O O . THR B 1 480 ? -38.344 18.734 -2.266 1 91.75 480 THR B O 1
ATOM 8398 N N . ILE B 1 481 ? -37.5 17.203 -3.709 1 93.69 481 ILE B N 1
ATOM 8399 C CA . ILE B 1 481 ? -36.719 16.5 -2.689 1 93.69 481 ILE B CA 1
ATOM 8400 C C . ILE B 1 481 ? -35.219 16.656 -2.977 1 93.69 481 ILE B C 1
ATOM 8402 O O . ILE B 1 481 ? -34.688 16.062 -3.93 1 93.69 481 ILE B O 1
ATOM 8406 N N . PRO B 1 482 ? -34.594 17.391 -2.189 1 93.5 482 PRO B N 1
ATOM 8407 C CA . PRO B 1 482 ? -33.188 17.656 -2.475 1 93.5 482 PRO B CA 1
ATOM 8408 C C . PRO B 1 482 ? -32.281 16.438 -2.295 1 93.5 482 PRO B C 1
ATOM 8410 O O . PRO B 1 482 ? -32.688 15.469 -1.638 1 93.5 482 PRO B O 1
ATOM 8413 N N . PRO B 1 483 ? -31.094 16.438 -2.875 1 93.31 483 PRO B N 1
ATOM 8414 C CA . PRO B 1 483 ? -30.156 15.32 -2.744 1 93.31 483 PRO B CA 1
ATOM 8415 C C . PRO B 1 483 ? -29.766 15.039 -1.293 1 93.31 483 PRO B C 1
ATOM 8417 O O . PRO B 1 483 ? -29.516 13.891 -0.925 1 93.31 483 PRO B O 1
ATOM 8420 N N . SER B 1 484 ? -29.734 16.031 -0.438 1 91.56 484 SER B N 1
ATOM 8421 C CA . SER B 1 484 ? -29.344 15.898 0.961 1 91.56 484 SER B CA 1
ATOM 8422 C C . SER B 1 484 ? -30.359 15.047 1.735 1 91.56 484 SER B C 1
ATOM 8424 O O . SER B 1 484 ? -30.016 14.469 2.771 1 91.56 484 SER B O 1
ATOM 8426 N N . SER B 1 485 ? -31.547 15 1.189 1 89.81 485 SER B N 1
ATOM 8427 C CA . SER B 1 485 ? -32.562 14.188 1.829 1 89.81 485 SER B CA 1
ATOM 8428 C C . SER B 1 485 ? -32.438 12.719 1.448 1 89.81 485 SER B C 1
ATOM 8430 O O . SER B 1 485 ? -32.812 11.828 2.217 1 89.81 485 SER B O 1
ATOM 8432 N N . ILE B 1 486 ? -31.969 12.469 0.355 1 90 486 ILE B N 1
ATOM 8433 C CA . ILE B 1 486 ? -31.781 11.109 -0.133 1 90 486 ILE B CA 1
ATOM 8434 C C . ILE B 1 486 ? -30.484 10.531 0.423 1 90 486 ILE B C 1
ATOM 8436 O O . ILE B 1 486 ? -30.469 9.406 0.923 1 90 486 ILE B O 1
ATOM 8440 N N . LEU B 1 487 ? -29.438 11.305 0.337 1 90.19 487 LEU B N 1
ATOM 8441 C CA . LEU B 1 487 ? -28.125 10.984 0.903 1 90.19 487 LEU B CA 1
ATOM 8442 C C . LEU B 1 487 ? -27.641 12.102 1.812 1 90.19 487 LEU B C 1
ATOM 8444 O O . LEU B 1 487 ? -26.922 13 1.366 1 90.19 487 LEU B O 1
ATOM 8448 N N . PRO B 1 488 ? -28.031 11.961 3 1 87 488 PRO B N 1
ATOM 8449 C CA . PRO B 1 488 ? -27.688 13.047 3.924 1 87 488 PRO B CA 1
ATOM 8450 C C . PRO B 1 488 ? -26.188 13.148 4.168 1 87 488 PRO B C 1
ATOM 8452 O O . PRO B 1 488 ? -25.453 12.164 4.023 1 87 488 PRO B O 1
ATOM 8455 N N . LEU B 1 489 ? -25.812 14.312 4.461 1 88.44 489 LEU B N 1
ATOM 8456 C CA . LEU B 1 489 ? -24.422 14.5 4.883 1 88.44 489 LEU B CA 1
ATOM 8457 C C . LEU B 1 489 ? -24.141 13.719 6.16 1 88.44 489 LEU B C 1
ATOM 8459 O O . LEU B 1 489 ? -25 13.617 7.039 1 88.44 489 LEU B O 1
ATOM 8463 N N . PRO B 1 490 ? -23.047 13.133 6.199 1 86 490 PRO B N 1
ATOM 8464 C CA . PRO B 1 490 ? -22.719 12.297 7.352 1 86 490 PRO B CA 1
ATOM 8465 C C . PRO B 1 490 ? -22.672 13.078 8.664 1 86 490 PRO B C 1
ATOM 8467 O O . PRO B 1 490 ? -22.094 14.164 8.719 1 86 490 PRO B O 1
ATOM 8470 N N . LYS B 1 491 ? -23.375 12.648 9.633 1 83.62 491 LYS B N 1
ATOM 8471 C CA . LYS B 1 491 ? -23.391 13.227 10.977 1 83.62 491 LYS B CA 1
ATOM 8472 C C . LYS B 1 491 ? -23.453 12.133 12.039 1 83.62 491 LYS B C 1
ATOM 8474 O O . LYS B 1 491 ? -24.172 11.148 11.891 1 83.62 491 LYS B O 1
ATOM 8479 N N . MET B 1 492 ? -22.703 12.32 13.023 1 82.62 492 MET B N 1
ATOM 8480 C CA . MET B 1 492 ? -22.688 11.344 14.117 1 82.62 492 MET B CA 1
ATOM 8481 C C . MET B 1 492 ? -23.953 11.469 14.961 1 82.62 492 MET B C 1
ATOM 8483 O O . MET B 1 492 ? -24.359 12.57 15.328 1 82.62 492 MET B O 1
ATOM 8487 N N . THR B 1 493 ? -24.828 10.586 15.094 1 69.06 493 THR B N 1
ATOM 8488 C CA . THR B 1 493 ? -26.094 10.664 15.789 1 69.06 493 THR B CA 1
ATOM 8489 C C . THR B 1 493 ? -25.922 10.359 17.281 1 69.06 493 THR B C 1
ATOM 8491 O O . THR B 1 493 ? -26.672 10.875 18.109 1 69.06 493 THR B O 1
ATOM 8494 N N . GLY B 1 494 ? -24.844 9.742 17.859 1 63.91 494 GLY B N 1
ATOM 8495 C CA . GLY B 1 494 ? -24.703 9.367 19.266 1 63.91 494 GLY B CA 1
ATOM 8496 C C . GLY B 1 494 ? -23.422 9.891 19.891 1 63.91 494 GLY B C 1
ATOM 8497 O O . GLY B 1 494 ? -22.547 10.414 19.203 1 63.91 494 GLY B O 1
ATOM 8498 N N . PRO B 1 495 ? -23.672 10.094 21.359 1 61.12 495 PRO B N 1
ATOM 8499 C CA . PRO B 1 495 ? -22.484 10.562 22.062 1 61.12 495 PRO B CA 1
ATOM 8500 C C . PRO B 1 495 ? -21.281 9.633 21.875 1 61.12 495 PRO B C 1
ATOM 8502 O O . PRO B 1 495 ? -21.453 8.43 21.625 1 61.12 495 PRO B O 1
ATOM 8505 N N . ARG B 1 496 ? -20.328 10.281 21.641 1 59.53 496 ARG B N 1
ATOM 8506 C CA . ARG B 1 496 ? -19.109 9.484 21.5 1 59.53 496 ARG B CA 1
ATOM 8507 C C . ARG B 1 496 ? -18.922 8.594 22.719 1 59.53 496 ARG B C 1
ATOM 8509 O O . ARG B 1 496 ? -19.016 9.055 23.859 1 59.53 496 ARG B O 1
ATOM 8516 N N . VAL B 1 497 ? -19.109 7.332 22.625 1 52.28 497 VAL B N 1
ATOM 8517 C CA . VAL B 1 497 ? -18.891 6.41 23.734 1 52.28 497 VAL B CA 1
ATOM 8518 C C . VAL B 1 497 ? -17.469 6.598 24.297 1 52.28 497 VAL B C 1
ATOM 8520 O O . VAL B 1 497 ? -16.484 6.375 23.578 1 52.28 497 VAL B O 1
ATOM 8523 N N . THR B 1 498 ? -17.141 7.66 24.938 1 48.25 498 THR B N 1
ATOM 8524 C CA . THR B 1 498 ? -15.805 7.73 25.5 1 48.25 498 THR B CA 1
ATOM 8525 C C . THR B 1 498 ? -15.641 6.695 26.625 1 48.25 498 THR B C 1
ATOM 8527 O O . THR B 1 498 ? -16.234 6.824 27.688 1 48.25 498 THR B O 1
ATOM 8530 N N . LYS B 1 499 ? -15.578 5.484 26.5 1 45.72 499 LYS B N 1
ATOM 8531 C CA . LYS B 1 499 ? -15.344 4.645 27.672 1 45.72 499 LYS B CA 1
ATOM 8532 C C . LYS B 1 499 ? -14.328 5.285 28.609 1 45.72 499 LYS B C 1
ATOM 8534 O O . LYS B 1 499 ? -14.562 5.375 29.828 1 45.72 499 LYS B O 1
ATOM 8539 N N . ARG B 1 500 ? -12.898 5.055 28.516 1 44.03 500 ARG B N 1
ATOM 8540 C CA . ARG B 1 500 ? -11.875 5.441 29.484 1 44.03 500 ARG B CA 1
ATOM 8541 C C . ARG B 1 500 ? -11.508 6.914 29.328 1 44.03 500 ARG B C 1
ATOM 8543 O O . ARG B 1 500 ? -11.422 7.43 28.219 1 44.03 500 ARG B O 1
ATOM 8550 N N . LYS B 1 501 ? -11.758 7.695 30.281 1 41.84 501 LYS B N 1
ATOM 8551 C CA . LYS B 1 501 ? -11.383 9.086 30.5 1 41.84 501 LYS B CA 1
ATOM 8552 C C . LYS B 1 501 ? -10.008 9.391 29.906 1 41.84 501 LYS B C 1
ATOM 8554 O O . LYS B 1 501 ? -9.008 9.43 30.625 1 41.84 501 LYS B O 1
ATOM 8559 N N . ARG B 1 502 ? -9.609 8.82 28.891 1 47.84 502 ARG B N 1
ATOM 8560 C CA . ARG B 1 502 ? -8.281 9.195 28.406 1 47.84 502 ARG B CA 1
ATOM 8561 C C . ARG B 1 502 ? -8.258 10.648 27.938 1 47.84 502 ARG B C 1
ATOM 8563 O O . ARG B 1 502 ? -9.172 11.094 27.234 1 47.84 502 ARG B O 1
ATOM 8570 N N . ARG B 1 503 ? -7.664 11.484 28.719 1 46.91 503 ARG B N 1
ATOM 8571 C CA . ARG B 1 503 ? -7.422 12.891 28.406 1 46.91 503 ARG B CA 1
ATOM 8572 C C . ARG B 1 503 ? -7.047 13.062 26.938 1 46.91 503 ARG B C 1
ATOM 8574 O O . ARG B 1 503 ? -6.18 12.359 26.422 1 46.91 503 ARG B O 1
ATOM 8581 N N . VAL B 1 504 ? -7.891 13.656 26.188 1 60.22 504 VAL B N 1
ATOM 8582 C CA . VAL B 1 504 ? -7.637 14.023 24.797 1 60.22 504 VAL B CA 1
ATOM 8583 C C . VAL B 1 504 ? -6.367 14.867 24.703 1 60.22 504 VAL B C 1
ATOM 8585 O O . VAL B 1 504 ? -6.23 15.875 25.422 1 60.22 504 VAL B O 1
ATOM 8588 N N . GLU B 1 505 ? -5.348 14.398 24.062 1 70.75 505 GLU B N 1
ATOM 8589 C CA . GLU B 1 505 ? -4.078 15.094 23.875 1 70.75 505 GLU B CA 1
ATOM 8590 C C . GLU B 1 505 ? -4.27 16.375 23.062 1 70.75 505 GLU B C 1
ATOM 8592 O O . GLU B 1 505 ? -5.156 16.453 22.219 1 70.75 505 GLU B O 1
ATOM 8597 N N . LYS B 1 506 ? -3.854 17.5 23.562 1 74.94 506 LYS B N 1
ATOM 8598 C CA . LYS B 1 506 ? -3.885 18.797 22.891 1 74.94 506 LYS B CA 1
ATOM 8599 C C . LYS B 1 506 ? -2.475 19.328 22.641 1 74.94 506 LYS B C 1
ATOM 8601 O O . LYS B 1 506 ? -1.494 18.703 23.062 1 74.94 506 LYS B O 1
ATOM 8606 N N . ALA B 1 507 ? -2.428 20.312 21.875 1 84 507 ALA B N 1
ATOM 8607 C CA . ALA B 1 507 ? -1.151 21 21.719 1 84 507 ALA B CA 1
ATOM 8608 C C . ALA B 1 507 ? -0.648 21.531 23.047 1 84 507 ALA B C 1
ATOM 8610 O O . ALA B 1 507 ? -1.437 22 23.875 1 84 507 ALA B O 1
ATOM 8611 N N . GLU B 1 508 ? 0.645 21.375 23.312 1 83.25 508 GLU B N 1
ATOM 8612 C CA . GLU B 1 508 ? 1.185 21.766 24.609 1 83.25 508 GLU B CA 1
ATOM 8613 C C . GLU B 1 508 ? 2.582 22.359 24.469 1 83.25 508 GLU B C 1
ATOM 8615 O O . GLU B 1 508 ? 3.305 22.047 23.516 1 83.25 508 GLU B O 1
ATOM 8620 N N . ASP B 1 509 ? 2.844 23.297 25.375 1 87 509 ASP B N 1
ATOM 8621 C CA . ASP B 1 509 ? 4.227 23.719 25.594 1 87 509 ASP B CA 1
ATOM 8622 C C . ASP B 1 509 ? 4.945 22.766 26.547 1 87 509 ASP B C 1
ATOM 8624 O O . ASP B 1 509 ? 4.805 22.875 27.766 1 87 509 ASP B O 1
ATOM 8628 N N . ILE B 1 510 ? 5.734 21.984 25.984 1 86.38 510 ILE B N 1
ATOM 8629 C CA . ILE B 1 510 ? 6.375 20.906 26.703 1 86.38 510 ILE B CA 1
ATOM 8630 C C . ILE B 1 510 ? 7.383 21.469 27.703 1 86.38 510 ILE B C 1
ATOM 8632 O O . ILE B 1 510 ? 7.668 20.844 28.734 1 86.38 510 ILE B O 1
ATOM 8636 N N . THR B 1 511 ? 7.871 22.641 27.484 1 85.31 511 THR B N 1
ATOM 8637 C CA . THR B 1 511 ? 8.93 23.219 28.312 1 85.31 511 THR B CA 1
ATOM 8638 C C . THR B 1 511 ? 8.336 24.156 29.359 1 85.31 511 THR B C 1
ATOM 8640 O O . THR B 1 511 ? 9.078 24.75 30.156 1 85.31 511 THR B O 1
ATOM 8643 N N . SER B 1 512 ? 7.051 24.297 29.391 1 86.31 512 SER B N 1
ATOM 8644 C CA . SER B 1 512 ? 6.41 25.125 30.406 1 86.31 512 SER B CA 1
ATOM 8645 C C . SER B 1 512 ? 6.539 24.5 31.797 1 86.31 512 SER B C 1
ATOM 8647 O O . SER B 1 512 ? 6.691 23.281 31.922 1 86.31 512 SER B O 1
ATOM 8649 N N . ASP B 1 513 ? 6.508 25.359 32.781 1 85.12 513 ASP B N 1
ATOM 8650 C CA . ASP B 1 513 ? 6.602 24.875 34.156 1 85.12 513 ASP B CA 1
ATOM 8651 C C . ASP B 1 513 ? 5.43 23.969 34.5 1 85.12 513 ASP B C 1
ATOM 8653 O O . ASP B 1 513 ? 5.605 22.953 35.188 1 85.12 513 ASP B O 1
ATOM 8657 N N . ASP B 1 514 ? 4.32 24.359 34.031 1 83.56 514 ASP B N 1
ATOM 8658 C CA . ASP B 1 514 ? 3.119 23.578 34.312 1 83.56 514 ASP B CA 1
ATOM 8659 C C . ASP B 1 514 ? 3.207 22.188 33.719 1 83.56 514 ASP B C 1
ATOM 8661 O O . ASP B 1 514 ? 2.852 21.188 34.375 1 83.56 514 ASP B O 1
ATOM 8665 N N . TYR B 1 515 ? 3.621 22.141 32.594 1 85.19 515 TYR B N 1
ATOM 8666 C CA . TYR B 1 515 ? 3.703 20.844 31.938 1 85.19 515 TYR B CA 1
ATOM 8667 C C . TYR B 1 515 ? 4.781 19.969 32.562 1 85.19 515 TYR B C 1
ATOM 8669 O O . TYR B 1 515 ? 4.574 18.781 32.781 1 85.19 515 TYR B O 1
ATOM 8677 N N . ARG B 1 516 ? 5.895 20.531 32.844 1 82.88 516 ARG B N 1
ATOM 8678 C CA . ARG B 1 516 ? 6.965 19.812 33.5 1 82.88 516 ARG B CA 1
ATOM 8679 C C . ARG B 1 516 ? 6.48 19.219 34.812 1 82.88 516 ARG B C 1
ATOM 8681 O O . ARG B 1 516 ? 6.766 18.062 35.125 1 82.88 516 ARG B O 1
ATOM 8688 N N . GLN B 1 517 ? 5.797 20.047 35.562 1 83.19 517 GLN B N 1
ATOM 8689 C CA . GLN B 1 517 ? 5.27 19.594 36.844 1 83.19 517 GLN B CA 1
ATOM 8690 C C . GLN B 1 517 ? 4.297 18.438 36.656 1 83.19 517 GLN B C 1
ATOM 8692 O O . GLN B 1 517 ? 4.281 17.484 37.438 1 83.19 517 GLN B O 1
ATOM 8697 N N . SER B 1 518 ? 3.523 18.531 35.625 1 83.94 518 SER B N 1
ATOM 8698 C CA . SER B 1 518 ? 2.586 17.453 35.344 1 83.94 518 SER B CA 1
ATOM 8699 C C . SER B 1 518 ? 3.32 16.141 35.062 1 83.94 518 SER B C 1
ATOM 8701 O O . SER B 1 518 ? 2.85 15.07 35.469 1 83.94 518 SER B O 1
ATOM 8703 N N . LEU B 1 519 ? 4.398 16.203 34.406 1 81.56 519 LEU B N 1
ATOM 8704 C CA . LEU B 1 519 ? 5.199 15.023 34.094 1 81.56 519 LEU B CA 1
ATOM 8705 C C . LEU B 1 519 ? 5.801 14.445 35.375 1 81.56 519 LEU B C 1
ATOM 8707 O O . LEU B 1 519 ? 5.848 13.227 35.562 1 81.56 519 LEU B O 1
ATOM 8711 N N . ILE B 1 520 ? 6.316 15.336 36.219 1 79.38 520 ILE B N 1
ATOM 8712 C CA . ILE B 1 520 ? 6.891 14.914 37.5 1 79.38 520 ILE B CA 1
ATOM 8713 C C . ILE B 1 520 ? 5.832 14.211 38.312 1 79.38 520 ILE B C 1
ATOM 8715 O O . ILE B 1 520 ? 6.086 13.148 38.906 1 79.38 520 ILE B O 1
ATOM 8719 N N . ASP B 1 521 ? 4.652 14.766 38.312 1 78.44 521 ASP B N 1
ATOM 8720 C CA . ASP B 1 521 ? 3.545 14.188 39.062 1 78.44 521 ASP B CA 1
ATOM 8721 C C . ASP B 1 521 ? 3.146 12.82 38.5 1 78.44 521 ASP B C 1
ATOM 8723 O O . ASP B 1 521 ? 2.85 11.898 39.25 1 78.44 521 ASP B O 1
ATOM 8727 N N . ALA B 1 522 ? 3.082 12.781 37.25 1 78.75 522 ALA B N 1
ATOM 8728 C CA . ALA B 1 522 ? 2.715 11.523 36.594 1 78.75 522 ALA B CA 1
ATOM 8729 C C . ALA B 1 522 ? 3.736 10.43 36.906 1 78.75 522 ALA B C 1
ATOM 8731 O O . ALA B 1 522 ? 3.371 9.273 37.125 1 78.75 522 ALA B O 1
ATOM 8732 N N . LYS B 1 523 ? 5.016 10.75 36.781 1 73.88 523 LYS B N 1
ATOM 8733 C CA . LYS B 1 523 ? 6.074 9.797 37.125 1 73.88 523 LYS B CA 1
ATOM 8734 C C . LYS B 1 523 ? 5.973 9.352 38.562 1 73.88 523 LYS B C 1
ATOM 8736 O O . LYS B 1 523 ? 6.129 8.164 38.875 1 73.88 523 LYS B O 1
ATOM 8741 N N . ALA B 1 524 ? 5.699 10.336 39.344 1 71.38 524 ALA B N 1
ATOM 8742 C CA . ALA B 1 524 ? 5.551 10.031 40.781 1 71.38 524 ALA B CA 1
ATOM 8743 C C . ALA B 1 524 ? 4.383 9.078 41.031 1 71.38 524 ALA B C 1
ATOM 8745 O O . ALA B 1 524 ? 4.496 8.141 41.812 1 71.38 524 ALA B O 1
ATOM 8746 N N . THR B 1 525 ? 3.371 9.312 40.312 1 71.19 525 THR B N 1
ATOM 8747 C CA . THR B 1 525 ? 2.188 8.477 40.469 1 71.19 525 THR B CA 1
ATOM 8748 C C . THR B 1 525 ? 2.467 7.059 39.969 1 71.19 525 THR B C 1
ATOM 8750 O O . THR B 1 525 ? 2.021 6.082 40.562 1 71.19 525 THR B O 1
ATOM 8753 N N . LYS B 1 526 ? 3.125 6.98 38.844 1 72.94 526 LYS B N 1
ATOM 8754 C CA . LYS B 1 526 ? 3.471 5.672 38.312 1 72.94 526 LYS B CA 1
ATOM 8755 C C . LYS B 1 526 ? 4.402 4.91 39.25 1 72.94 526 LYS B C 1
ATOM 8757 O O . LYS B 1 526 ? 4.258 3.699 39.438 1 72.94 526 LYS B O 1
ATOM 8762 N N . ASP B 1 527 ? 5.379 5.664 39.781 1 65.75 527 ASP B N 1
ATOM 8763 C CA . ASP B 1 527 ? 6.293 5.047 40.75 1 65.75 527 ASP B CA 1
ATOM 8764 C C . ASP B 1 527 ? 5.547 4.559 41.969 1 65.75 527 ASP B C 1
ATOM 8766 O O . ASP B 1 527 ? 5.816 3.469 42.5 1 65.75 527 ASP B O 1
ATOM 8770 N N . ILE B 1 528 ? 4.605 5.34 42.281 1 59.56 528 ILE B N 1
ATOM 8771 C CA . ILE B 1 528 ? 3.789 4.977 43.438 1 59.56 528 ILE B CA 1
ATOM 8772 C C . ILE B 1 528 ? 2.947 3.748 43.094 1 59.56 528 ILE B C 1
ATOM 8774 O O . ILE B 1 528 ? 2.838 2.824 43.906 1 59.56 528 ILE B O 1
ATOM 8778 N N . ALA B 1 529 ? 2.445 3.764 41.906 1 66.56 529 ALA B N 1
ATOM 8779 C CA . ALA B 1 529 ? 1.632 2.629 41.469 1 66.56 529 ALA B CA 1
ATOM 8780 C C . ALA B 1 529 ? 2.473 1.361 41.344 1 66.56 529 ALA B C 1
ATOM 8782 O O . ALA B 1 529 ? 2.018 0.273 41.719 1 66.56 529 ALA B O 1
ATOM 8783 N N . SER B 1 530 ? 3.646 1.487 40.844 1 66.5 530 SER B N 1
ATOM 8784 C CA . SER B 1 530 ? 4.551 0.347 40.719 1 66.5 530 SER B CA 1
ATOM 8785 C C . SER B 1 530 ? 4.938 -0.198 42.094 1 66.5 530 SER B C 1
ATOM 8787 O O . SER B 1 530 ? 5.023 -1.413 42.281 1 66.5 530 SER B O 1
ATOM 8789 N N . ILE B 1 531 ? 5.133 0.692 43 1 58 531 ILE B N 1
ATOM 8790 C CA . ILE B 1 531 ? 5.461 0.312 44.375 1 58 531 ILE B CA 1
ATOM 8791 C C . ILE B 1 531 ? 4.27 -0.396 45 1 58 531 ILE B C 1
ATOM 8793 O O . ILE B 1 531 ? 4.434 -1.419 45.688 1 58 531 ILE B O 1
ATOM 8797 N N . LYS B 1 532 ? 3.109 0.114 44.656 1 60.84 532 LYS B N 1
ATOM 8798 C CA . LYS B 1 532 ? 1.898 -0.508 45.188 1 60.84 532 LYS B CA 1
ATOM 8799 C C . LYS B 1 532 ? 1.674 -1.885 44.594 1 60.84 532 LYS B C 1
ATOM 8801 O O . LYS B 1 532 ? 1.282 -2.826 45.281 1 60.84 532 LYS B O 1
ATOM 8806 N N . LYS B 1 533 ? 1.9 -1.929 43.312 1 67.12 533 LYS B N 1
ATOM 8807 C CA . LYS B 1 533 ? 1.75 -3.203 42.594 1 67.12 533 LYS B CA 1
ATOM 8808 C C . LYS B 1 533 ? 2.754 -4.23 43.125 1 67.12 533 LYS B C 1
ATOM 8810 O O . LYS B 1 533 ? 2.416 -5.406 43.281 1 67.12 533 LYS B O 1
ATOM 8815 N N . SER B 1 534 ? 3.99 -3.836 43.25 1 60.72 534 SER B N 1
ATOM 8816 C CA . SER B 1 534 ? 5.027 -4.711 43.812 1 60.72 534 SER B CA 1
ATOM 8817 C C . SER B 1 534 ? 4.695 -5.145 45.219 1 60.72 534 SER B C 1
ATOM 8819 O O . SER B 1 534 ? 4.914 -6.301 45.594 1 60.72 534 SER B O 1
ATOM 8821 N N . LYS B 1 535 ? 4.152 -4.297 45.938 1 56.22 535 LYS B N 1
ATOM 8822 C CA . LYS B 1 535 ? 3.744 -4.645 47.312 1 56.22 535 LYS B CA 1
ATOM 8823 C C . LYS B 1 535 ? 2.553 -5.598 47.312 1 56.22 535 LYS B C 1
ATOM 8825 O O . LYS B 1 535 ? 2.498 -6.539 48.094 1 56.22 535 LYS B O 1
ATOM 8830 N N . LYS B 1 536 ? 1.728 -5.297 46.375 1 61.94 536 LYS B N 1
ATOM 8831 C CA . LYS B 1 536 ? 0.574 -6.184 46.25 1 61.94 536 LYS B CA 1
ATOM 8832 C C . LYS B 1 536 ? 0.994 -7.566 45.75 1 61.94 536 LYS B C 1
ATOM 8834 O O . LYS B 1 536 ? 0.479 -8.578 46.219 1 61.94 536 LYS B O 1
ATOM 8839 N N . ALA B 1 537 ? 1.83 -7.543 44.719 1 63.56 537 ALA B N 1
ATOM 8840 C CA . ALA B 1 537 ? 2.371 -8.812 44.25 1 63.56 537 ALA B CA 1
ATOM 8841 C C . ALA B 1 537 ? 3.133 -9.539 45.344 1 63.56 537 ALA B C 1
ATOM 8843 O O . ALA B 1 537 ? 3.037 -10.758 45.469 1 63.56 537 ALA B O 1
ATOM 8844 N N . ALA B 1 538 ? 3.955 -8.836 46.125 1 57.78 538 ALA B N 1
ATOM 8845 C CA . ALA B 1 538 ? 4.676 -9.391 47.25 1 57.78 538 ALA B CA 1
ATOM 8846 C C . ALA B 1 538 ? 3.711 -9.93 48.312 1 57.78 538 ALA B C 1
ATOM 8848 O O . ALA B 1 538 ? 3.941 -10.992 48.875 1 57.78 538 ALA B O 1
ATOM 8849 N N . THR B 1 539 ? 2.711 -9.195 48.438 1 53.09 539 THR B N 1
ATOM 8850 C CA . THR B 1 539 ? 1.712 -9.648 49.406 1 53.09 539 THR B CA 1
ATOM 8851 C C . THR B 1 539 ? 0.949 -10.852 48.875 1 53.09 539 THR B C 1
ATOM 8853 O O . THR B 1 539 ? 0.633 -11.781 49.625 1 53.09 539 THR B O 1
ATOM 8856 N N . LYS B 1 540 ? 0.81 -10.805 47.5 1 53.53 540 LYS B N 1
ATOM 8857 C CA . LYS B 1 540 ? 0.133 -11.938 46.906 1 53.53 540 LYS B CA 1
ATOM 8858 C C . LYS B 1 540 ? 1.045 -13.164 46.844 1 53.53 540 LYS B C 1
ATOM 8860 O O . LYS B 1 540 ? 0.591 -14.289 47.062 1 53.53 540 LYS B O 1
ATOM 8865 N N . ARG B 1 541 ? 2.277 -12.898 46.406 1 51.31 541 ARG B N 1
ATOM 8866 C CA . ARG B 1 541 ? 3.254 -13.977 46.469 1 51.31 541 ARG B CA 1
ATOM 8867 C C . ARG B 1 541 ? 3.412 -14.516 47.875 1 51.31 541 ARG B C 1
ATOM 8869 O O . ARG B 1 541 ? 3.562 -15.727 48.062 1 51.31 541 ARG B O 1
ATOM 8876 N N . THR B 1 542 ? 3.482 -13.625 48.719 1 46.94 542 THR B N 1
ATOM 8877 C CA . THR B 1 542 ? 3.5 -14.062 50.125 1 46.94 542 THR B CA 1
ATOM 8878 C C . THR B 1 542 ? 2.193 -14.766 50.469 1 46.94 542 THR B C 1
ATOM 8880 O O . THR B 1 542 ? 2.191 -15.727 51.25 1 46.94 542 THR B O 1
ATOM 8883 N N . SER B 1 543 ? 1.291 -14.281 49.688 1 41.97 543 SER B N 1
ATOM 8884 C CA . SER B 1 543 ? 0.017 -14.93 49.969 1 41.97 543 SER B CA 1
ATOM 8885 C C . SER B 1 543 ? -0.115 -16.234 49.188 1 41.97 543 SER B C 1
ATOM 8887 O O . SER B 1 543 ? -0.655 -17.219 49.719 1 41.97 543 SER B O 1
ATOM 8889 N N . LYS B 1 544 ? 0.415 -16.188 47.844 1 42.28 544 LYS B N 1
ATOM 8890 C CA . LYS B 1 544 ? 0.427 -17.453 47.125 1 42.28 544 LYS B CA 1
ATOM 8891 C C . LYS B 1 544 ? 1.49 -18.391 47.656 1 42.28 544 LYS B C 1
ATOM 8893 O O . LYS B 1 544 ? 1.287 -19.609 47.688 1 42.28 544 LYS B O 1
ATOM 8898 N N . ARG B 1 545 ? 2.678 -17.891 47.812 1 37.16 545 ARG B N 1
ATOM 8899 C CA . ARG B 1 545 ? 3.639 -18.734 48.531 1 37.16 545 ARG B CA 1
ATOM 8900 C C . ARG B 1 545 ? 3.074 -19.188 49.875 1 37.16 545 ARG B C 1
ATOM 8902 O O . ARG B 1 545 ? 3.348 -20.297 50.312 1 37.16 545 ARG B O 1
ATOM 8909 N N . GLN B 1 546 ? 2.361 -18.281 50.375 1 37.78 546 GLN B N 1
ATOM 8910 C CA . GLN B 1 546 ? 1.648 -18.781 51.531 1 37.78 546 GLN B CA 1
ATOM 8911 C C . GLN B 1 546 ? 0.588 -19.812 51.156 1 37.78 546 GLN B C 1
ATOM 8913 O O . GLN B 1 546 ? 0.261 -20.703 51.938 1 37.78 546 GLN B O 1
ATOM 8918 N N . LYS B 1 547 ? 0.112 -19.422 49.875 1 35.22 547 LYS B N 1
ATOM 8919 C CA . LYS B 1 547 ? -0.877 -20.422 49.469 1 35.22 547 LYS B CA 1
ATOM 8920 C C . LYS B 1 547 ? -0.202 -21.703 48.969 1 35.22 547 LYS B C 1
ATOM 8922 O O . LYS B 1 547 ? -0.692 -22.797 49.219 1 35.22 547 LYS B O 1
ATOM 8927 N N . VAL B 1 548 ? 0.792 -21.578 48.031 1 34.16 548 VAL B N 1
ATOM 8928 C CA . VAL B 1 548 ? 1.453 -22.797 47.531 1 34.16 548 VAL B CA 1
ATOM 8929 C C . VAL B 1 548 ? 2.217 -23.453 48.688 1 34.16 548 VAL B C 1
ATOM 8931 O O . VAL B 1 548 ? 2.398 -24.672 48.688 1 34.16 548 VAL B O 1
ATOM 8934 N N . GLU B 1 549 ? 2.893 -22.609 49.469 1 34.72 549 GLU B N 1
ATOM 8935 C CA . GLU B 1 549 ? 3.479 -23.281 50.625 1 34.72 549 GLU B CA 1
ATOM 8936 C C . GLU B 1 549 ? 2.398 -23.906 51.531 1 34.72 549 GLU B C 1
ATOM 8938 O O . GLU B 1 549 ? 2.689 -24.766 52.344 1 34.72 549 GLU B O 1
ATOM 8943 N N . SER B 1 550 ? 1.204 -23.234 51.375 1 33.19 550 SER B N 1
ATOM 8944 C CA . SER B 1 550 ? 0.219 -23.922 52.188 1 33.19 550 SER B CA 1
ATOM 8945 C C . SER B 1 550 ? -0.16 -25.266 51.562 1 33.19 550 SER B C 1
ATOM 8947 O O . SER B 1 550 ? -0.869 -26.062 52.188 1 33.19 550 SER B O 1
ATOM 8949 N N . ALA B 1 551 ? -0.08 -25.312 50.25 1 32.31 551 ALA B N 1
ATOM 8950 C CA . ALA B 1 551 ? -0.576 -26.625 49.812 1 32.31 551 ALA B CA 1
ATOM 8951 C C . ALA B 1 551 ? 0.316 -27.75 50.312 1 32.31 551 ALA B C 1
ATOM 8953 O O . ALA B 1 551 ? -0.177 -28.812 50.688 1 32.31 551 ALA B O 1
ATOM 8954 N N . LEU B 1 552 ? 1.508 -27.719 49.875 1 33.84 552 LEU B N 1
ATOM 8955 C CA . LEU B 1 552 ? 2.254 -28.906 50.25 1 33.84 552 LEU B CA 1
ATOM 8956 C C . LEU B 1 552 ? 2.68 -28.844 51.719 1 33.84 552 LEU B C 1
ATOM 8958 O O . LEU B 1 552 ? 3.754 -29.328 52.062 1 33.84 552 LEU B O 1
ATOM 8962 N N . GLU B 1 553 ? 2.297 -27.703 52.375 1 36.75 553 GLU B N 1
ATOM 8963 C CA . GLU B 1 553 ? 2.58 -27.906 53.812 1 36.75 553 GLU B CA 1
ATOM 8964 C C . GLU B 1 553 ? 1.928 -29.203 54.312 1 36.75 553 GLU B C 1
ATOM 8966 O O . GLU B 1 553 ? 0.708 -29.359 54.219 1 36.75 553 GLU B O 1
ATOM 8971 N N . ASP B 1 554 ? 2.652 -30.266 54.219 1 49.22 554 ASP B N 1
ATOM 8972 C CA . ASP B 1 554 ? 2.314 -31.562 54.781 1 49.22 554 ASP B CA 1
ATOM 8973 C C . ASP B 1 554 ? 1.678 -31.438 56.156 1 49.22 554 ASP B C 1
ATOM 8975 O O . ASP B 1 554 ? 2.275 -30.844 57.062 1 49.22 554 ASP B O 1
ATOM 8979 N N . SER B 1 555 ? 0.401 -30.953 56.188 1 55.31 555 SER B N 1
ATOM 8980 C CA . SER B 1 555 ? -0.24 -30.781 57.469 1 55.31 555 SER B CA 1
ATOM 8981 C C . SER B 1 555 ? 0.068 -31.938 58.406 1 55.31 555 SER B C 1
ATOM 8983 O O . SER B 1 555 ? -0.005 -33.094 58.031 1 55.31 555 SER B O 1
ATOM 8985 N N . LEU B 1 556 ? 0.958 -31.688 59.375 1 62.88 556 LEU B N 1
ATOM 8986 C CA . LEU B 1 556 ? 1.303 -32.656 60.438 1 62.88 556 LEU B CA 1
ATOM 8987 C C . LEU B 1 556 ? 0.184 -32.781 61.469 1 62.88 556 LEU B C 1
ATOM 8989 O O . LEU B 1 556 ? -0.379 -31.75 61.875 1 62.88 556 LEU B O 1
ATOM 8993 N N . CYS B 1 557 ? -0.278 -33.906 61.688 1 68.44 557 CYS B N 1
ATOM 8994 C CA . CYS B 1 557 ? -1.182 -34.094 62.812 1 68.44 557 CYS B CA 1
ATOM 8995 C C . CYS B 1 557 ? -0.497 -33.688 64.125 1 68.44 557 CYS B C 1
ATOM 8997 O O . CYS B 1 557 ? 0.552 -34.25 64.438 1 68.44 557 CYS B O 1
ATOM 8999 N N . ASP B 1 558 ? -0.838 -32.531 64.625 1 65.88 558 ASP B N 1
ATOM 9000 C CA . ASP B 1 558 ? -0.19 -31.984 65.812 1 65.88 558 ASP B CA 1
ATOM 9001 C C . ASP B 1 558 ? -0.14 -33.031 66.938 1 65.88 558 ASP B C 1
ATOM 9003 O O . ASP B 1 558 ? 0.629 -32.875 67.875 1 65.88 558 ASP B O 1
ATOM 9007 N N . ARG B 1 559 ? -0.884 -34.062 66.812 1 72 559 ARG B N 1
ATOM 9008 C CA . ARG B 1 559 ? -0.875 -35.094 67.875 1 72 559 ARG B CA 1
ATOM 9009 C C . ARG B 1 559 ? 0.055 -36.25 67.5 1 72 559 ARG B C 1
ATOM 9011 O O . ARG B 1 559 ? 0.862 -36.688 68.312 1 72 559 ARG B O 1
ATOM 9018 N N . CYS B 1 560 ? -0.113 -36.781 66.375 1 71.12 560 CYS B N 1
ATOM 9019 C CA . CYS B 1 560 ? 0.686 -37.969 66.062 1 71.12 560 CYS B CA 1
ATOM 9020 C C . CYS B 1 560 ? 1.859 -37.625 65.125 1 71.12 560 CYS B C 1
ATOM 9022 O O . CYS B 1 560 ? 2.732 -38.438 64.938 1 71.12 560 CYS B O 1
ATOM 9024 N N . GLY B 1 561 ? 1.944 -36.281 64.75 1 69.44 561 GLY B N 1
ATOM 9025 C CA . GLY B 1 561 ? 3.072 -35.781 63.969 1 69.44 561 GLY B CA 1
ATOM 9026 C C . GLY B 1 561 ? 3.088 -36.312 62.531 1 69.44 561 GLY B C 1
ATOM 9027 O O . GLY B 1 561 ? 4.07 -36.125 61.812 1 69.44 561 GLY B O 1
ATOM 9028 N N . ASP B 1 562 ? 2.029 -37.094 62.188 1 70.69 562 ASP B N 1
ATOM 9029 C CA . ASP B 1 562 ? 2.02 -37.656 60.844 1 70.69 562 ASP B CA 1
ATOM 9030 C C . ASP B 1 562 ? 1.729 -36.594 59.781 1 70.69 562 ASP B C 1
ATOM 9032 O O . ASP B 1 562 ? 1.075 -35.594 60.062 1 70.69 562 ASP B O 1
ATOM 9036 N N . CYS B 1 563 ? 2.293 -36.719 58.688 1 70.31 563 CYS B N 1
ATOM 9037 C CA . CYS B 1 563 ? 2.195 -35.719 57.594 1 70.31 563 CYS B CA 1
ATOM 9038 C C . CYS B 1 563 ? 1.081 -36.094 56.625 1 70.31 563 CYS B C 1
ATOM 9040 O O . CYS B 1 563 ? 0.896 -37.281 56.312 1 70.31 563 CYS B O 1
ATOM 9042 N N . PHE B 1 564 ? 0.199 -35.125 56.188 1 67.56 564 PHE B N 1
ATOM 9043 C CA . PHE B 1 564 ? -0.962 -35.312 55.312 1 67.56 564 PHE B CA 1
ATOM 9044 C C . PHE B 1 564 ? -0.558 -35.969 54 1 67.56 564 PHE B C 1
ATOM 9046 O O . PHE B 1 564 ? -1.288 -36.812 53.469 1 67.56 564 PHE B O 1
ATOM 9053 N N . SER B 1 565 ? 0.617 -35.75 53.625 1 67.62 565 SER B N 1
ATOM 9054 C CA . SER B 1 565 ? 1.097 -36.281 52.375 1 67.62 565 SER B CA 1
ATOM 9055 C C . SER B 1 565 ? 1.306 -37.781 52.438 1 67.62 565 SER B C 1
ATOM 9057 O O . SER B 1 565 ? 1.335 -38.469 51.375 1 67.62 565 SER B O 1
ATOM 9059 N N . ASN B 1 566 ? 1.564 -38.406 53.656 1 65.38 566 ASN B N 1
ATOM 9060 C CA . ASN B 1 566 ? 1.801 -39.844 53.844 1 65.38 566 ASN B CA 1
ATOM 9061 C C . ASN B 1 566 ? 0.511 -40.625 53.688 1 65.38 566 ASN B C 1
ATOM 9063 O O . ASN B 1 566 ? 0.545 -41.875 53.594 1 65.38 566 ASN B O 1
ATOM 9067 N N . SER B 1 567 ? -0.679 -40.031 53.844 1 60.5 567 SER B N 1
ATOM 9068 C CA . SER B 1 567 ? -1.933 -40.75 53.812 1 60.5 567 SER B CA 1
ATOM 9069 C C . SER B 1 567 ? -2.533 -40.812 52.406 1 60.5 567 SER B C 1
ATOM 9071 O O . SER B 1 567 ? -2.383 -39.844 51.656 1 60.5 567 SER B O 1
ATOM 9073 N N . CYS B 1 568 ? -2.721 -41.969 51.844 1 54.19 568 CYS B N 1
ATOM 9074 C CA . CYS B 1 568 ? -3.428 -42.219 50.594 1 54.19 568 CYS B CA 1
ATOM 9075 C C . CYS B 1 568 ? -4.84 -41.656 50.625 1 54.19 568 CYS B C 1
ATOM 9077 O O . CYS B 1 568 ? -5.625 -42 51.531 1 54.19 568 CYS B O 1
ATOM 9079 N N . ASN B 1 569 ? -5.18 -40.594 49.562 1 59.69 569 ASN B N 1
ATOM 9080 C CA . ASN B 1 569 ? -6.449 -40 49.156 1 59.69 569 ASN B CA 1
ATOM 9081 C C . ASN B 1 569 ? -7.117 -39.25 50.312 1 59.69 569 ASN B C 1
ATOM 9083 O O . ASN B 1 569 ? -8.344 -39.188 50.375 1 59.69 569 ASN B O 1
ATOM 9087 N N . GLY B 1 570 ? -6.254 -38.688 51.406 1 60.19 570 GLY B N 1
ATOM 9088 C CA . GLY B 1 570 ? -6.766 -37.844 52.469 1 60.19 570 GLY B CA 1
ATOM 9089 C C . GLY B 1 570 ? -7.727 -38.562 53.406 1 60.19 570 GLY B C 1
ATOM 9090 O O . GLY B 1 570 ? -8.43 -37.938 54.188 1 60.19 570 GLY B O 1
ATOM 9091 N N . ASP B 1 571 ? -7.785 -39.812 53.219 1 69.44 571 ASP B N 1
ATOM 9092 C CA . ASP B 1 571 ? -8.672 -40.625 54.094 1 69.44 571 ASP B CA 1
ATOM 9093 C C . ASP B 1 571 ? -8.211 -40.562 55.531 1 69.44 571 ASP B C 1
ATOM 9095 O O . ASP B 1 571 ? -7.039 -40.812 55.812 1 69.44 571 ASP B O 1
ATOM 9099 N N . GLY B 1 572 ? -8.969 -40.156 56.531 1 72.75 572 GLY B N 1
ATOM 9100 C CA . GLY B 1 572 ? -8.789 -40.062 57.969 1 72.75 572 GLY B CA 1
ATOM 9101 C C . GLY B 1 572 ? -8.359 -38.656 58.406 1 72.75 572 GLY B C 1
ATOM 9102 O O . GLY B 1 572 ? -8.086 -38.469 59.594 1 72.75 572 GLY B O 1
ATOM 9103 N N . TRP B 1 573 ? -8.117 -37.781 57.438 1 73.69 573 TRP B N 1
ATOM 9104 C CA . TRP B 1 573 ? -7.742 -36.406 57.812 1 73.69 573 TRP B CA 1
ATOM 9105 C C . TRP B 1 573 ? -8.953 -35.5 57.781 1 73.69 573 TRP B C 1
ATOM 9107 O O . TRP B 1 573 ? -9.836 -35.656 56.938 1 73.69 573 TRP B O 1
ATOM 9117 N N . ILE B 1 574 ? -9.242 -34.656 58.75 1 77.5 574 ILE B N 1
ATOM 9118 C CA . ILE B 1 574 ? -10.305 -33.656 58.875 1 77.5 574 ILE B CA 1
ATOM 9119 C C . ILE B 1 574 ? -9.703 -32.281 59.031 1 77.5 574 ILE B C 1
ATOM 9121 O O . ILE B 1 574 ? -8.539 -32.125 59.438 1 77.5 574 ILE B O 1
ATOM 9125 N N . ILE B 1 575 ? -10.344 -31.172 58.656 1 75.62 575 ILE B N 1
ATOM 9126 C CA . ILE B 1 575 ? -9.883 -29.781 58.75 1 75.62 575 ILE B CA 1
ATOM 9127 C C . ILE B 1 575 ? -10.367 -29.172 60.062 1 75.62 575 ILE B C 1
ATOM 9129 O O . ILE B 1 575 ? -11.523 -29.344 60.438 1 75.62 575 ILE B O 1
ATOM 9133 N N . CYS B 1 576 ? -9.445 -28.562 60.844 1 73.19 576 CYS B N 1
ATOM 9134 C CA . CYS B 1 576 ? -9.789 -27.797 62.031 1 73.19 576 CYS B CA 1
ATOM 9135 C C . CYS B 1 576 ? -10.773 -26.688 61.719 1 73.19 576 CYS B C 1
ATOM 9137 O O . CYS B 1 576 ? -10.578 -25.938 60.75 1 73.19 576 CYS B O 1
ATOM 9139 N N . THR B 1 577 ? -11.867 -26.516 62.406 1 75.81 577 THR B N 1
ATOM 9140 C CA . THR B 1 577 ? -12.938 -25.547 62.125 1 75.81 577 THR B CA 1
ATOM 9141 C C . THR B 1 577 ? -12.438 -24.125 62.375 1 75.81 577 THR B C 1
ATOM 9143 O O . THR B 1 577 ? -13.016 -23.172 61.844 1 75.81 577 THR B O 1
ATOM 9146 N N . THR B 1 578 ? -11.25 -23.906 63.125 1 74.19 578 THR B N 1
ATOM 9147 C CA . THR B 1 578 ? -10.766 -22.578 63.469 1 74.19 578 THR B CA 1
ATOM 9148 C C . THR B 1 578 ? -9.602 -22.172 62.562 1 74.19 578 THR B C 1
ATOM 9150 O O . THR B 1 578 ? -9.641 -21.125 61.906 1 74.19 578 THR B O 1
ATOM 9153 N N . CYS B 1 579 ? -8.602 -22.953 62.469 1 67.88 579 CYS B N 1
ATOM 9154 C CA . CYS B 1 579 ? -7.41 -22.5 61.781 1 67.88 579 CYS B CA 1
ATOM 9155 C C . CYS B 1 579 ? -7.328 -23.109 60.375 1 67.88 579 CYS B C 1
ATOM 9157 O O . CYS B 1 579 ? -6.414 -22.812 59.625 1 67.88 579 CYS B O 1
ATOM 9159 N N . LYS B 1 580 ? -8.352 -24.031 60.094 1 76.19 580 LYS B N 1
ATOM 9160 C CA . LYS B 1 580 ? -8.602 -24.672 58.781 1 76.19 580 LYS B CA 1
ATOM 9161 C C . LYS B 1 580 ? -7.402 -25.5 58.344 1 76.19 580 LYS B C 1
ATOM 9163 O O . LYS B 1 580 ? -7.262 -25.812 57.156 1 76.19 580 LYS B O 1
ATOM 9168 N N . LYS B 1 581 ? -6.609 -25.969 59.312 1 72.31 581 LYS B N 1
ATOM 9169 C CA . LYS B 1 581 ? -5.508 -26.875 59 1 72.31 581 LYS B CA 1
ATOM 9170 C C . LYS B 1 581 ? -5.973 -28.328 59.031 1 72.31 581 LYS B C 1
ATOM 9172 O O . LYS B 1 581 ? -6.926 -28.672 59.719 1 72.31 581 LYS B O 1
ATOM 9177 N N . TRP B 1 582 ? -5.355 -29.266 58.281 1 72.69 582 TRP B N 1
ATOM 9178 C CA . TRP B 1 582 ? -5.734 -30.672 58.156 1 72.69 582 TRP B CA 1
ATOM 9179 C C . TRP B 1 582 ? -5.176 -31.484 59.344 1 72.69 582 TRP B C 1
ATOM 9181 O O . TRP B 1 582 ? -3.994 -31.359 59.656 1 72.69 582 TRP B O 1
ATOM 9191 N N . ILE B 1 583 ? -5.977 -32.25 60.156 1 76.06 583 ILE B N 1
ATOM 9192 C CA . ILE B 1 583 ? -5.641 -33.062 61.281 1 76.06 583 ILE B CA 1
ATOM 9193 C C . ILE B 1 583 ? -6.254 -34.469 61.094 1 76.06 583 ILE B C 1
ATOM 9195 O O . ILE B 1 583 ? -7.191 -34.625 60.312 1 76.06 583 ILE B O 1
ATOM 9199 N N . HIS B 1 584 ? -5.652 -35.562 61.75 1 74.56 584 HIS B N 1
ATOM 9200 C CA . HIS B 1 584 ? -6.199 -36.906 61.656 1 74.56 584 HIS B CA 1
ATOM 9201 C C . HIS B 1 584 ? -7.52 -37.031 62.406 1 74.56 584 HIS B C 1
ATOM 9203 O O . HIS B 1 584 ? -7.621 -36.594 63.562 1 74.56 584 HIS B O 1
ATOM 9209 N N . ASN B 1 585 ? -8.531 -37.438 61.812 1 75.12 585 ASN B N 1
ATOM 9210 C CA . ASN B 1 585 ? -9.812 -37.719 62.438 1 75.12 585 ASN B CA 1
ATOM 9211 C C . ASN B 1 585 ? -9.672 -38.656 63.625 1 75.12 585 ASN B C 1
ATOM 9213 O O . ASN B 1 585 ? -10.289 -38.469 64.688 1 75.12 585 ASN B O 1
ATOM 9217 N N . GLN B 1 586 ? -8.82 -39.719 63.562 1 74.56 586 GLN B N 1
ATOM 9218 C CA . GLN B 1 586 ? -8.656 -40.719 64.562 1 74.56 586 GLN B CA 1
ATOM 9219 C C . GLN B 1 586 ? -7.902 -40.188 65.812 1 74.56 586 GLN B C 1
ATOM 9221 O O . GLN B 1 586 ? -8.078 -40.656 66.938 1 74.56 586 GLN B O 1
ATOM 9226 N N . CYS B 1 587 ? -6.984 -39.156 65.625 1 72.19 587 CYS B N 1
ATOM 9227 C CA . CYS B 1 587 ? -6.215 -38.594 66.688 1 72.19 587 CYS B CA 1
ATOM 9228 C C . CYS B 1 587 ? -7.07 -37.625 67.5 1 72.19 587 CYS B C 1
ATOM 9230 O O . CYS B 1 587 ? -6.715 -37.281 68.625 1 72.19 587 CYS B O 1
ATOM 9232 N N . TYR B 1 588 ? -8.109 -37.062 66.875 1 66.88 588 TYR B N 1
ATOM 9233 C CA . TYR B 1 588 ? -9.008 -36.156 67.562 1 66.88 588 TYR B CA 1
ATOM 9234 C C . TYR B 1 588 ? -10.391 -36.781 67.75 1 66.88 588 TYR B C 1
ATOM 9236 O O . TYR B 1 588 ? -11.141 -36.875 66.75 1 66.88 588 TYR B O 1
ATOM 9244 N N . GLU B 1 589 ? -10.562 -37.875 68.312 1 60.91 589 GLU B N 1
ATOM 9245 C CA . GLU B 1 589 ? -11.805 -38.625 68.438 1 60.91 589 GLU B CA 1
ATOM 9246 C C . GLU B 1 589 ? -13.008 -37.688 68.625 1 60.91 589 GLU B C 1
ATOM 9248 O O . GLU B 1 589 ? -14.109 -38.031 68.188 1 60.91 589 GLU B O 1
ATOM 9253 N N . GLY B 1 590 ? -12.953 -36.75 69.562 1 52.91 590 GLY B N 1
ATOM 9254 C CA . GLY B 1 590 ? -14.133 -36.062 70.062 1 52.91 590 GLY B CA 1
ATOM 9255 C C . GLY B 1 590 ? -14.672 -35.031 69.125 1 52.91 590 GLY B C 1
ATOM 9256 O O . GLY B 1 590 ? -14.086 -34.781 68.062 1 52.91 590 GLY B O 1
ATOM 9257 N N . SER B 1 591 ? -15.766 -34.25 69.5 1 53.75 591 SER B N 1
ATOM 9258 C CA . SER B 1 591 ? -16.734 -33.375 68.812 1 53.75 591 SER B CA 1
ATOM 9259 C C . SER B 1 591 ? -16.031 -32.25 68.062 1 53.75 591 SER B C 1
ATOM 9261 O O . SER B 1 591 ? -16.484 -31.797 67 1 53.75 591 SER B O 1
ATOM 9263 N N . ASP B 1 592 ? -15.203 -31.484 68.688 1 56.72 592 ASP B N 1
ATOM 9264 C CA . ASP B 1 592 ? -14.859 -30.156 68.188 1 56.72 592 ASP B CA 1
ATOM 9265 C C . ASP B 1 592 ? -13.719 -30.219 67.188 1 56.72 592 ASP B C 1
ATOM 9267 O O . ASP B 1 592 ? -12.664 -30.797 67.5 1 56.72 592 ASP B O 1
ATOM 9271 N N . LEU B 1 593 ? -13.836 -30.344 65.875 1 66.75 593 LEU B N 1
ATOM 9272 C CA . LEU B 1 593 ? -12.977 -30.391 64.688 1 66.75 593 LEU B CA 1
ATOM 9273 C C . LEU B 1 593 ? -11.953 -29.266 64.75 1 66.75 593 LEU B C 1
ATOM 9275 O O . LEU B 1 593 ? -11.719 -28.609 63.719 1 66.75 593 LEU B O 1
ATOM 9279 N N . ILE B 1 594 ? -11.484 -28.891 66 1 73.69 594 ILE B N 1
ATOM 9280 C CA . ILE B 1 594 ? -10.508 -27.812 66.188 1 73.69 594 ILE B CA 1
ATOM 9281 C C . ILE B 1 594 ? -9.141 -28.422 66.5 1 73.69 594 ILE B C 1
ATOM 9283 O O . ILE B 1 594 ? -9.023 -29.297 67.375 1 73.69 594 ILE B O 1
ATOM 9287 N N . CYS B 1 595 ? -8.148 -28.094 65.938 1 69.19 595 CYS B N 1
ATOM 9288 C CA . CYS B 1 595 ? -6.797 -28.625 66.062 1 69.19 595 CYS B CA 1
ATOM 9289 C C . CYS B 1 595 ? -6.191 -28.234 67.375 1 69.19 595 CYS B C 1
ATOM 9291 O O . CYS B 1 595 ? -6.723 -27.359 68.062 1 69.19 595 CYS B O 1
ATOM 9293 N N . PHE B 1 596 ? -5.094 -28.844 68 1 72.5 596 PHE B N 1
ATOM 9294 C CA . PHE B 1 596 ? -4.445 -28.641 69.25 1 72.5 596 PHE B CA 1
ATOM 9295 C C . PHE B 1 596 ? -4.105 -27.172 69.5 1 72.5 596 PHE B C 1
ATOM 9297 O O . PHE B 1 596 ? -4.238 -26.641 70.562 1 72.5 596 PHE B O 1
ATOM 9304 N N . PHE B 1 597 ? -3.836 -26.438 68.375 1 69.25 597 PHE B N 1
ATOM 9305 C CA . PHE B 1 597 ? -3.387 -25.062 68.562 1 69.25 597 PHE B CA 1
ATOM 9306 C C . PHE B 1 597 ? -4.574 -24.109 68.625 1 69.25 597 PHE B C 1
ATOM 9308 O O . PHE B 1 597 ? -4.461 -23 69.188 1 69.25 597 PHE B O 1
ATOM 9315 N N . CYS B 1 598 ? -5.703 -24.594 68.125 1 68.12 598 CYS B N 1
ATOM 9316 C CA . CYS B 1 598 ? -6.895 -23.75 68.125 1 68.12 598 CYS B CA 1
ATOM 9317 C C . CYS B 1 598 ? -7.852 -24.172 69.25 1 68.12 598 CYS B C 1
ATOM 9319 O O . CYS B 1 598 ? -8.922 -23.578 69.438 1 68.12 598 CYS B O 1
ATOM 9321 N N . SER B 1 599 ? -7.559 -25.141 69.938 1 62.12 599 SER B N 1
ATOM 9322 C CA . SER B 1 599 ? -8.352 -25.531 71.062 1 62.12 599 SER B CA 1
ATOM 9323 C C . SER B 1 599 ? -8.062 -24.609 72.25 1 62.12 599 SER B C 1
ATOM 9325 O O . SER B 1 599 ? -6.934 -24.141 72.438 1 62.12 599 SER B O 1
#

Secondary structure (DSSP, 8-state):
-----------------------------------SS------TT---HHHHHHHHHHHHTT--HHHHHHHHT--HHHHHHHHTT------SSS---SS-HHHHHHHHHHHHHHHHTT-PPPHHHHHHHHHHHHHHTT-----BTTTTB--HHHHHHHHHH-TTEEEEPPEEEEHHHHHHS-HHHHHHHHHHHHHHHHHHT--GGGEEEEEEEEEESS------EEEETT-S--EEEES-SSPPEEEEEEEEETTS-BPPPEEEESSSS--GGGGTTPPTT-EEEE-TT-S--HHHHHHHHHHHHHHHT--SSS-EEEEE---HHHHS-HHHHHHHHHTTEEEEEPPTT-HHHH-HIIIIIHHHHHHHHHHHHHHHHHHSTT----HHHHHHHHHHHHHHH--HHHHHHHHHHTTBTTB-GGGS-GGGGHHHHTT------------------------------------------SSSS-HHHHSPPP---S-----S-------EETTSHHHHHHHHHHHHHHHHHHHHHHHHHHHHHHHHHHHHHHHS---B-TTT--BGGGSGGGTTEEE-TTT--EEETTTS-SS----TTT-/-----------------------------------SS------TT---HHHHHHHHHHHHTT--HHHHHHHHT--HHHHHHHHTT------SSS---SS-HHHHHHHHHHHHHHHHTT-PPPHHHHHHHHHHHHHHTT-----BTTTTB--HHHHHHHHHH-TTEEEEPPEEEEHHHHHHS-HHHHHHHHHHHHHHHHHHT--GGGEEEEEEEEEESS------EEEETT-S--EEEES-SSPPEEEEEEEEETTS-BPPPEEEESSSS--GGGGTTPPTT-EEEE-TT-S--HHHHHHHHHHHHHHHT--SSS-EEEEE---HHHHS-HHHHHHHHHTTEEEEEPPTT-HHHH-HIIIIIHHHHHHHHHHHHHHHHHHSTT----HHHHHHHHHHHHHHH--HHHHHHHHHHTTBTTB-GGGS-GGGGHHHHTT------------------------------------------SSSS-HHHHSPPP---S-----S-------EETTSHHHHHHHHHHHHHHHHHHHHHHHHHHHHHHHHHHHHHHHSS--B-TTT--BGGGSGGGTTEEE-TTT--EEETTTS-SS----TTT-

Foldseek 3Di:
DCPDPVPCPPPPCVDPPPPPPPPPPPPPPPVPPPPLDDDDPDCAPVADPVLLVVLLVCVVVPDDLVVSCVVSVHDSVRSVCVNVVVPDVPPPDPDDQQDDPLQLVQLVVVQVLCVLLVNHDDPFRSQLLVLVQCVVLVGDDPADPVSSGRDPSSVVVSCVVPVVDDDDDDDDADLCLLQQDADVQLVVQLVVLVVVCVVLVADQLQEKEKDKDKDWLWADDDDDDDDDPPDPDDDDDTFDPDIFIKMKMWMATLQQDTAFIEIEGLDDDDDPLLQPQADPLYHYHYDNNNDDALVNVLVVLVSVCVRSVAAPVHAHEYEYEQDCSPQLRLSSLVVCLVRRYWYKYRGHSNCCQQRLCNPQFPVQLSVQLVVLSRVVCVVPPPHHRDSSCNNNSSNRSCVVRRGSCSSNVSCVRNCSVVNDSCSDDPSNSSNSQQEDDDPPPPPPPPPPPDDDDDDDDDDCPPPPPPPPPPCPVVPPNPGPQRSCNVPNRHHDPDDDPPPDPPPRGGMDGSNDPVSSVVSVVVVVVVVVVVVVVVVVVVVVCVVVCVVVCVPLQQQQAPQPRHGCVPDPPSPQWAAAPPPRTIHGCVRVVDDHSHGPVRD/DCPCPVPCPPPPCVDPPPPPPPPPPPPPPPVPPPPLDDDDPDCAPVADPVLLVVLLVCVVVPDDLVVSCVVSVHDSVRSVCVNVVVPDVPPPDPDDQQDDPLQLVLLVVVQVLCVLLVNHDDPFRSFLLVLVQCVVLVTDDPADPVSSGRDPSSVVVSCVVPVVDDDDDDDDADLCLLQQDADVQLVVQLVVLVVVCVVLVADQLQEKEKDKDKDWLWADDDDDDDDDPPDPDDDDDTFDPDIFIKMKMWMATLQQDTAFIEIEGLDDDDDPLLQPQADPLYHYHYDNNNDDALVNVLVVLVSVCVRSVAAPVHAHEYEYEQDCSPQLRLSSLVVCLVRRYWYKYRGPSNCCQQRLCNPQFPVQLSVQLVVLSRVVCVVPPPHHRDSSCNNNSSNRSCVVRRGSCSSNVSCVRNCNVVNDSCSDDPSNSSNSQQEDDDPPPPPPPPPPPDPDDDDDDDDCPPPPPPPPPPCPVVPPNPGPDRSCNVPNRHHDPDDDPPPDPPPRGGMDGSNDPVSSVVSVVVVVVVVVVVVVVVVVVVVVCVVVCVVVVVPLQQQQQPQPRHGCVPDDPSPQWAAAPPPRTIHGCVRVVDDHSHGPVRD

pLDDT: mean 77.07, std 23.23, range [18.67, 98.62]

Radius of gyration: 43.18 Å; Cα contacts (8 Å, |Δi|>4): 1635; chains: 2; bounding box: 106×152×146 Å